Protein AF-0000000080298516 (afdb_homodimer)

Sequence (1266 aa):
MRNIVFIVIAFVLSFSGRVCAGNPVYSDNSLRNDAEKLLVEWVDALLAYQCEGLHPSLDGGILCPACARIHGRIGDTVLPLMYLADKTGNDKYLLAAKKLMKWMENVHRPDGSWMNDVHVSDWSGTTVFAAIALYEAVHYHGHLLDDSTRNHWKEQLLEAGEFMMKNPQMYSRRMQGSMKRLNNVNYSASATYALQALGEMFDRPDFKEEARIVASDLKKFFTANDSFLYGEGPKIWTPTKNGCLPVDLGYNVEESLPNLAYYALMVNDRELLSIVERSMNTHLEFMLPDGAWDNSWGTRSFKWTYWGGRTSDGFMGGYYAMAAHHPEYLEAIRRNIQLLKKSTDDGLLHAGRDYRASGIPACIHHTFGHAKALTAFLELPPVKTQQYKALPRDNAYGVKYFRDIRTWLVAEGPWRSTCTGFDAEYKVKGTHPMGGAVSLLWHEQAGPVFAATTNRYALIEAPNMQSNSRKYIMSGTPRVEMVQYGTIYSNLDDLDTDITYTKEKDTHNFHVNTHLVDIDQQTPIQGSMPVSMDYVYSKQGVTIKMDHCPYSAYMVLPVITSLLDVTEVDSKNMRIRKENGILEISCVNGYLKVAPTDADGRIFNPVPGFSFIPLQVFPESPSKKIIVKIIYNMRNIVFIVIAFVLSFSGRVCAGNPVYSDNSLRNDAEKLLVEWVDALLAYQCEGLHPSLDGGILCPACARIHGRIGDTVLPLMYLADKTGNDKYLLAAKKLMKWMENVHRPDGSWMNDVHVSDWSGTTVFAAIALYEAVHYHGHLLDDSTRNHWKEQLLEAGEFMMKNPQMYSRRMQGSMKRLNNVNYSASATYALQALGEMFDRPDFKEEARIVASDLKKFFTANDSFLYGEGPKIWTPTKNGCLPVDLGYNVEESLPNLAYYALMVNDRELLSIVERSMNTHLEFMLPDGAWDNSWGTRSFKWTYWGGRTSDGFMGGYYAMAAHHPEYLEAIRRNIQLLKKSTDDGLLHAGRDYRASGIPACIHHTFGHAKALTAFLELPPVKTQQYKALPRDNAYGVKYFRDIRTWLVAEGPWRSTCTGFDAEYKVKGTHPMGGAVSLLWHEQAGPVFAATTNRYALIEAPNMQSNSRKYIMSGTPRVEMVQYGTIYSNLDDLDTDITYTKEKDTHNFHVNTHLVDIDQQTPIQGSMPVSMDYVYSKQGVTIKMDHCPYSAYMVLPVITSLLDVTEVDSKNMRIRKENGILEISCVNGYLKVAPTDADGRIFNPVPGFSFIPLQVFPESPSKKIIVKIIYN

Secondary structure (DSSP, 8-state):
---------------------------HHHHHHHHHHHHHHHHHHHHTTB--SS-TTTTT-BEETTTTEEBGGGGGGHHHHHHHHHHH--HHHHHHHHHHHHHGGGGB-TTS-B-SBTTT----TTHHHHHHHHHHHHHHHGGGS-HHHHHHHHHHHHHHHHHHHH-GGGT-SS--TT--SPPPHHHHHHHHHHHHHHHHHHT-HHHHHHHHHHHHHHGGGB-TTT--BB-SSS--SS--TTS---B-HHHIIIIIHHHHHHHHHHHT-HHHHHHHHHHHHHHHTTB-TTS-B--TT-TTGGGEETTEESSS--SHHHHHHTGGG-HHHHHHHHHHHHHHHHTEETTEE-SSTTTTTTTPPPPHHHHHHHHHHHHHHHTSPPP--------GGGS--EEEEEGGGTEEEEEETTEEEEEE------SSSSSS--SSEEEEEEETTTEEEEE---SS---TTGGGS----SS-----S-EEEEEETTEEEEGGG-SS-EEEEEEETTEEEEEEEEE-B-TTSPPPTT---EEEEEEEE-SSEEEEEES-PPTT-EEEEEEE--TTSEEEE-SSEEEEEETTEEEEEEEEESEEEEPP--TTS-EEETTTTEEEEEEEEEPBTTTTBEEEEEEE-/---------------------------HHHHHHHHHHHHHHHHHHHHTTB--SS-TTTTT-BEETTTTEEBGGGGGGHHHHHHHHHHH--HHHHHHHHHHHHHGGGGB-TTS-B-SBTTT----TTHHHHHHHHHHHHHHHGGGS-HHHHHHHHHHHHHHHHHHHH-GGGT-SS--TT--SPPPHHHHHHHHHHHHHHHHHHT-HHHHHHHHHHHHHHGGGB-TTT-PBB-SSS--SS--TTS---B-HHHIIIIIHHHHHHHHHHHT-HHHHHHHHHHHHHHHTTB-TTS-B--TT-TTGGGEETTEESSS--SHHHHHHTGGG-HHHHHHHHHHHHHHHHTEETTEE-SSTTTTTTTPPPPHHHHHHHHHHHHHHHTSPPP--------GGGS--EEEEEGGGTEEEEEETTEEEEEE------SSSSSS--SSEEEEEEETTTEEEEE---SS---TTGGGS----SS-----S-EEEEEETTEEEEGGG-SS-EEEEEEETTEEEEEEEEE-B-TTSPPPTT---EEEEEEEE-SSEEEEEES-PPTT-EEEEEEE--TTSEEEE-SSEEEEEETTEEEEEEEEESEEEEPP--TTS-EEETTTTEEEEEEEEEPBTTTTBEEEEEEE-

InterPro domains:
  IPR008928 Six-hairpin glycosidase superfamily [SSF48208] (81-350)
  IPR058907 Broad-specificity ulvan lyase, N-terminal domain [PF25840] (40-392)
  IPR058908 Broad-specificity ulvan lyase, C-terminal domain [PF25841] (399-632)

Organism: Bacteroides stercoris (NCBI:txid46506)

Radius of gyration: 34.55 Å; Cα contacts (8 Å, |Δi|>4): 2924; chains: 2; bounding box: 98×148×81 Å

pLDDT: mean 92.55, std 13.76, range [19.53, 98.94]

Solvent-accessible surface area (backbone atoms only — not comparable to full-atom values): 63917 Å² total; per-residue (Å²): 135,84,82,80,80,79,79,76,80,75,78,75,76,76,71,76,76,69,79,67,66,76,72,71,80,74,45,54,65,55,50,51,50,53,50,50,54,53,42,52,42,32,52,55,40,49,56,74,34,40,37,71,88,78,40,81,70,35,27,28,32,48,51,23,48,52,46,34,26,37,58,36,62,58,57,27,39,37,25,38,24,34,50,46,15,68,74,68,65,44,61,67,31,44,54,48,30,54,34,29,57,57,28,46,55,77,40,41,37,70,69,27,38,34,36,47,32,57,38,58,59,89,57,42,74,59,28,53,56,41,42,42,25,49,49,52,25,45,71,76,42,35,87,80,47,58,69,69,58,43,51,51,55,49,48,50,43,51,31,34,50,50,29,48,71,74,41,48,69,52,36,44,88,62,82,48,91,86,51,85,64,64,49,47,40,47,42,27,26,38,43,22,24,40,26,35,54,50,12,65,75,65,71,33,68,68,36,35,49,50,16,49,51,46,49,58,57,50,69,70,37,42,44,90,84,52,34,47,63,43,24,41,29,71,59,66,88,58,57,40,99,78,54,18,47,16,37,26,54,51,50,38,50,16,37,19,45,22,23,42,44,52,35,20,63,74,69,64,35,63,68,59,38,52,53,46,50,52,22,52,53,48,55,45,57,42,32,43,77,66,26,28,45,67,37,36,56,13,26,62,25,66,41,30,20,45,70,39,46,44,88,36,46,40,36,42,28,33,40,51,76,51,20,75,84,29,40,37,39,51,45,48,44,49,31,29,51,52,42,48,54,72,25,41,56,93,40,38,32,35,54,18,83,34,27,67,85,68,69,45,67,47,45,48,56,42,29,40,28,42,33,31,13,54,38,52,34,66,72,48,79,85,56,86,65,80,61,86,42,78,52,64,49,68,42,55,77,40,72,49,78,39,64,46,47,38,32,35,40,38,19,35,64,55,34,38,34,32,41,24,48,32,63,39,63,32,89,56,73,35,29,29,40,11,22,59,25,53,25,29,32,33,31,78,83,75,37,61,40,29,51,22,22,24,58,52,88,68,70,85,56,21,83,71,47,73,74,78,67,59,78,39,74,68,50,29,38,43,40,47,39,31,74,57,97,87,40,61,23,20,21,44,51,24,78,75,48,46,75,45,79,46,79,51,92,78,30,46,34,36,44,31,41,27,31,36,15,21,79,84,65,43,54,52,94,91,37,86,44,70,39,49,38,33,43,37,37,33,66,60,34,42,35,42,37,23,70,52,53,52,89,81,39,33,36,37,45,26,38,47,43,56,89,85,46,53,72,49,74,54,53,42,38,34,41,35,54,49,96,90,36,34,43,35,40,35,36,78,36,31,36,43,45,71,55,90,50,37,97,83,58,34,33,57,32,77,38,28,12,50,27,16,40,45,32,32,41,35,53,34,88,85,66,23,26,34,29,35,38,39,36,68,85,137,84,82,76,78,78,78,76,79,76,78,74,76,74,72,76,76,71,79,67,67,74,71,74,80,73,46,55,66,54,50,51,50,53,50,48,54,52,41,51,41,34,53,55,41,48,55,73,33,40,37,71,87,78,40,81,68,36,25,28,32,47,51,22,49,52,47,33,27,37,58,36,62,58,57,28,38,36,25,39,24,34,51,49,17,68,77,67,65,44,60,69,30,43,54,48,30,53,34,29,58,56,28,46,55,78,42,40,38,70,67,28,38,34,37,47,30,57,37,58,59,88,55,42,75,59,28,52,54,41,42,43,25,48,47,52,25,44,72,77,41,36,86,80,46,56,67,68,59,42,50,51,53,49,49,50,45,52,32,34,52,50,30,49,71,73,40,46,71,53,35,42,87,64,83,48,91,88,51,86,64,64,49,47,39,44,42,28,25,37,43,22,24,39,26,35,53,49,11,64,75,66,71,32,68,69,37,35,49,51,16,50,51,44,50,60,57,51,69,72,37,42,42,91,83,51,34,46,62,42,23,42,29,72,59,66,88,56,56,41,100,78,54,19,45,18,36,26,54,49,49,38,49,16,37,18,46,23,24,43,42,54,36,20,64,74,69,64,37,62,69,58,38,51,53,46,50,51,22,52,54,47,55,47,58,40,32,44,79,67,25,30,45,66,35,36,56,13,25,60,25,66,40,30,19,45,70,39,46,45,88,35,46,39,38,42,27,32,41,51,74,51,20,75,84,29,41,37,40,51,46,47,45,49,32,29,50,52,42,49,55,73,25,41,55,94,40,38,33,36,54,18,84,34,26,67,86,68,70,46,67,47,44,47,56,40,30,41,29,41,34,34,12,52,38,52,34,66,71,48,78,85,58,86,65,80,60,89,42,79,53,66,48,68,42,56,78,40,72,48,78,40,64,46,47,39,32,35,40,40,19,35,63,56,36,38,36,31,41,24,46,32,62,38,63,33,88,56,74,32,28,29,41,12,22,58,27,52,25,30,31,32,32,80,84,76,38,60,41,28,51,22,22,24,59,51,87,67,71,85,57,19,82,71,46,72,74,79,68,61,78,41,73,70,51,29,39,45,40,47,39,34,72,57,97,88,40,60,23,21,22,44,54,23,78,76,46,45,76,45,78,46,79,52,92,79,29,46,35,37,43,30,41,27,31,36,15,20,77,84,64,43,54,53,95,92,37,86,42,70,40,51,37,34,43,38,36,33,67,60,33,42,36,42,37,23,71,52,54,52,87,80,39,34,36,38,45,26,39,48,44,55,90,84,48,54,71,48,76,53,54,41,38,35,40,36,54,50,97,89,37,34,44,35,41,37,37,79,35,32,36,42,46,71,56,91,50,38,95,84,60,35,33,57,33,77,35,29,14,49,27,16,39,46,31,31,40,37,52,34,88,85,66,23,26,34,30,37,38,39,36,68,85

Foldseek 3Di:
DDDDPPPPPPPPPPPPPPVPVVPPLCALVNLLVLLVVLLCLQLVLQLVQADPDPDQLRHLFGAWPQQRFGFQLLLLLLQSLLLCCVVVVDCVSVVSSLRNVSNQVSQADPQLFGDRGDPPDPDRLCSLSSLVSLLNSCVQRVVVDDPVSSVVSLVSSVSSLSSCVVCVQSAAPDDDDPNPFHDANLSLLSLLLSLCSNCVVVVPVVSNVSSVNSLVVQLVQADDFQGFRARRATPAPDADPLQAGAGFLQSLQQGRLLSQLNNCVVVVVVVSNVSSVSNNLSQLLQQAQQLFGARQAHQQLQQAARLGGLQGLGRQLSLLSVCLPPVVSVVSSSSSSVVQVCQDDSSAGALYNFCVVVPRDRGRSNSSSPSSVSSSNSSDDRHPDSDDDGGNLVDQPAWDADRNQRKIWGRAAQKIWIFAQRQHHHPDFQQHFHLRWGQWIQGNFPGTFAHWGGQDNDCPPVVSAHDDPFDDAGTRTKWKWADDPNFIWTSRQWNPKDWDWDDDDQKIKIKIKGWTAGRVRHHPPVDTGIWIWMWIDGNFFIKIKGQADDPRMWIKHFTFDHLPWDWDDDFFKIWTDGPVWIKMKGKPFFTKDWDDDGPSQWHFDVRSTTTTTIIITFGDPPRNITMMTIGID/DDPPPPPPPPPPPPPPPPVPVVPPLCALVNLLVLLVVLLCLQLVLQLVQADPDPDQLRHLFGAWPQQRFGFQLLLLLLQSLLLCCVVVVDCVSVVSSLRNVSNQVSQADPQLFGDRGDPPDPDRLCSLSSLVSLLNSCVQRVVVDDPVSSVVSLVSSVSSLSSCVVCVQSAAPDDDDPNPFHDANLSLQSLLLSLCSNCVVVVPVVSNVSSVNSLVVQLVQADDFQGFRARRATPAPDADPLQAGAGFLQSLQQGRLLSQLNNCVVVVVVSSNVSSVSNNLSQLLQQAQQLFGARQAHQQLQQAARLGGLQGLGRQLSLLSVCLPPVVSVVSSSSSSVVQVCQDDSSAGALYNFCVVLPRDRGRSNSSSPSSVSSSNSSDDRHPDSDDDGGNLVDQPAWDADRNQRKIWGRAAQKIWIFAQRQHHHPDFQQHFHLRWGQWIQGNFPGTFAHWGGQDNDCPPVVSAHDDPFDDAGTRTKWKWADDPNFIWTSRQWNPKDWDWDDDVQKIKIWIKGWTAGRVRHHPPVDTGIWIWMWIDGNFFIKIKGQADDPRMWIKHFTFDHLPWDWDDDFFKIWTDGPVWIKIKGKPFFTKDWDDDGPSQWHFDVRSTTTTTIIITFGDPPRNITMMTIGID

Nearest PDB structures (foldseek):
  3wiw-assembly1_A  TM=6.308E-01  e=7.251E-05  Pedobacter heparinus DSM 2366
  5n0f-assembly1_A  TM=6.579E-01  e=2.870E-03  Niallia circulans
  4bok-assembly1_A  TM=6.510E-01  e=1.763E-02  Niallia circulans
  1wzz-assembly1_A  TM=4.387E-01  e=2.371E-03  Komagataeibacter xylinus
  5gy3-assembly1_A  TM=3.728E-01  e=1.324E-02  Klebsiella pneumoniae

Structure (mmCIF, N/CA/C/O backbone):
data_AF-0000000080298516-model_v1
#
loop_
_entity.id
_entity.type
_entity.pdbx_description
1 polymer 'Uncharacterized protein'
#
loop_
_atom_site.group_PDB
_atom_site.id
_atom_site.type_symbol
_atom_site.label_atom_id
_atom_site.label_alt_id
_atom_site.label_comp_id
_atom_site.label_asym_id
_atom_site.label_entity_id
_atom_site.label_seq_id
_atom_site.pdbx_PDB_ins_code
_atom_site.Cartn_x
_atom_site.Cartn_y
_atom_site.Cartn_z
_atom_site.occupancy
_atom_site.B_iso_or_equiv
_atom_site.auth_seq_id
_atom_site.auth_comp_id
_atom_site.auth_asym_id
_atom_site.auth_atom_id
_atom_site.pdbx_PDB_model_num
ATOM 1 N N . MET A 1 1 ? 51 -78.5 -23.031 1 19.55 1 MET A N 1
ATOM 2 C CA . MET A 1 1 ? 49.625 -78.688 -22.531 1 19.55 1 MET A CA 1
ATOM 3 C C . MET A 1 1 ? 48.938 -77.312 -22.422 1 19.55 1 MET A C 1
ATOM 5 O O . MET A 1 1 ? 48.719 -76.812 -21.312 1 19.55 1 MET A O 1
ATOM 9 N N . ARG A 1 2 ? 49.438 -76.312 -23.281 1 22.52 2 ARG A N 1
ATOM 10 C CA . ARG A 1 2 ? 49.156 -74.875 -23.125 1 22.52 2 ARG A CA 1
ATOM 11 C C . ARG A 1 2 ? 47.656 -74.625 -23.031 1 22.52 2 ARG A C 1
ATOM 13 O O . ARG A 1 2 ? 46.875 -75.438 -23.547 1 22.52 2 ARG A O 1
ATOM 20 N N . ASN A 1 3 ? 47.188 -73.625 -22.25 1 22.06 3 ASN A N 1
ATOM 21 C CA . ASN A 1 3 ? 46.094 -73.062 -21.484 1 22.06 3 ASN A CA 1
ATOM 22 C C . ASN A 1 3 ? 45 -72.438 -22.391 1 22.06 3 ASN A C 1
ATOM 24 O O . ASN A 1 3 ? 45.281 -71.625 -23.219 1 22.06 3 ASN A O 1
ATOM 28 N N . ILE A 1 4 ? 44.062 -73.188 -22.844 1 27.22 4 ILE A N 1
ATOM 29 C CA . ILE A 1 4 ? 42.906 -72.875 -23.656 1 27.22 4 ILE A CA 1
ATOM 30 C C . ILE A 1 4 ? 42.062 -71.75 -22.969 1 27.22 4 ILE A C 1
ATOM 32 O O . ILE A 1 4 ? 41.688 -71.938 -21.812 1 27.22 4 ILE A O 1
ATOM 36 N N . VAL A 1 5 ? 42.125 -70.5 -23.438 1 29.39 5 VAL A N 1
ATOM 37 C CA . VAL A 1 5 ? 41.531 -69.188 -23.141 1 29.39 5 VAL A CA 1
ATOM 38 C C . VAL A 1 5 ? 40.031 -69.25 -23.344 1 29.39 5 VAL A C 1
ATOM 40 O O . VAL A 1 5 ? 39.562 -69.5 -24.469 1 29.39 5 VAL A O 1
ATOM 43 N N . PHE A 1 6 ? 39.281 -69.938 -22.469 1 27.94 6 PHE A N 1
ATOM 44 C CA . PHE A 1 6 ? 37.812 -70 -22.609 1 27.94 6 PHE A CA 1
ATOM 45 C C . PHE A 1 6 ? 37.219 -68.625 -22.562 1 27.94 6 PHE A C 1
ATOM 47 O O . PHE A 1 6 ? 37.5 -67.812 -21.656 1 27.94 6 PHE A O 1
ATOM 54 N N . ILE A 1 7 ? 36.844 -68.062 -23.688 1 27.5 7 ILE A N 1
ATOM 55 C CA . ILE A 1 7 ? 36.219 -66.75 -24.031 1 27.5 7 ILE A CA 1
ATOM 56 C C . ILE A 1 7 ? 34.812 -66.688 -23.453 1 27.5 7 ILE A C 1
ATOM 58 O O . ILE A 1 7 ? 33.938 -67.438 -23.875 1 27.5 7 ILE A O 1
ATOM 62 N N . VAL A 1 8 ? 34.625 -66.688 -22.141 1 27.06 8 VAL A N 1
ATOM 63 C CA . VAL A 1 8 ? 33.219 -66.625 -21.656 1 27.06 8 VAL A CA 1
ATOM 64 C C . VAL A 1 8 ? 32.625 -65.312 -22.047 1 27.06 8 VAL A C 1
ATOM 66 O O . VAL A 1 8 ? 33.156 -64.25 -21.688 1 27.06 8 VAL A O 1
ATOM 69 N N . ILE A 1 9 ? 31.797 -65.188 -23.078 1 27.97 9 ILE A N 1
ATOM 70 C CA . ILE A 1 9 ? 31 -64.125 -23.641 1 27.97 9 ILE A CA 1
ATOM 71 C C . ILE A 1 9 ? 29.922 -63.719 -22.641 1 27.97 9 ILE A C 1
ATOM 73 O O . ILE A 1 9 ? 29 -64.5 -22.344 1 27.97 9 ILE A O 1
ATOM 77 N N . ALA A 1 10 ? 30.25 -63.125 -21.469 1 28.12 10 ALA A N 1
ATOM 78 C CA . ALA A 1 10 ? 29.219 -62.656 -20.547 1 28.12 10 ALA A CA 1
ATOM 79 C C . ALA A 1 10 ? 28.312 -61.625 -21.219 1 28.12 10 ALA A C 1
ATOM 81 O O . ALA A 1 10 ? 28.781 -60.594 -21.656 1 28.12 10 ALA A O 1
ATOM 82 N N . PHE A 1 11 ? 27.25 -62.094 -21.859 1 26.16 11 PHE A N 1
ATOM 83 C CA . PHE A 1 11 ? 26.156 -61.25 -22.344 1 26.16 11 PHE A CA 1
ATOM 84 C C . PHE A 1 11 ? 25.609 -60.375 -21.219 1 26.16 11 PHE A C 1
ATOM 86 O O . PHE A 1 11 ? 25.125 -60.875 -20.219 1 26.16 11 PHE A O 1
ATOM 93 N N . VAL A 1 12 ? 26.25 -59.25 -20.922 1 25.38 12 VAL A N 1
ATOM 94 C CA . VAL A 1 12 ? 25.75 -58.25 -19.969 1 25.38 12 VAL A CA 1
ATOM 95 C C . VAL A 1 12 ? 24.391 -57.75 -20.422 1 25.38 12 VAL A C 1
ATOM 97 O O . VAL A 1 12 ? 24.281 -57.125 -21.484 1 25.38 12 VAL A O 1
ATOM 100 N N . LEU A 1 13 ? 23.312 -58.5 -20.141 1 26.89 13 LEU A N 1
ATOM 101 C CA . LEU A 1 13 ? 21.938 -58 -20.25 1 26.89 13 LEU A CA 1
ATOM 102 C C . LEU A 1 13 ? 21.781 -56.625 -19.594 1 26.89 13 LEU A C 1
ATOM 104 O O . LEU A 1 13 ? 22.078 -56.469 -18.406 1 26.89 13 LEU A O 1
ATOM 108 N N . SER A 1 14 ? 22.125 -55.625 -20.297 1 26.25 14 SER A N 1
ATOM 109 C CA . SER A 1 14 ? 21.875 -54.25 -19.922 1 26.25 14 SER A CA 1
ATOM 110 C C . SER A 1 14 ? 20.422 -54.031 -19.5 1 26.25 14 SER A C 1
ATOM 112 O O . SER A 1 14 ? 19.5 -54.156 -20.328 1 26.25 14 SER A O 1
ATOM 114 N N . PHE A 1 15 ? 20.016 -54.531 -18.281 1 26.53 15 PHE A N 1
ATOM 115 C CA . PHE A 1 15 ? 18.703 -54.219 -17.734 1 26.53 15 PHE A CA 1
ATOM 116 C C . PHE A 1 15 ? 18.453 -52.688 -17.75 1 26.53 15 PHE A C 1
ATOM 118 O O . PHE A 1 15 ? 19.25 -51.938 -17.203 1 26.53 15 PHE A O 1
ATOM 125 N N . SER A 1 16 ? 18 -52.219 -18.812 1 28.83 16 SER A N 1
ATOM 126 C CA . SER A 1 16 ? 17.375 -50.906 -18.859 1 28.83 16 SER A CA 1
ATOM 127 C C . SER A 1 16 ? 16.516 -50.688 -17.625 1 28.83 16 SER A C 1
ATOM 129 O O . SER A 1 16 ? 15.578 -51.438 -17.359 1 28.83 16 SER A O 1
ATOM 131 N N . GLY A 1 17 ? 17.094 -50.25 -16.531 1 28.25 17 GLY A N 1
ATOM 132 C CA . GLY A 1 17 ? 16.484 -49.938 -15.25 1 28.25 17 GLY A CA 1
ATOM 133 C C . GLY A 1 17 ? 15.234 -49.094 -15.375 1 28.25 17 GLY A C 1
ATOM 134 O O . GLY A 1 17 ? 15.312 -47.875 -15.617 1 28.25 17 GLY A O 1
ATOM 135 N N . ARG A 1 18 ? 14.195 -49.531 -16.047 1 34.22 18 ARG A N 1
ATOM 136 C CA . ARG A 1 18 ? 12.898 -48.938 -15.789 1 34.22 18 ARG A CA 1
ATOM 137 C C . ARG A 1 18 ? 12.648 -48.812 -14.289 1 34.22 18 ARG A C 1
ATOM 139 O O . ARG A 1 18 ? 12.648 -49.812 -13.57 1 34.22 18 ARG A O 1
ATOM 146 N N . VAL A 1 19 ? 13.195 -47.844 -13.664 1 33.22 19 VAL A N 1
ATOM 147 C CA . VAL A 1 19 ? 12.758 -47.562 -12.297 1 33.22 19 VAL A CA 1
ATOM 148 C C . VAL A 1 19 ? 11.242 -47.688 -12.195 1 33.22 19 VAL A C 1
ATOM 150 O O . VAL A 1 19 ? 10.492 -46.875 -12.727 1 33.22 19 VAL A O 1
ATOM 153 N N . CYS A 1 20 ? 10.742 -48.844 -12.516 1 33.38 20 CYS A N 1
ATOM 154 C CA . CYS A 1 20 ? 9.359 -49.062 -12.102 1 33.38 20 CYS A CA 1
ATOM 155 C C . CYS A 1 20 ? 9.188 -48.781 -10.617 1 33.38 20 CYS A C 1
ATOM 157 O O . CYS A 1 20 ? 9.531 -49.594 -9.773 1 33.38 20 CYS A O 1
ATOM 159 N N . ALA A 1 21 ? 9.422 -47.625 -10.141 1 37 21 ALA A N 1
ATOM 160 C CA . ALA A 1 21 ? 8.906 -47.406 -8.797 1 37 21 ALA A CA 1
ATOM 161 C C . ALA A 1 21 ? 7.57 -48.094 -8.586 1 37 21 ALA A C 1
ATOM 163 O O . ALA A 1 21 ? 6.641 -47.938 -9.383 1 37 21 ALA A O 1
ATOM 164 N N . GLY A 1 22 ? 7.559 -49.25 -8.219 1 37.19 22 GLY A N 1
ATOM 165 C CA . GLY A 1 22 ? 6.328 -49.812 -7.688 1 37.19 22 GLY A CA 1
ATOM 166 C C . GLY A 1 22 ? 5.398 -48.75 -7.109 1 37.19 22 GLY A C 1
ATOM 167 O O . GLY A 1 22 ? 5.785 -48 -6.219 1 37.19 22 GLY A O 1
ATOM 168 N N . ASN A 1 23 ? 4.527 -48.156 -7.895 1 43.38 23 ASN A N 1
ATOM 169 C CA . ASN A 1 23 ? 3.57 -47.094 -7.547 1 43.38 23 ASN A CA 1
ATOM 170 C C . ASN A 1 23 ? 2.803 -47.438 -6.273 1 43.38 23 ASN A C 1
ATOM 172 O O . ASN A 1 23 ? 2.012 -48.375 -6.254 1 43.38 23 ASN A O 1
ATOM 176 N N . PRO A 1 24 ? 3.363 -47.406 -5.113 1 48.47 24 PRO A N 1
ATOM 177 C CA . PRO A 1 24 ? 2.469 -47.656 -3.98 1 48.47 24 PRO A CA 1
ATOM 178 C C . PRO A 1 24 ? 1.053 -47.125 -4.227 1 48.47 24 PRO A C 1
ATOM 180 O O . PRO A 1 24 ? 0.873 -46.031 -4.723 1 48.47 24 PRO A O 1
ATOM 183 N N . VAL A 1 25 ? 0.168 -48 -4.523 1 54.56 25 VAL A N 1
ATOM 184 C CA . VAL A 1 25 ? -1.251 -47.656 -4.566 1 54.56 25 VAL A CA 1
ATOM 185 C C . VAL A 1 25 ? -1.622 -46.812 -3.35 1 54.56 25 VAL A C 1
ATOM 187 O O . VAL A 1 25 ? -1.648 -47.312 -2.225 1 54.56 25 VAL A O 1
ATOM 190 N N . TYR A 1 26 ? -1.309 -45.5 -3.41 1 64.5 26 TYR A N 1
ATOM 191 C CA . TYR A 1 26 ? -1.783 -44.594 -2.379 1 64.5 26 TYR A CA 1
ATOM 192 C C . TYR A 1 26 ? -3.297 -44.438 -2.441 1 64.5 26 TYR A C 1
ATOM 194 O O . TYR A 1 26 ? -3.855 -44.156 -3.506 1 64.5 26 TYR A O 1
ATOM 202 N N . SER A 1 27 ? -3.893 -45 -1.459 1 79.12 27 SER A N 1
ATOM 203 C CA . SER A 1 27 ? -5.344 -44.906 -1.35 1 79.12 27 SER A CA 1
ATOM 204 C C . SER A 1 27 ? -5.785 -43.469 -1.104 1 79.12 27 SER A C 1
ATOM 206 O O . SER A 1 27 ? -4.996 -42.656 -0.627 1 79.12 27 SER A O 1
ATOM 208 N N . ASP A 1 28 ? -6.82 -43.156 -1.638 1 86.44 28 ASP A N 1
ATOM 209 C CA . ASP A 1 28 ? -7.434 -41.844 -1.365 1 86.44 28 ASP A CA 1
ATOM 210 C C . ASP A 1 28 ? -7.461 -41.562 0.134 1 86.44 28 ASP A C 1
ATOM 212 O O . ASP A 1 28 ? -7.273 -40.406 0.554 1 86.44 28 ASP A O 1
ATOM 216 N N . ASN A 1 29 ? -7.605 -42.594 0.906 1 86.5 29 ASN A N 1
ATOM 217 C CA . ASN A 1 29 ? -7.613 -42.438 2.355 1 86.5 29 ASN A CA 1
ATOM 218 C C . ASN A 1 29 ? -6.262 -41.938 2.871 1 86.5 29 ASN A C 1
ATOM 220 O O . ASN A 1 29 ? -6.199 -41.094 3.768 1 86.5 29 ASN A O 1
ATOM 224 N N . SER A 1 30 ? -5.273 -42.5 2.312 1 89.81 30 SER A N 1
ATOM 225 C CA . SER A 1 30 ? -3.938 -42.062 2.717 1 89.81 30 SER A CA 1
ATOM 226 C C . SER A 1 30 ? -3.676 -40.594 2.309 1 89.81 30 SER A C 1
ATOM 228 O O . SER A 1 30 ? -3.08 -39.844 3.068 1 89.81 30 SER A O 1
ATOM 230 N N . LEU A 1 31 ? -4.109 -40.281 1.103 1 93.19 31 LEU A N 1
ATOM 231 C CA . LEU A 1 31 ? -3.969 -38.938 0.607 1 93.19 31 LEU A CA 1
ATOM 232 C C . LEU A 1 31 ? -4.699 -37.938 1.515 1 93.19 31 LEU A C 1
ATOM 234 O O . LEU A 1 31 ? -4.141 -36.906 1.892 1 93.19 31 LEU A O 1
ATOM 238 N N . ARG A 1 32 ? -5.875 -38.25 1.868 1 94.94 32 ARG A N 1
ATOM 239 C CA . ARG A 1 32 ? -6.695 -37.375 2.709 1 94.94 32 ARG A CA 1
ATOM 240 C C . ARG A 1 32 ? -6.105 -37.25 4.109 1 94.94 32 ARG A C 1
ATOM 242 O O . ARG A 1 32 ? -6.137 -36.156 4.707 1 94.94 32 ARG A O 1
ATOM 249 N N . ASN A 1 33 ? -5.547 -38.344 4.602 1 95.12 33 ASN A N 1
ATOM 250 C CA . ASN A 1 33 ? -4.895 -38.312 5.906 1 95.12 33 ASN A CA 1
ATOM 251 C C . ASN A 1 33 ? -3.678 -37.375 5.906 1 95.12 33 ASN A C 1
ATOM 253 O O . ASN A 1 33 ? -3.453 -36.656 6.863 1 95.12 33 ASN A O 1
ATOM 257 N N . ASP A 1 34 ? -2.912 -37.469 4.867 1 96 34 ASP A N 1
ATOM 258 C CA . ASP A 1 34 ? -1.75 -36.594 4.738 1 96 34 ASP A CA 1
ATOM 259 C C . ASP A 1 34 ? -2.172 -35.125 4.676 1 96 34 ASP A C 1
ATOM 261 O O . ASP A 1 34 ? -1.54 -34.281 5.297 1 96 34 ASP A O 1
ATOM 265 N N . ALA A 1 35 ? -3.176 -34.906 3.918 1 97.38 35 ALA A N 1
ATOM 266 C CA . ALA A 1 35 ? -3.703 -33.562 3.775 1 97.38 35 ALA A CA 1
ATOM 267 C C . ALA A 1 35 ? -4.199 -33.031 5.117 1 97.38 35 ALA A C 1
ATOM 269 O O . ALA A 1 35 ? -3.951 -31.875 5.457 1 97.38 35 ALA A O 1
ATOM 270 N N . GLU A 1 36 ? -4.871 -33.844 5.867 1 97.69 36 GLU A N 1
ATOM 271 C CA . GLU A 1 36 ? -5.418 -33.438 7.16 1 97.69 36 GLU A CA 1
ATOM 272 C C . GLU A 1 36 ? -4.301 -33.156 8.164 1 97.69 36 GLU A C 1
ATOM 274 O O . GLU A 1 36 ? -4.387 -32.188 8.93 1 97.69 36 GLU A O 1
ATOM 279 N N . LYS A 1 37 ? -3.305 -33.969 8.156 1 97.94 37 LYS A N 1
ATOM 280 C CA . LYS A 1 37 ? -2.17 -33.75 9.047 1 97.94 37 LYS A CA 1
ATOM 281 C C . LYS A 1 37 ? -1.497 -32.406 8.75 1 97.94 37 LYS A C 1
ATOM 283 O O . LYS A 1 37 ? -1.159 -31.672 9.672 1 97.94 37 LYS A O 1
ATOM 288 N N . LEU A 1 38 ? -1.311 -32.125 7.477 1 98.38 38 LEU A N 1
ATOM 289 C CA . LEU A 1 38 ? -0.701 -30.875 7.066 1 98.38 38 LEU A CA 1
ATOM 290 C C . LEU A 1 38 ? -1.595 -29.703 7.434 1 98.38 38 LEU A C 1
ATOM 292 O O . LEU A 1 38 ? -1.107 -28.656 7.891 1 98.38 38 LEU A O 1
ATOM 296 N N . LEU A 1 39 ? -2.902 -29.875 7.266 1 98.56 39 LEU A N 1
ATOM 297 C CA . LEU A 1 39 ? -3.869 -28.828 7.602 1 98.56 39 LEU A CA 1
ATOM 298 C C . LEU A 1 39 ? -3.809 -28.484 9.086 1 98.56 39 LEU A C 1
ATOM 300 O O . LEU A 1 39 ? -3.795 -27.312 9.461 1 98.56 39 LEU A O 1
ATOM 304 N N . VAL A 1 40 ? -3.764 -29.516 9.93 1 98.69 40 VAL A N 1
ATOM 305 C CA . VAL A 1 40 ? -3.691 -29.312 11.375 1 98.69 40 VAL A CA 1
ATOM 306 C C . VAL A 1 40 ? -2.41 -28.562 11.727 1 98.69 40 VAL A C 1
ATOM 308 O O . VAL A 1 40 ? -2.434 -27.625 12.523 1 98.69 40 VAL A O 1
ATOM 311 N N . GLU A 1 41 ? -1.313 -28.953 11.117 1 98.62 41 GLU A N 1
ATOM 312 C CA . GLU A 1 41 ? -0.035 -28.297 11.367 1 98.62 41 GLU A CA 1
ATOM 313 C C . GLU A 1 41 ? -0.102 -26.812 11.016 1 98.62 41 GLU A C 1
ATOM 315 O O . GLU A 1 41 ? 0.33 -25.969 11.797 1 98.62 41 GLU A O 1
ATOM 320 N N . TRP A 1 42 ? -0.628 -26.516 9.867 1 98.5 42 TRP A N 1
ATOM 321 C CA . TRP A 1 42 ? -0.716 -25.156 9.375 1 98.5 42 TRP A CA 1
ATOM 322 C C . TRP A 1 42 ? -1.65 -24.312 10.242 1 98.5 42 TRP A C 1
ATOM 324 O O . TRP A 1 42 ? -1.302 -23.203 10.656 1 98.5 42 TRP A O 1
ATOM 334 N N . VAL A 1 43 ? -2.82 -24.812 10.562 1 98.75 43 VAL A N 1
ATOM 335 C CA . VAL A 1 43 ? -3.83 -24.062 11.297 1 98.75 43 VAL A CA 1
ATOM 336 C C . VAL A 1 43 ? -3.361 -23.828 12.727 1 98.75 43 VAL A C 1
ATOM 338 O O . VAL A 1 43 ? -3.541 -22.734 13.273 1 98.75 43 VAL A O 1
ATOM 341 N N . ASP A 1 44 ? -2.754 -24.844 13.344 1 98.69 44 ASP A N 1
ATOM 342 C CA . ASP A 1 44 ? -2.221 -24.672 14.688 1 98.69 44 ASP A CA 1
ATOM 343 C C . ASP A 1 44 ? -1.144 -23.578 14.719 1 98.69 44 ASP A C 1
ATOM 345 O O . ASP A 1 44 ? -1.072 -22.797 15.664 1 98.69 44 ASP A O 1
ATOM 349 N N . ALA A 1 45 ? -0.296 -23.562 13.719 1 98.06 45 ALA A N 1
ATOM 350 C CA . ALA A 1 45 ? 0.72 -22.516 13.633 1 98.06 45 ALA A CA 1
ATOM 351 C C . ALA A 1 45 ? 0.079 -21.141 13.469 1 98.06 45 ALA A C 1
ATOM 353 O O . ALA A 1 45 ? 0.527 -20.156 14.086 1 98.06 45 ALA A O 1
ATOM 354 N N . LEU A 1 46 ? -0.961 -21.031 12.641 1 98.25 46 LEU A N 1
ATOM 355 C CA . LEU A 1 46 ? -1.671 -19.766 12.453 1 98.25 46 LEU A CA 1
ATOM 356 C C . LEU A 1 46 ? -2.252 -19.266 13.773 1 98.25 46 LEU A C 1
ATOM 358 O O . LEU A 1 46 ? -2.219 -18.078 14.062 1 98.25 46 LEU A O 1
ATOM 362 N N . LEU A 1 47 ? -2.766 -20.203 14.594 1 98.19 47 LEU A N 1
ATOM 363 C CA . LEU A 1 47 ? -3.414 -19.828 15.852 1 98.19 47 LEU A CA 1
ATOM 364 C C . LEU A 1 47 ? -2.404 -19.266 16.844 1 98.19 47 LEU A C 1
ATOM 366 O O . LEU A 1 47 ? -2.762 -18.453 17.703 1 98.19 47 LEU A O 1
ATOM 370 N N . ALA A 1 48 ? -1.136 -19.656 16.672 1 96.69 48 ALA A N 1
ATOM 371 C CA . ALA A 1 48 ? -0.095 -19.094 17.531 1 96.69 48 ALA A CA 1
ATOM 372 C C . ALA A 1 48 ? 0.084 -17.594 17.266 1 96.69 48 ALA A C 1
ATOM 374 O O . ALA A 1 48 ? 0.603 -16.875 18.109 1 96.69 48 ALA A O 1
ATOM 375 N N . TYR A 1 49 ? -0.387 -17.125 16.094 1 97.12 49 TYR A N 1
ATOM 376 C CA . TYR A 1 49 ? -0.227 -15.727 15.711 1 97.12 49 TYR A CA 1
ATOM 377 C C . TYR A 1 49 ? -1.545 -14.969 15.836 1 97.12 49 TYR A C 1
ATOM 379 O O . TYR A 1 49 ? -1.644 -13.812 15.43 1 97.12 49 TYR A O 1
ATOM 387 N N . GLN A 1 50 ? -2.633 -15.602 16.328 1 97.81 50 GLN A N 1
ATOM 388 C CA . GLN A 1 50 ? -3.9 -14.906 16.531 1 97.81 50 GLN A CA 1
ATOM 389 C C . GLN A 1 50 ? -3.834 -13.977 17.734 1 97.81 50 GLN A C 1
ATOM 391 O O . GLN A 1 50 ? -3.49 -14.406 18.844 1 97.81 50 GLN A O 1
ATOM 396 N N . CYS A 1 51 ? -4.137 -12.688 17.531 1 96.25 51 CYS A N 1
ATOM 397 C CA . CYS A 1 51 ? -4.059 -11.664 18.562 1 96.25 51 CYS A CA 1
ATOM 398 C C . CYS A 1 51 ? -5.133 -11.867 19.625 1 96.25 51 CYS A C 1
ATOM 400 O O . CYS A 1 51 ? -6.266 -12.227 19.297 1 96.25 51 CYS A O 1
ATOM 402 N N . GLU A 1 52 ? -4.715 -11.695 20.906 1 92.94 52 GLU A N 1
ATOM 403 C CA . GLU A 1 52 ? -5.652 -11.82 22.016 1 92.94 52 GLU A CA 1
ATOM 404 C C . GLU A 1 52 ? -5.395 -10.75 23.078 1 92.94 52 GLU A C 1
ATOM 406 O O . GLU A 1 52 ? -4.277 -10.625 23.578 1 92.94 52 GLU A O 1
ATOM 411 N N . GLY A 1 53 ? -6.375 -9.984 23.359 1 88.62 53 GLY A N 1
ATOM 412 C CA . GLY A 1 53 ? -6.406 -9.148 24.547 1 88.62 53 GLY A CA 1
ATOM 413 C C . GLY A 1 53 ? -5.637 -7.848 24.391 1 88.62 53 GLY A C 1
ATOM 414 O O . GLY A 1 53 ? -5.441 -7.109 25.359 1 88.62 53 GLY A O 1
ATOM 415 N N . LEU A 1 54 ? -5.121 -7.543 23.188 1 85.25 54 LEU A N 1
ATOM 416 C CA . LEU A 1 54 ? -4.332 -6.328 23.016 1 85.25 54 LEU A CA 1
ATOM 417 C C . LEU A 1 54 ? -5.227 -5.129 22.719 1 85.25 54 LEU A C 1
ATOM 419 O O . LEU A 1 54 ? -5.086 -4.074 23.344 1 85.25 54 LEU A O 1
ATOM 423 N N . HIS A 1 55 ? -6.082 -5.203 21.891 1 90.38 55 HIS A N 1
ATOM 424 C CA . HIS A 1 55 ? -7.016 -4.168 21.453 1 90.38 55 HIS A CA 1
ATOM 425 C C . HIS A 1 55 ? -8.164 -4.766 20.656 1 90.38 55 HIS A C 1
ATOM 427 O O . HIS A 1 55 ? -7.969 -5.711 19.891 1 90.38 55 HIS A O 1
ATOM 433 N N . PRO A 1 56 ? -9.336 -4.219 20.812 1 90.69 56 PRO A N 1
ATOM 434 C CA . PRO A 1 56 ? -10.477 -4.762 20.078 1 90.69 56 PRO A CA 1
ATOM 435 C C . PRO A 1 56 ? -10.258 -4.77 18.562 1 90.69 56 PRO A C 1
ATOM 437 O O . PRO A 1 56 ? -10.781 -5.641 17.875 1 90.69 56 PRO A O 1
ATOM 440 N N . SER A 1 57 ? -9.5 -3.877 18.078 1 93 57 SER A N 1
ATOM 441 C CA . SER A 1 57 ? -9.258 -3.771 16.641 1 93 57 SER A CA 1
ATOM 442 C C . SER A 1 57 ? -8.211 -4.777 16.188 1 93 57 SER A C 1
ATOM 444 O O . SER A 1 57 ? -7.945 -4.906 14.984 1 93 57 SER A O 1
ATOM 446 N N . LEU A 1 58 ? -7.59 -5.496 17.078 1 96.38 58 LEU A N 1
ATOM 447 C CA . LEU A 1 58 ? -6.578 -6.5 16.766 1 96.38 58 LEU A CA 1
ATOM 448 C C . LEU A 1 58 ? -7.059 -7.895 17.141 1 96.38 58 LEU A C 1
ATOM 450 O O . LEU A 1 58 ? -6.629 -8.891 16.562 1 96.38 58 LEU A O 1
ATOM 454 N N . ASP A 1 59 ? -8 -7.926 18.156 1 97.19 59 ASP A N 1
ATOM 455 C CA . ASP A 1 59 ? -8.422 -9.195 18.75 1 97.19 59 ASP A CA 1
ATOM 456 C C . ASP A 1 59 ? -9.055 -10.102 17.703 1 97.19 59 ASP A C 1
ATOM 458 O O . ASP A 1 59 ? -9.945 -9.68 16.953 1 97.19 59 ASP A O 1
ATOM 462 N N . GLY A 1 60 ? -8.547 -11.328 17.625 1 98.12 60 GLY A N 1
ATOM 463 C CA . GLY A 1 60 ? -9.055 -12.32 16.688 1 98.12 60 GLY A CA 1
ATOM 464 C C . GLY A 1 60 ? -8.312 -12.336 15.367 1 98.12 60 GLY A C 1
ATOM 465 O O . GLY A 1 60 ? -8.398 -13.312 14.609 1 98.12 60 GLY A O 1
ATOM 466 N N . GLY A 1 61 ? -7.645 -11.156 15.039 1 98.06 61 GLY A N 1
ATOM 467 C CA . GLY A 1 61 ? -6.816 -11.133 13.844 1 98.06 61 GLY A CA 1
ATOM 468 C C . GLY A 1 61 ? -5.574 -11.992 13.961 1 98.06 61 GLY A C 1
ATOM 469 O O . GLY A 1 61 ? -5.145 -12.328 15.062 1 98.06 61 GLY A O 1
ATOM 470 N N . ILE A 1 62 ? -5.035 -12.414 12.883 1 98.19 62 ILE A N 1
ATOM 471 C CA . ILE A 1 62 ? -3.818 -13.219 12.852 1 98.19 62 ILE A CA 1
ATOM 472 C C . ILE A 1 62 ? -2.67 -12.398 12.266 1 98.19 62 ILE A C 1
ATOM 474 O O . ILE A 1 62 ? -2.707 -12.016 11.094 1 98.19 62 ILE A O 1
ATOM 478 N N . LEU A 1 63 ? -1.663 -12.156 13.086 1 97.69 63 LEU A N 1
ATOM 479 C CA . LEU A 1 63 ? -0.583 -11.234 12.758 1 97.69 63 LEU A CA 1
ATOM 480 C C . LEU A 1 63 ? 0.521 -11.938 11.977 1 97.69 63 LEU A C 1
ATOM 482 O O . LEU A 1 63 ? 1.089 -12.922 12.453 1 97.69 63 LEU A O 1
ATOM 486 N N . CYS A 1 64 ? 0.851 -11.5 10.789 1 96.88 64 CYS A N 1
ATOM 487 C CA . CYS A 1 64 ? 1.896 -12.062 9.945 1 96.88 64 CYS A CA 1
ATOM 488 C C . CYS A 1 64 ? 3.273 -11.586 10.383 1 96.88 64 CYS A C 1
ATOM 490 O O . CYS A 1 64 ? 3.562 -10.391 10.352 1 96.88 64 CYS A O 1
ATOM 492 N N . PRO A 1 65 ? 4.133 -12.438 10.711 1 94.69 65 PRO A N 1
ATOM 493 C CA . PRO A 1 65 ? 5.469 -12 11.125 1 94.69 65 PRO A CA 1
ATOM 494 C C . PRO A 1 65 ? 6.289 -11.438 9.961 1 94.69 65 PRO A C 1
ATOM 496 O O . PRO A 1 65 ? 7.035 -10.469 10.141 1 94.69 65 PRO A O 1
ATOM 499 N N . ALA A 1 66 ? 6.172 -11.953 8.773 1 94 66 ALA A N 1
ATOM 500 C CA . ALA A 1 66 ? 6.965 -11.516 7.625 1 94 66 ALA A CA 1
ATOM 501 C C . ALA A 1 66 ? 6.57 -10.109 7.184 1 94 66 ALA A C 1
ATOM 503 O O . ALA A 1 66 ? 7.418 -9.328 6.742 1 94 66 ALA A O 1
ATOM 504 N N . CYS A 1 67 ? 5.301 -9.797 7.328 1 94.94 67 CYS A N 1
ATOM 505 C CA . CYS A 1 67 ? 4.797 -8.547 6.773 1 94.94 67 CYS A CA 1
ATOM 506 C C . CYS A 1 67 ? 4.492 -7.543 7.883 1 94.94 67 CYS A C 1
ATOM 508 O O . CYS A 1 67 ? 4.211 -6.375 7.613 1 94.94 67 CYS A O 1
ATOM 510 N N . ALA A 1 68 ? 4.516 -8 9.125 1 96.06 68 ALA A N 1
ATOM 511 C CA . ALA A 1 68 ? 4.242 -7.184 10.297 1 96.06 68 ALA A CA 1
ATOM 512 C C . ALA A 1 68 ? 2.869 -6.523 10.195 1 96.06 68 ALA A C 1
ATOM 514 O O . ALA A 1 68 ? 2.736 -5.316 10.422 1 96.06 68 ALA A O 1
ATOM 515 N N . ARG A 1 69 ? 1.827 -7.301 9.82 1 96.56 69 ARG A N 1
ATOM 516 C CA . ARG A 1 69 ? 0.456 -6.809 9.727 1 96.56 69 ARG A CA 1
ATOM 517 C C . ARG A 1 69 ? -0.541 -7.965 9.719 1 96.56 69 ARG A C 1
ATOM 519 O O . ARG A 1 69 ? -0.15 -9.125 9.617 1 96.56 69 ARG A O 1
ATOM 526 N N . ILE A 1 70 ? -1.774 -7.66 9.906 1 96.94 70 ILE A N 1
ATOM 527 C CA . ILE A 1 70 ? -2.869 -8.594 9.672 1 96.94 70 ILE A CA 1
ATOM 528 C C . ILE A 1 70 ? -3.412 -8.406 8.258 1 96.94 70 ILE A C 1
ATOM 530 O O . ILE A 1 70 ? -3.904 -7.332 7.914 1 96.94 70 ILE A O 1
ATOM 534 N N . HIS A 1 71 ? -3.293 -9.43 7.434 1 95.38 71 HIS A N 1
ATOM 535 C CA . HIS A 1 71 ? -3.775 -9.352 6.062 1 95.38 71 HIS A CA 1
ATOM 536 C C . HIS A 1 71 ? -5.297 -9.258 6.016 1 95.38 71 HIS A C 1
ATOM 538 O O . HIS A 1 71 ? -5.984 -9.922 6.797 1 95.38 71 HIS A O 1
ATOM 544 N N . GLY A 1 72 ? -5.844 -8.422 5.148 1 93.06 72 GLY A N 1
ATOM 545 C CA . GLY A 1 72 ? -7.285 -8.32 5 1 93.06 72 GLY A CA 1
ATOM 546 C C . GLY A 1 72 ? -7.941 -9.625 4.59 1 93.06 72 GLY A C 1
ATOM 547 O O . GLY A 1 72 ? -9.078 -9.906 4.973 1 93.06 72 GLY A O 1
ATOM 548 N N . ARG A 1 73 ? -7.254 -10.508 3.881 1 94.12 73 ARG A N 1
ATOM 549 C CA . ARG A 1 73 ? -7.785 -11.773 3.367 1 94.12 73 ARG A CA 1
ATOM 550 C C . ARG A 1 73 ? -7.691 -12.875 4.418 1 94.12 73 ARG A C 1
ATOM 552 O O . ARG A 1 73 ? -8.094 -14.008 4.168 1 94.12 73 ARG A O 1
ATOM 559 N N . ILE A 1 74 ? -7.246 -12.539 5.613 1 97.12 74 ILE A N 1
ATOM 560 C CA . ILE A 1 74 ? -7.047 -13.531 6.672 1 97.12 74 ILE A CA 1
ATOM 561 C C . ILE A 1 74 ? -8.375 -14.203 7.004 1 97.12 74 ILE A C 1
ATOM 563 O O . ILE A 1 74 ? -8.391 -15.297 7.582 1 97.12 74 ILE A O 1
ATOM 567 N N . GLY A 1 75 ? -9.523 -13.594 6.582 1 97.25 75 GLY A N 1
ATOM 568 C CA . GLY A 1 75 ? -10.836 -14.18 6.773 1 97.25 75 GLY A CA 1
ATOM 569 C C . GLY A 1 75 ? -10.992 -15.523 6.082 1 97.25 75 GLY A C 1
ATOM 570 O O . GLY A 1 75 ? -11.82 -16.344 6.492 1 97.25 75 GLY A O 1
ATOM 571 N N . ASP A 1 76 ? -10.133 -15.828 5.074 1 96.88 76 ASP A N 1
ATOM 572 C CA . ASP A 1 76 ? -10.164 -17.094 4.352 1 96.88 76 ASP A CA 1
ATOM 573 C C . ASP A 1 76 ? -9.898 -18.266 5.289 1 96.88 76 ASP A C 1
ATOM 575 O O . ASP A 1 76 ? -10.242 -19.406 4.977 1 96.88 76 ASP A O 1
ATOM 579 N N . THR A 1 77 ? -9.367 -17.969 6.449 1 98.44 77 THR A N 1
ATOM 580 C CA . THR A 1 77 ? -9 -19.016 7.398 1 98.44 77 THR A CA 1
ATOM 581 C C . THR A 1 77 ? -10.234 -19.578 8.086 1 98.44 77 THR A C 1
ATOM 583 O O . THR A 1 77 ? -10.164 -20.625 8.742 1 98.44 77 THR A O 1
ATOM 586 N N . VAL A 1 78 ? -11.398 -18.969 7.898 1 98.81 78 VAL A N 1
ATOM 587 C CA . VAL A 1 78 ? -12.609 -19.406 8.586 1 98.81 78 VAL A CA 1
ATOM 588 C C . VAL A 1 78 ? -12.977 -20.812 8.148 1 98.81 78 VAL A C 1
ATOM 590 O O . VAL A 1 78 ? -13.422 -21.625 8.961 1 98.81 78 VAL A O 1
ATOM 593 N N . LEU A 1 79 ? -12.766 -21.156 6.902 1 98.62 79 LEU A N 1
ATOM 594 C CA . LEU A 1 79 ? -13.141 -22.484 6.395 1 98.62 79 LEU A CA 1
ATOM 595 C C . LEU A 1 79 ? -12.289 -23.562 7.035 1 98.62 79 LEU A C 1
ATOM 597 O O . LEU A 1 79 ? -12.82 -24.516 7.625 1 98.62 79 LEU A O 1
ATOM 601 N N . PRO A 1 80 ? -10.953 -23.453 6.977 1 98.69 80 PRO A N 1
ATOM 602 C CA . PRO A 1 80 ? -10.172 -24.516 7.625 1 98.69 80 PRO A CA 1
ATOM 603 C C . PRO A 1 80 ? -10.414 -24.594 9.133 1 98.69 80 PRO A C 1
ATOM 605 O O . PRO A 1 80 ? -10.398 -25.688 9.711 1 98.69 80 PRO A O 1
ATOM 608 N N . LEU A 1 81 ? -10.672 -23.453 9.789 1 98.94 81 LEU A N 1
ATOM 609 C CA . LEU A 1 81 ? -10.961 -23.469 11.211 1 98.94 81 LEU A CA 1
ATOM 610 C C . LEU A 1 81 ? -12.25 -24.234 11.5 1 98.94 81 LEU A C 1
ATOM 612 O O . LEU A 1 81 ? -12.281 -25.109 12.367 1 98.94 81 LEU A O 1
ATOM 616 N N . MET A 1 82 ? -13.305 -23.953 10.758 1 98.88 82 MET A N 1
ATOM 617 C CA . MET A 1 82 ? -14.594 -24.609 10.969 1 98.88 82 MET A CA 1
ATOM 618 C C . MET A 1 82 ? -14.508 -26.094 10.609 1 98.88 82 MET A C 1
ATOM 620 O O . MET A 1 82 ? -15.125 -26.938 11.273 1 98.88 82 MET A O 1
ATOM 624 N N . TYR A 1 83 ? -13.797 -26.438 9.555 1 98.81 83 TYR A N 1
ATOM 625 C CA . TYR A 1 83 ? -13.602 -27.828 9.18 1 98.81 83 TYR A CA 1
ATOM 626 C C . TYR A 1 83 ? -12.945 -28.625 10.312 1 98.81 83 TYR A C 1
ATOM 628 O O . TYR A 1 83 ? -13.43 -29.688 10.695 1 98.81 83 TYR A O 1
ATOM 636 N N . LEU A 1 84 ? -11.859 -28.062 10.844 1 98.88 84 LEU A N 1
ATOM 637 C CA . LEU A 1 84 ? -11.133 -28.766 11.898 1 98.88 84 LEU A CA 1
ATOM 638 C C . LEU A 1 84 ? -11.969 -28.844 13.172 1 98.88 84 LEU A C 1
ATOM 640 O O . LEU A 1 84 ? -11.891 -29.812 13.914 1 98.88 84 LEU A O 1
ATOM 644 N N . ALA A 1 85 ? -12.734 -27.766 13.43 1 98.88 85 ALA A N 1
ATOM 645 C CA . ALA A 1 85 ? -13.641 -27.828 14.562 1 98.88 85 ALA A CA 1
ATOM 646 C C . ALA A 1 85 ? -14.602 -29.016 14.438 1 98.88 85 ALA A C 1
ATOM 648 O O . ALA A 1 85 ? -14.789 -29.766 15.391 1 98.88 85 ALA A O 1
ATOM 649 N N . ASP A 1 86 ? -15.156 -29.172 13.344 1 98.62 86 ASP A N 1
ATOM 650 C CA . ASP A 1 86 ? -16.125 -30.234 13.094 1 98.62 86 ASP A CA 1
ATOM 651 C C . ASP A 1 86 ? -15.461 -31.609 13.117 1 98.62 86 ASP A C 1
ATOM 653 O O . ASP A 1 86 ? -15.969 -32.531 13.734 1 98.62 86 ASP A O 1
ATOM 657 N N . LYS A 1 87 ? -14.336 -31.719 12.477 1 97.75 87 LYS A N 1
ATOM 658 C CA . LYS A 1 87 ? -13.641 -33 12.305 1 97.75 87 LYS A CA 1
ATOM 659 C C . LYS A 1 87 ? -13.078 -33.5 13.633 1 97.75 87 LYS A C 1
ATOM 661 O O . LYS A 1 87 ? -13.117 -34.688 13.914 1 97.75 87 LYS A O 1
ATOM 666 N N . THR A 1 88 ? -12.555 -32.594 14.438 1 97.94 88 THR A N 1
ATOM 667 C CA . THR A 1 88 ? -11.812 -33 15.625 1 97.94 88 THR A CA 1
ATOM 668 C C . THR A 1 88 ? -12.68 -32.875 16.875 1 97.94 88 THR A C 1
ATOM 670 O O . THR A 1 88 ? -12.383 -33.469 17.906 1 97.94 88 THR A O 1
ATOM 673 N N . GLY A 1 89 ? -13.648 -32 16.844 1 97.75 89 GLY A N 1
ATOM 674 C CA . GLY A 1 89 ? -14.445 -31.703 18.031 1 97.75 89 GLY A CA 1
ATOM 675 C C . GLY A 1 89 ? -13.719 -30.797 19.016 1 97.75 89 GLY A C 1
ATOM 676 O O . GLY A 1 89 ? -14.211 -30.547 20.125 1 97.75 89 GLY A O 1
ATOM 677 N N . ASN A 1 90 ? -12.523 -30.359 18.625 1 97.94 90 ASN A N 1
ATOM 678 C CA . ASN A 1 90 ? -11.75 -29.484 19.484 1 97.94 90 ASN A CA 1
ATOM 679 C C . ASN A 1 90 ? -12.266 -28.047 19.438 1 97.94 90 ASN A C 1
ATOM 681 O O . ASN A 1 90 ? -12.172 -27.391 18.391 1 97.94 90 ASN A O 1
ATOM 685 N N . ASP A 1 91 ? -12.648 -27.469 20.531 1 97.62 91 ASP A N 1
ATOM 686 C CA . ASP A 1 91 ? -13.32 -26.188 20.625 1 97.62 91 ASP A CA 1
ATOM 687 C C . ASP A 1 91 ? -12.375 -25.047 20.266 1 97.62 91 ASP A C 1
ATOM 689 O O . ASP A 1 91 ? -12.82 -23.938 19.906 1 97.62 91 ASP A O 1
ATOM 693 N N . LYS A 1 92 ? -11.102 -25.297 20.344 1 98.38 92 LYS A N 1
ATOM 694 C CA . LYS A 1 92 ? -10.156 -24.219 20.078 1 98.38 92 LYS A CA 1
ATOM 695 C C . LYS A 1 92 ? -10.32 -23.688 18.656 1 98.38 92 LYS A C 1
ATOM 697 O O . LYS A 1 92 ? -10.172 -22.484 18.422 1 98.38 92 LYS A O 1
ATOM 702 N N . TYR A 1 93 ? -10.641 -24.562 17.75 1 98.81 93 TYR A N 1
ATOM 703 C CA . TYR A 1 93 ? -10.789 -24.141 16.359 1 98.81 93 TYR A CA 1
ATOM 704 C C . TYR A 1 93 ? -12.062 -23.328 16.172 1 98.81 93 TYR A C 1
ATOM 706 O O . TYR A 1 93 ? -12.055 -22.328 15.453 1 98.81 93 TYR A O 1
ATOM 714 N N . LEU A 1 94 ? -13.148 -23.781 16.766 1 98.75 94 LEU A N 1
ATOM 715 C CA . LEU A 1 94 ? -14.398 -23.047 16.656 1 98.75 94 LEU A CA 1
ATOM 716 C C . LEU A 1 94 ? -14.281 -21.672 17.312 1 98.75 94 LEU A C 1
ATOM 718 O O . LEU A 1 94 ? -14.758 -20.672 16.75 1 98.75 94 LEU A O 1
ATOM 722 N N . LEU A 1 95 ? -13.703 -21.656 18.5 1 98.56 95 LEU A N 1
ATOM 723 C CA . LEU A 1 95 ? -13.492 -20.391 19.188 1 98.56 95 LEU A CA 1
ATOM 724 C C . LEU A 1 95 ? -12.633 -19.453 18.344 1 98.56 95 LEU A C 1
ATOM 726 O O . LEU A 1 95 ? -12.922 -18.266 18.25 1 98.56 95 LEU A O 1
ATOM 730 N N . ALA A 1 96 ? -11.562 -19.969 17.734 1 98.81 96 ALA A N 1
ATOM 731 C CA . ALA A 1 96 ? -10.688 -19.172 16.875 1 98.81 96 ALA A CA 1
ATOM 732 C C . ALA A 1 96 ? -11.445 -18.625 15.664 1 98.81 96 ALA A C 1
ATOM 734 O O . ALA A 1 96 ? -11.227 -17.484 15.25 1 98.81 96 ALA A O 1
ATOM 735 N N . ALA A 1 97 ? -12.32 -19.469 15.094 1 98.88 97 ALA A N 1
ATOM 736 C CA . ALA A 1 97 ? -13.117 -19.047 13.945 1 98.88 97 ALA A CA 1
ATOM 737 C C . ALA A 1 97 ? -14.023 -17.875 14.312 1 98.88 97 ALA A C 1
ATOM 739 O O . ALA A 1 97 ? -14.117 -16.891 13.562 1 98.88 97 ALA A O 1
ATOM 740 N N . LYS A 1 98 ? -14.664 -17.984 15.469 1 98.69 98 LYS A N 1
ATOM 741 C CA . LYS A 1 98 ? -15.555 -16.922 15.938 1 98.69 98 LYS A CA 1
ATOM 742 C C . LYS A 1 98 ? -14.781 -15.633 16.203 1 98.69 98 LYS A C 1
ATOM 744 O O . LYS A 1 98 ? -15.234 -14.547 15.828 1 98.69 98 LYS A O 1
ATOM 749 N N . LYS A 1 99 ? -13.641 -15.75 16.828 1 98.5 99 LYS A N 1
ATOM 750 C CA . LYS A 1 99 ? -12.805 -14.594 17.094 1 98.5 99 LYS A CA 1
ATOM 751 C C . LYS A 1 99 ? -12.328 -13.945 15.789 1 98.5 99 LYS A C 1
ATOM 753 O O . LYS A 1 99 ? -12.289 -12.719 15.68 1 98.5 99 LYS A O 1
ATOM 758 N N . LEU A 1 100 ? -11.945 -14.773 14.812 1 98.75 100 LEU A N 1
ATOM 759 C CA . LEU A 1 100 ? -11.492 -14.281 13.516 1 98.75 100 LEU A CA 1
ATOM 760 C C . LEU A 1 100 ? -12.594 -13.492 12.812 1 98.75 100 LEU A C 1
ATOM 762 O O . LEU A 1 100 ? -12.352 -12.391 12.312 1 98.75 100 LEU A O 1
ATOM 766 N N . MET A 1 101 ? -13.773 -14.039 12.781 1 98.56 101 MET A N 1
ATOM 767 C CA . MET A 1 101 ? -14.875 -13.383 12.086 1 98.56 101 MET A CA 1
ATOM 768 C C . MET A 1 101 ? -15.32 -12.125 12.82 1 98.56 101 MET A C 1
ATOM 770 O O . MET A 1 101 ? -15.805 -11.18 12.203 1 98.56 101 MET A O 1
ATOM 774 N N . LYS A 1 102 ? -15.117 -12.133 14.164 1 97.88 102 LYS A N 1
ATOM 775 C CA . LYS A 1 102 ? -15.312 -10.883 14.898 1 97.88 102 LYS A CA 1
ATOM 776 C C . LYS A 1 102 ? -14.305 -9.828 14.461 1 97.88 102 LYS A C 1
ATOM 778 O O . LYS A 1 102 ? -14.664 -8.664 14.266 1 97.88 102 LYS A O 1
ATOM 783 N N . TRP A 1 103 ? -13.039 -10.18 14.305 1 97.69 103 TRP A N 1
ATOM 784 C CA . TRP A 1 103 ? -12.039 -9.242 13.805 1 97.69 103 TRP A CA 1
ATOM 785 C C . TRP A 1 103 ? -12.391 -8.766 12.398 1 97.69 103 TRP A C 1
ATOM 787 O O . TRP A 1 103 ? -12.156 -7.609 12.047 1 97.69 103 TRP A O 1
ATOM 797 N N . MET A 1 104 ? -12.984 -9.664 11.555 1 97.5 104 MET A N 1
ATOM 798 C CA . MET A 1 104 ? -13.328 -9.344 10.172 1 97.5 104 MET A CA 1
ATOM 799 C C . MET A 1 104 ? -14.328 -8.188 10.117 1 97.5 104 MET A C 1
ATOM 801 O O . MET A 1 104 ? -14.477 -7.543 9.078 1 97.5 104 MET A O 1
ATOM 805 N N . GLU A 1 105 ? -15.016 -7.879 11.227 1 95.44 105 GLU A N 1
ATOM 806 C CA . GLU A 1 105 ? -15.891 -6.711 11.289 1 95.44 105 GLU A CA 1
ATOM 807 C C . GLU A 1 105 ? -15.102 -5.422 11.109 1 95.44 105 GLU A C 1
ATOM 809 O O . GLU A 1 105 ? -15.617 -4.441 10.562 1 95.44 105 GLU A O 1
ATOM 814 N N . ASN A 1 106 ? -13.82 -5.453 11.508 1 93 106 ASN A N 1
ATOM 815 C CA . ASN A 1 106 ? -12.969 -4.273 11.406 1 93 106 ASN A CA 1
ATOM 816 C C . ASN A 1 106 ? -12.648 -3.934 9.953 1 93 106 ASN A C 1
ATOM 818 O O . ASN A 1 106 ? -12.297 -2.795 9.641 1 93 106 ASN A O 1
ATOM 822 N N . VAL A 1 107 ? -12.773 -4.945 9.055 1 94.25 107 VAL A N 1
ATOM 823 C CA . VAL A 1 107 ? -12.422 -4.699 7.664 1 94.25 107 VAL A CA 1
ATOM 824 C C . VAL A 1 107 ? -13.672 -4.801 6.789 1 94.25 107 VAL A C 1
ATOM 826 O O . VAL A 1 107 ? -13.586 -4.723 5.562 1 94.25 107 VAL A O 1
ATOM 829 N N . HIS A 1 108 ? -14.797 -5.051 7.418 1 95.25 108 HIS A N 1
ATOM 830 C CA . HIS A 1 108 ? -16.062 -5.051 6.707 1 95.25 108 HIS A CA 1
ATOM 831 C C . HIS A 1 108 ? -16.562 -3.631 6.445 1 95.25 108 HIS A C 1
ATOM 833 O O . HIS A 1 108 ? -16.438 -2.76 7.309 1 95.25 108 HIS A O 1
ATOM 839 N N . ARG A 1 109 ? -17.031 -3.354 5.273 1 93.44 109 ARG A N 1
ATOM 840 C CA . ARG A 1 109 ? -17.469 -2.018 4.883 1 93.44 109 ARG A CA 1
ATOM 841 C C . ARG A 1 109 ? -18.984 -1.955 4.734 1 93.44 109 ARG A C 1
ATOM 843 O O . ARG A 1 109 ? -19.641 -2.979 4.516 1 93.44 109 ARG A O 1
ATOM 850 N N . PRO A 1 110 ? -19.531 -0.803 4.766 1 92.06 110 PRO A N 1
ATOM 851 C CA . PRO A 1 110 ? -20.984 -0.648 4.703 1 92.06 110 PRO A CA 1
ATOM 852 C C . PRO A 1 110 ? -21.578 -1.128 3.379 1 92.06 110 PRO A C 1
ATOM 854 O O . PRO A 1 110 ? -22.75 -1.498 3.32 1 92.06 110 PRO A O 1
ATOM 857 N N . ASP A 1 111 ? -20.781 -1.151 2.334 1 94.12 111 ASP A N 1
ATOM 858 C CA . ASP A 1 111 ? -21.312 -1.578 1.039 1 94.12 111 ASP A CA 1
ATOM 859 C C . ASP A 1 111 ? -21.312 -3.1 0.922 1 94.12 111 ASP A C 1
ATOM 861 O O . ASP A 1 111 ? -21.656 -3.648 -0.125 1 94.12 111 ASP A O 1
ATOM 865 N N . GLY A 1 112 ? -20.844 -3.754 1.939 1 96.88 112 GLY A N 1
ATOM 866 C CA . GLY A 1 112 ? -20.875 -5.207 1.984 1 96.88 112 GLY A CA 1
ATOM 867 C C . GLY A 1 112 ? -19.547 -5.852 1.632 1 96.88 112 GLY A C 1
ATOM 868 O O . GLY A 1 112 ? -19.391 -7.07 1.745 1 96.88 112 GLY A O 1
ATOM 869 N N . SER A 1 113 ? -18.578 -5.051 1.229 1 96.94 113 SER A N 1
ATOM 870 C CA . SER A 1 113 ? -17.281 -5.586 0.84 1 96.94 113 SER A CA 1
ATOM 871 C C . SER A 1 113 ? -16.359 -5.742 2.049 1 96.94 113 SER A C 1
ATOM 873 O O . SER A 1 113 ? -16.703 -5.316 3.154 1 96.94 113 SER A O 1
ATOM 875 N N . TRP A 1 114 ? -15.32 -6.473 1.978 1 96.38 114 TRP A N 1
ATOM 876 C CA . TRP A 1 114 ? -14.203 -6.516 2.916 1 96.38 114 TRP A CA 1
ATOM 877 C C . TRP A 1 114 ? -12.953 -5.883 2.305 1 96.38 114 TRP A C 1
ATOM 879 O O . TRP A 1 114 ? -12.688 -6.047 1.112 1 96.38 114 TRP A O 1
ATOM 889 N N . MET A 1 115 ? -12.148 -5.215 3.15 1 92.38 115 MET A N 1
ATOM 890 C CA . MET A 1 115 ? -10.891 -4.617 2.713 1 92.38 115 MET A CA 1
ATOM 891 C C . MET A 1 115 ? -9.875 -5.691 2.352 1 92.38 115 MET A C 1
ATOM 893 O O . MET A 1 115 ? -9.805 -6.73 3.01 1 92.38 115 MET A O 1
ATOM 897 N N . ASN A 1 116 ? -9.086 -5.438 1.302 1 90 116 ASN A N 1
ATOM 898 C CA . ASN A 1 116 ? -7.98 -6.328 0.965 1 90 116 ASN A CA 1
ATOM 899 C C . ASN A 1 116 ? -6.883 -6.285 2.025 1 90 116 ASN A C 1
ATOM 901 O O . ASN A 1 116 ? -6.285 -7.316 2.344 1 90 116 ASN A O 1
ATOM 905 N N . ASP A 1 117 ? -6.465 -5.113 2.545 1 89.5 117 ASP A N 1
ATOM 906 C CA . ASP A 1 117 ? -5.617 -4.836 3.699 1 89.5 117 ASP A CA 1
ATOM 907 C C . ASP A 1 117 ? -6.059 -3.557 4.406 1 89.5 117 ASP A C 1
ATOM 909 O O . ASP A 1 117 ? -6.633 -2.662 3.785 1 89.5 117 ASP A O 1
ATOM 913 N N . VAL A 1 118 ? -5.758 -3.557 5.66 1 90.25 118 VAL A N 1
ATOM 914 C CA . VAL A 1 118 ? -6.234 -2.441 6.469 1 90.25 118 VAL A CA 1
ATOM 915 C C . VAL A 1 118 ? -5.555 -1.148 6.023 1 90.25 118 VAL A C 1
ATOM 917 O O . VAL A 1 118 ? -4.348 -0.978 6.211 1 90.25 118 VAL A O 1
ATOM 920 N N . HIS A 1 119 ? -6.223 -0.256 5.379 1 88.75 119 HIS A N 1
ATOM 921 C CA . HIS A 1 119 ? -5.844 1.099 4.992 1 88.75 119 HIS A CA 1
ATOM 922 C C . HIS A 1 119 ? -4.691 1.087 3.996 1 88.75 119 HIS A C 1
ATOM 924 O O . HIS A 1 119 ? -3.791 1.928 4.07 1 88.75 119 HIS A O 1
ATOM 930 N N . VAL A 1 120 ? -4.617 0.17 3.094 1 86.25 120 VAL A N 1
ATOM 931 C CA . VAL A 1 120 ? -3.5 0.074 2.158 1 86.25 120 VAL A CA 1
ATOM 932 C C . VAL A 1 120 ? -3.98 0.394 0.745 1 86.25 120 VAL A C 1
ATOM 934 O O . VAL A 1 120 ? -3.225 0.927 -0.069 1 86.25 120 VAL A O 1
ATOM 937 N N . SER A 1 121 ? -5.273 0.004 0.458 1 80.19 121 SER A N 1
ATOM 938 C CA . SER A 1 121 ? -5.82 0.298 -0.863 1 80.19 121 SER A CA 1
ATOM 939 C C . SER A 1 121 ? -7.344 0.337 -0.836 1 80.19 121 SER A C 1
ATOM 941 O O . SER A 1 121 ? -7.965 -0.106 0.132 1 80.19 121 SER A O 1
ATOM 943 N N . ASP A 1 122 ? -7.844 0.795 -1.941 1 81.19 122 ASP A N 1
ATOM 944 C CA . ASP A 1 122 ? -9.297 0.839 -2.074 1 81.19 122 ASP A CA 1
ATOM 945 C C . ASP A 1 122 ? -9.812 -0.378 -2.834 1 81.19 122 ASP A C 1
ATOM 947 O O . ASP A 1 122 ? -11.016 -0.477 -3.115 1 81.19 122 ASP A O 1
ATOM 951 N N . TRP A 1 123 ? -8.953 -1.317 -3.086 1 87.19 123 TRP A N 1
ATOM 952 C CA . TRP A 1 123 ? -9.352 -2.51 -3.828 1 87.19 123 TRP A CA 1
ATOM 953 C C . TRP A 1 123 ? -10.219 -3.426 -2.967 1 87.19 123 TRP A C 1
ATOM 955 O O . TRP A 1 123 ? -9.82 -3.793 -1.855 1 87.19 123 TRP A O 1
ATOM 965 N N . SER A 1 124 ? -11.398 -3.771 -3.475 1 91.62 124 SER A N 1
ATOM 966 C CA . SER A 1 124 ? -12.312 -4.617 -2.713 1 91.62 124 SER A CA 1
ATOM 967 C C . SER A 1 124 ? -12.68 -5.879 -3.488 1 91.62 124 SER A C 1
ATOM 969 O O . SER A 1 124 ? -13.586 -6.613 -3.096 1 91.62 124 SER A O 1
ATOM 971 N N . GLY A 1 125 ? -11.961 -6.098 -4.629 1 92.88 125 GLY A N 1
ATOM 972 C CA . GLY A 1 125 ? -12.281 -7.238 -5.473 1 92.88 125 GLY A CA 1
ATOM 973 C C . GLY A 1 125 ? -12.102 -8.57 -4.77 1 92.88 125 GLY A C 1
ATOM 974 O O . GLY A 1 125 ? -12.773 -9.547 -5.102 1 92.88 125 GLY A O 1
ATOM 975 N N . THR A 1 126 ? -11.289 -8.617 -3.742 1 94.69 126 THR A N 1
ATOM 976 C CA . THR A 1 126 ? -10.992 -9.867 -3.051 1 94.69 126 THR A CA 1
ATOM 977 C C . THR A 1 126 ? -12.156 -10.266 -2.143 1 94.69 126 THR A C 1
ATOM 979 O O . THR A 1 126 ? -12.133 -11.344 -1.544 1 94.69 126 THR A O 1
ATOM 982 N N . THR A 1 127 ? -13.25 -9.445 -2.082 1 97.5 127 THR A N 1
ATOM 983 C CA . THR A 1 127 ? -14.469 -9.766 -1.349 1 97.5 127 THR A CA 1
ATOM 984 C C . THR A 1 127 ? -15.023 -11.117 -1.782 1 97.5 127 THR A C 1
ATOM 986 O O . THR A 1 127 ? -15.555 -11.875 -0.961 1 97.5 127 THR A O 1
ATOM 989 N N . VAL A 1 128 ? -14.875 -11.422 -3.072 1 97.75 128 VAL A N 1
ATOM 990 C CA . VAL A 1 128 ? -15.422 -12.664 -3.609 1 97.75 128 VAL A CA 1
ATOM 991 C C . VAL A 1 128 ? -14.727 -13.859 -2.949 1 97.75 128 VAL A C 1
ATOM 993 O O . VAL A 1 128 ? -15.367 -14.883 -2.686 1 97.75 128 VAL A O 1
ATOM 996 N N . PHE A 1 129 ? -13.461 -13.781 -2.617 1 97.06 129 PHE A N 1
ATOM 997 C CA . PHE A 1 129 ? -12.719 -14.883 -2.006 1 97.06 129 PHE A CA 1
ATOM 998 C C . PHE A 1 129 ? -13.148 -15.078 -0.554 1 97.06 129 PHE A C 1
ATOM 1000 O O . PHE A 1 129 ? -13.336 -16.203 -0.104 1 97.06 129 PHE A O 1
ATOM 1007 N N . ALA A 1 130 ? -13.297 -13.961 0.15 1 97.25 130 ALA A N 1
ATOM 1008 C CA . ALA A 1 130 ? -13.812 -14.039 1.516 1 97.25 130 ALA A CA 1
ATOM 1009 C C . ALA A 1 130 ? -15.219 -14.633 1.542 1 97.25 130 ALA A C 1
ATOM 1011 O O . ALA A 1 130 ? -15.547 -15.422 2.426 1 97.25 130 ALA A O 1
ATOM 1012 N N . ALA A 1 131 ? -16.031 -14.25 0.578 1 98.38 131 ALA A N 1
ATOM 1013 C CA . ALA A 1 131 ? -17.406 -14.75 0.485 1 98.38 131 ALA A CA 1
ATOM 1014 C C . ALA A 1 131 ? -17.422 -16.25 0.254 1 98.38 131 ALA A C 1
ATOM 1016 O O . ALA A 1 131 ? -18.203 -16.969 0.884 1 98.38 131 ALA A O 1
ATOM 1017 N N . ILE A 1 132 ? -16.578 -16.719 -0.612 1 98.12 132 ILE A N 1
ATOM 1018 C CA . ILE A 1 132 ? -16.516 -18.156 -0.914 1 98.12 132 ILE A CA 1
ATOM 1019 C C . ILE A 1 132 ? -16.094 -18.922 0.333 1 98.12 132 ILE A C 1
ATOM 1021 O O . ILE A 1 132 ? -16.734 -19.922 0.689 1 98.12 132 ILE A O 1
ATOM 1025 N N . ALA A 1 133 ? -15.062 -18.453 1.024 1 98.12 133 ALA A N 1
ATOM 1026 C CA . ALA A 1 133 ? -14.586 -19.141 2.229 1 98.12 133 ALA A CA 1
ATOM 1027 C C . ALA A 1 133 ? -15.68 -19.172 3.297 1 98.12 133 ALA A C 1
ATOM 1029 O O . ALA A 1 133 ? -15.914 -20.219 3.914 1 98.12 133 ALA A O 1
ATOM 1030 N N . LEU A 1 134 ? -16.312 -18.031 3.48 1 98.69 134 LEU A N 1
ATOM 1031 C CA . LEU A 1 134 ? -17.359 -17.953 4.492 1 98.69 134 LEU A CA 1
ATOM 1032 C C . LEU A 1 134 ? -18.578 -18.797 4.094 1 98.69 134 LEU A C 1
ATOM 1034 O O . LEU A 1 134 ? -19.172 -19.453 4.941 1 98.69 134 LEU A O 1
ATOM 1038 N N . TYR A 1 135 ? -19 -18.812 2.848 1 98.69 135 TYR A N 1
ATOM 1039 C CA . TYR A 1 135 ? -20.094 -19.641 2.369 1 98.69 135 TYR A CA 1
ATOM 1040 C C . TYR A 1 135 ? -19.844 -21.109 2.668 1 98.69 135 TYR A C 1
ATOM 1042 O O . TYR A 1 135 ? -20.703 -21.797 3.238 1 98.69 135 TYR A O 1
ATOM 1050 N N . GLU A 1 136 ? -18.641 -21.516 2.26 1 98.31 136 GLU A N 1
ATOM 1051 C CA . GLU A 1 136 ? -18.344 -22.938 2.447 1 98.31 136 GLU A CA 1
ATOM 1052 C C . GLU A 1 136 ? -18.312 -23.297 3.928 1 98.31 136 GLU A C 1
ATOM 1054 O O . GLU A 1 136 ? -18.781 -24.375 4.324 1 98.31 136 GLU A O 1
ATOM 1059 N N . ALA A 1 137 ? -17.75 -22.406 4.715 1 98.75 137 ALA A N 1
ATOM 1060 C CA . ALA A 1 137 ? -17.703 -22.641 6.156 1 98.75 137 ALA A CA 1
ATOM 1061 C C . ALA A 1 137 ? -19.109 -22.781 6.727 1 98.75 137 ALA A C 1
ATOM 1063 O O . ALA A 1 137 ? -19.391 -23.719 7.492 1 98.75 137 ALA A O 1
ATOM 1064 N N . VAL A 1 138 ? -20.016 -21.906 6.344 1 98.69 138 VAL A N 1
ATOM 1065 C CA . VAL A 1 138 ? -21.375 -21.906 6.867 1 98.69 138 VAL A CA 1
ATOM 1066 C C . VAL A 1 138 ? -22.156 -23.078 6.258 1 98.69 138 VAL A C 1
ATOM 1068 O O . VAL A 1 138 ? -22.922 -23.75 6.953 1 98.69 138 VAL A O 1
ATOM 1071 N N . HIS A 1 139 ? -21.984 -23.312 5.012 1 98.06 139 HIS A N 1
ATOM 1072 C CA . HIS A 1 139 ? -22.703 -24.375 4.293 1 98.06 139 HIS A CA 1
ATOM 1073 C C . HIS A 1 139 ? -22.375 -25.75 4.867 1 98.06 139 HIS A C 1
ATOM 1075 O O . HIS A 1 139 ? -23.281 -26.547 5.117 1 98.06 139 HIS A O 1
ATOM 1081 N N . TYR A 1 140 ? -21.125 -26.016 5.102 1 98.06 140 TYR A N 1
ATOM 1082 C CA . TYR A 1 140 ? -20.719 -27.344 5.512 1 98.06 140 TYR A CA 1
ATOM 1083 C C . TYR A 1 140 ? -20.766 -27.5 7.027 1 98.06 140 TYR A C 1
ATOM 1085 O O . TYR A 1 140 ? -21.031 -28.578 7.547 1 98.06 140 TYR A O 1
ATOM 1093 N N . HIS A 1 141 ? -20.5 -26.375 7.734 1 98.62 141 HIS A N 1
ATOM 1094 C CA . HIS A 1 141 ? -20.234 -26.531 9.164 1 98.62 141 HIS A CA 1
ATOM 1095 C C . HIS A 1 141 ? -21.062 -25.547 9.992 1 98.62 141 HIS A C 1
ATOM 1097 O O . HIS A 1 141 ? -20.812 -25.391 11.188 1 98.62 141 HIS A O 1
ATOM 1103 N N . GLY A 1 142 ? -22.016 -24.891 9.398 1 98.38 142 GLY A N 1
ATOM 1104 C CA . GLY A 1 142 ? -22.844 -23.922 10.094 1 98.38 142 GLY A CA 1
ATOM 1105 C C . GLY A 1 142 ? -23.562 -24.5 11.297 1 98.38 142 GLY A C 1
ATOM 1106 O O . GLY A 1 142 ? -23.969 -23.766 12.195 1 98.38 142 GLY A O 1
ATOM 1107 N N . HIS A 1 143 ? -23.766 -25.844 11.328 1 98.25 143 HIS A N 1
ATOM 1108 C CA . HIS A 1 143 ? -24.484 -26.516 12.406 1 98.25 143 HIS A CA 1
ATOM 1109 C C . HIS A 1 143 ? -23.734 -26.406 13.727 1 98.25 143 HIS A C 1
ATOM 1111 O O . HIS A 1 143 ? -24.312 -26.594 14.797 1 98.25 143 HIS A O 1
ATOM 1117 N N . LEU A 1 144 ? -22.406 -26.016 13.688 1 98.5 144 LEU A N 1
ATOM 1118 C CA . LEU A 1 144 ? -21.594 -25.875 14.891 1 98.5 144 LEU A CA 1
ATOM 1119 C C . LEU A 1 144 ? -21.891 -24.547 15.586 1 98.5 144 LEU A C 1
ATOM 1121 O O . LEU A 1 144 ? -21.531 -24.359 16.75 1 98.5 144 LEU A O 1
ATOM 1125 N N . LEU A 1 145 ? -22.516 -23.578 14.867 1 98.69 145 LEU A N 1
ATOM 1126 C CA . LEU A 1 145 ? -22.703 -22.219 15.352 1 98.69 145 LEU A CA 1
ATOM 1127 C C . LEU A 1 145 ? -24.062 -22.062 16.016 1 98.69 145 LEU A C 1
ATOM 1129 O O . LEU A 1 145 ? -25.031 -22.719 15.641 1 98.69 145 LEU A O 1
ATOM 1133 N N . ASP A 1 146 ? -24.109 -21.203 17.062 1 98.06 146 ASP A N 1
ATOM 1134 C CA . ASP A 1 146 ? -25.406 -20.797 17.562 1 98.06 146 ASP A CA 1
ATOM 1135 C C . ASP A 1 146 ? -26.172 -19.969 16.531 1 98.06 146 ASP A C 1
ATOM 1137 O O . ASP A 1 146 ? -25.562 -19.422 15.602 1 98.06 146 ASP A O 1
ATOM 1141 N N . ASP A 1 147 ? -27.438 -19.797 16.719 1 97.88 147 ASP A N 1
ATOM 1142 C CA . ASP A 1 147 ? -28.312 -19.156 15.734 1 97.88 147 ASP A CA 1
ATOM 1143 C C . ASP A 1 147 ? -27.906 -17.719 15.477 1 97.88 147 ASP A C 1
ATOM 1145 O O . ASP A 1 147 ? -27.906 -17.25 14.336 1 97.88 147 ASP A O 1
ATOM 1149 N N . SER A 1 148 ? -27.578 -17.016 16.484 1 98.06 148 SER A N 1
ATOM 1150 C CA . SER A 1 148 ? -27.234 -15.609 16.344 1 98.06 148 SER A CA 1
ATOM 1151 C C . SER A 1 148 ? -25.984 -15.43 15.492 1 98.06 148 SER A C 1
ATOM 1153 O O . SER A 1 148 ? -25.953 -14.594 14.586 1 98.06 148 SER A O 1
ATOM 1155 N N . THR A 1 149 ? -24.938 -16.203 15.773 1 98.44 149 THR A N 1
ATOM 1156 C CA . THR A 1 149 ? -23.688 -16.141 15.023 1 98.44 149 THR A CA 1
ATOM 1157 C C . THR A 1 149 ? -23.906 -16.578 13.578 1 98.44 149 THR A C 1
ATOM 1159 O O . THR A 1 149 ? -23.422 -15.922 12.648 1 98.44 149 THR A O 1
ATOM 1162 N N . ARG A 1 150 ? -24.609 -17.672 13.414 1 98.5 150 ARG A N 1
ATOM 1163 C CA . ARG A 1 150 ? -24.891 -18.203 12.086 1 98.5 150 ARG A CA 1
ATOM 1164 C C . ARG A 1 150 ? -25.641 -17.188 11.234 1 98.5 150 ARG A C 1
ATOM 1166 O O . ARG A 1 150 ? -25.297 -16.969 10.062 1 98.5 150 ARG A O 1
ATOM 1173 N N . ASN A 1 151 ? -26.656 -16.547 11.828 1 98.38 151 ASN A N 1
ATOM 1174 C CA . ASN A 1 151 ? -27.453 -15.555 11.102 1 98.38 151 ASN A CA 1
ATOM 1175 C C . ASN A 1 151 ? -26.625 -14.32 10.758 1 98.38 151 ASN A C 1
ATOM 1177 O O . ASN A 1 151 ? -26.781 -13.75 9.68 1 98.38 151 ASN A O 1
ATOM 1181 N N . HIS A 1 152 ? -25.781 -13.953 11.648 1 98.44 152 HIS A N 1
ATOM 1182 C CA . HIS A 1 152 ? -24.922 -12.797 11.398 1 98.44 152 HIS A CA 1
ATOM 1183 C C . HIS A 1 152 ? -23.969 -13.062 10.242 1 98.44 152 HIS A C 1
ATOM 1185 O O . HIS A 1 152 ? -23.781 -12.203 9.375 1 98.44 152 HIS A O 1
ATOM 1191 N N . TRP A 1 153 ? -23.359 -14.25 10.242 1 98.69 153 TRP A N 1
ATOM 1192 C CA . TRP A 1 153 ? -22.453 -14.617 9.164 1 98.69 153 TRP A CA 1
ATOM 1193 C C . TRP A 1 153 ? -23.188 -14.672 7.828 1 98.69 153 TRP A C 1
ATOM 1195 O O . TRP A 1 153 ? -22.672 -14.227 6.805 1 98.69 153 TRP A O 1
ATOM 1205 N N . LYS A 1 154 ? -24.422 -15.18 7.844 1 98.69 154 LYS A N 1
ATOM 1206 C CA . LYS A 1 154 ? -25.25 -15.258 6.641 1 98.69 154 LYS A CA 1
ATOM 1207 C C . LYS A 1 154 ? -25.609 -13.867 6.137 1 98.69 154 LYS A C 1
ATOM 1209 O O . LYS A 1 154 ? -25.656 -13.633 4.926 1 98.69 154 LYS A O 1
ATOM 1214 N N . GLU A 1 155 ? -25.844 -12.992 7.066 1 98.44 155 GLU A N 1
ATOM 1215 C CA . GLU A 1 155 ? -26.141 -11.617 6.684 1 98.44 155 GLU A CA 1
ATOM 1216 C C . GLU A 1 155 ? -24.969 -10.977 5.957 1 98.44 155 GLU A C 1
ATOM 1218 O O . GLU A 1 155 ? -25.141 -10.305 4.941 1 98.44 155 GLU A O 1
ATOM 1223 N N . GLN A 1 156 ? -23.812 -11.195 6.434 1 98.12 156 GLN A N 1
ATOM 1224 C CA . GLN A 1 156 ? -22.609 -10.68 5.785 1 98.12 156 GLN A CA 1
ATOM 1225 C C . GLN A 1 156 ? -22.422 -11.289 4.402 1 98.12 156 GLN A C 1
ATOM 1227 O O . GLN A 1 156 ? -21.984 -10.609 3.473 1 98.12 156 GLN A O 1
ATOM 1232 N N . LEU A 1 157 ? -22.797 -12.539 4.262 1 98.56 157 LEU A N 1
ATOM 1233 C CA . LEU A 1 157 ? -22.719 -13.219 2.971 1 98.56 157 LEU A CA 1
ATOM 1234 C C . LEU A 1 157 ? -23.672 -12.586 1.97 1 98.56 157 LEU A C 1
ATOM 1236 O O . LEU A 1 157 ? -23.312 -12.367 0.812 1 98.56 157 LEU A O 1
ATOM 1240 N N . LEU A 1 158 ? -24.859 -12.375 2.473 1 98.69 158 LEU A N 1
ATOM 1241 C CA . LEU A 1 158 ? -25.844 -11.75 1.604 1 98.69 158 LEU A CA 1
ATOM 1242 C C . LEU A 1 158 ? -25.375 -10.383 1.137 1 98.69 158 LEU A C 1
ATOM 1244 O O . LEU A 1 158 ? -25.5 -10.039 -0.042 1 98.69 158 LEU A O 1
ATOM 1248 N N . GLU A 1 159 ? -24.812 -9.617 2.053 1 98.38 159 GLU A N 1
ATOM 1249 C CA . GLU A 1 159 ? -24.281 -8.297 1.728 1 98.38 159 GLU A CA 1
ATOM 1250 C C . GLU A 1 159 ? -23.156 -8.391 0.706 1 98.38 159 GLU A C 1
ATOM 1252 O O . GLU A 1 159 ? -23.031 -7.531 -0.171 1 98.38 159 GLU A O 1
ATOM 1257 N N . ALA A 1 160 ? -22.312 -9.383 0.823 1 98.69 160 ALA A N 1
ATOM 1258 C CA . ALA A 1 160 ? -21.234 -9.586 -0.135 1 98.69 160 ALA A CA 1
ATOM 1259 C C . ALA A 1 160 ? -21.781 -9.867 -1.53 1 98.69 160 ALA A C 1
ATOM 1261 O O . ALA A 1 160 ? -21.25 -9.375 -2.525 1 98.69 160 ALA A O 1
ATOM 1262 N N . GLY A 1 161 ? -22.828 -10.695 -1.586 1 98.81 161 GLY A N 1
ATOM 1263 C CA . GLY A 1 161 ? -23.484 -10.938 -2.861 1 98.81 161 GLY A CA 1
ATOM 1264 C C . GLY A 1 161 ? -24.062 -9.68 -3.482 1 98.81 161 GLY A C 1
ATOM 1265 O O . GLY A 1 161 ? -23.906 -9.445 -4.684 1 98.81 161 GLY A O 1
ATOM 1266 N N . GLU A 1 162 ? -24.688 -8.883 -2.635 1 98.69 162 GLU A N 1
ATOM 1267 C CA . GLU A 1 162 ? -25.266 -7.625 -3.1 1 98.69 162 GLU A CA 1
ATOM 1268 C C . GLU A 1 162 ? -24.188 -6.66 -3.576 1 98.69 162 GLU A C 1
ATOM 1270 O O . GLU A 1 162 ? -24.359 -5.957 -4.57 1 98.69 162 GLU A O 1
ATOM 1275 N N . PHE A 1 163 ? -23.141 -6.648 -2.869 1 97.88 163 PHE A N 1
ATOM 1276 C CA . PHE A 1 163 ? -22 -5.844 -3.299 1 97.88 163 PHE A CA 1
ATOM 1277 C C . PHE A 1 163 ? -21.547 -6.242 -4.695 1 97.88 163 PHE A C 1
ATOM 1279 O O . PHE A 1 163 ? -21.328 -5.387 -5.555 1 97.88 163 PHE A O 1
ATOM 1286 N N . MET A 1 164 ? -21.359 -7.516 -4.953 1 98.19 164 MET A N 1
ATOM 1287 C CA . MET A 1 164 ? -20.922 -7.988 -6.266 1 98.19 164 MET A CA 1
ATOM 1288 C C . MET A 1 164 ? -21.922 -7.586 -7.348 1 98.19 164 MET A C 1
ATOM 1290 O O . MET A 1 164 ? -21.531 -7.105 -8.414 1 98.19 164 MET A O 1
ATOM 1294 N N . MET A 1 165 ? -23.219 -7.715 -7.055 1 97.75 165 MET A N 1
ATOM 1295 C CA . MET A 1 165 ? -24.266 -7.367 -8.016 1 97.75 165 MET A CA 1
ATOM 1296 C C . MET A 1 165 ? -24.203 -5.887 -8.367 1 97.75 165 MET A C 1
ATOM 1298 O O . MET A 1 165 ? -24.484 -5.504 -9.508 1 97.75 165 MET A O 1
ATOM 1302 N N . LYS A 1 166 ? -23.766 -5.109 -7.398 1 95.62 166 LYS A N 1
ATOM 1303 C CA . LYS A 1 166 ? -23.734 -3.66 -7.59 1 95.62 166 LYS A CA 1
ATOM 1304 C C . LYS A 1 166 ? -22.438 -3.221 -8.25 1 95.62 166 LYS A C 1
ATOM 1306 O O . LYS A 1 166 ? -22.312 -2.08 -8.703 1 95.62 166 LYS A O 1
ATOM 1311 N N . ASN A 1 167 ? -21.453 -4.137 -8.344 1 93.62 167 ASN A N 1
ATOM 1312 C CA . ASN A 1 167 ? -20.141 -3.789 -8.875 1 93.62 167 ASN A CA 1
ATOM 1313 C C . ASN A 1 167 ? -19.703 -4.762 -9.969 1 93.62 167 ASN A C 1
ATOM 1315 O O . ASN A 1 167 ? -18.641 -5.375 -9.875 1 93.62 167 ASN A O 1
ATOM 1319 N N . PRO A 1 168 ? -20.422 -4.816 -11.078 1 93.38 168 PRO A N 1
ATOM 1320 C CA . PRO A 1 168 ? -20.109 -5.781 -12.133 1 93.38 168 PRO A CA 1
ATOM 1321 C C . PRO A 1 168 ? -18.766 -5.512 -12.805 1 93.38 168 PRO A C 1
ATOM 1323 O O . PRO A 1 168 ? -18.203 -6.406 -13.438 1 93.38 168 PRO A O 1
ATOM 1326 N N . GLN A 1 169 ? -18.203 -4.312 -12.68 1 90.75 169 GLN A N 1
ATOM 1327 C CA . GLN A 1 169 ? -16.922 -3.967 -13.297 1 90.75 169 GLN A CA 1
ATOM 1328 C C . GLN A 1 169 ? -15.797 -4.82 -12.727 1 90.75 169 GLN A C 1
ATOM 1330 O O . GLN A 1 169 ? -14.727 -4.914 -13.328 1 90.75 169 GLN A O 1
ATOM 1335 N N . MET A 1 170 ? -16.094 -5.461 -11.664 1 92.25 170 MET A N 1
ATOM 1336 C CA . MET A 1 170 ? -15.062 -6.25 -11.008 1 92.25 170 MET A CA 1
ATOM 1337 C C . MET A 1 170 ? -14.906 -7.613 -11.672 1 92.25 170 MET A C 1
ATOM 1339 O O . MET A 1 170 ? -13.859 -8.25 -11.562 1 92.25 170 MET A O 1
ATOM 1343 N N . TYR A 1 171 ? -15.969 -8.031 -12.406 1 95.5 171 TYR A N 1
ATOM 1344 C CA . TYR A 1 171 ? -15.883 -9.414 -12.875 1 95.5 171 TYR A CA 1
ATOM 1345 C C . TYR A 1 171 ? -16.531 -9.57 -14.242 1 95.5 171 TYR A C 1
ATOM 1347 O O . TYR A 1 171 ? -16.281 -10.555 -14.945 1 95.5 171 TYR A O 1
ATOM 1355 N N . SER A 1 172 ? -17.406 -8.688 -14.648 1 94.12 172 SER A N 1
ATOM 1356 C CA . SER A 1 172 ? -18.172 -8.867 -15.883 1 94.12 172 SER A CA 1
ATOM 1357 C C . SER A 1 172 ? -17.266 -8.781 -17.109 1 94.12 172 SER A C 1
ATOM 1359 O O . SER A 1 172 ? -16.328 -7.988 -17.141 1 94.12 172 SER A O 1
ATOM 1361 N N . ARG A 1 173 ? -17.562 -9.586 -18.078 1 93.69 173 ARG A N 1
ATOM 1362 C CA . ARG A 1 173 ? -16.812 -9.547 -19.328 1 93.69 173 ARG A CA 1
ATOM 1363 C C . ARG A 1 173 ? -17.484 -8.641 -20.344 1 93.69 173 ARG A C 1
ATOM 1365 O O . ARG A 1 173 ? -17.031 -8.539 -21.484 1 93.69 173 ARG A O 1
ATOM 1372 N N . ARG A 1 174 ? -18.516 -8.031 -19.906 1 88.38 174 ARG A N 1
ATOM 1373 C CA . ARG A 1 174 ? -19.234 -7.102 -20.766 1 88.38 174 ARG A CA 1
ATOM 1374 C C . ARG A 1 174 ? -18.891 -5.656 -20.422 1 88.38 174 ARG A C 1
ATOM 1376 O O . ARG A 1 174 ? -18.938 -5.266 -19.25 1 88.38 174 ARG A O 1
ATOM 1383 N N . MET A 1 175 ? -18.344 -4.965 -21.406 1 74.31 175 MET A N 1
ATOM 1384 C CA . MET A 1 175 ? -18 -3.562 -21.188 1 74.31 175 MET A CA 1
ATOM 1385 C C . MET A 1 175 ? -19.234 -2.732 -20.891 1 74.31 175 MET A C 1
ATOM 1387 O O . MET A 1 175 ? -20.234 -2.824 -21.609 1 74.31 175 MET A O 1
ATOM 1391 N N . GLN A 1 176 ? -19.297 -2.271 -19.797 1 66.19 176 GLN A N 1
ATOM 1392 C CA . GLN A 1 176 ? -20.438 -1.439 -19.422 1 66.19 176 GLN A CA 1
ATOM 1393 C C . GLN A 1 176 ? -19.984 -0.028 -19.062 1 66.19 176 GLN A C 1
ATOM 1395 O O . GLN A 1 176 ? -18.953 0.154 -18.422 1 66.19 176 GLN A O 1
ATOM 1400 N N . GLY A 1 177 ? -20.75 0.951 -19.469 1 57.84 177 GLY A N 1
ATOM 1401 C CA . GLY A 1 177 ? -20.578 2.34 -19.078 1 57.84 177 GLY A CA 1
ATOM 1402 C C . GLY A 1 177 ? -19.172 2.857 -19.281 1 57.84 177 GLY A C 1
ATOM 1403 O O . GLY A 1 177 ? -18.625 2.752 -20.375 1 57.84 177 GLY A O 1
ATOM 1404 N N . SER A 1 178 ? -18.578 3.227 -18.141 1 58.66 178 SER A N 1
ATOM 1405 C CA . SER A 1 178 ? -17.297 3.918 -18.078 1 58.66 178 SER A CA 1
ATOM 1406 C C . SER A 1 178 ? -16.141 2.932 -17.938 1 58.66 178 SER A C 1
ATOM 1408 O O . SER A 1 178 ? -14.984 3.336 -17.812 1 58.66 178 SER A O 1
ATOM 1410 N N . MET A 1 179 ? -16.578 1.635 -18.141 1 64.38 179 MET A N 1
ATOM 1411 C CA . MET A 1 179 ? -15.508 0.647 -18.016 1 64.38 179 MET A CA 1
ATOM 1412 C C . MET A 1 179 ? -14.578 0.689 -19.234 1 64.38 179 MET A C 1
ATOM 1414 O O . MET A 1 179 ? -15.023 0.461 -20.359 1 64.38 179 MET A O 1
ATOM 1418 N N . LYS A 1 180 ? -13.305 1.03 -18.844 1 63.62 180 LYS A N 1
ATOM 1419 C CA . LYS A 1 180 ? -12.352 1.167 -19.938 1 63.62 180 LYS A CA 1
ATOM 1420 C C . LYS A 1 180 ? -11.531 -0.104 -20.109 1 63.62 180 LYS A C 1
ATOM 1422 O O . LYS A 1 180 ? -10.898 -0.304 -21.156 1 63.62 180 LYS A O 1
ATOM 1427 N N . ARG A 1 181 ? -11.609 -0.924 -19.062 1 72.5 181 ARG A N 1
ATOM 1428 C CA . ARG A 1 181 ? -10.859 -2.172 -19.141 1 72.5 181 ARG A CA 1
ATOM 1429 C C . ARG A 1 181 ? -11.492 -3.25 -18.266 1 72.5 181 ARG A C 1
ATOM 1431 O O . ARG A 1 181 ? -12.18 -2.939 -17.297 1 72.5 181 ARG A O 1
ATOM 1438 N N . LEU A 1 182 ? -11.234 -4.395 -18.781 1 81.06 182 LEU A N 1
ATOM 1439 C CA . LEU A 1 182 ? -11.719 -5.523 -18 1 81.06 182 LEU A CA 1
ATOM 1440 C C . LEU A 1 182 ? -10.703 -5.914 -16.922 1 81.06 182 LEU A C 1
ATOM 1442 O O . LEU A 1 182 ? -9.492 -5.879 -17.172 1 81.06 182 LEU A O 1
ATOM 1446 N N . ASN A 1 183 ? -11.18 -6.242 -15.797 1 89.56 183 ASN A N 1
ATOM 1447 C CA . ASN A 1 183 ? -10.328 -6.766 -14.734 1 89.56 183 ASN A CA 1
ATOM 1448 C C . ASN A 1 183 ? -9.828 -8.172 -15.055 1 89.56 183 ASN A C 1
ATOM 1450 O O . ASN A 1 183 ? -10.297 -8.797 -16.016 1 89.56 183 ASN A O 1
ATOM 1454 N N . ASN A 1 184 ? -8.867 -8.664 -14.32 1 95.12 184 ASN A N 1
ATOM 1455 C CA . ASN A 1 184 ? -8.336 -10.008 -14.523 1 95.12 184 ASN A CA 1
ATOM 1456 C C . ASN A 1 184 ? -9.43 -11.062 -14.461 1 95.12 184 ASN A C 1
ATOM 1458 O O . ASN A 1 184 ? -10.336 -10.977 -13.633 1 95.12 184 ASN A O 1
ATOM 1462 N N . VAL A 1 185 ? -9.336 -12.039 -15.25 1 97.38 185 VAL A N 1
ATOM 1463 C CA . VAL A 1 185 ? -10.422 -12.969 -15.555 1 97.38 185 VAL A CA 1
ATOM 1464 C C . VAL A 1 185 ? -10.664 -13.891 -14.359 1 97.38 185 VAL A C 1
ATOM 1466 O O . VAL A 1 185 ? -11.75 -14.461 -14.219 1 97.38 185 VAL A O 1
ATOM 1469 N N . ASN A 1 186 ? -9.711 -14.023 -13.461 1 97.31 186 ASN A N 1
ATOM 1470 C CA . ASN A 1 186 ? -9.914 -14.883 -12.297 1 97.31 186 ASN A CA 1
ATOM 1471 C C . ASN A 1 186 ? -11.078 -14.398 -11.438 1 97.31 186 ASN A C 1
ATOM 1473 O O . ASN A 1 186 ? -11.773 -15.203 -10.812 1 97.31 186 ASN A O 1
ATOM 1477 N N . TYR A 1 187 ? -11.328 -13.117 -11.43 1 97.12 187 TYR A N 1
ATOM 1478 C CA . TYR A 1 187 ? -12.445 -12.562 -10.672 1 97.12 187 TYR A CA 1
ATOM 1479 C C . TYR A 1 187 ? -13.781 -12.945 -11.297 1 97.12 187 TYR A C 1
ATOM 1481 O O . TYR A 1 187 ? -14.773 -13.141 -10.594 1 97.12 187 TYR A O 1
ATOM 1489 N N . SER A 1 188 ? -13.812 -13.039 -12.617 1 98 188 SER A N 1
ATOM 1490 C CA . SER A 1 188 ? -15.023 -13.492 -13.297 1 98 188 SER A CA 1
ATOM 1491 C C . SER A 1 188 ? -15.367 -14.93 -12.93 1 98 188 SER A C 1
ATOM 1493 O O . SER A 1 188 ? -16.516 -15.234 -12.617 1 98 188 SER A O 1
ATOM 1495 N N . ALA A 1 189 ? -14.352 -15.727 -12.969 1 98.44 189 ALA A N 1
ATOM 1496 C CA . ALA A 1 189 ? -14.562 -17.141 -12.633 1 98.44 189 ALA A CA 1
ATOM 1497 C C . ALA A 1 189 ? -15.008 -17.297 -11.188 1 98.44 189 ALA A C 1
ATOM 1499 O O . ALA A 1 189 ? -15.938 -18.047 -10.891 1 98.44 189 ALA A O 1
ATOM 1500 N N . SER A 1 190 ? -14.422 -16.562 -10.305 1 98.19 190 SER A N 1
ATOM 1501 C CA . SER A 1 190 ? -14.75 -16.656 -8.883 1 98.19 190 SER A CA 1
ATOM 1502 C C . SER A 1 190 ? -16.156 -16.141 -8.602 1 98.19 190 SER A C 1
ATOM 1504 O O . SER A 1 190 ? -16.891 -16.719 -7.805 1 98.19 190 SER A O 1
ATOM 1506 N N . ALA A 1 191 ? -16.484 -15.047 -9.281 1 98.38 191 ALA A N 1
ATOM 1507 C CA . ALA A 1 191 ? -17.812 -14.477 -9.094 1 98.38 191 ALA A CA 1
ATOM 1508 C C . ALA A 1 191 ? -18.891 -15.445 -9.578 1 98.38 191 ALA A C 1
ATOM 1510 O O . ALA A 1 191 ? -19.984 -15.508 -9.008 1 98.38 191 ALA A O 1
ATOM 1511 N N . THR A 1 192 ? -18.594 -16.25 -10.617 1 98.62 192 THR A N 1
ATOM 1512 C CA . THR A 1 192 ? -19.531 -17.234 -11.141 1 98.62 192 THR A CA 1
ATOM 1513 C C . THR A 1 192 ? -19.906 -18.25 -10.062 1 98.62 192 THR A C 1
ATOM 1515 O O . THR A 1 192 ? -21.094 -18.469 -9.805 1 98.62 192 THR A O 1
ATOM 1518 N N . TYR A 1 193 ? -18.969 -18.781 -9.422 1 98.56 193 TYR A N 1
ATOM 1519 C CA . TYR A 1 193 ? -19.219 -19.75 -8.359 1 98.56 193 TYR A CA 1
ATOM 1520 C C . TYR A 1 193 ? -19.906 -19.078 -7.172 1 98.56 193 TYR A C 1
ATOM 1522 O O . TYR A 1 193 ? -20.906 -19.562 -6.664 1 98.56 193 TYR A O 1
ATOM 1530 N N . ALA A 1 194 ? -19.391 -17.953 -6.73 1 98.75 194 ALA A N 1
ATOM 1531 C CA . ALA A 1 194 ? -19.875 -17.266 -5.535 1 98.75 194 ALA A CA 1
ATOM 1532 C C . ALA A 1 194 ? -21.344 -16.891 -5.676 1 98.75 194 ALA A C 1
ATOM 1534 O O . ALA A 1 194 ? -22.156 -17.156 -4.785 1 98.75 194 ALA A O 1
ATOM 1535 N N . LEU A 1 195 ? -21.688 -16.281 -6.82 1 98.88 195 LEU A N 1
ATOM 1536 C CA . LEU A 1 195 ? -23.047 -15.805 -7.008 1 98.88 195 LEU A CA 1
ATOM 1537 C C . LEU A 1 195 ? -24.016 -16.969 -7.148 1 98.88 195 LEU A C 1
ATOM 1539 O O . LEU A 1 195 ? -25.141 -16.906 -6.664 1 98.88 195 LEU A O 1
ATOM 1543 N N . GLN A 1 196 ? -23.594 -18.062 -7.828 1 98.88 196 GLN A N 1
ATOM 1544 C CA . GLN A 1 196 ? -24.453 -19.25 -7.898 1 98.88 196 GLN A CA 1
ATOM 1545 C C . GLN A 1 196 ? -24.688 -19.844 -6.508 1 98.88 196 GLN A C 1
ATOM 1547 O O . GLN A 1 196 ? -25.828 -20.156 -6.152 1 98.88 196 GLN A O 1
ATOM 1552 N N . ALA A 1 197 ? -23.656 -19.984 -5.746 1 98.81 197 ALA A N 1
ATOM 1553 C CA . ALA A 1 197 ? -23.734 -20.562 -4.41 1 98.81 197 ALA A CA 1
ATOM 1554 C C . ALA A 1 197 ? -24.594 -19.703 -3.49 1 98.81 197 ALA A C 1
ATOM 1556 O O . ALA A 1 197 ? -25.484 -20.219 -2.799 1 98.81 197 ALA A O 1
ATOM 1557 N N . LEU A 1 198 ? -24.344 -18.422 -3.494 1 98.88 198 LEU A N 1
ATOM 1558 C CA . LEU A 1 198 ? -25.109 -17.5 -2.654 1 98.88 198 LEU A CA 1
ATOM 1559 C C . LEU A 1 198 ? -26.562 -17.422 -3.127 1 98.88 198 LEU A C 1
ATOM 1561 O O . LEU A 1 198 ? -27.484 -17.297 -2.312 1 98.88 198 LEU A O 1
ATOM 1565 N N . GLY A 1 199 ? -26.734 -17.438 -4.461 1 98.81 199 GLY A N 1
ATOM 1566 C CA . GLY A 1 199 ? -28.094 -17.484 -4.988 1 98.81 199 GLY A CA 1
ATOM 1567 C C . GLY A 1 199 ? -28.906 -18.656 -4.477 1 98.81 199 GLY A C 1
ATOM 1568 O O . GLY A 1 199 ? -30.094 -18.5 -4.152 1 98.81 199 GLY A O 1
ATOM 1569 N N . GLU A 1 200 ? -28.312 -19.797 -4.426 1 98.5 200 GLU A N 1
ATOM 1570 C CA . GLU A 1 200 ? -28.984 -20.984 -3.895 1 98.5 200 GLU A CA 1
ATOM 1571 C C . GLU A 1 200 ? -29.234 -20.844 -2.395 1 98.5 200 GLU A C 1
ATOM 1573 O O . GLU A 1 200 ? -30.328 -21.141 -1.914 1 98.5 200 GLU A O 1
ATOM 1578 N N . MET A 1 201 ? -28.25 -20.344 -1.67 1 98.31 201 MET A N 1
ATOM 1579 C CA . MET A 1 201 ? -28.344 -20.25 -0.216 1 98.31 201 MET A CA 1
ATOM 1580 C C . MET A 1 201 ? -29.438 -19.281 0.199 1 98.31 201 MET A C 1
ATOM 1582 O O . MET A 1 201 ? -30.172 -19.547 1.166 1 98.31 201 MET A O 1
ATOM 1586 N N . PHE A 1 202 ? -29.625 -18.219 -0.564 1 98.5 202 PHE A N 1
ATOM 1587 C CA . PHE A 1 202 ? -30.516 -17.172 -0.131 1 98.5 202 PHE A CA 1
ATOM 1588 C C . PHE A 1 202 ? -31.75 -17.094 -1.039 1 98.5 202 PHE A C 1
ATOM 1590 O O . PHE A 1 202 ? -32.531 -16.141 -0.964 1 98.5 202 PHE A O 1
ATOM 1597 N N . ASP A 1 203 ? -31.906 -18.016 -1.938 1 98.12 203 ASP A N 1
ATOM 1598 C CA . ASP A 1 203 ? -33 -18.031 -2.895 1 98.12 203 ASP A CA 1
ATOM 1599 C C . ASP A 1 203 ? -33.094 -16.703 -3.652 1 98.12 203 ASP A C 1
ATOM 1601 O O . ASP A 1 203 ? -34.125 -16.047 -3.645 1 98.12 203 ASP A O 1
ATOM 1605 N N . ARG A 1 204 ? -31.953 -16.344 -4.234 1 98.56 204 ARG A N 1
ATOM 1606 C CA . ARG A 1 204 ? -31.828 -15.133 -5.039 1 98.56 204 ARG A CA 1
ATOM 1607 C C . ARG A 1 204 ? -31.656 -15.469 -6.516 1 98.56 204 ARG A C 1
ATOM 1609 O O . ARG A 1 204 ? -30.531 -15.617 -7.004 1 98.56 204 ARG A O 1
ATOM 1616 N N . PRO A 1 205 ? -32.75 -15.438 -7.297 1 98.5 205 PRO A N 1
ATOM 1617 C CA . PRO A 1 205 ? -32.656 -15.805 -8.711 1 98.5 205 PRO A CA 1
ATOM 1618 C C . PRO A 1 205 ? -31.797 -14.836 -9.523 1 98.5 205 PRO A C 1
ATOM 1620 O O . PRO A 1 205 ? -31.188 -15.234 -10.516 1 98.5 205 PRO A O 1
ATOM 1623 N N . ASP A 1 206 ? -31.703 -13.57 -9.094 1 98.62 206 ASP A N 1
ATOM 1624 C CA . ASP A 1 206 ? -30.875 -12.594 -9.797 1 98.62 206 ASP A CA 1
ATOM 1625 C C . ASP A 1 206 ? -29.391 -12.93 -9.68 1 98.62 206 ASP A C 1
ATOM 1627 O O . ASP A 1 206 ? -28.625 -12.758 -10.633 1 98.62 206 ASP A O 1
ATOM 1631 N N . PHE A 1 207 ? -29 -13.461 -8.484 1 98.75 207 PHE A N 1
ATOM 1632 C CA . PHE A 1 207 ? -27.625 -13.922 -8.328 1 98.75 207 PHE A CA 1
ATOM 1633 C C . PHE A 1 207 ? -27.312 -15.062 -9.289 1 98.75 207 PHE A C 1
ATOM 1635 O O . PHE A 1 207 ? -26.297 -15.055 -9.977 1 98.75 207 PHE A O 1
ATOM 1642 N N . LYS A 1 208 ? -28.203 -16.047 -9.352 1 98.69 208 LYS A N 1
ATOM 1643 C CA . LYS A 1 208 ? -28.031 -17.219 -10.203 1 98.69 208 LYS A CA 1
ATOM 1644 C C . LYS A 1 208 ? -28 -16.828 -11.672 1 98.69 208 LYS A C 1
ATOM 1646 O O . LYS A 1 208 ? -27.203 -17.375 -12.453 1 98.69 208 LYS A O 1
ATOM 1651 N N . GLU A 1 209 ? -28.844 -15.883 -12.023 1 98.62 209 GLU A N 1
ATOM 1652 C CA . GLU A 1 209 ? -28.875 -15.414 -13.406 1 98.62 209 GLU A CA 1
ATOM 1653 C C . GLU A 1 209 ? -27.578 -14.719 -13.789 1 98.62 209 GLU A C 1
ATOM 1655 O O . GLU A 1 209 ? -27.047 -14.938 -14.883 1 98.62 209 GLU A O 1
ATOM 1660 N N . GLU A 1 210 ? -27.078 -13.867 -12.906 1 98.44 210 GLU A N 1
ATOM 1661 C CA . GLU A 1 210 ? -25.812 -13.203 -13.172 1 98.44 210 GLU A CA 1
ATOM 1662 C C . GLU A 1 210 ? -24.672 -14.211 -13.312 1 98.44 210 GLU A C 1
ATOM 1664 O O . GLU A 1 210 ? -23.828 -14.078 -14.203 1 98.44 210 GLU A O 1
ATOM 1669 N N . ALA A 1 211 ? -24.656 -15.219 -12.445 1 98.75 211 ALA A N 1
ATOM 1670 C CA . ALA A 1 211 ? -23.656 -16.281 -12.555 1 98.75 211 ALA A CA 1
ATOM 1671 C C . ALA A 1 211 ? -23.719 -16.969 -13.922 1 98.75 211 ALA A C 1
ATOM 1673 O O . ALA A 1 211 ? -22.688 -17.219 -14.539 1 98.75 211 ALA A O 1
ATOM 1674 N N . ARG A 1 212 ? -24.906 -17.234 -14.375 1 98.62 212 ARG A N 1
ATOM 1675 C CA . ARG A 1 212 ? -25.109 -17.875 -15.664 1 98.62 212 ARG A CA 1
ATOM 1676 C C . ARG A 1 212 ? -24.578 -17.016 -16.797 1 98.62 212 ARG A C 1
ATOM 1678 O O . ARG A 1 212 ? -23.938 -17.516 -17.719 1 98.62 212 ARG A O 1
ATOM 1685 N N . ILE A 1 213 ? -24.859 -15.727 -16.703 1 98 213 ILE A N 1
ATOM 1686 C CA . ILE A 1 213 ? -24.438 -14.789 -17.734 1 98 213 ILE A CA 1
ATOM 1687 C C . ILE A 1 213 ? -22.906 -14.75 -17.812 1 98 213 ILE A C 1
ATOM 1689 O O . ILE A 1 213 ? -22.328 -14.875 -18.891 1 98 213 ILE A O 1
ATOM 1693 N N . VAL A 1 214 ? -22.25 -14.609 -16.672 1 98.25 214 VAL A N 1
ATOM 1694 C CA . VAL A 1 214 ? -20.797 -14.523 -16.625 1 98.25 214 VAL A CA 1
ATOM 1695 C C . VAL A 1 214 ? -20.188 -15.828 -17.109 1 98.25 214 VAL A C 1
ATOM 1697 O O . VAL A 1 214 ? -19.219 -15.828 -17.875 1 98.25 214 VAL A O 1
ATOM 1700 N N . ALA A 1 215 ? -20.766 -16.969 -16.703 1 98.62 215 ALA A N 1
ATOM 1701 C CA . ALA A 1 215 ? -20.281 -18.266 -17.141 1 98.62 215 ALA A CA 1
ATOM 1702 C C . ALA A 1 215 ? -20.391 -18.406 -18.656 1 98.62 215 ALA A C 1
ATOM 1704 O O . ALA A 1 215 ? -19.469 -18.922 -19.297 1 98.62 215 ALA A O 1
ATOM 1705 N N . SER A 1 216 ? -21.484 -18 -19.156 1 98.12 216 SER A N 1
ATOM 1706 C CA . SER A 1 216 ? -21.703 -18.078 -20.594 1 98.12 216 SER A CA 1
ATOM 1707 C C . SER A 1 216 ? -20.672 -17.234 -21.344 1 98.12 216 SER A C 1
ATOM 1709 O O . SER A 1 216 ? -20.141 -17.688 -22.375 1 98.12 216 SER A O 1
ATOM 1711 N N . ASP A 1 217 ? -20.438 -16.078 -20.859 1 97.31 217 ASP A N 1
ATOM 1712 C CA . ASP A 1 217 ? -19.453 -15.203 -21.516 1 97.31 217 ASP A CA 1
ATOM 1713 C C . ASP A 1 217 ? -18.062 -15.797 -21.438 1 97.31 217 ASP A C 1
ATOM 1715 O O . ASP A 1 217 ? -17.281 -15.688 -22.391 1 97.31 217 ASP A O 1
ATOM 1719 N N . LEU A 1 218 ? -17.719 -16.469 -20.344 1 98 218 LEU A N 1
ATOM 1720 C CA . LEU A 1 218 ? -16.375 -17 -20.125 1 98 218 LEU A CA 1
ATOM 1721 C C . LEU A 1 218 ? -16.078 -18.141 -21.078 1 98 218 LEU A C 1
ATOM 1723 O O . LEU A 1 218 ? -14.914 -18.453 -21.359 1 98 218 LEU A O 1
ATOM 1727 N N . LYS A 1 219 ? -17.094 -18.812 -21.609 1 98.12 219 LYS A N 1
ATOM 1728 C CA . LYS A 1 219 ? -16.875 -19.906 -22.562 1 98.12 219 LYS A CA 1
ATOM 1729 C C . LYS A 1 219 ? -16.141 -19.422 -23.797 1 98.12 219 LYS A C 1
ATOM 1731 O O . LYS A 1 219 ? -15.438 -20.203 -24.453 1 98.12 219 LYS A O 1
ATOM 1736 N N . LYS A 1 220 ? -16.188 -18.094 -23.969 1 96 220 LYS A N 1
ATOM 1737 C CA . LYS A 1 220 ? -15.57 -17.516 -25.156 1 96 220 LYS A CA 1
ATOM 1738 C C . LYS A 1 220 ? -14.148 -17.047 -24.875 1 96 220 LYS A C 1
ATOM 1740 O O . LYS A 1 220 ? -13.461 -16.531 -25.766 1 96 220 LYS A O 1
ATOM 1745 N N . PHE A 1 221 ? -13.672 -17.281 -23.703 1 97.69 221 PHE A N 1
ATOM 1746 C CA . PHE A 1 221 ? -12.383 -16.719 -23.312 1 97.69 221 PHE A CA 1
ATOM 1747 C C . PHE A 1 221 ? -11.328 -17.828 -23.219 1 97.69 221 PHE A C 1
ATOM 1749 O O . PHE A 1 221 ? -10.266 -17.625 -22.625 1 97.69 221 PHE A O 1
ATOM 1756 N N . PHE A 1 222 ? -11.57 -18.984 -23.719 1 98.5 222 PHE A N 1
ATOM 1757 C CA . PHE A 1 222 ? -10.578 -20.047 -23.828 1 98.5 222 PHE A CA 1
ATOM 1758 C C . PHE A 1 222 ? -9.906 -20.031 -25.203 1 98.5 222 PHE A C 1
ATOM 1760 O O . PHE A 1 222 ? -10.57 -19.828 -26.219 1 98.5 222 PHE A O 1
ATOM 1767 N N . THR A 1 223 ? -8.578 -20.141 -25.203 1 98.06 223 THR A N 1
ATOM 1768 C CA . THR A 1 223 ? -7.82 -20.062 -26.453 1 98.06 223 THR A CA 1
ATOM 1769 C C . THR A 1 223 ? -8.18 -21.234 -27.375 1 98.06 223 THR A C 1
ATOM 1771 O O . THR A 1 223 ? -8.547 -22.312 -26.891 1 98.06 223 THR A O 1
ATOM 1774 N N . ALA A 1 224 ? -7.98 -21.109 -28.625 1 96.06 224 ALA A N 1
ATOM 1775 C CA . ALA A 1 224 ? -8.539 -21.984 -29.656 1 96.06 224 ALA A CA 1
ATOM 1776 C C . ALA A 1 224 ? -7.75 -23.297 -29.734 1 96.06 224 ALA A C 1
ATOM 1778 O O . ALA A 1 224 ? -8.328 -24.359 -29.938 1 96.06 224 ALA A O 1
ATOM 1779 N N . ASN A 1 225 ? -6.484 -23.219 -29.531 1 97.56 225 ASN A N 1
ATOM 1780 C CA . ASN A 1 225 ? -5.66 -24.391 -29.812 1 97.56 225 ASN A CA 1
ATOM 1781 C C . ASN A 1 225 ? -5.406 -25.219 -28.547 1 97.56 225 ASN A C 1
ATOM 1783 O O . ASN A 1 225 ? -5.371 -26.438 -28.594 1 97.56 225 ASN A O 1
ATOM 1787 N N . ASP A 1 226 ? -5.262 -24.484 -27.375 1 98.38 226 ASP A N 1
ATOM 1788 C CA . ASP A 1 226 ? -4.777 -25.203 -26.203 1 98.38 226 ASP A CA 1
ATOM 1789 C C . ASP A 1 226 ? -5.742 -25.062 -25.031 1 98.38 226 ASP A C 1
ATOM 1791 O O . ASP A 1 226 ? -5.52 -25.625 -23.953 1 98.38 226 ASP A O 1
ATOM 1795 N N . SER A 1 227 ? -6.742 -24.25 -25.094 1 98.44 227 SER A N 1
ATOM 1796 C CA . SER A 1 227 ? -7.816 -24.109 -24.125 1 98.44 227 SER A CA 1
ATOM 1797 C C . SER A 1 227 ? -7.312 -23.469 -22.828 1 98.44 227 SER A C 1
ATOM 1799 O O . SER A 1 227 ? -7.715 -23.859 -21.734 1 98.44 227 SER A O 1
ATOM 1801 N N . PHE A 1 228 ? -6.387 -22.547 -22.969 1 98.81 228 PHE A N 1
ATOM 1802 C CA . PHE A 1 228 ? -6.051 -21.703 -21.828 1 98.81 228 PHE A CA 1
ATOM 1803 C C . PHE A 1 228 ? -7.117 -20.641 -21.609 1 98.81 228 PHE A C 1
ATOM 1805 O O . PHE A 1 228 ? -7.652 -20.078 -22.578 1 98.81 228 PHE A O 1
ATOM 1812 N N . LEU A 1 229 ? -7.43 -20.391 -20.391 1 98.69 229 LEU A N 1
ATOM 1813 C CA . LEU A 1 229 ? -8.258 -19.219 -20.109 1 98.69 229 LEU A CA 1
ATOM 1814 C C . LEU A 1 229 ? -7.434 -17.938 -20.172 1 98.69 229 LEU A C 1
ATOM 1816 O O . LEU A 1 229 ? -6.477 -17.766 -19.406 1 98.69 229 LEU A O 1
ATOM 1820 N N . TYR A 1 230 ? -7.742 -17.047 -21.125 1 98.31 230 TYR A N 1
ATOM 1821 C CA . TYR A 1 230 ? -6.988 -15.797 -21.234 1 98.31 230 TYR A CA 1
ATOM 1822 C C . TYR A 1 230 ? -7.738 -14.648 -20.578 1 98.31 230 TYR A C 1
ATOM 1824 O O . TYR A 1 230 ? -8.938 -14.75 -20.312 1 98.31 230 TYR A O 1
ATOM 1832 N N . GLY A 1 231 ? -7.051 -13.602 -20.219 1 97.25 231 GLY A N 1
ATOM 1833 C CA . GLY A 1 231 ? -7.621 -12.43 -19.578 1 97.25 231 GLY A CA 1
ATOM 1834 C C . GLY A 1 231 ? -6.879 -12.016 -18.328 1 97.25 231 GLY A C 1
ATOM 1835 O O . GLY A 1 231 ? -7.312 -11.109 -17.609 1 97.25 231 GLY A O 1
ATOM 1836 N N . GLU A 1 232 ? -5.762 -12.672 -18.047 1 96.69 232 GLU A N 1
ATOM 1837 C CA . GLU A 1 232 ? -4.871 -12.227 -16.984 1 96.69 232 GLU A CA 1
ATOM 1838 C C . GLU A 1 232 ? -3.904 -11.156 -17.469 1 96.69 232 GLU A C 1
ATOM 1840 O O . GLU A 1 232 ? -2.686 -11.336 -17.422 1 96.69 232 GLU A O 1
ATOM 1845 N N . GLY A 1 233 ? -4.402 -10.055 -17.891 1 93.94 233 GLY A N 1
ATOM 1846 C CA . GLY A 1 233 ? -3.693 -8.922 -18.469 1 93.94 233 GLY A CA 1
ATOM 1847 C C . GLY A 1 233 ? -4.594 -8 -19.281 1 93.94 233 GLY A C 1
ATOM 1848 O O . GLY A 1 233 ? -5.762 -8.32 -19.516 1 93.94 233 GLY A O 1
ATOM 1849 N N . PRO A 1 234 ? -4.129 -6.883 -19.656 1 88.69 234 PRO A N 1
ATOM 1850 C CA . PRO A 1 234 ? -4.988 -5.84 -20.234 1 88.69 234 PRO A CA 1
ATOM 1851 C C . PRO A 1 234 ? -5.266 -6.047 -21.719 1 88.69 234 PRO A C 1
ATOM 1853 O O . PRO A 1 234 ? -6.324 -5.656 -22.203 1 88.69 234 PRO A O 1
ATOM 1856 N N . LYS A 1 235 ? -4.438 -6.605 -22.531 1 89.81 235 LYS A N 1
ATOM 1857 C CA . LYS A 1 235 ? -4.574 -6.691 -23.984 1 89.81 235 LYS A CA 1
ATOM 1858 C C . LYS A 1 235 ? -5.273 -7.984 -24.391 1 89.81 235 LYS A C 1
ATOM 1860 O O . LYS A 1 235 ? -4.641 -8.898 -24.922 1 89.81 235 LYS A O 1
ATOM 1865 N N . ILE A 1 236 ? -6.625 -7.945 -24.25 1 91.62 236 ILE A N 1
ATOM 1866 C CA . ILE A 1 236 ? -7.371 -9.188 -24.422 1 91.62 236 ILE A CA 1
ATOM 1867 C C . ILE A 1 236 ? -8.148 -9.148 -25.734 1 91.62 236 ILE A C 1
ATOM 1869 O O . ILE A 1 236 ? -8.758 -10.148 -26.125 1 91.62 236 ILE A O 1
ATOM 1873 N N . TRP A 1 237 ? -8.109 -8.039 -26.469 1 88.81 237 TRP A N 1
ATOM 1874 C CA . TRP A 1 237 ? -8.969 -7.891 -27.641 1 88.81 237 TRP A CA 1
ATOM 1875 C C . TRP A 1 237 ? -8.211 -8.258 -28.922 1 88.81 237 TRP A C 1
ATOM 1877 O O . TRP A 1 237 ? -8.82 -8.625 -29.922 1 88.81 237 TRP A O 1
ATOM 1887 N N . THR A 1 238 ? -6.883 -8.078 -28.859 1 92.19 238 THR A N 1
ATOM 1888 C CA . THR A 1 238 ? -6.062 -8.391 -30.031 1 92.19 238 THR A CA 1
ATOM 1889 C C . THR A 1 238 ? -4.859 -9.242 -29.641 1 92.19 238 THR A C 1
ATOM 1891 O O . THR A 1 238 ? -4.059 -8.836 -28.781 1 92.19 238 THR A O 1
ATOM 1894 N N . PRO A 1 239 ? -4.68 -10.391 -30.266 1 95.62 239 PRO A N 1
ATOM 1895 C CA . PRO A 1 239 ? -3.484 -11.188 -29.984 1 95.62 239 PRO A CA 1
ATOM 1896 C C . PRO A 1 239 ? -2.193 -10.469 -30.375 1 95.62 239 PRO A C 1
ATOM 1898 O O . PRO A 1 239 ? -2.217 -9.555 -31.203 1 95.62 239 PRO A O 1
ATOM 1901 N N . THR A 1 240 ? -1.14 -10.836 -29.75 1 96.38 240 THR A N 1
ATOM 1902 C CA . THR A 1 240 ? 0.173 -10.312 -30.109 1 96.38 240 THR A CA 1
ATOM 1903 C C . THR A 1 240 ? 0.54 -10.711 -31.547 1 96.38 240 THR A C 1
ATOM 1905 O O . THR A 1 240 ? -0.21 -11.43 -32.219 1 96.38 240 THR A O 1
ATOM 1908 N N . LYS A 1 241 ? 1.718 -10.219 -31.984 1 94.19 241 LYS A N 1
ATOM 1909 C CA . LYS A 1 241 ? 2.215 -10.555 -33.312 1 94.19 241 LYS A CA 1
ATOM 1910 C C . LYS A 1 241 ? 2.324 -12.062 -33.5 1 94.19 241 LYS A C 1
ATOM 1912 O O . LYS A 1 241 ? 2.133 -12.578 -34.594 1 94.19 241 LYS A O 1
ATOM 1917 N N . ASN A 1 242 ? 2.539 -12.758 -32.406 1 95.19 242 ASN A N 1
ATOM 1918 C CA . ASN A 1 242 ? 2.738 -14.203 -32.5 1 95.19 242 ASN A CA 1
ATOM 1919 C C . ASN A 1 242 ? 1.496 -14.969 -32.031 1 95.19 242 ASN A C 1
ATOM 1921 O O . ASN A 1 242 ? 1.568 -16.156 -31.75 1 95.19 242 ASN A O 1
ATOM 1925 N N . GLY A 1 243 ? 0.398 -14.242 -31.875 1 95.5 243 GLY A N 1
ATOM 1926 C CA . GLY A 1 243 ? -0.889 -14.883 -31.656 1 95.5 243 GLY A CA 1
ATOM 1927 C C . GLY A 1 243 ? -1.188 -15.148 -30.188 1 95.5 243 GLY A C 1
ATOM 1928 O O . GLY A 1 243 ? -2.104 -15.914 -29.875 1 95.5 243 GLY A O 1
ATOM 1929 N N . CYS A 1 244 ? -0.499 -14.555 -29.297 1 97.44 244 CYS A N 1
ATOM 1930 C CA . CYS A 1 244 ? -0.661 -14.836 -27.875 1 97.44 244 CYS A CA 1
ATOM 1931 C C . CYS A 1 244 ? -1.653 -13.867 -27.25 1 97.44 244 CYS A C 1
ATOM 1933 O O . CYS A 1 244 ? -1.753 -12.711 -27.656 1 97.44 244 CYS A O 1
ATOM 1935 N N . LEU A 1 245 ? -2.445 -14.344 -26.344 1 97.56 245 LEU A N 1
ATOM 1936 C CA . LEU A 1 245 ? -3.283 -13.578 -25.438 1 97.56 245 LEU A CA 1
ATOM 1937 C C . LEU A 1 245 ? -2.818 -13.75 -23.984 1 97.56 245 LEU A C 1
ATOM 1939 O O . LEU A 1 245 ? -2.105 -14.711 -23.672 1 97.56 245 LEU A O 1
ATOM 1943 N N . PRO A 1 246 ? -3.09 -12.812 -23.125 1 97.88 246 PRO A N 1
ATOM 1944 C CA . PRO A 1 246 ? -2.531 -12.898 -21.766 1 97.88 246 PRO A CA 1
ATOM 1945 C C . PRO A 1 246 ? -3.098 -14.062 -20.969 1 97.88 246 PRO A C 1
ATOM 1947 O O . PRO A 1 246 ? -4.293 -14.086 -20.656 1 97.88 246 PRO A O 1
ATOM 1950 N N . VAL A 1 247 ? -2.209 -14.969 -20.594 1 98.38 247 VAL A N 1
ATOM 1951 C CA . VAL A 1 247 ? -2.529 -16.188 -19.844 1 98.38 247 VAL A CA 1
ATOM 1952 C C . VAL A 1 247 ? -1.611 -16.297 -18.625 1 98.38 247 VAL A C 1
ATOM 1954 O O . VAL A 1 247 ? -0.432 -15.945 -18.703 1 98.38 247 VAL A O 1
ATOM 1957 N N . ASP A 1 248 ? -2.193 -16.703 -17.547 1 98 248 ASP A N 1
ATOM 1958 C CA . ASP A 1 248 ? -1.4 -17.062 -16.359 1 98 248 ASP A CA 1
ATOM 1959 C C . ASP A 1 248 ? -1.795 -18.438 -15.828 1 98 248 ASP A C 1
ATOM 1961 O O . ASP A 1 248 ? -2.941 -18.641 -15.43 1 98 248 ASP A O 1
ATOM 1965 N N . LEU A 1 249 ? -0.848 -19.281 -15.805 1 97.75 249 LEU A N 1
ATOM 1966 C CA . LEU A 1 249 ? -1.138 -20.656 -15.367 1 97.75 249 LEU A CA 1
ATOM 1967 C C . LEU A 1 249 ? -1.604 -20.672 -13.922 1 97.75 249 LEU A C 1
ATOM 1969 O O . LEU A 1 249 ? -2.566 -21.359 -13.578 1 97.75 249 LEU A O 1
ATOM 1973 N N . GLY A 1 250 ? -0.905 -19.953 -13.023 1 96.69 250 GLY A N 1
ATOM 1974 C CA . GLY A 1 250 ? -1.21 -19.969 -11.602 1 96.69 250 GLY A CA 1
ATOM 1975 C C . GLY A 1 250 ? -2.654 -19.609 -11.297 1 96.69 250 GLY A C 1
ATOM 1976 O O . GLY A 1 250 ? -3.357 -20.375 -10.641 1 96.69 250 GLY A O 1
ATOM 1977 N N . TYR A 1 251 ? -3.15 -18.578 -11.875 1 97.12 251 TYR A N 1
ATOM 1978 C CA . TYR A 1 251 ? -4.512 -18.141 -11.602 1 97.12 251 TYR A CA 1
ATOM 1979 C C . TYR A 1 251 ? -5.527 -19.016 -12.328 1 97.12 251 TYR A C 1
ATOM 1981 O O . TYR A 1 251 ? -6.652 -19.188 -11.859 1 97.12 251 TYR A O 1
ATOM 1989 N N . ASN A 1 252 ? -5.125 -19.594 -13.453 1 98.25 252 ASN A N 1
ATOM 1990 C CA . ASN A 1 252 ? -6.02 -20.547 -14.102 1 98.25 252 ASN A CA 1
ATOM 1991 C C . ASN A 1 252 ? -6.266 -21.766 -13.227 1 98.25 252 ASN A C 1
ATOM 1993 O O . ASN A 1 252 ? -7.41 -22.078 -12.883 1 98.25 252 ASN A O 1
ATOM 1997 N N . VAL A 1 253 ? -5.215 -22.328 -12.742 1 97.94 253 VAL A N 1
ATOM 1998 C CA . VAL A 1 253 ? -5.355 -23.641 -12.117 1 97.94 253 VAL A CA 1
ATOM 1999 C C . VAL A 1 253 ? -5.766 -23.484 -10.656 1 97.94 253 VAL A C 1
ATOM 2001 O O . VAL A 1 253 ? -6.434 -24.359 -10.094 1 97.94 253 VAL A O 1
ATOM 2004 N N . GLU A 1 254 ? -5.398 -22.312 -10.078 1 97.38 254 GLU A N 1
ATOM 2005 C CA . GLU A 1 254 ? -5.594 -22.219 -8.633 1 97.38 254 GLU A CA 1
ATOM 2006 C C . GLU A 1 254 ? -6.789 -21.328 -8.297 1 97.38 254 GLU A C 1
ATOM 2008 O O . GLU A 1 254 ? -7.148 -21.188 -7.125 1 97.38 254 GLU A O 1
ATOM 2013 N N . GLU A 1 255 ? -7.43 -20.719 -9.242 1 97.12 255 GLU A N 1
ATOM 2014 C CA . GLU A 1 255 ? -8.586 -19.875 -8.938 1 97.12 255 GLU A CA 1
ATOM 2015 C C . GLU A 1 255 ? -9.703 -20.078 -9.953 1 97.12 255 GLU A C 1
ATOM 2017 O O . GLU A 1 255 ? -10.773 -20.578 -9.609 1 97.12 255 GLU A O 1
ATOM 2022 N N . SER A 1 256 ? -9.406 -19.906 -11.219 1 98.31 256 SER A N 1
ATOM 2023 C CA . SER A 1 256 ? -10.453 -19.812 -12.234 1 98.31 256 SER A CA 1
ATOM 2024 C C . SER A 1 256 ? -11.07 -21.172 -12.516 1 98.31 256 SER A C 1
ATOM 2026 O O . SER A 1 256 ? -12.289 -21.344 -12.422 1 98.31 256 SER A O 1
ATOM 2028 N N . LEU A 1 257 ? -10.234 -22.125 -12.82 1 98.62 257 LEU A N 1
ATOM 2029 C CA . LEU A 1 257 ? -10.75 -23.406 -13.258 1 98.62 257 LEU A CA 1
ATOM 2030 C C . LEU A 1 257 ? -11.469 -24.125 -12.117 1 98.62 257 LEU A C 1
ATOM 2032 O O . LEU A 1 257 ? -12.555 -24.672 -12.312 1 98.62 257 LEU A O 1
ATOM 2036 N N . PRO A 1 258 ? -10.922 -24.094 -10.906 1 98.06 258 PRO A N 1
ATOM 2037 C CA . PRO A 1 258 ? -11.68 -24.703 -9.805 1 98.06 258 PRO A CA 1
ATOM 2038 C C . PRO A 1 258 ? -13.055 -24.062 -9.617 1 98.06 258 PRO A C 1
ATOM 2040 O O . PRO A 1 258 ? -14.047 -24.766 -9.477 1 98.06 258 PRO A O 1
ATOM 2043 N N . ASN A 1 259 ? -13.133 -22.75 -9.648 1 98.44 259 ASN A N 1
ATOM 2044 C CA . ASN A 1 259 ? -14.398 -22.062 -9.438 1 98.44 259 ASN A CA 1
ATOM 2045 C C . ASN A 1 259 ? -15.391 -22.359 -10.562 1 98.44 259 ASN A C 1
ATOM 2047 O O . ASN A 1 259 ? -16.594 -22.516 -10.32 1 98.44 259 ASN A O 1
ATOM 2051 N N . LEU A 1 260 ? -14.875 -22.484 -11.773 1 98.75 260 LEU A N 1
ATOM 2052 C CA . LEU A 1 260 ? -15.742 -22.828 -12.898 1 98.75 260 LEU A CA 1
ATOM 2053 C C . LEU A 1 260 ? -16.219 -24.266 -12.805 1 98.75 260 LEU A C 1
ATOM 2055 O O . LEU A 1 260 ? -17.359 -24.578 -13.164 1 98.75 260 LEU A O 1
ATOM 2059 N N . ALA A 1 261 ? -15.336 -25.156 -12.367 1 98.19 261 ALA A N 1
ATOM 2060 C CA . ALA A 1 261 ? -15.742 -26.547 -12.164 1 98.19 261 ALA A CA 1
ATOM 2061 C C . ALA A 1 261 ? -16.859 -26.656 -11.125 1 98.19 261 ALA A C 1
ATOM 2063 O O . ALA A 1 261 ? -17.859 -27.344 -11.352 1 98.19 261 ALA A O 1
ATOM 2064 N N . TYR A 1 262 ? -16.688 -25.938 -9.992 1 97.94 262 TYR A N 1
ATOM 2065 C CA . TYR A 1 262 ? -17.719 -25.938 -8.945 1 97.94 262 TYR A CA 1
ATOM 2066 C C . TYR A 1 262 ? -19.047 -25.453 -9.492 1 97.94 262 TYR A C 1
ATOM 2068 O O . TYR A 1 262 ? -20.078 -26.094 -9.281 1 97.94 262 TYR A O 1
ATOM 2076 N N . TYR A 1 263 ? -19.016 -24.359 -10.188 1 98.62 263 TYR A N 1
ATOM 2077 C CA . TYR A 1 263 ? -20.234 -23.812 -10.773 1 98.62 263 TYR A CA 1
ATOM 2078 C C . TYR A 1 263 ? -20.875 -24.812 -11.719 1 98.62 263 TYR A C 1
ATOM 2080 O O . TYR A 1 263 ? -22.078 -25.078 -11.625 1 98.62 263 TYR A O 1
ATOM 2088 N N . ALA A 1 264 ? -20.078 -25.312 -12.656 1 98.62 264 ALA A N 1
ATOM 2089 C CA . ALA A 1 264 ? -20.594 -26.219 -13.695 1 98.62 264 ALA A CA 1
ATOM 2090 C C . ALA A 1 264 ? -21.234 -27.453 -13.07 1 98.62 264 ALA A C 1
ATOM 2092 O O . ALA A 1 264 ? -22.281 -27.906 -13.523 1 98.62 264 ALA A O 1
ATOM 2093 N N . LEU A 1 265 ? -20.625 -27.984 -12.102 1 97.44 265 LEU A N 1
ATOM 2094 C CA . LEU A 1 265 ? -21.141 -29.156 -11.422 1 97.44 265 LEU A CA 1
ATOM 2095 C C . LEU A 1 265 ? -22.438 -28.828 -10.68 1 97.44 265 LEU A C 1
ATOM 2097 O O . LEU A 1 265 ? -23.391 -29.609 -10.695 1 97.44 265 LEU A O 1
ATOM 2101 N N . MET A 1 266 ? -22.469 -27.672 -10.047 1 97.31 266 MET A N 1
ATOM 2102 C CA . MET A 1 266 ? -23.625 -27.25 -9.266 1 97.31 266 MET A CA 1
ATOM 2103 C C . MET A 1 266 ? -24.859 -27.141 -10.141 1 97.31 266 MET A C 1
ATOM 2105 O O . MET A 1 266 ? -25.969 -27.469 -9.711 1 97.31 266 MET A O 1
ATOM 2109 N N . VAL A 1 267 ? -24.641 -26.672 -11.359 1 98.31 267 VAL A N 1
ATOM 2110 C CA . VAL A 1 267 ? -25.797 -26.375 -12.188 1 98.31 267 VAL A CA 1
ATOM 2111 C C . VAL A 1 267 ? -25.906 -27.391 -13.32 1 98.31 267 VAL A C 1
ATOM 2113 O O . VAL A 1 267 ? -26.75 -27.25 -14.203 1 98.31 267 VAL A O 1
ATOM 2116 N N . ASN A 1 268 ? -25.031 -28.297 -13.383 1 97.75 268 ASN A N 1
ATOM 2117 C CA . ASN A 1 268 ? -24.984 -29.328 -14.414 1 97.75 268 ASN A CA 1
ATOM 2118 C C . ASN A 1 268 ? -24.797 -28.734 -15.805 1 97.75 268 ASN A C 1
ATOM 2120 O O . ASN A 1 268 ? -25.516 -29.078 -16.734 1 97.75 268 ASN A O 1
ATOM 2124 N N . ASP A 1 269 ? -23.969 -27.766 -15.875 1 98.38 269 ASP A N 1
ATOM 2125 C CA . ASP A 1 269 ? -23.547 -27.188 -17.156 1 98.38 269 ASP A CA 1
ATOM 2126 C C . ASP A 1 269 ? -22.516 -28.078 -17.844 1 98.38 269 ASP A C 1
ATOM 2128 O O . ASP A 1 269 ? -21.312 -27.797 -17.766 1 98.38 269 ASP A O 1
ATOM 2132 N N . ARG A 1 270 ? -22.891 -28.953 -18.641 1 97.88 270 ARG A N 1
ATOM 2133 C CA . ARG A 1 270 ? -22.031 -29.969 -19.234 1 97.88 270 ARG A CA 1
ATOM 2134 C C . ARG A 1 270 ? -21.078 -29.359 -20.266 1 97.88 270 ARG A C 1
ATOM 2136 O O . ARG A 1 270 ? -19.938 -29.797 -20.406 1 97.88 270 ARG A O 1
ATOM 2143 N N . GLU A 1 271 ? -21.578 -28.391 -20.922 1 98.25 271 GLU A N 1
ATOM 2144 C CA . GLU A 1 271 ? -20.734 -27.734 -21.906 1 98.25 271 GLU A CA 1
ATOM 2145 C C . GLU A 1 271 ? -19.531 -27.062 -21.25 1 98.25 271 GLU A C 1
ATOM 2147 O O . GLU A 1 271 ? -18.391 -27.266 -21.656 1 98.25 271 GLU A O 1
ATOM 2152 N N . LEU A 1 272 ? -19.812 -26.281 -20.234 1 98.44 272 LEU A N 1
ATOM 2153 C CA . LEU A 1 272 ? -18.734 -25.609 -19.516 1 98.44 272 LEU A CA 1
ATOM 2154 C C . LEU A 1 272 ? -17.797 -26.609 -18.859 1 98.44 272 LEU A C 1
ATOM 2156 O O . LEU A 1 272 ? -16.578 -26.422 -18.844 1 98.44 272 LEU A O 1
ATOM 2160 N N . LEU A 1 273 ? -18.359 -27.641 -18.328 1 97.94 273 LEU A N 1
ATOM 2161 C CA . LEU A 1 273 ? -17.562 -28.656 -17.656 1 97.94 273 LEU A CA 1
ATOM 2162 C C . LEU A 1 273 ? -16.578 -29.297 -18.625 1 97.94 273 LEU A C 1
ATOM 2164 O O . LEU A 1 273 ? -15.438 -29.594 -18.25 1 97.94 273 LEU A O 1
ATOM 2168 N N . SER A 1 274 ? -17.016 -29.516 -19.812 1 98.19 274 SER A N 1
ATOM 2169 C CA . SER A 1 274 ? -16.141 -30.094 -20.828 1 98.19 274 SER A CA 1
ATOM 2170 C C . SER A 1 274 ? -14.992 -29.156 -21.172 1 98.19 274 SER A C 1
ATOM 2172 O O . SER A 1 274 ? -13.852 -29.609 -21.344 1 98.19 274 SER A O 1
ATOM 2174 N N . ILE A 1 275 ? -15.281 -27.906 -21.281 1 98.5 275 ILE A N 1
ATOM 2175 C CA . ILE A 1 275 ? -14.25 -26.922 -21.562 1 98.5 275 ILE A CA 1
ATOM 2176 C C . ILE A 1 275 ? -13.242 -26.859 -20.422 1 98.5 275 ILE A C 1
ATOM 2178 O O . ILE A 1 275 ? -12.031 -26.844 -20.641 1 98.5 275 ILE A O 1
ATOM 2182 N N . VAL A 1 276 ? -13.766 -26.875 -19.219 1 98.5 276 VAL A N 1
ATOM 2183 C CA . VAL A 1 276 ? -12.945 -26.812 -18.016 1 98.5 276 VAL A CA 1
ATOM 2184 C C . VAL A 1 276 ? -12.055 -28.047 -17.922 1 98.5 276 VAL A C 1
ATOM 2186 O O . VAL A 1 276 ? -10.867 -27.953 -17.625 1 98.5 276 VAL A O 1
ATOM 2189 N N . GLU A 1 277 ? -12.633 -29.188 -18.219 1 98.12 277 GLU A N 1
ATOM 2190 C CA . GLU A 1 277 ? -11.883 -30.438 -18.203 1 98.12 277 GLU A CA 1
ATOM 2191 C C . GLU A 1 277 ? -10.727 -30.406 -19.203 1 98.12 277 GLU A C 1
ATOM 2193 O O . GLU A 1 277 ? -9.602 -30.781 -18.859 1 98.12 277 GLU A O 1
ATOM 2198 N N . ARG A 1 278 ? -10.977 -29.969 -20.375 1 98.31 278 ARG A N 1
ATOM 2199 C CA . ARG A 1 278 ? -9.93 -29.844 -21.391 1 98.31 278 ARG A CA 1
ATOM 2200 C C . ARG A 1 278 ? -8.828 -28.891 -20.922 1 98.31 278 ARG A C 1
ATOM 2202 O O . ARG A 1 278 ? -7.641 -29.172 -21.094 1 98.31 278 ARG A O 1
ATOM 2209 N N . SER A 1 279 ? -9.258 -27.797 -20.375 1 98.75 279 SER A N 1
ATOM 2210 C CA . SER A 1 279 ? -8.305 -26.812 -19.906 1 98.75 279 SER A CA 1
ATOM 2211 C C . SER A 1 279 ? -7.465 -27.359 -18.75 1 98.75 279 SER A C 1
ATOM 2213 O O . SER A 1 279 ? -6.25 -27.141 -18.703 1 98.75 279 SER A O 1
ATOM 2215 N N . MET A 1 280 ? -8.117 -28.016 -17.797 1 98.56 280 MET A N 1
ATOM 2216 C CA . MET A 1 280 ? -7.406 -28.625 -16.672 1 98.56 280 MET A CA 1
ATOM 2217 C C . MET A 1 280 ? -6.367 -29.625 -17.172 1 98.56 280 MET A C 1
ATOM 2219 O O . MET A 1 280 ? -5.246 -29.672 -16.656 1 98.56 280 MET A O 1
ATOM 2223 N N . ASN A 1 281 ? -6.738 -30.359 -18.172 1 98.31 281 ASN A N 1
ATOM 2224 C CA . ASN A 1 281 ? -5.805 -31.328 -18.75 1 98.31 281 ASN A CA 1
ATOM 2225 C C . ASN A 1 281 ? -4.625 -30.625 -19.422 1 98.31 281 ASN A C 1
ATOM 2227 O O . ASN A 1 281 ? -3.486 -31.078 -19.312 1 98.31 281 ASN A O 1
ATOM 2231 N N . THR A 1 282 ? -4.938 -29.594 -20.109 1 98.62 282 THR A N 1
ATOM 2232 C CA . THR A 1 282 ? -3.877 -28.828 -20.734 1 98.62 282 THR A CA 1
ATOM 2233 C C . THR A 1 282 ? -2.883 -28.328 -19.688 1 98.62 282 THR A C 1
ATOM 2235 O O . THR A 1 282 ? -1.67 -28.453 -19.875 1 98.62 282 THR A O 1
ATOM 2238 N N . HIS A 1 283 ? -3.393 -27.797 -18.625 1 98.62 283 HIS A N 1
ATOM 2239 C CA . HIS A 1 283 ? -2.529 -27.234 -17.594 1 98.62 283 HIS A CA 1
ATOM 2240 C C . HIS A 1 283 ? -1.733 -28.312 -16.875 1 98.62 283 HIS A C 1
ATOM 2242 O O . HIS A 1 283 ? -0.609 -28.078 -16.438 1 98.62 283 HIS A O 1
ATOM 2248 N N . LEU A 1 284 ? -2.301 -29.469 -16.781 1 98.38 284 LEU A N 1
ATOM 2249 C CA . LEU A 1 284 ? -1.617 -30.562 -16.109 1 98.38 284 LEU A CA 1
ATOM 2250 C C . LEU A 1 284 ? -0.313 -30.906 -16.812 1 98.38 284 LEU A C 1
ATOM 2252 O O . LEU A 1 284 ? 0.612 -31.438 -16.203 1 98.38 284 LEU A O 1
ATOM 2256 N N . GLU A 1 285 ? -0.182 -30.625 -18.109 1 98.44 285 GLU A N 1
ATOM 2257 C CA . GLU A 1 285 ? 1.045 -30.812 -18.875 1 98.44 285 GLU A CA 1
ATOM 2258 C C . GLU A 1 285 ? 2.201 -30.016 -18.266 1 98.44 285 GLU A C 1
ATOM 2260 O O . GLU A 1 285 ? 3.369 -30.344 -18.5 1 98.44 285 GLU A O 1
ATOM 2265 N N . PHE A 1 286 ? 1.879 -29.062 -17.469 1 98.56 286 PHE A N 1
ATOM 2266 C CA . PHE A 1 286 ? 2.898 -28.156 -16.938 1 98.56 286 PHE A CA 1
ATOM 2267 C C . PHE A 1 286 ? 3.252 -28.516 -15.5 1 98.56 286 PHE A C 1
ATOM 2269 O O . PHE A 1 286 ? 4.047 -27.812 -14.867 1 98.56 286 PHE A O 1
ATOM 2276 N N . MET A 1 287 ? 2.701 -29.5 -14.93 1 98.31 287 MET A N 1
ATOM 2277 C CA . MET A 1 287 ? 3.141 -29.953 -13.609 1 98.31 287 MET A CA 1
ATOM 2278 C C . MET A 1 287 ? 4.379 -30.844 -13.727 1 98.31 287 MET A C 1
ATOM 2280 O O . MET A 1 287 ? 4.41 -31.766 -14.539 1 98.31 287 MET A O 1
ATOM 2284 N N . LEU A 1 288 ? 5.379 -30.531 -12.969 1 98.12 288 LEU A N 1
ATOM 2285 C CA . LEU A 1 288 ? 6.613 -31.312 -12.938 1 98.12 288 LEU A CA 1
ATOM 2286 C C . LEU A 1 288 ? 6.426 -32.594 -12.141 1 98.12 288 LEU A C 1
ATOM 2288 O O . LEU A 1 288 ? 5.488 -32.719 -11.352 1 98.12 288 LEU A O 1
ATOM 2292 N N . PRO A 1 289 ? 7.301 -33.531 -12.336 1 97.56 289 PRO A N 1
ATOM 2293 C CA . PRO A 1 289 ? 7.148 -34.844 -11.664 1 97.56 289 PRO A CA 1
ATOM 2294 C C . PRO A 1 289 ? 7.176 -34.719 -10.148 1 97.56 289 PRO A C 1
ATOM 2296 O O . PRO A 1 289 ? 6.652 -35.594 -9.445 1 97.56 289 PRO A O 1
ATOM 2299 N N . ASP A 1 290 ? 7.699 -33.688 -9.641 1 96.44 290 ASP A N 1
ATOM 2300 C CA . ASP A 1 290 ? 7.758 -33.562 -8.195 1 96.44 290 ASP A CA 1
ATOM 2301 C C . ASP A 1 290 ? 6.535 -32.812 -7.664 1 96.44 290 ASP A C 1
ATOM 2303 O O . ASP A 1 290 ? 6.477 -32.469 -6.48 1 96.44 290 ASP A O 1
ATOM 2307 N N . GLY A 1 291 ? 5.629 -32.438 -8.523 1 96.88 291 GLY A N 1
ATOM 2308 C CA . GLY A 1 291 ? 4.371 -31.844 -8.094 1 96.88 291 GLY A CA 1
ATOM 2309 C C . GLY A 1 291 ? 4.348 -30.328 -8.219 1 96.88 291 GLY A C 1
ATOM 2310 O O . GLY A 1 291 ? 3.344 -29.688 -7.898 1 96.88 291 GLY A O 1
ATOM 2311 N N . ALA A 1 292 ? 5.43 -29.688 -8.711 1 97.25 292 ALA A N 1
ATOM 2312 C CA . ALA A 1 292 ? 5.5 -28.234 -8.859 1 97.25 292 ALA A CA 1
ATOM 2313 C C . ALA A 1 292 ? 4.789 -27.781 -10.133 1 97.25 292 ALA A C 1
ATOM 2315 O O . ALA A 1 292 ? 4.871 -28.453 -11.172 1 97.25 292 ALA A O 1
ATOM 2316 N N . TRP A 1 293 ? 4.055 -26.688 -10.016 1 97.25 293 TRP A N 1
ATOM 2317 C CA . TRP A 1 293 ? 3.477 -26.047 -11.195 1 97.25 293 TRP A CA 1
ATOM 2318 C C . TRP A 1 293 ? 4.504 -25.172 -11.898 1 97.25 293 TRP A C 1
ATOM 2320 O O . TRP A 1 293 ? 5.121 -24.312 -11.266 1 97.25 293 TRP A O 1
ATOM 2330 N N . ASP A 1 294 ? 4.723 -25.375 -13.141 1 98.19 294 ASP A N 1
ATOM 2331 C CA . ASP A 1 294 ? 5.629 -24.578 -13.953 1 98.19 294 ASP A CA 1
ATOM 2332 C C . ASP A 1 294 ? 4.93 -23.328 -14.477 1 98.19 294 ASP A C 1
ATOM 2334 O O . ASP A 1 294 ? 4.461 -23.297 -15.617 1 98.19 294 ASP A O 1
ATOM 2338 N N . ASN A 1 295 ? 4.867 -22.266 -13.68 1 97.75 295 ASN A N 1
ATOM 2339 C CA . ASN A 1 295 ? 4.359 -20.969 -14.117 1 97.75 295 ASN A CA 1
ATOM 2340 C C . ASN A 1 295 ? 5.492 -20 -14.469 1 97.75 295 ASN A C 1
ATOM 2342 O O . ASN A 1 295 ? 5.379 -18.797 -14.25 1 97.75 295 ASN A O 1
ATOM 2346 N N . SER A 1 296 ? 6.566 -20.531 -15.047 1 98 296 SER A N 1
ATOM 2347 C CA . SER A 1 296 ? 7.773 -19.766 -15.352 1 98 296 SER A CA 1
ATOM 2348 C C . SER A 1 296 ? 7.535 -18.797 -16.5 1 98 296 SER A C 1
ATOM 2350 O O . SER A 1 296 ? 8.406 -17.984 -16.828 1 98 296 SER A O 1
ATOM 2352 N N . TRP A 1 297 ? 6.316 -18.797 -17.078 1 97.88 297 TRP A N 1
ATOM 2353 C CA . TRP A 1 297 ? 6.062 -18.031 -18.297 1 97.88 297 TRP A CA 1
ATOM 2354 C C . TRP A 1 297 ? 4.812 -17.172 -18.141 1 97.88 297 TRP A C 1
ATOM 2356 O O . TRP A 1 297 ? 4.562 -16.281 -18.953 1 97.88 297 TRP A O 1
ATOM 2366 N N . GLY A 1 298 ? 3.996 -17.359 -17.062 1 97.69 298 GLY A N 1
ATOM 2367 C CA . GLY A 1 298 ? 2.713 -16.688 -16.922 1 97.69 298 GLY A CA 1
ATOM 2368 C C . GLY A 1 298 ? 2.838 -15.188 -16.766 1 97.69 298 GLY A C 1
ATOM 2369 O O . GLY A 1 298 ? 3.826 -14.703 -16.203 1 97.69 298 GLY A O 1
ATOM 2370 N N . THR A 1 299 ? 1.786 -14.461 -17.141 1 97.5 299 THR A N 1
ATOM 2371 C CA . THR A 1 299 ? 1.827 -13 -17.141 1 97.5 299 THR A CA 1
ATOM 2372 C C . THR A 1 299 ? 1.972 -12.461 -15.727 1 97.5 299 THR A C 1
ATOM 2374 O O . THR A 1 299 ? 2.51 -11.375 -15.523 1 97.5 299 THR A O 1
ATOM 2377 N N . ARG A 1 300 ? 1.474 -13.195 -14.773 1 96.44 300 ARG A N 1
ATOM 2378 C CA . ARG A 1 300 ? 1.526 -12.734 -13.383 1 96.44 300 ARG A CA 1
ATOM 2379 C C . ARG A 1 300 ? 2.412 -13.648 -12.539 1 96.44 300 ARG A C 1
ATOM 2381 O O . ARG A 1 300 ? 2.154 -13.844 -11.352 1 96.44 300 ARG A O 1
ATOM 2388 N N . SER A 1 301 ? 3.424 -14.133 -13.156 1 95.38 301 SER A N 1
ATOM 2389 C CA . SER A 1 301 ? 4.348 -15.039 -12.477 1 95.38 301 SER A CA 1
ATOM 2390 C C . SER A 1 301 ? 5.145 -14.312 -11.398 1 95.38 301 SER A C 1
ATOM 2392 O O . SER A 1 301 ? 5.91 -14.938 -10.664 1 95.38 301 SER A O 1
ATOM 2394 N N . PHE A 1 302 ? 4.898 -12.984 -11.219 1 95.25 302 PHE A N 1
ATOM 2395 C CA . PHE A 1 302 ? 5.562 -12.25 -10.148 1 95.25 302 PHE A CA 1
ATOM 2396 C C . PHE A 1 302 ? 5.023 -12.664 -8.789 1 95.25 302 PHE A C 1
ATOM 2398 O O . PHE A 1 302 ? 5.559 -12.258 -7.754 1 95.25 302 PHE A O 1
ATOM 2405 N N . LYS A 1 303 ? 4.066 -13.531 -8.719 1 93.94 303 LYS A N 1
ATOM 2406 C CA . LYS A 1 303 ? 3.562 -14.102 -7.473 1 93.94 303 LYS A CA 1
ATOM 2407 C C . LYS A 1 303 ? 3.654 -15.625 -7.488 1 93.94 303 LYS A C 1
ATOM 2409 O O . LYS A 1 303 ? 3 -16.297 -6.691 1 93.94 303 LYS A O 1
ATOM 2414 N N . TRP A 1 304 ? 4.41 -16.125 -8.438 1 95.69 304 TRP A N 1
ATOM 2415 C CA . TRP A 1 304 ? 4.648 -17.562 -8.539 1 95.69 304 TRP A CA 1
ATOM 2416 C C . TRP A 1 304 ? 5.59 -18.047 -7.441 1 95.69 304 TRP A C 1
ATOM 2418 O O . TRP A 1 304 ? 6.582 -17.375 -7.133 1 95.69 304 TRP A O 1
ATOM 2428 N N . THR A 1 305 ? 5.188 -19.094 -6.77 1 94.19 305 THR A N 1
ATOM 2429 C CA . THR A 1 305 ? 6.066 -19.906 -5.934 1 94.19 305 THR A CA 1
ATOM 2430 C C . THR A 1 305 ? 6.293 -21.281 -6.562 1 94.19 305 THR A C 1
ATOM 2432 O O . THR A 1 305 ? 5.555 -21.688 -7.461 1 94.19 305 THR A O 1
ATOM 2435 N N . TYR A 1 306 ? 7.297 -21.953 -6.105 1 92.25 306 TYR A N 1
ATOM 2436 C CA . TYR A 1 306 ? 7.625 -23.234 -6.73 1 92.25 306 TYR A CA 1
ATOM 2437 C C . TYR A 1 306 ? 6.473 -24.219 -6.594 1 92.25 306 TYR A C 1
ATOM 2439 O O . TYR A 1 306 ? 6.199 -25 -7.512 1 92.25 306 TYR A O 1
ATOM 2447 N N . TRP A 1 307 ? 5.699 -24.109 -5.52 1 94.44 307 TRP A N 1
ATOM 2448 C CA . TRP A 1 307 ? 4.641 -25.094 -5.293 1 94.44 307 TRP A CA 1
ATOM 2449 C C . TRP A 1 307 ? 3.307 -24.578 -5.832 1 94.44 307 TRP A C 1
ATOM 2451 O O . TRP A 1 307 ? 2.32 -25.328 -5.859 1 94.44 307 TRP A O 1
ATOM 2461 N N . GLY A 1 308 ? 3.213 -23.328 -6.211 1 93.69 308 GLY A N 1
ATOM 2462 C CA . GLY A 1 308 ? 1.981 -22.703 -6.664 1 93.69 308 GLY A CA 1
ATOM 2463 C C . GLY A 1 308 ? 2.02 -21.188 -6.59 1 93.69 308 GLY A C 1
ATOM 2464 O O . GLY A 1 308 ? 3.057 -20.578 -6.848 1 93.69 308 GLY A O 1
ATOM 2465 N N . GLY A 1 309 ? 0.799 -20.578 -6.402 1 92.12 309 GLY A N 1
ATOM 2466 C CA . GLY A 1 309 ? 0.703 -19.125 -6.309 1 92.12 309 GLY A CA 1
ATOM 2467 C C . GLY A 1 309 ? 0.59 -18.625 -4.883 1 92.12 309 GLY A C 1
ATOM 2468 O O . GLY A 1 309 ? -0.061 -19.266 -4.047 1 92.12 309 GLY A O 1
ATOM 2469 N N . ARG A 1 310 ? 1.137 -17.453 -4.535 1 87.31 310 ARG A N 1
ATOM 2470 C CA . ARG A 1 310 ? 1.151 -16.859 -3.205 1 87.31 310 ARG A CA 1
ATOM 2471 C C . ARG A 1 310 ? -0.255 -16.453 -2.768 1 87.31 310 ARG A C 1
ATOM 2473 O O . ARG A 1 310 ? -0.596 -16.562 -1.588 1 87.31 310 ARG A O 1
ATOM 2480 N N . THR A 1 311 ? -1.051 -15.977 -3.607 1 82.31 311 THR A N 1
ATOM 2481 C CA . THR A 1 311 ? -2.295 -15.359 -3.168 1 82.31 311 THR A CA 1
ATOM 2482 C C . THR A 1 311 ? -3.498 -16.047 -3.805 1 82.31 311 THR A C 1
ATOM 2484 O O . THR A 1 311 ? -4.613 -15.523 -3.77 1 82.31 311 THR A O 1
ATOM 2487 N N . SER A 1 312 ? -3.26 -17.25 -4.32 1 85.31 312 SER A N 1
ATOM 2488 C CA . SER A 1 312 ? -4.359 -17.984 -4.938 1 85.31 312 SER A CA 1
ATOM 2489 C C . SER A 1 312 ? -4.91 -19.047 -3.99 1 85.31 312 SER A C 1
ATOM 2491 O O . SER A 1 312 ? -4.281 -19.375 -2.982 1 85.31 312 SER A O 1
ATOM 2493 N N . ASP A 1 313 ? -6.156 -19.531 -4.285 1 83.69 313 ASP A N 1
ATOM 2494 C CA . ASP A 1 313 ? -6.902 -20.406 -3.377 1 83.69 313 ASP A CA 1
ATOM 2495 C C . ASP A 1 313 ? -6.496 -21.859 -3.557 1 83.69 313 ASP A C 1
ATOM 2497 O O . ASP A 1 313 ? -6.984 -22.734 -2.844 1 83.69 313 ASP A O 1
ATOM 2501 N N . GLY A 1 314 ? -5.547 -22.188 -4.473 1 84.88 314 GLY A N 1
ATOM 2502 C CA . GLY A 1 314 ? -5.09 -23.547 -4.703 1 84.88 314 GLY A CA 1
ATOM 2503 C C . GLY A 1 314 ? -5.938 -24.297 -5.711 1 84.88 314 GLY A C 1
ATOM 2504 O O . GLY A 1 314 ? -7.082 -23.922 -5.973 1 84.88 314 GLY A O 1
ATOM 2505 N N . PHE A 1 315 ? -5.41 -25.391 -6.219 1 95.19 315 PHE A N 1
ATOM 2506 C CA . PHE A 1 315 ? -6.051 -26.094 -7.32 1 95.19 315 PHE A CA 1
ATOM 2507 C C . PHE A 1 315 ? -6.773 -27.344 -6.82 1 95.19 315 PHE A C 1
ATOM 2509 O O . PHE A 1 315 ? -7.621 -27.891 -7.52 1 95.19 315 PHE A O 1
ATOM 2516 N N . MET A 1 316 ? -6.586 -27.766 -5.605 1 96.25 316 MET A N 1
ATOM 2517 C CA . MET A 1 316 ? -6.871 -29.109 -5.137 1 96.25 316 MET A CA 1
ATOM 2518 C C . MET A 1 316 ? -8.375 -29.391 -5.141 1 96.25 316 MET A C 1
ATOM 2520 O O . MET A 1 316 ? -8.812 -30.453 -5.57 1 96.25 316 MET A O 1
ATOM 2524 N N . GLY A 1 317 ? -9.148 -28.453 -4.68 1 95.88 317 GLY A N 1
ATOM 2525 C CA . GLY A 1 317 ? -10.586 -28.656 -4.645 1 95.88 317 GLY A CA 1
ATOM 2526 C C . GLY A 1 317 ? -11.188 -28.891 -6.02 1 95.88 317 GLY A C 1
ATOM 2527 O O . GLY A 1 317 ? -11.93 -29.844 -6.227 1 95.88 317 GLY A O 1
ATOM 2528 N N . GLY A 1 318 ? -10.828 -28.047 -6.938 1 96.56 318 GLY A N 1
ATOM 2529 C CA . GLY A 1 318 ? -11.359 -28.156 -8.289 1 96.56 318 GLY A CA 1
ATOM 2530 C C . GLY A 1 318 ? -10.953 -29.438 -8.992 1 96.56 318 GLY A C 1
ATOM 2531 O O . GLY A 1 318 ? -11.789 -30.125 -9.594 1 96.56 318 GLY A O 1
ATOM 2532 N N . TYR A 1 319 ? -9.719 -29.828 -8.914 1 97.12 319 TYR A N 1
ATOM 2533 C CA . TYR A 1 319 ? -9.227 -31.047 -9.547 1 97.12 319 TYR A CA 1
ATOM 2534 C C . TYR A 1 319 ? -9.797 -32.281 -8.883 1 97.12 319 TYR A C 1
ATOM 2536 O O . TYR A 1 319 ? -10.141 -33.281 -9.555 1 97.12 319 TYR A O 1
ATOM 2544 N N . TYR A 1 320 ? -9.938 -32.219 -7.594 1 96.56 320 TYR A N 1
ATOM 2545 C CA . TYR A 1 320 ? -10.508 -33.375 -6.883 1 96.56 320 TYR A CA 1
ATOM 2546 C C . TYR A 1 320 ? -11.969 -33.562 -7.27 1 96.56 320 TYR A C 1
ATOM 2548 O O . TYR A 1 320 ? -12.43 -34.719 -7.379 1 96.56 320 TYR A O 1
ATOM 2556 N N . ALA A 1 321 ? -12.672 -32.531 -7.453 1 95.94 321 ALA A N 1
ATOM 2557 C CA . ALA A 1 321 ? -14.078 -32.594 -7.832 1 95.94 321 ALA A CA 1
ATOM 2558 C C . ALA A 1 321 ? -14.258 -33.375 -9.133 1 95.94 321 ALA A C 1
ATOM 2560 O O . ALA A 1 321 ? -15.305 -33.969 -9.367 1 95.94 321 ALA A O 1
ATOM 2561 N N . MET A 1 322 ? -13.188 -33.406 -9.898 1 94.31 322 MET A N 1
ATOM 2562 C CA . MET A 1 322 ? -13.234 -34.062 -11.203 1 94.31 322 MET A CA 1
ATOM 2563 C C . MET A 1 322 ? -12.453 -35.375 -11.172 1 94.31 322 MET A C 1
ATOM 2565 O O . MET A 1 322 ? -12.32 -36.031 -12.203 1 94.31 322 MET A O 1
ATOM 2569 N N . ALA A 1 323 ? -11.977 -35.844 -10.078 1 93.56 323 ALA A N 1
ATOM 2570 C CA . ALA A 1 323 ? -10.961 -36.875 -9.977 1 93.56 323 ALA A CA 1
ATOM 2571 C C . ALA A 1 323 ? -11.578 -38.25 -10.188 1 93.56 323 ALA A C 1
ATOM 2573 O O . ALA A 1 323 ? -10.875 -39.219 -10.492 1 93.56 323 ALA A O 1
ATOM 2574 N N . ALA A 1 324 ? -12.883 -38.375 -10.023 1 89.69 324 ALA A N 1
ATOM 2575 C CA . ALA A 1 324 ? -13.531 -39.656 -10.211 1 89.69 324 ALA A CA 1
ATOM 2576 C C . ALA A 1 324 ? -13.258 -40.219 -11.602 1 89.69 324 ALA A C 1
ATOM 2578 O O . ALA A 1 324 ? -13.148 -41.438 -11.789 1 89.69 324 ALA A O 1
ATOM 2579 N N . HIS A 1 325 ? -13.117 -39.344 -12.555 1 89.31 325 HIS A N 1
ATOM 2580 C CA . HIS A 1 325 ? -12.867 -39.75 -13.93 1 89.31 325 HIS A CA 1
ATOM 2581 C C . HIS A 1 325 ? -11.453 -39.406 -14.375 1 89.31 325 HIS A C 1
ATOM 2583 O O . HIS A 1 325 ? -11.094 -39.625 -15.531 1 89.31 325 HIS A O 1
ATOM 2589 N N . HIS A 1 326 ? -10.695 -38.906 -13.438 1 93.25 326 HIS A N 1
ATOM 2590 C CA . HIS A 1 326 ? -9.344 -38.469 -13.758 1 93.25 326 HIS A CA 1
ATOM 2591 C C . HIS A 1 326 ? -8.375 -38.812 -12.633 1 93.25 326 HIS A C 1
ATOM 2593 O O . HIS A 1 326 ? -7.945 -37.938 -11.883 1 93.25 326 HIS A O 1
ATOM 2599 N N . PRO A 1 327 ? -7.977 -40.031 -12.578 1 92.44 327 PRO A N 1
ATOM 2600 C CA . PRO A 1 327 ? -7.09 -40.438 -11.492 1 92.44 327 PRO A CA 1
ATOM 2601 C C . PRO A 1 327 ? -5.773 -39.656 -11.484 1 92.44 327 PRO A C 1
ATOM 2603 O O . PRO A 1 327 ? -5.137 -39.531 -10.43 1 92.44 327 PRO A O 1
ATOM 2606 N N . GLU A 1 328 ? -5.344 -39.125 -12.664 1 94.75 328 GLU A N 1
ATOM 2607 C CA . GLU A 1 328 ? -4.121 -38.312 -12.719 1 94.75 328 GLU A CA 1
ATOM 2608 C C . GLU A 1 328 ? -4.242 -37.062 -11.875 1 94.75 328 GLU A C 1
ATOM 2610 O O . GLU A 1 328 ? -3.242 -36.531 -11.398 1 94.75 328 GLU A O 1
ATOM 2615 N N . TYR A 1 329 ? -5.535 -36.594 -11.656 1 96.19 329 TYR A N 1
ATOM 2616 C CA . TYR A 1 329 ? -5.738 -35.438 -10.812 1 96.19 329 TYR A CA 1
ATOM 2617 C C . TYR A 1 329 ? -5.418 -35.75 -9.359 1 96.19 329 TYR A C 1
ATOM 2619 O O . TYR A 1 329 ? -4.879 -34.906 -8.633 1 96.19 329 TYR A O 1
ATOM 2627 N N . LEU A 1 330 ? -5.758 -36.938 -8.914 1 93.88 330 LEU A N 1
ATOM 2628 C CA . LEU A 1 330 ? -5.426 -37.375 -7.562 1 93.88 330 LEU A CA 1
ATOM 2629 C C . LEU A 1 330 ? -3.914 -37.406 -7.363 1 93.88 330 LEU A C 1
ATOM 2631 O O . LEU A 1 330 ? -3.41 -37.031 -6.309 1 93.88 330 LEU A O 1
ATOM 2635 N N . GLU A 1 331 ? -3.297 -37.938 -8.383 1 95.12 331 GLU A N 1
ATOM 2636 C CA . GLU A 1 331 ? -1.84 -38.031 -8.32 1 95.12 331 GLU A CA 1
ATOM 2637 C C . GLU A 1 331 ? -1.214 -36.625 -8.258 1 95.12 331 GLU A C 1
ATOM 2639 O O . GLU A 1 331 ? -0.25 -36.406 -7.52 1 95.12 331 GLU A O 1
ATOM 2644 N N . ALA A 1 332 ? -1.742 -35.719 -9.062 1 96.88 332 ALA A N 1
ATOM 2645 C CA . ALA A 1 332 ? -1.267 -34.312 -9.031 1 96.88 332 ALA A CA 1
ATOM 2646 C C . ALA A 1 332 ? -1.402 -33.719 -7.629 1 96.88 332 ALA A C 1
ATOM 2648 O O . ALA A 1 332 ? -0.474 -33.094 -7.125 1 96.88 332 ALA A O 1
ATOM 2649 N N . ILE A 1 333 ? -2.543 -33.938 -6.996 1 96.69 333 ILE A N 1
ATOM 2650 C CA . ILE A 1 333 ? -2.805 -33.438 -5.656 1 96.69 333 ILE A CA 1
ATOM 2651 C C . ILE A 1 333 ? -1.826 -34.062 -4.664 1 96.69 333 ILE A C 1
ATOM 2653 O O . ILE A 1 333 ? -1.242 -33.344 -3.834 1 96.69 333 ILE A O 1
ATOM 2657 N N . ARG A 1 334 ? -1.616 -35.344 -4.77 1 95.44 334 ARG A N 1
ATOM 2658 C CA . ARG A 1 334 ? -0.713 -36.062 -3.873 1 95.44 334 ARG A CA 1
ATOM 2659 C C . ARG A 1 334 ? 0.695 -35.469 -3.938 1 95.44 334 ARG A C 1
ATOM 2661 O O . ARG A 1 334 ? 1.296 -35.188 -2.904 1 95.44 334 ARG A O 1
ATOM 2668 N N . ARG A 1 335 ? 1.184 -35.312 -5.113 1 96.62 335 ARG A N 1
ATOM 2669 C CA . ARG A 1 335 ? 2.549 -34.844 -5.293 1 96.62 335 ARG A CA 1
ATOM 2670 C C . ARG A 1 335 ? 2.68 -33.375 -4.828 1 96.62 335 ARG A C 1
ATOM 2672 O O . ARG A 1 335 ? 3.701 -33 -4.254 1 96.62 335 ARG A O 1
ATOM 2679 N N . ASN A 1 336 ? 1.678 -32.625 -5.121 1 96.94 336 ASN A N 1
ATOM 2680 C CA . ASN A 1 336 ? 1.737 -31.25 -4.672 1 96.94 336 ASN A CA 1
ATOM 2681 C C . ASN A 1 336 ? 1.698 -31.141 -3.15 1 96.94 336 ASN A C 1
ATOM 2683 O O . ASN A 1 336 ? 2.381 -30.297 -2.562 1 96.94 336 ASN A O 1
ATOM 2687 N N . ILE A 1 337 ? 0.902 -31.969 -2.484 1 96.81 337 ILE A N 1
ATOM 2688 C CA . ILE A 1 337 ? 0.853 -31.984 -1.025 1 96.81 337 ILE A CA 1
ATOM 2689 C C . ILE A 1 337 ? 2.23 -32.312 -0.465 1 96.81 337 ILE A C 1
ATOM 2691 O O . ILE A 1 337 ? 2.674 -31.734 0.519 1 96.81 337 ILE A O 1
ATOM 2695 N N . GLN A 1 338 ? 2.92 -33.25 -1.112 1 96.12 338 GLN A N 1
ATOM 2696 C CA . GLN A 1 338 ? 4.27 -33.594 -0.675 1 96.12 338 GLN A CA 1
ATOM 2697 C C . GLN A 1 338 ? 5.211 -32.406 -0.807 1 96.12 338 GLN A C 1
ATOM 2699 O O . GLN A 1 338 ? 6.039 -32.156 0.072 1 96.12 338 GLN A O 1
ATOM 2704 N N . LEU A 1 339 ? 5.066 -31.734 -1.888 1 95.81 339 LEU A N 1
ATOM 2705 C CA . LEU A 1 339 ? 5.887 -30.547 -2.107 1 95.81 339 LEU A CA 1
ATOM 2706 C C . LEU A 1 339 ? 5.57 -29.469 -1.077 1 95.81 339 LEU A C 1
ATOM 2708 O O . LEU A 1 339 ? 6.473 -28.781 -0.584 1 95.81 339 LEU A O 1
ATOM 2712 N N . LEU A 1 340 ? 4.277 -29.266 -0.778 1 96.25 340 LEU A N 1
ATOM 2713 C CA . LEU A 1 340 ? 3.857 -28.312 0.247 1 96.25 340 LEU A CA 1
ATOM 2714 C C . LEU A 1 340 ? 4.449 -28.688 1.604 1 96.25 340 LEU A C 1
ATOM 2716 O O . LEU A 1 340 ? 4.922 -27.812 2.336 1 96.25 340 LEU A O 1
ATOM 2720 N N . LYS A 1 341 ? 4.422 -29.938 1.907 1 96.38 341 LYS A N 1
ATOM 2721 C CA . LYS A 1 341 ? 4.996 -30.422 3.162 1 96.38 341 LYS A CA 1
ATOM 2722 C C . LYS A 1 341 ? 6.488 -30.109 3.24 1 96.38 341 LYS A C 1
ATOM 2724 O O . LYS A 1 341 ? 6.969 -29.625 4.266 1 96.38 341 LYS A O 1
ATOM 2729 N N . LYS A 1 342 ? 7.16 -30.297 2.131 1 93.69 342 LYS A N 1
ATOM 2730 C CA . LYS A 1 342 ? 8.602 -30.062 2.074 1 93.69 342 LYS A CA 1
ATOM 2731 C C . LYS A 1 342 ? 8.914 -28.578 2.205 1 93.69 342 LYS A C 1
ATOM 2733 O O . LYS A 1 342 ? 10.023 -28.203 2.611 1 93.69 342 LYS A O 1
ATOM 2738 N N . SER A 1 343 ? 7.949 -27.734 1.871 1 94.69 343 SER A N 1
ATOM 2739 C CA . SER A 1 343 ? 8.141 -26.281 1.896 1 94.69 343 SER A CA 1
ATOM 2740 C C . SER A 1 343 ? 7.609 -25.688 3.189 1 94.69 343 SER A C 1
ATOM 2742 O O . SER A 1 343 ? 7.438 -24.469 3.285 1 94.69 343 SER A O 1
ATOM 2744 N N . THR A 1 344 ? 7.223 -26.5 4.152 1 96.31 344 THR A N 1
ATOM 2745 C CA . THR A 1 344 ? 6.691 -26.047 5.434 1 96.31 344 THR A CA 1
ATOM 2746 C C . THR A 1 344 ? 7.754 -26.156 6.523 1 96.31 344 THR A C 1
ATOM 2748 O O . THR A 1 344 ? 8.406 -27.188 6.668 1 96.31 344 THR A O 1
ATOM 2751 N N . ASP A 1 345 ? 7.984 -25.062 7.176 1 94.12 345 ASP A N 1
ATOM 2752 C CA . ASP A 1 345 ? 8.891 -25.016 8.32 1 94.12 345 ASP A CA 1
ATOM 2753 C C . ASP A 1 345 ? 8.234 -24.297 9.5 1 94.12 345 ASP A C 1
ATOM 2755 O O . ASP A 1 345 ? 7.629 -23.234 9.336 1 94.12 345 ASP A O 1
ATOM 2759 N N . ASP A 1 346 ? 8.312 -24.891 10.664 1 92.75 346 ASP A N 1
ATOM 2760 C CA . ASP A 1 346 ? 7.738 -24.344 11.891 1 92.75 346 ASP A CA 1
ATOM 2761 C C . ASP A 1 346 ? 6.254 -24.047 11.719 1 92.75 346 ASP A C 1
ATOM 2763 O O . ASP A 1 346 ? 5.766 -23 12.156 1 92.75 346 ASP A O 1
ATOM 2767 N N . GLY A 1 347 ? 5.641 -24.891 10.898 1 96.56 347 GLY A N 1
ATOM 2768 C CA . GLY A 1 347 ? 4.191 -24.844 10.75 1 96.56 347 GLY A CA 1
ATOM 2769 C C . GLY A 1 347 ? 3.734 -23.844 9.703 1 96.56 347 GLY A C 1
ATOM 2770 O O . GLY A 1 347 ? 2.537 -23.734 9.422 1 96.56 347 GLY A O 1
ATOM 2771 N N . LEU A 1 348 ? 4.652 -23.094 9.07 1 96.5 348 LEU A N 1
ATOM 2772 C CA . LEU A 1 348 ? 4.281 -22.094 8.062 1 96.5 348 LEU A CA 1
ATOM 2773 C C . LEU A 1 348 ? 4.82 -22.484 6.691 1 96.5 348 LEU A C 1
ATOM 2775 O O . LEU A 1 348 ? 5.938 -23 6.582 1 96.5 348 LEU A O 1
ATOM 2779 N N . LEU A 1 349 ? 4.047 -22.281 5.703 1 96.06 349 LEU A N 1
ATOM 2780 C CA . LEU A 1 349 ? 4.418 -22.531 4.316 1 96.06 349 LEU A CA 1
ATOM 2781 C C . LEU A 1 349 ? 5.305 -21.422 3.773 1 96.06 349 LEU A C 1
ATOM 2783 O O . LEU A 1 349 ? 4.918 -20.25 3.793 1 96.06 349 LEU A O 1
ATOM 2787 N N . HIS A 1 350 ? 6.488 -21.797 3.32 1 93.75 350 HIS A N 1
ATOM 2788 C CA . HIS A 1 350 ? 7.414 -20.859 2.697 1 93.75 350 HIS A CA 1
ATOM 2789 C C . HIS A 1 350 ? 7.25 -20.844 1.181 1 93.75 350 HIS A C 1
ATOM 2791 O O . HIS A 1 350 ? 6.75 -21.797 0.598 1 93.75 350 HIS A O 1
ATOM 2797 N N . ALA A 1 351 ? 7.594 -19.781 0.483 1 87.75 351 ALA A N 1
ATOM 2798 C CA . ALA A 1 351 ? 7.332 -19.594 -0.942 1 87.75 351 ALA A CA 1
ATOM 2799 C C . ALA A 1 351 ? 8.297 -20.422 -1.787 1 87.75 351 ALA A C 1
ATOM 2801 O O . ALA A 1 351 ? 8.062 -20.656 -2.975 1 87.75 351 ALA A O 1
ATOM 2802 N N . GLY A 1 352 ? 9.328 -20.812 -1.202 1 83.88 352 GLY A N 1
ATOM 2803 C CA . GLY A 1 352 ? 10.312 -21.594 -1.913 1 83.88 352 GLY A CA 1
ATOM 2804 C C . GLY A 1 352 ? 11.25 -22.359 -0.988 1 83.88 352 GLY A C 1
ATOM 2805 O O . GLY A 1 352 ? 11.266 -22.109 0.222 1 83.88 352 GLY A O 1
ATOM 2806 N N . ARG A 1 353 ? 11.992 -23.094 -1.591 1 84.31 353 ARG A N 1
ATOM 2807 C CA . ARG A 1 353 ? 12.844 -24.031 -0.862 1 84.31 353 ARG A CA 1
ATOM 2808 C C . ARG A 1 353 ? 13.922 -23.297 -0.073 1 84.31 353 ARG A C 1
ATOM 2810 O O . ARG A 1 353 ? 14.336 -23.75 0.995 1 84.31 353 ARG A O 1
ATOM 2817 N N . ASP A 1 354 ? 14.266 -22.094 -0.557 1 89.81 354 ASP A N 1
ATOM 2818 C CA . ASP A 1 354 ? 15.469 -21.5 0.006 1 89.81 354 ASP A CA 1
ATOM 2819 C C . ASP A 1 354 ? 15.133 -20.312 0.898 1 89.81 354 ASP A C 1
ATOM 2821 O O . ASP A 1 354 ? 16.016 -19.547 1.298 1 89.81 354 ASP A O 1
ATOM 2825 N N . TYR A 1 355 ? 13.852 -20.062 1.233 1 88.75 355 TYR A N 1
ATOM 2826 C CA . TYR A 1 355 ? 13.438 -18.938 2.066 1 88.75 355 TYR A CA 1
ATOM 2827 C C . TYR A 1 355 ? 14.109 -19 3.436 1 88.75 355 TYR A C 1
ATOM 2829 O O . TYR A 1 355 ? 14.805 -18.078 3.84 1 88.75 355 TYR A O 1
ATOM 2837 N N . ARG A 1 356 ? 13.992 -20.125 4.023 1 86.12 356 ARG A N 1
ATOM 2838 C CA . ARG A 1 356 ? 14.5 -20.25 5.383 1 86.12 356 ARG A CA 1
ATOM 2839 C C . ARG A 1 356 ? 16.016 -20.094 5.422 1 86.12 356 ARG A C 1
ATOM 2841 O O . ARG A 1 356 ? 16.547 -19.344 6.246 1 86.12 356 ARG A O 1
ATOM 2848 N N . ALA A 1 357 ? 16.641 -20.781 4.535 1 87.44 357 ALA A N 1
ATOM 2849 C CA . ALA A 1 357 ? 18.094 -20.75 4.5 1 87.44 357 ALA A CA 1
ATOM 2850 C C . ALA A 1 357 ? 18.594 -19.344 4.184 1 87.44 357 ALA A C 1
ATOM 2852 O O . ALA A 1 357 ? 19.703 -18.969 4.602 1 87.44 357 ALA A O 1
ATOM 2853 N N . SER A 1 358 ? 17.781 -18.562 3.502 1 88.5 358 SER A N 1
ATOM 2854 C CA . SER A 1 358 ? 18.188 -17.234 3.094 1 88.5 358 SER A CA 1
ATOM 2855 C C . SER A 1 358 ? 17.75 -16.188 4.121 1 88.5 358 SER A C 1
ATOM 2857 O O . SER A 1 358 ? 17.969 -14.984 3.922 1 88.5 358 SER A O 1
ATOM 2859 N N . GLY A 1 359 ? 17.078 -16.609 5.141 1 83.38 359 GLY A N 1
ATOM 2860 C CA . GLY A 1 359 ? 16.703 -15.711 6.223 1 83.38 359 GLY A CA 1
ATOM 2861 C C . GLY A 1 359 ? 15.453 -14.906 5.938 1 83.38 359 GLY A C 1
ATOM 2862 O O . GLY A 1 359 ? 15.211 -13.875 6.559 1 83.38 359 GLY A O 1
ATOM 2863 N N . ILE A 1 360 ? 14.672 -15.32 5.02 1 87.56 360 ILE A N 1
ATOM 2864 C CA . ILE A 1 360 ? 13.43 -14.633 4.672 1 87.56 360 ILE A CA 1
ATOM 2865 C C . ILE A 1 360 ? 12.258 -15.273 5.418 1 87.56 360 ILE A C 1
ATOM 2867 O O . ILE A 1 360 ? 11.984 -16.469 5.246 1 87.56 360 ILE A O 1
ATOM 2871 N N . PRO A 1 361 ? 11.57 -14.516 6.223 1 90.69 361 PRO A N 1
ATOM 2872 C CA . PRO A 1 361 ? 10.445 -15.109 6.945 1 90.69 361 PRO A CA 1
ATOM 2873 C C . PRO A 1 361 ? 9.273 -15.461 6.027 1 90.69 361 PRO A C 1
ATOM 2875 O O . PRO A 1 361 ? 9.102 -14.836 4.977 1 90.69 361 PRO A O 1
ATOM 2878 N N . ALA A 1 362 ? 8.469 -16.406 6.445 1 92.94 362 ALA A N 1
ATOM 2879 C CA . ALA A 1 362 ? 7.32 -16.859 5.664 1 92.94 362 ALA A CA 1
ATOM 2880 C C . ALA A 1 362 ? 6.125 -15.93 5.863 1 92.94 362 ALA A C 1
ATOM 2882 O O . ALA A 1 362 ? 5.711 -15.68 6.996 1 92.94 362 ALA A O 1
ATOM 2883 N N . CYS A 1 363 ? 5.613 -15.383 4.824 1 94.56 363 CYS A N 1
ATOM 2884 C CA . CYS A 1 363 ? 4.328 -14.695 4.891 1 94.56 363 CYS A CA 1
ATOM 2885 C C . CYS A 1 363 ? 3.199 -15.672 5.176 1 94.56 363 CYS A C 1
ATOM 2887 O O . CYS A 1 363 ? 3.047 -16.672 4.477 1 94.56 363 CYS A O 1
ATOM 2889 N N . ILE A 1 364 ? 2.381 -15.461 6.082 1 95.56 364 ILE A N 1
ATOM 2890 C CA . ILE A 1 364 ? 1.373 -16.422 6.496 1 95.56 364 ILE A CA 1
ATOM 2891 C C . ILE A 1 364 ? 0.295 -16.547 5.422 1 95.56 364 ILE A C 1
ATOM 2893 O O . ILE A 1 364 ? -0.519 -17.469 5.449 1 95.56 364 ILE A O 1
ATOM 2897 N N . HIS A 1 365 ? 0.217 -15.578 4.496 1 95.19 365 HIS A N 1
ATOM 2898 C CA . HIS A 1 365 ? -0.729 -15.672 3.389 1 95.19 365 HIS A CA 1
ATOM 2899 C C . HIS A 1 365 ? -0.576 -16.984 2.641 1 95.19 365 HIS A C 1
ATOM 2901 O O . HIS A 1 365 ? -1.565 -17.562 2.184 1 95.19 365 HIS A O 1
ATOM 2907 N N . HIS A 1 366 ? 0.681 -17.469 2.508 1 94.62 366 HIS A N 1
ATOM 2908 C CA . HIS A 1 366 ? 0.921 -18.766 1.884 1 94.62 366 HIS A CA 1
ATOM 2909 C C . HIS A 1 366 ? 0.173 -19.875 2.613 1 94.62 366 HIS A C 1
ATOM 2911 O O . HIS A 1 366 ? -0.447 -20.734 1.979 1 94.62 366 HIS A O 1
ATOM 2917 N N . THR A 1 367 ? 0.187 -19.75 3.859 1 96.5 367 THR A N 1
ATOM 2918 C CA . THR A 1 367 ? -0.32 -20.812 4.715 1 96.5 367 THR A CA 1
ATOM 2919 C C . THR A 1 367 ? -1.846 -20.812 4.738 1 96.5 367 THR A C 1
ATOM 2921 O O . THR A 1 367 ? -2.48 -21.828 4.461 1 96.5 367 THR A O 1
ATOM 2924 N N . PHE A 1 368 ? -2.439 -19.656 5.039 1 97.06 368 PHE A N 1
ATOM 2925 C CA . PHE A 1 368 ? -3.893 -19.688 5.176 1 97.06 368 PHE A CA 1
ATOM 2926 C C . PHE A 1 368 ? -4.559 -19.828 3.814 1 97.06 368 PHE A C 1
ATOM 2928 O O . PHE A 1 368 ? -5.629 -20.438 3.703 1 97.06 368 PHE A O 1
ATOM 2935 N N . GLY A 1 369 ? -3.922 -19.312 2.738 1 94.75 369 GLY A N 1
ATOM 2936 C CA . GLY A 1 369 ? -4.453 -19.531 1.403 1 94.75 369 GLY A CA 1
ATOM 2937 C C . GLY A 1 369 ? -4.504 -21 1.013 1 94.75 369 GLY A C 1
ATOM 2938 O O . GLY A 1 369 ? -5.531 -21.484 0.531 1 94.75 369 GLY A O 1
ATOM 2939 N N . HIS A 1 370 ? -3.475 -21.703 1.296 1 96 370 HIS A N 1
ATOM 2940 C CA . HIS A 1 370 ? -3.428 -23.094 0.882 1 96 370 HIS A CA 1
ATOM 2941 C C . HIS A 1 370 ? -4.086 -24 1.92 1 96 370 HIS A C 1
ATOM 2943 O O . HIS A 1 370 ? -4.469 -25.125 1.611 1 96 370 HIS A O 1
ATOM 2949 N N . ALA A 1 371 ? -4.223 -23.516 3.156 1 97.62 371 ALA A N 1
ATOM 2950 C CA . ALA A 1 371 ? -5.102 -24.219 4.086 1 97.62 371 ALA A CA 1
ATOM 2951 C C . ALA A 1 371 ? -6.535 -24.266 3.564 1 97.62 371 ALA A C 1
ATOM 2953 O O . ALA A 1 371 ? -7.211 -25.281 3.666 1 97.62 371 ALA A O 1
ATOM 2954 N N . LYS A 1 372 ? -6.969 -23.141 3.051 1 97.06 372 LYS A N 1
ATOM 2955 C CA . LYS A 1 372 ? -8.281 -23.094 2.41 1 97.06 372 LYS A CA 1
ATOM 2956 C C . LYS A 1 372 ? -8.375 -24.094 1.257 1 97.06 372 LYS A C 1
ATOM 2958 O O . LYS A 1 372 ? -9.375 -24.797 1.115 1 97.06 372 LYS A O 1
ATOM 2963 N N . ALA A 1 373 ? -7.324 -24.203 0.44 1 94.88 373 ALA A N 1
ATOM 2964 C CA . ALA A 1 373 ? -7.297 -25.109 -0.706 1 94.88 373 ALA A CA 1
ATOM 2965 C C . ALA A 1 373 ? -7.379 -26.562 -0.255 1 94.88 373 ALA A C 1
ATOM 2967 O O . ALA A 1 373 ? -8.125 -27.359 -0.83 1 94.88 373 ALA A O 1
ATOM 2968 N N . LEU A 1 374 ? -6.594 -26.906 0.781 1 97 374 LEU A N 1
ATOM 2969 C CA . LEU A 1 374 ? -6.633 -28.25 1.321 1 97 374 LEU A CA 1
ATOM 2970 C C . LEU A 1 374 ? -8.031 -28.594 1.831 1 97 374 LEU A C 1
ATOM 2972 O O . LEU A 1 374 ? -8.523 -29.703 1.619 1 97 374 LEU A O 1
ATOM 2976 N N . THR A 1 375 ? -8.594 -27.641 2.477 1 98.12 375 THR A N 1
ATOM 2977 C CA . THR A 1 375 ? -9.906 -27.875 3.072 1 98.12 375 THR A CA 1
ATOM 2978 C C . THR A 1 375 ? -10.961 -28.062 1.988 1 98.12 375 THR A C 1
ATOM 2980 O O . THR A 1 375 ? -11.836 -28.922 2.111 1 98.12 375 THR A O 1
ATOM 2983 N N . ALA A 1 376 ? -10.914 -27.234 0.959 1 95.44 376 ALA A N 1
ATOM 2984 C CA . ALA A 1 376 ? -11.867 -27.375 -0.145 1 95.44 376 ALA A CA 1
ATOM 2985 C C . ALA A 1 376 ? -11.836 -28.781 -0.737 1 95.44 376 ALA A C 1
ATOM 2987 O O . ALA A 1 376 ? -12.875 -29.312 -1.12 1 95.44 376 ALA A O 1
ATOM 2988 N N . PHE A 1 377 ? -10.648 -29.344 -0.793 1 95.81 377 PHE A N 1
ATOM 2989 C CA . PHE A 1 377 ? -10.438 -30.719 -1.231 1 95.81 377 PHE A CA 1
ATOM 2990 C C . PHE A 1 377 ? -11.008 -31.703 -0.217 1 95.81 377 PHE A C 1
ATOM 2992 O O . PHE A 1 377 ? -11.734 -32.625 -0.583 1 95.81 377 PHE A O 1
ATOM 2999 N N . LEU A 1 378 ? -10.758 -31.484 1.011 1 97.38 378 LEU A N 1
ATOM 3000 C CA . LEU A 1 378 ? -11.125 -32.406 2.078 1 97.38 378 LEU A CA 1
ATOM 3001 C C . LEU A 1 378 ? -12.633 -32.406 2.312 1 97.38 378 LEU A C 1
ATOM 3003 O O . LEU A 1 378 ? -13.188 -33.344 2.859 1 97.38 378 LEU A O 1
ATOM 3007 N N . GLU A 1 379 ? -13.328 -31.359 1.909 1 96.38 379 GLU A N 1
ATOM 3008 C CA . GLU A 1 379 ? -14.773 -31.234 2.062 1 96.38 379 GLU A CA 1
ATOM 3009 C C . GLU A 1 379 ? -15.508 -32.188 1.119 1 96.38 379 GLU A C 1
ATOM 3011 O O . GLU A 1 379 ? -16.656 -32.562 1.37 1 96.38 379 GLU A O 1
ATOM 3016 N N . LEU A 1 380 ? -14.875 -32.531 0.023 1 95.44 380 LEU A N 1
ATOM 3017 C CA . LEU A 1 380 ? -15.516 -33.344 -1.006 1 95.44 380 LEU A CA 1
ATOM 3018 C C . LEU A 1 380 ? -15.5 -34.812 -0.626 1 95.44 380 LEU A C 1
ATOM 3020 O O . LEU A 1 380 ? -14.617 -35.281 0.112 1 95.44 380 LEU A O 1
ATOM 3024 N N . PRO A 1 381 ? -16.453 -35.562 -1.07 1 93.31 381 PRO A N 1
ATOM 3025 C CA . PRO A 1 381 ? -16.484 -37 -0.736 1 93.31 381 PRO A CA 1
ATOM 3026 C C . PRO A 1 381 ? -15.312 -37.781 -1.32 1 93.31 381 PRO A C 1
ATOM 3028 O O . PRO A 1 381 ? -14.844 -37.469 -2.418 1 93.31 381 PRO A O 1
ATOM 3031 N N . PRO A 1 382 ? -14.883 -38.75 -0.596 1 92.38 382 PRO A N 1
ATOM 3032 C CA . PRO A 1 382 ? -13.773 -39.562 -1.094 1 92.38 382 PRO A CA 1
ATOM 3033 C C . PRO A 1 382 ? -14.062 -40.156 -2.463 1 92.38 382 PRO A C 1
ATOM 3035 O O . PRO A 1 382 ? -15.203 -40.531 -2.754 1 92.38 382 PRO A O 1
ATOM 3038 N N . VAL A 1 383 ? -13.055 -40.25 -3.248 1 89.75 383 VAL A N 1
ATOM 3039 C CA . VAL A 1 383 ? -13.148 -40.812 -4.582 1 89.75 383 VAL A CA 1
ATOM 3040 C C . VAL A 1 383 ? -12.758 -42.312 -4.531 1 89.75 383 VAL A C 1
ATOM 3042 O O . VAL A 1 383 ? -11.789 -42.656 -3.867 1 89.75 383 VAL A O 1
ATOM 3045 N N . LYS A 1 384 ? -13.586 -43.281 -5.074 1 78.56 384 LYS A N 1
ATOM 3046 C CA . LYS A 1 384 ? -13.375 -44.719 -5.023 1 78.56 384 LYS A CA 1
ATOM 3047 C C . LYS A 1 384 ? -12.391 -45.188 -6.102 1 78.56 384 LYS A C 1
ATOM 3049 O O . LYS A 1 384 ? -11.883 -46.312 -6.051 1 78.56 384 LYS A O 1
ATOM 3054 N N . THR A 1 385 ? -11.672 -44.375 -6.699 1 69.44 385 THR A N 1
ATOM 3055 C CA . THR A 1 385 ? -10.844 -44.844 -7.801 1 69.44 385 THR A CA 1
ATOM 3056 C C . THR A 1 385 ? -9.508 -45.375 -7.281 1 69.44 385 THR A C 1
ATOM 3058 O O . THR A 1 385 ? -8.922 -44.812 -6.363 1 69.44 385 THR A O 1
ATOM 3061 N N . GLN A 1 386 ? -9.172 -46.625 -7.621 1 64.19 386 GLN A N 1
ATOM 3062 C CA . GLN A 1 386 ? -7.953 -47.281 -7.164 1 64.19 386 GLN A CA 1
ATOM 3063 C C . GLN A 1 386 ? -6.887 -47.281 -8.25 1 64.19 386 GLN A C 1
ATOM 3065 O O . GLN A 1 386 ? -5.801 -47.812 -8.062 1 64.19 386 GLN A O 1
ATOM 3070 N N . GLN A 1 387 ? -7.078 -46.5 -9.328 1 73.44 387 GLN A N 1
ATOM 3071 C CA . GLN A 1 387 ? -6.121 -46.656 -10.422 1 73.44 387 GLN A CA 1
ATOM 3072 C C . GLN A 1 387 ? -5.094 -45.531 -10.422 1 73.44 387 GLN A C 1
ATOM 3074 O O . GLN A 1 387 ? -5.449 -44.344 -10.281 1 73.44 387 GLN A O 1
ATOM 3079 N N . TYR A 1 388 ? -3.838 -45.906 -10.297 1 80.94 388 TYR A N 1
ATOM 3080 C CA . TYR A 1 388 ? -2.736 -44.969 -10.5 1 80.94 388 TYR A CA 1
ATOM 3081 C C . TYR A 1 388 ? -2.609 -44.594 -11.969 1 80.94 388 TYR A C 1
ATOM 3083 O O . TYR A 1 388 ? -2.752 -45.438 -12.852 1 80.94 388 TYR A O 1
ATOM 3091 N N . LYS A 1 389 ? -2.541 -43.312 -12.188 1 87.38 389 LYS A N 1
ATOM 3092 C CA . LYS A 1 389 ? -2.207 -42.812 -13.523 1 87.38 389 LYS A CA 1
ATOM 3093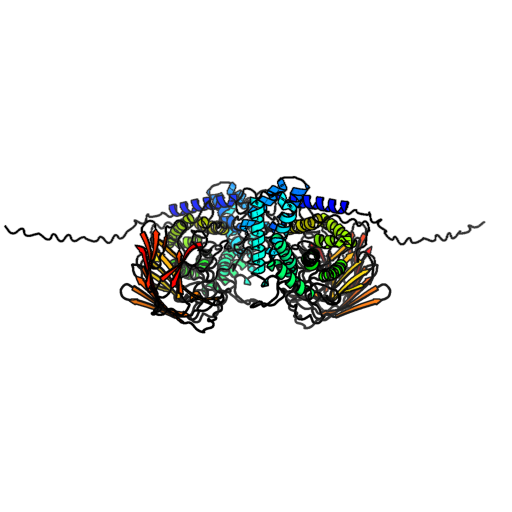 C C . LYS A 1 389 ? -1.064 -41.812 -13.453 1 87.38 389 LYS A C 1
ATOM 3095 O O . LYS A 1 389 ? -1.059 -40.906 -12.602 1 87.38 389 LYS A O 1
ATOM 3100 N N . ALA A 1 390 ? -0.086 -41.969 -14.391 1 92.94 390 ALA A N 1
ATOM 3101 C CA . ALA A 1 390 ? 1.09 -41.094 -14.453 1 92.94 390 ALA A CA 1
ATOM 3102 C C . ALA A 1 390 ? 0.715 -39.688 -14.906 1 92.94 390 ALA A C 1
ATOM 3104 O O . ALA A 1 390 ? -0.256 -39.531 -15.648 1 92.94 390 ALA A O 1
ATOM 3105 N N . LEU A 1 391 ? 1.459 -38.75 -14.453 1 96.31 391 LEU A N 1
ATOM 3106 C CA . LEU A 1 391 ? 1.313 -37.375 -14.945 1 96.31 391 LEU A CA 1
ATOM 3107 C C . LEU A 1 391 ? 2.014 -37.219 -16.281 1 96.31 391 LEU A C 1
ATOM 3109 O O . LEU A 1 391 ? 2.914 -37.969 -16.625 1 96.31 391 LEU A O 1
ATOM 3113 N N . PRO A 1 392 ? 1.591 -36.25 -17.016 1 97 392 PRO A N 1
ATOM 3114 C CA . PRO A 1 392 ? 2.135 -36.125 -18.375 1 97 392 PRO A CA 1
ATOM 3115 C C . PRO A 1 392 ? 3.658 -36 -18.391 1 97 392 PRO A C 1
ATOM 3117 O O . PRO A 1 392 ? 4.316 -36.688 -19.203 1 97 392 PRO A O 1
ATOM 3120 N N . ARG A 1 393 ? 4.246 -35.375 -17.516 1 96.81 393 ARG A N 1
ATOM 3121 C CA . ARG A 1 393 ? 5.68 -35.125 -17.578 1 96.81 393 ARG A CA 1
ATOM 3122 C C . ARG A 1 393 ? 6.465 -36.219 -16.844 1 96.81 393 ARG A C 1
ATOM 3124 O O . ARG A 1 393 ? 7.68 -36.094 -16.672 1 96.81 393 ARG A O 1
ATOM 3131 N N . ASP A 1 394 ? 5.766 -37.219 -16.453 1 96.69 394 ASP A N 1
ATOM 3132 C CA . ASP A 1 394 ? 6.469 -38.406 -16.016 1 96.69 394 ASP A CA 1
ATOM 3133 C C . ASP A 1 394 ? 7.137 -39.125 -17.188 1 96.69 394 ASP A C 1
ATOM 3135 O O . ASP A 1 394 ? 8.109 -39.844 -17.016 1 96.69 394 ASP A O 1
ATOM 3139 N N . ASN A 1 395 ? 6.605 -38.812 -18.297 1 95.81 395 ASN A N 1
ATOM 3140 C CA . ASN A 1 395 ? 7.066 -39.5 -19.5 1 95.81 395 ASN A CA 1
ATOM 3141 C C . ASN A 1 395 ? 8.047 -38.656 -20.297 1 95.81 395 ASN A C 1
ATOM 3143 O O . ASN A 1 395 ? 7.879 -37.438 -20.375 1 95.81 395 ASN A O 1
ATOM 3147 N N . ALA A 1 396 ? 9.062 -39.312 -20.828 1 95.81 396 ALA A N 1
ATOM 3148 C CA . ALA A 1 396 ? 9.969 -38.656 -21.766 1 95.81 396 ALA A CA 1
ATOM 3149 C C . ALA A 1 396 ? 9.398 -38.656 -23.172 1 95.81 396 ALA A C 1
ATOM 3151 O O . ALA A 1 396 ? 9.914 -39.344 -24.062 1 95.81 396 ALA A O 1
ATOM 3152 N N . TYR A 1 397 ? 8.461 -37.844 -23.484 1 96.06 397 TYR A N 1
ATOM 3153 C CA . TYR A 1 397 ? 7.68 -37.875 -24.703 1 96.06 397 TYR A CA 1
ATOM 3154 C C . TYR A 1 397 ? 8.32 -37.031 -25.797 1 96.06 397 TYR A C 1
ATOM 3156 O O . TYR A 1 397 ? 7.816 -36.969 -26.922 1 96.06 397 TYR A O 1
ATOM 3164 N N . GLY A 1 398 ? 9.406 -36.438 -25.531 1 97.19 398 GLY A N 1
ATOM 3165 C CA . GLY A 1 398 ? 10.031 -35.531 -26.484 1 97.19 398 GLY A CA 1
ATOM 3166 C C . GLY A 1 398 ? 9.617 -34.094 -26.297 1 97.19 398 GLY A C 1
ATOM 3167 O O . GLY A 1 398 ? 9.852 -33.5 -25.234 1 97.19 398 GLY A O 1
ATOM 3168 N N . VAL A 1 399 ? 8.875 -33.531 -27.391 1 98.31 399 VAL A N 1
ATOM 3169 C CA . VAL A 1 399 ? 8.547 -32.094 -27.312 1 98.31 399 VAL A CA 1
ATOM 3170 C C . VAL A 1 399 ? 7.055 -31.906 -27.562 1 98.31 399 VAL A C 1
ATOM 3172 O O . VAL A 1 399 ? 6.477 -32.562 -28.438 1 98.31 399 VAL A O 1
ATOM 3175 N N . LYS A 1 400 ? 6.426 -31.141 -26.734 1 98.38 400 LYS A N 1
ATOM 3176 C CA . LYS A 1 400 ? 5.07 -30.656 -26.953 1 98.38 400 LYS A CA 1
ATOM 3177 C C . LYS A 1 400 ? 5.059 -29.141 -27.125 1 98.38 400 LYS A C 1
ATOM 3179 O O . LYS A 1 400 ? 5.754 -28.422 -26.406 1 98.38 400 LYS A O 1
ATOM 3184 N N . TYR A 1 401 ? 4.355 -28.719 -28.172 1 98.31 401 TYR A N 1
ATOM 3185 C CA . TYR A 1 401 ? 4.254 -27.297 -28.484 1 98.31 401 TYR A CA 1
ATOM 3186 C C . TYR A 1 401 ? 2.871 -26.766 -28.125 1 98.31 401 TYR A C 1
ATOM 3188 O O . TYR A 1 401 ? 1.857 -27.312 -28.562 1 98.31 401 TYR A O 1
ATOM 3196 N N . PHE A 1 402 ? 2.795 -25.766 -27.344 1 98.69 402 PHE A N 1
ATOM 3197 C CA . PHE A 1 402 ? 1.567 -25.047 -27.016 1 98.69 402 PHE A CA 1
ATOM 3198 C C . PHE A 1 402 ? 1.5 -23.719 -27.766 1 98.69 402 PHE A C 1
ATOM 3200 O O . PHE A 1 402 ? 2.086 -22.734 -27.328 1 98.69 402 PHE A O 1
ATOM 3207 N N . ARG A 1 403 ? 0.704 -23.672 -28.703 1 97.81 403 ARG A N 1
ATOM 3208 C CA . ARG A 1 403 ? 0.7 -22.625 -29.719 1 97.81 403 ARG A CA 1
ATOM 3209 C C . ARG A 1 403 ? 0.179 -21.312 -29.141 1 97.81 403 ARG A C 1
ATOM 3211 O O . ARG A 1 403 ? 0.711 -20.25 -29.453 1 97.81 403 ARG A O 1
ATOM 3218 N N . ASP A 1 404 ? -0.793 -21.375 -28.312 1 98.06 404 ASP A N 1
ATOM 3219 C CA . ASP A 1 404 ? -1.49 -20.188 -27.859 1 98.06 404 ASP A CA 1
ATOM 3220 C C . ASP A 1 404 ? -0.611 -19.359 -26.922 1 98.06 404 ASP A C 1
ATOM 3222 O O . ASP A 1 404 ? -0.872 -18.172 -26.688 1 98.06 404 ASP A O 1
ATOM 3226 N N . ILE A 1 405 ? 0.448 -20 -26.375 1 98.44 405 ILE A N 1
ATOM 3227 C CA . ILE A 1 405 ? 1.368 -19.281 -25.516 1 98.44 405 ILE A CA 1
ATOM 3228 C C . ILE A 1 405 ? 2.783 -19.344 -26.078 1 98.44 405 ILE A C 1
ATOM 3230 O O . ILE A 1 405 ? 3.748 -18.969 -25.406 1 98.44 405 ILE A O 1
ATOM 3234 N N . ARG A 1 406 ? 2.885 -19.906 -27.234 1 98.12 406 ARG A N 1
ATOM 3235 C CA . ARG A 1 406 ? 4.16 -20.016 -27.922 1 98.12 406 ARG A CA 1
ATOM 3236 C C . ARG A 1 406 ? 5.242 -20.562 -27 1 98.12 406 ARG A C 1
ATOM 3238 O O . ARG A 1 406 ? 6.289 -19.938 -26.828 1 98.12 406 ARG A O 1
ATOM 3245 N N . THR A 1 407 ? 5.043 -21.688 -26.422 1 98.69 407 THR A N 1
ATOM 3246 C CA . THR A 1 407 ? 5.91 -22.312 -25.422 1 98.69 407 THR A CA 1
ATOM 3247 C C . THR A 1 407 ? 6.055 -23.812 -25.688 1 98.69 407 THR A C 1
ATOM 3249 O O . THR A 1 407 ? 5.086 -24.484 -26.047 1 98.69 407 THR A O 1
ATOM 3252 N N . TRP A 1 408 ? 7.262 -24.297 -25.594 1 98.75 408 TRP A N 1
ATOM 3253 C CA . TRP A 1 408 ? 7.566 -25.719 -25.812 1 98.75 408 TRP A CA 1
ATOM 3254 C C . TRP A 1 408 ? 7.961 -26.391 -24.516 1 98.75 408 TRP A C 1
ATOM 3256 O O . TRP A 1 408 ? 8.727 -25.828 -23.719 1 98.75 408 TRP A O 1
ATOM 3266 N N . LEU A 1 409 ? 7.41 -27.562 -24.281 1 98.81 409 LEU A N 1
ATOM 3267 C CA . LEU A 1 409 ? 7.848 -28.438 -23.203 1 98.81 409 LEU A CA 1
ATOM 3268 C C . LEU A 1 409 ? 8.727 -29.562 -23.734 1 98.81 409 LEU A C 1
ATOM 3270 O O . LEU A 1 409 ? 8.344 -30.25 -24.688 1 98.81 409 LEU A O 1
ATOM 3274 N N . VAL A 1 410 ? 9.875 -29.672 -23.141 1 98.62 410 VAL A N 1
ATOM 3275 C CA . VAL A 1 410 ? 10.789 -30.75 -23.516 1 98.62 410 VAL A CA 1
ATOM 3276 C C . VAL A 1 410 ? 10.836 -31.797 -22.406 1 98.62 410 VAL A C 1
ATOM 3278 O O . VAL A 1 410 ? 10.969 -31.453 -21.234 1 98.62 410 VAL A O 1
ATOM 3281 N N . ALA A 1 411 ? 10.609 -33 -22.734 1 98.06 411 ALA A N 1
ATOM 3282 C CA . ALA A 1 411 ? 10.766 -34.125 -21.828 1 98.06 411 ALA A CA 1
ATOM 3283 C C . ALA A 1 411 ? 11.664 -35.188 -22.469 1 98.06 411 ALA A C 1
ATOM 3285 O O . ALA A 1 411 ? 11.219 -35.969 -23.312 1 98.06 411 ALA A O 1
ATOM 3286 N N . GLU A 1 412 ? 12.898 -35.25 -22.109 1 97.5 412 GLU A N 1
ATOM 3287 C CA . GLU A 1 412 ? 13.883 -36.188 -22.641 1 97.5 412 GLU A CA 1
ATOM 3288 C C . GLU A 1 412 ? 14.688 -36.812 -21.516 1 97.5 412 GLU A C 1
ATOM 3290 O O . GLU A 1 412 ? 15.391 -36.125 -20.766 1 97.5 412 GLU A O 1
ATOM 3295 N N . GLY A 1 413 ? 14.594 -38.219 -21.422 1 96.56 413 GLY A N 1
ATOM 3296 C CA . GLY A 1 413 ? 15.25 -38.844 -20.297 1 96.56 413 GLY A CA 1
ATOM 3297 C C . GLY A 1 413 ? 14.805 -38.312 -18.953 1 96.56 413 GLY A C 1
ATOM 3298 O O . GLY A 1 413 ? 13.609 -38.219 -18.688 1 96.56 413 GLY A O 1
ATOM 3299 N N . PRO A 1 414 ? 15.836 -37.969 -18.156 1 97.38 414 PRO A N 1
ATOM 3300 C CA . PRO A 1 414 ? 15.5 -37.438 -16.828 1 97.38 414 PRO A CA 1
ATOM 3301 C C . PRO A 1 414 ? 15.297 -35.938 -16.828 1 97.38 414 PRO A C 1
ATOM 3303 O O . PRO A 1 414 ? 15.117 -35.344 -15.766 1 97.38 414 PRO A O 1
ATOM 3306 N N . TRP A 1 415 ? 15.305 -35.312 -18.016 1 98.31 415 TRP A N 1
ATOM 3307 C CA . TRP A 1 415 ? 15.281 -33.875 -18.094 1 98.31 415 TRP A CA 1
ATOM 3308 C C . TRP A 1 415 ? 13.906 -33.344 -18.484 1 98.31 415 TRP A C 1
ATOM 3310 O O . TRP A 1 415 ? 13.234 -33.969 -19.328 1 98.31 415 TRP A O 1
ATOM 3320 N N . ARG A 1 416 ? 13.445 -32.344 -17.828 1 98.81 416 ARG A N 1
ATOM 3321 C CA . ARG A 1 416 ? 12.281 -31.531 -18.203 1 98.81 416 ARG A CA 1
ATOM 3322 C C . ARG A 1 416 ? 12.672 -30.062 -18.406 1 98.81 416 ARG A C 1
ATOM 3324 O O . ARG A 1 416 ? 13.453 -29.516 -17.625 1 98.81 416 ARG A O 1
ATOM 3331 N N . SER A 1 417 ? 12.203 -29.469 -19.5 1 98.75 417 SER A N 1
ATOM 3332 C CA . SER A 1 417 ? 12.555 -28.078 -19.781 1 98.75 417 SER A CA 1
ATOM 3333 C C . SER A 1 417 ? 11.391 -27.328 -20.422 1 98.75 417 SER A C 1
ATOM 3335 O O . SER A 1 417 ? 10.492 -27.953 -21 1 98.75 417 SER A O 1
ATOM 3337 N N . THR A 1 418 ? 11.328 -26.078 -20.172 1 98.81 418 THR A N 1
ATOM 3338 C CA . THR A 1 418 ? 10.383 -25.172 -20.828 1 98.81 418 THR A CA 1
ATOM 3339 C C . THR A 1 418 ? 11.125 -24.062 -21.578 1 98.81 418 THR A C 1
ATOM 3341 O O . THR A 1 418 ? 11.945 -23.344 -21 1 98.81 418 THR A O 1
ATOM 3344 N N . CYS A 1 419 ? 10.938 -23.984 -22.844 1 98.62 419 CYS A N 1
ATOM 3345 C CA . CYS A 1 419 ? 11.414 -22.906 -23.688 1 98.62 419 CYS A CA 1
ATOM 3346 C C . CYS A 1 419 ? 10.266 -22 -24.125 1 98.62 419 CYS A C 1
ATOM 3348 O O . CYS A 1 419 ? 9.305 -22.469 -24.75 1 98.62 419 CYS A O 1
ATOM 3350 N N . THR A 1 420 ? 10.383 -20.703 -23.859 1 98.5 420 THR A N 1
ATOM 3351 C CA . THR A 1 420 ? 9.188 -19.891 -24.047 1 98.5 420 THR A CA 1
ATOM 3352 C C . THR A 1 420 ? 9.492 -18.703 -24.969 1 98.5 420 THR A C 1
ATOM 3354 O O . THR A 1 420 ? 10.586 -18.141 -24.906 1 98.5 420 THR A O 1
ATOM 3357 N N . GLY A 1 421 ? 8.602 -18.469 -25.875 1 97.94 421 GLY A N 1
ATOM 3358 C CA . GLY A 1 421 ? 8.5 -17.234 -26.656 1 97.94 421 GLY A CA 1
ATOM 3359 C C . GLY A 1 421 ? 7.203 -16.484 -26.406 1 97.94 421 GLY A C 1
ATOM 3360 O O . GLY A 1 421 ? 6.719 -15.773 -27.297 1 97.94 421 GLY A O 1
ATOM 3361 N N . PHE A 1 422 ? 6.594 -16.656 -25.203 1 98.12 422 PHE A N 1
ATOM 3362 C CA . PHE A 1 422 ? 5.305 -16.078 -24.844 1 98.12 422 PHE A CA 1
ATOM 3363 C C . PHE A 1 422 ? 5.406 -14.57 -24.703 1 98.12 422 PHE A C 1
ATOM 3365 O O . PHE A 1 422 ? 5.953 -14.062 -23.734 1 98.12 422 PHE A O 1
ATOM 3372 N N . ASP A 1 423 ? 4.812 -13.805 -25.656 1 96.94 423 ASP A N 1
ATOM 3373 C CA . ASP A 1 423 ? 5.137 -12.391 -25.781 1 96.94 423 ASP A CA 1
ATOM 3374 C C . ASP A 1 423 ? 3.961 -11.516 -25.359 1 96.94 423 ASP A C 1
ATOM 3376 O O . ASP A 1 423 ? 3.867 -10.352 -25.75 1 96.94 423 ASP A O 1
ATOM 3380 N N . ALA A 1 424 ? 2.973 -12.109 -24.594 1 96.81 424 ALA A N 1
ATOM 3381 C CA . ALA A 1 424 ? 1.917 -11.281 -24.016 1 96.81 424 ALA A CA 1
ATOM 3382 C C . ALA A 1 424 ? 2.391 -10.617 -22.719 1 96.81 424 ALA A C 1
ATOM 3384 O O . ALA A 1 424 ? 2.639 -11.297 -21.719 1 96.81 424 ALA A O 1
ATOM 3385 N N . GLU A 1 425 ? 2.492 -9.344 -22.688 1 94.81 425 GLU A N 1
ATOM 3386 C CA . GLU A 1 425 ? 2.971 -8.602 -21.531 1 94.81 425 GLU A CA 1
ATOM 3387 C C . GLU A 1 425 ? 1.823 -8.266 -20.578 1 94.81 425 GLU A C 1
ATOM 3389 O O . GLU A 1 425 ? 0.673 -8.141 -21 1 94.81 425 GLU A O 1
ATOM 3394 N N . TYR A 1 426 ? 2.123 -8.156 -19.375 1 95.31 426 TYR A N 1
ATOM 3395 C CA . TYR A 1 426 ? 1.184 -7.66 -18.375 1 95.31 426 TYR A CA 1
ATOM 3396 C C . TYR A 1 426 ? 1.147 -6.137 -18.375 1 95.31 426 TYR A C 1
ATOM 3398 O O . TYR A 1 426 ? 1.75 -5.496 -19.234 1 95.31 426 TYR A O 1
ATOM 3406 N N . LYS A 1 427 ? 0.334 -5.555 -17.484 1 92.56 427 LYS A N 1
ATOM 3407 C CA . LYS A 1 427 ? 0.241 -4.102 -17.344 1 92.56 427 LYS A CA 1
ATOM 3408 C C . LYS A 1 427 ? 1.597 -3.496 -17 1 92.56 427 LYS A C 1
ATOM 3410 O O . LYS A 1 427 ? 1.926 -2.398 -17.453 1 92.56 427 LYS A O 1
ATOM 3415 N N . VAL A 1 428 ? 2.32 -4.203 -16.156 1 93.25 428 VAL A N 1
ATOM 3416 C CA . VAL A 1 428 ? 3.695 -3.855 -15.82 1 93.25 428 VAL A CA 1
ATOM 3417 C C . VAL A 1 428 ? 4.664 -4.703 -16.641 1 93.25 428 VAL A C 1
ATOM 3419 O O . VAL A 1 428 ? 4.441 -5.902 -16.828 1 93.25 428 VAL A O 1
ATOM 3422 N N . LYS A 1 429 ? 5.758 -4.086 -17.094 1 93.75 429 LYS A N 1
ATOM 3423 C CA . LYS A 1 429 ? 6.719 -4.777 -17.938 1 93.75 429 LYS A CA 1
ATOM 3424 C C . LYS A 1 429 ? 7.699 -5.605 -17.109 1 93.75 429 LYS A C 1
ATOM 3426 O O . LYS A 1 429 ? 7.875 -5.352 -15.922 1 93.75 429 LYS A O 1
ATOM 3431 N N . GLY A 1 430 ? 8.234 -6.637 -17.75 1 94.69 430 GLY A N 1
ATOM 3432 C CA . GLY A 1 430 ? 9.305 -7.418 -17.141 1 94.69 430 GLY A CA 1
ATOM 3433 C C . GLY A 1 430 ? 8.812 -8.453 -16.156 1 94.69 430 GLY A C 1
ATOM 3434 O O . GLY A 1 430 ? 9.547 -8.859 -15.258 1 94.69 430 GLY A O 1
ATOM 3435 N N . THR A 1 431 ? 7.531 -8.898 -16.297 1 95.81 431 THR A N 1
ATOM 3436 C CA . THR A 1 431 ? 6.93 -9.789 -15.32 1 95.81 431 THR A CA 1
ATOM 3437 C C . THR A 1 431 ? 7.352 -11.234 -15.57 1 95.81 431 THR A C 1
ATOM 3439 O O . THR A 1 431 ? 7.27 -12.07 -14.672 1 95.81 431 THR A O 1
ATOM 3442 N N . HIS A 1 432 ? 7.73 -11.555 -16.781 1 97.25 432 HIS A N 1
ATOM 3443 C CA . HIS A 1 432 ? 8.117 -12.906 -17.172 1 97.25 432 HIS A CA 1
ATOM 3444 C C . HIS A 1 432 ? 9.039 -12.898 -18.375 1 97.25 432 HIS A C 1
ATOM 3446 O O . HIS A 1 432 ? 9.094 -11.898 -19.109 1 97.25 432 HIS A O 1
ATOM 3452 N N . PRO A 1 433 ? 9.758 -14.031 -18.594 1 97.88 433 PRO A N 1
ATOM 3453 C CA . PRO A 1 433 ? 10.656 -14.078 -19.75 1 97.88 433 PRO A CA 1
ATOM 3454 C C . PRO A 1 433 ? 9.906 -14.352 -21.062 1 97.88 433 PRO A C 1
ATOM 3456 O O . PRO A 1 433 ? 8.953 -15.133 -21.078 1 97.88 433 PRO A O 1
ATOM 3459 N N . MET A 1 434 ? 10.242 -13.883 -22.266 1 95.56 434 MET A N 1
ATOM 3460 C CA . MET A 1 434 ? 9.602 -14.055 -23.578 1 95.56 434 MET A CA 1
ATOM 3461 C C . MET A 1 434 ? 10.625 -14.453 -24.625 1 95.56 434 MET A C 1
ATOM 3463 O O . MET A 1 434 ? 10.445 -15.445 -25.344 1 95.56 434 MET A O 1
ATOM 3467 N N . GLY A 1 435 ? 11.742 -13.859 -24.953 1 93.81 435 GLY A N 1
ATOM 3468 C CA . GLY A 1 435 ? 12.805 -13.82 -25.938 1 93.81 435 GLY A CA 1
ATOM 3469 C C . GLY A 1 435 ? 13.453 -15.172 -26.188 1 93.81 435 GLY A C 1
ATOM 3470 O O . GLY A 1 435 ? 14.672 -15.266 -26.312 1 93.81 435 GLY A O 1
ATOM 3471 N N . GLY A 1 436 ? 12.641 -16.312 -26.297 1 97.69 436 GLY A N 1
ATOM 3472 C CA . GLY A 1 436 ? 13.203 -17.641 -26.5 1 97.69 436 GLY A CA 1
ATOM 3473 C C . GLY A 1 436 ? 14.016 -18.141 -25.328 1 97.69 436 GLY A C 1
ATOM 3474 O O . GLY A 1 436 ? 15.094 -18.719 -25.5 1 97.69 436 GLY A O 1
ATOM 3475 N N . ALA A 1 437 ? 13.578 -17.922 -24.156 1 98.19 437 ALA A N 1
ATOM 3476 C CA . ALA A 1 437 ? 14.305 -18.234 -22.938 1 98.19 437 ALA A CA 1
ATOM 3477 C C . ALA A 1 437 ? 14 -19.641 -22.453 1 98.19 437 ALA A C 1
ATOM 3479 O O . ALA A 1 437 ? 12.883 -20.141 -22.625 1 98.19 437 ALA A O 1
ATOM 3480 N N . VAL A 1 438 ? 14.992 -20.312 -21.891 1 98.69 438 VAL A N 1
ATOM 3481 C CA . VAL A 1 438 ? 14.75 -21.484 -21.062 1 98.69 438 VAL A CA 1
ATOM 3482 C C . VAL A 1 438 ? 14.234 -21.062 -19.688 1 98.69 438 VAL A C 1
ATOM 3484 O O . VAL A 1 438 ? 15.023 -20.828 -18.781 1 98.69 438 VAL A O 1
ATOM 3487 N N . SER A 1 439 ? 12.922 -21.078 -19.594 1 98.56 439 SER A N 1
ATOM 3488 C CA . SER A 1 439 ? 12.328 -20.531 -18.391 1 98.56 439 SER A CA 1
ATOM 3489 C C . SER A 1 439 ? 12.32 -21.562 -17.266 1 98.56 439 SER A C 1
ATOM 3491 O O . SER A 1 439 ? 12.141 -21.203 -16.094 1 98.56 439 SER A O 1
ATOM 3493 N N . LEU A 1 440 ? 12.492 -22.797 -17.578 1 98.75 440 LEU A N 1
ATOM 3494 C CA . LEU A 1 440 ? 12.602 -23.859 -16.578 1 98.75 440 LEU A CA 1
ATOM 3495 C C . LEU A 1 440 ? 13.469 -25 -17.078 1 98.75 440 LEU A C 1
ATOM 3497 O O . LEU A 1 440 ? 13.344 -25.406 -18.25 1 98.75 440 LEU A O 1
ATOM 3501 N N . LEU A 1 441 ? 14.383 -25.453 -16.328 1 98.81 441 LEU A N 1
ATOM 3502 C CA . LEU A 1 441 ? 15.148 -26.688 -16.516 1 98.81 441 LEU A CA 1
ATOM 3503 C C . LEU A 1 441 ? 15.156 -27.516 -15.234 1 98.81 441 LEU A C 1
ATOM 3505 O O . LEU A 1 441 ? 15.5 -27 -14.164 1 98.81 441 LEU A O 1
ATOM 3509 N N . TRP A 1 442 ? 14.75 -28.734 -15.336 1 98.5 442 TRP A N 1
ATOM 3510 C CA . TRP A 1 442 ? 14.562 -29.609 -14.188 1 98.5 442 TRP A CA 1
ATOM 3511 C C . TRP A 1 442 ? 15.133 -31 -14.469 1 98.5 442 TRP A C 1
ATOM 3513 O O . TRP A 1 442 ? 15.062 -31.484 -15.602 1 98.5 442 TRP A O 1
ATOM 3523 N N . HIS A 1 443 ? 15.758 -31.609 -13.508 1 98 443 HIS A N 1
ATOM 3524 C CA . HIS A 1 443 ? 16.281 -32.969 -13.586 1 98 443 HIS A CA 1
ATOM 3525 C C . HIS A 1 443 ? 15.695 -33.844 -12.477 1 98 443 HIS A C 1
ATOM 3527 O O . HIS A 1 443 ? 15.547 -33.375 -11.336 1 98 443 HIS A O 1
ATOM 3533 N N . GLU A 1 444 ? 15.414 -35.031 -12.766 1 96.38 444 GLU A N 1
ATOM 3534 C CA . GLU A 1 444 ? 14.695 -35.938 -11.875 1 96.38 444 GLU A CA 1
ATOM 3535 C C . GLU A 1 444 ? 15.43 -36.062 -10.539 1 96.38 444 GLU A C 1
ATOM 3537 O O . GLU A 1 444 ? 14.789 -36.219 -9.492 1 96.38 444 GLU A O 1
ATOM 3542 N N . GLN A 1 445 ? 16.703 -36 -10.547 1 94.88 445 GLN A N 1
ATOM 3543 C CA . GLN A 1 445 ? 17.484 -36.188 -9.32 1 94.88 445 GLN A CA 1
ATOM 3544 C C . GLN A 1 445 ? 17.984 -34.844 -8.789 1 94.88 445 GLN A C 1
ATOM 3546 O O . GLN A 1 445 ? 18.016 -34.625 -7.578 1 94.88 445 GLN A O 1
ATOM 3551 N N . ALA A 1 446 ? 18.312 -33.938 -9.633 1 95 446 ALA A N 1
ATOM 3552 C CA . ALA A 1 446 ? 18.891 -32.656 -9.227 1 95 446 ALA A CA 1
ATOM 3553 C C . ALA A 1 446 ? 17.8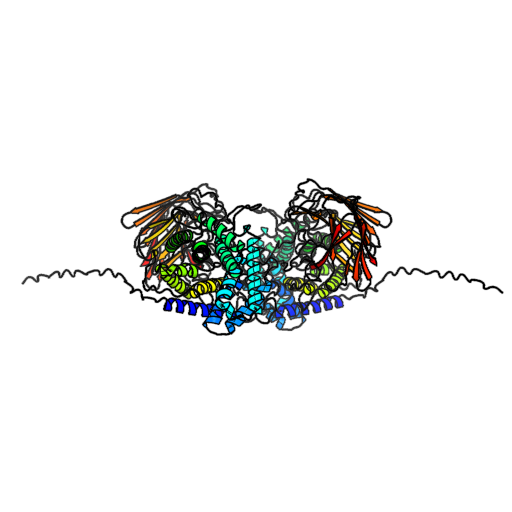12 -31.688 -8.781 1 95 446 ALA A C 1
ATOM 3555 O O . ALA A 1 446 ? 18.078 -30.766 -8 1 95 446 ALA A O 1
ATOM 3556 N N . GLY A 1 447 ? 16.578 -31.922 -9.242 1 95.12 447 GLY A N 1
ATOM 3557 C CA . GLY A 1 447 ? 15.555 -30.906 -9.055 1 95.12 447 GLY A CA 1
ATOM 3558 C C . GLY A 1 447 ? 15.695 -29.75 -10.023 1 95.12 447 GLY A C 1
ATOM 3559 O O . GLY A 1 447 ? 16.219 -29.906 -11.125 1 95.12 447 GLY A O 1
ATOM 3560 N N . PRO A 1 448 ? 15.148 -28.609 -9.695 1 96.75 448 PRO A N 1
ATOM 3561 C CA . PRO A 1 448 ? 15.266 -27.453 -10.586 1 96.75 448 PRO A CA 1
ATOM 3562 C C . PRO A 1 448 ? 16.703 -26.969 -10.742 1 96.75 448 PRO A C 1
ATOM 3564 O O . PRO A 1 448 ? 17.406 -26.797 -9.75 1 96.75 448 PRO A O 1
ATOM 3567 N N . VAL A 1 449 ? 17.094 -26.781 -11.938 1 98.25 449 VAL A N 1
ATOM 3568 C CA . VAL A 1 449 ? 18.406 -26.234 -12.281 1 98.25 449 VAL A CA 1
ATOM 3569 C C . VAL A 1 449 ? 18.281 -24.75 -12.609 1 98.25 449 VAL A C 1
ATOM 3571 O O . VAL A 1 449 ? 19.125 -23.953 -12.211 1 98.25 449 VAL A O 1
ATOM 3574 N N . PHE A 1 450 ? 17.25 -24.453 -13.375 1 98.44 450 PHE A N 1
ATOM 3575 C CA . PHE A 1 450 ? 16.828 -23.094 -13.648 1 98.44 450 PHE A CA 1
ATOM 3576 C C . PHE A 1 450 ? 15.328 -22.938 -13.414 1 98.44 450 PHE A C 1
ATOM 3578 O O . PHE A 1 450 ? 14.547 -23.844 -13.688 1 98.44 450 PHE A O 1
ATOM 3585 N N . ALA A 1 451 ? 14.93 -21.891 -12.867 1 98.12 451 ALA A N 1
ATOM 3586 C CA . ALA A 1 451 ? 13.539 -21.469 -12.766 1 98.12 451 ALA A CA 1
ATOM 3587 C C . ALA A 1 451 ? 13.414 -19.953 -12.969 1 98.12 451 ALA A C 1
ATOM 3589 O O . ALA A 1 451 ? 14.078 -19.172 -12.289 1 98.12 451 ALA A O 1
ATOM 3590 N N . ALA A 1 452 ? 12.586 -19.609 -13.852 1 97.94 452 ALA A N 1
ATOM 3591 C CA . ALA A 1 452 ? 12.469 -18.203 -14.227 1 97.94 452 ALA A CA 1
ATOM 3592 C C . ALA A 1 452 ? 11.992 -17.359 -13.047 1 97.94 452 ALA A C 1
ATOM 3594 O O . ALA A 1 452 ? 11.312 -17.875 -12.148 1 97.94 452 ALA A O 1
ATOM 3595 N N . THR A 1 453 ? 12.445 -16.109 -13.008 1 96.88 453 THR A N 1
ATOM 3596 C CA . THR A 1 453 ? 11.898 -15.055 -12.172 1 96.88 453 THR A CA 1
ATOM 3597 C C . THR A 1 453 ? 11.281 -13.953 -13.031 1 96.88 453 THR A C 1
ATOM 3599 O O . THR A 1 453 ? 11.102 -14.125 -14.242 1 96.88 453 THR A O 1
ATOM 3602 N N . THR A 1 454 ? 10.891 -12.891 -12.398 1 96.44 454 THR A N 1
ATOM 3603 C CA . THR A 1 454 ? 10.625 -11.688 -13.188 1 96.44 454 THR A CA 1
ATOM 3604 C C . THR A 1 454 ? 11.906 -11.203 -13.867 1 96.44 454 THR A C 1
ATOM 3606 O O . THR A 1 454 ? 13.008 -11.453 -13.383 1 96.44 454 THR A O 1
ATOM 3609 N N . ASN A 1 455 ? 11.734 -10.57 -14.992 1 97.25 455 ASN A N 1
ATOM 3610 C CA . ASN A 1 455 ? 12.906 -9.992 -15.633 1 97.25 455 ASN A CA 1
ATOM 3611 C C . ASN A 1 455 ? 13.539 -8.898 -14.781 1 97.25 455 ASN A C 1
ATOM 3613 O O . ASN A 1 455 ? 14.758 -8.773 -14.719 1 97.25 455 ASN A O 1
ATOM 3617 N N . ARG A 1 456 ? 12.703 -8.227 -14.18 1 93.06 456 ARG A N 1
ATOM 3618 C CA . ARG A 1 456 ? 13.07 -7.25 -13.164 1 93.06 456 ARG A CA 1
ATOM 3619 C C . ARG A 1 456 ? 12.195 -7.391 -11.922 1 93.06 456 ARG A C 1
ATOM 3621 O O . ARG A 1 456 ? 10.977 -7.219 -12 1 93.06 456 ARG A O 1
ATOM 3628 N N . TYR A 1 457 ? 12.914 -7.625 -10.828 1 92.81 457 TYR A N 1
ATOM 3629 C CA . TYR A 1 457 ? 12.109 -7.801 -9.617 1 92.81 457 TYR A CA 1
ATOM 3630 C C . TYR A 1 457 ? 11.609 -6.457 -9.102 1 92.81 457 TYR A C 1
ATOM 3632 O O . TYR A 1 457 ? 12.383 -5.512 -8.945 1 92.81 457 TYR A O 1
ATOM 3640 N N . ALA A 1 458 ? 10.336 -6.332 -8.93 1 91.25 458 ALA A N 1
ATOM 3641 C CA . ALA A 1 458 ? 9.648 -5.18 -8.352 1 91.25 458 ALA A CA 1
ATOM 3642 C C . ALA A 1 458 ? 8.383 -5.609 -7.617 1 91.25 458 ALA A C 1
ATOM 3644 O O . ALA A 1 458 ? 7.805 -6.656 -7.922 1 91.25 458 ALA A O 1
ATOM 3645 N N . LEU A 1 459 ? 8.031 -4.832 -6.629 1 91 459 LEU A N 1
ATOM 3646 C CA . LEU A 1 459 ? 6.781 -5.117 -5.926 1 91 459 LEU A CA 1
ATOM 3647 C C . LEU A 1 459 ? 5.582 -4.609 -6.719 1 91 459 LEU A C 1
ATOM 3649 O O . LEU A 1 459 ? 5 -3.574 -6.379 1 91 459 LEU A O 1
ATOM 3653 N N . ILE A 1 460 ? 5.156 -5.359 -7.684 1 91.81 460 ILE A N 1
ATOM 3654 C CA . ILE A 1 460 ? 4.105 -4.988 -8.625 1 91.81 460 ILE A CA 1
ATOM 3655 C C . ILE A 1 460 ? 2.766 -4.914 -7.902 1 91.81 460 ILE A C 1
ATOM 3657 O O . ILE A 1 460 ? 1.986 -3.982 -8.117 1 91.81 460 ILE A O 1
ATOM 3661 N N . GLU A 1 461 ? 2.453 -5.863 -7.078 1 90.19 461 GLU A N 1
ATOM 3662 C CA . GLU A 1 461 ? 1.371 -5.879 -6.098 1 90.19 461 GLU A CA 1
ATOM 3663 C C . GLU A 1 461 ? 1.914 -6.02 -4.68 1 90.19 461 GLU A C 1
ATOM 3665 O O . GLU A 1 461 ? 1.841 -7.094 -4.082 1 90.19 461 GLU A O 1
ATOM 3670 N N . ALA A 1 462 ? 2.342 -4.969 -4.172 1 88.44 462 ALA A N 1
ATOM 3671 C CA . ALA A 1 462 ? 3.244 -4.914 -3.023 1 88.44 462 ALA A CA 1
ATOM 3672 C C . ALA A 1 462 ? 2.654 -5.652 -1.825 1 88.44 462 ALA A C 1
ATOM 3674 O O . ALA A 1 462 ? 3.309 -6.516 -1.235 1 88.44 462 ALA A O 1
ATOM 3675 N N . PRO A 1 463 ? 1.36 -5.48 -1.488 1 86.12 463 PRO A N 1
ATOM 3676 C CA . PRO A 1 463 ? 0.859 -6.137 -0.279 1 86.12 463 PRO A CA 1
ATOM 3677 C C . PRO A 1 463 ? 0.778 -7.652 -0.422 1 86.12 463 PRO A C 1
ATOM 3679 O O . PRO A 1 463 ? 0.581 -8.359 0.569 1 86.12 463 PRO A O 1
ATOM 3682 N N . ASN A 1 464 ? 0.973 -8.078 -1.68 1 89 464 ASN A N 1
ATOM 3683 C CA . ASN A 1 464 ? 0.871 -9.516 -1.935 1 89 464 ASN A CA 1
ATOM 3684 C C . ASN A 1 464 ? 2.225 -10.117 -2.305 1 89 464 ASN A C 1
ATOM 3686 O O . ASN A 1 464 ? 2.293 -11.242 -2.807 1 89 464 ASN A O 1
ATOM 3690 N N . MET A 1 465 ? 3.262 -9.367 -2.164 1 91.12 465 MET A N 1
ATOM 3691 C CA . MET A 1 465 ? 4.625 -9.797 -2.457 1 91.12 465 MET A CA 1
ATOM 3692 C C . MET A 1 465 ? 5.543 -9.555 -1.262 1 91.12 465 MET A C 1
ATOM 3694 O O . MET A 1 465 ? 5.082 -9.156 -0.192 1 91.12 465 MET A O 1
ATOM 3698 N N . GLN A 1 466 ? 6.766 -9.945 -1.322 1 86.69 466 GLN A N 1
ATOM 3699 C CA . GLN A 1 466 ? 7.762 -9.711 -0.282 1 86.69 466 GLN A CA 1
ATOM 3700 C C . GLN A 1 466 ? 9.008 -9.031 -0.853 1 86.69 466 GLN A C 1
ATOM 3702 O O . GLN A 1 466 ? 9.453 -9.375 -1.948 1 86.69 466 GLN A O 1
ATOM 3707 N N . SER A 1 467 ? 9.391 -8.062 -0.108 1 82.5 467 SER A N 1
ATOM 3708 C CA . SER A 1 467 ? 10.609 -7.367 -0.51 1 82.5 467 SER A CA 1
ATOM 3709 C C . SER A 1 467 ? 11.844 -8.227 -0.269 1 82.5 467 SER A C 1
ATOM 3711 O O . SER A 1 467 ? 11.812 -9.148 0.555 1 82.5 467 SER A O 1
ATOM 3713 N N . ASN A 1 468 ? 12.922 -7.918 -1.058 1 79.44 468 ASN A N 1
ATOM 3714 C CA . ASN A 1 468 ? 14.219 -8.555 -0.891 1 79.44 468 ASN A CA 1
ATOM 3715 C C . ASN A 1 468 ? 15.117 -7.762 0.059 1 79.44 468 ASN A C 1
ATOM 3717 O O . ASN A 1 468 ? 15.414 -6.594 -0.196 1 79.44 468 ASN A O 1
ATOM 3721 N N . SER A 1 469 ? 15.555 -8.336 1.134 1 81.94 469 SER A N 1
ATOM 3722 C CA . SER A 1 469 ? 16.391 -7.645 2.111 1 81.94 469 SER A CA 1
ATOM 3723 C C . SER A 1 469 ? 17.875 -7.879 1.838 1 81.94 469 SER A C 1
ATOM 3725 O O . SER A 1 469 ? 18.734 -7.383 2.57 1 81.94 469 SER A O 1
ATOM 3727 N N . ARG A 1 470 ? 18.188 -8.547 0.776 1 90.5 470 ARG A N 1
ATOM 3728 C CA . ARG A 1 470 ? 19.578 -8.883 0.468 1 90.5 470 ARG A CA 1
ATOM 3729 C C . ARG A 1 470 ? 20.172 -7.871 -0.507 1 90.5 470 ARG A C 1
ATOM 3731 O O . ARG A 1 470 ? 19.453 -7.121 -1.155 1 90.5 470 ARG A O 1
ATOM 3738 N N . LYS A 1 471 ? 21.5 -7.863 -0.565 1 92.62 471 LYS A N 1
ATOM 3739 C CA . LYS A 1 471 ? 22.219 -6.82 -1.298 1 92.62 471 LYS A CA 1
ATOM 3740 C C . LYS A 1 471 ? 22.094 -7.031 -2.805 1 92.62 471 LYS A C 1
ATOM 3742 O O . LYS A 1 471 ? 21.938 -6.07 -3.561 1 92.62 471 LYS A O 1
ATOM 3747 N N . TYR A 1 472 ? 22.188 -8.266 -3.217 1 95.12 472 TYR A N 1
ATOM 3748 C CA . TYR A 1 472 ? 22.203 -8.555 -4.645 1 95.12 472 TYR A CA 1
ATOM 3749 C C . TYR A 1 472 ? 20.922 -9.234 -5.086 1 95.12 472 TYR A C 1
ATOM 3751 O O . TYR A 1 472 ? 20.391 -10.094 -4.375 1 95.12 472 TYR A O 1
ATOM 3759 N N . ILE A 1 473 ? 20.422 -8.781 -6.227 1 94.62 473 ILE A N 1
ATOM 3760 C CA . ILE A 1 473 ? 19.25 -9.406 -6.836 1 94.62 473 ILE A CA 1
ATOM 3761 C C . ILE A 1 473 ? 19.375 -9.359 -8.359 1 94.62 473 ILE A C 1
ATOM 3763 O O . ILE A 1 473 ? 19.875 -8.383 -8.914 1 94.62 473 ILE A O 1
ATOM 3767 N N . MET A 1 474 ? 19.062 -10.375 -9.008 1 95.81 474 MET A N 1
ATOM 3768 C CA . MET A 1 474 ? 19.016 -10.438 -10.461 1 95.81 474 MET A CA 1
ATOM 3769 C C . MET A 1 474 ? 18.016 -11.5 -10.922 1 95.81 474 MET A C 1
ATOM 3771 O O . MET A 1 474 ? 17.5 -12.266 -10.109 1 95.81 474 MET A O 1
ATOM 3775 N N . SER A 1 475 ? 17.688 -11.492 -12.188 1 96.94 475 SER A N 1
ATOM 3776 C CA . SER A 1 475 ? 16.828 -12.508 -12.773 1 96.94 475 SER A CA 1
ATOM 3777 C C . SER A 1 475 ? 17.438 -13.898 -12.648 1 96.94 475 SER A C 1
ATOM 3779 O O . SER A 1 475 ? 18.641 -14.07 -12.82 1 96.94 475 SER A O 1
ATOM 3781 N N . GLY A 1 476 ? 16.578 -14.852 -12.367 1 97.44 476 GLY A N 1
ATOM 3782 C CA . GLY A 1 476 ? 17 -16.234 -12.289 1 97.44 476 GLY A CA 1
ATOM 3783 C C . GLY A 1 476 ? 16.844 -17 -13.594 1 97.44 476 GLY A C 1
ATOM 3784 O O . GLY A 1 476 ? 16.891 -18.219 -13.625 1 97.44 476 GLY A O 1
ATOM 3785 N N . THR A 1 477 ? 16.672 -16.297 -14.68 1 98.62 477 THR A N 1
ATOM 3786 C CA . THR A 1 477 ? 16.453 -16.891 -15.992 1 98.62 477 THR A CA 1
ATOM 3787 C C . THR A 1 477 ? 17.734 -16.875 -16.828 1 98.62 477 THR A C 1
ATOM 3789 O O . THR A 1 477 ? 18.359 -15.828 -16.969 1 98.62 477 THR A O 1
ATOM 3792 N N . PRO A 1 478 ? 18.141 -18 -17.438 1 98.69 478 PRO A N 1
ATOM 3793 C CA . PRO A 1 478 ? 19.25 -17.953 -18.391 1 98.69 478 PRO A CA 1
ATOM 3794 C C . PRO A 1 478 ? 19.016 -16.953 -19.516 1 98.69 478 PRO A C 1
ATOM 3796 O O . PRO A 1 478 ? 17.906 -16.844 -20.031 1 98.69 478 PRO A O 1
ATOM 3799 N N . ARG A 1 479 ? 20.094 -16.203 -19.828 1 98.5 479 ARG A N 1
ATOM 3800 C CA . ARG A 1 479 ? 19.906 -15.133 -20.797 1 98.5 479 ARG A CA 1
ATOM 3801 C C . ARG A 1 479 ? 21.25 -14.672 -21.359 1 98.5 479 ARG A C 1
ATOM 3803 O O . ARG A 1 479 ? 22.312 -15.031 -20.828 1 98.5 479 ARG A O 1
ATOM 3810 N N . VAL A 1 480 ? 21.156 -13.984 -22.453 1 98.12 480 VAL A N 1
ATOM 3811 C CA . VAL A 1 480 ? 22.25 -13.133 -22.891 1 98.12 480 VAL A CA 1
ATOM 3812 C C . VAL A 1 480 ? 22.016 -11.695 -22.453 1 98.12 480 VAL A C 1
ATOM 3814 O O . VAL A 1 480 ? 20.875 -11.211 -22.484 1 98.12 480 VAL A O 1
ATOM 3817 N N . GLU A 1 481 ? 23.047 -11.102 -21.938 1 97.31 481 GLU A N 1
ATOM 3818 C CA . GLU A 1 481 ? 22.875 -9.789 -21.312 1 97.31 481 GLU A CA 1
ATOM 3819 C C . GLU A 1 481 ? 24.031 -8.859 -21.656 1 97.31 481 GLU A C 1
ATOM 3821 O O . GLU A 1 481 ? 25.141 -9.32 -21.906 1 97.31 481 GLU A O 1
ATOM 3826 N N . MET A 1 482 ? 23.719 -7.656 -21.781 1 96.44 482 MET A N 1
ATOM 3827 C CA . MET A 1 482 ? 24.688 -6.562 -21.859 1 96.44 482 MET A CA 1
ATOM 3828 C C . MET A 1 482 ? 24.281 -5.402 -20.969 1 96.44 482 MET A C 1
ATOM 3830 O O . MET A 1 482 ? 23.094 -5.082 -20.875 1 96.44 482 MET A O 1
ATOM 3834 N N . VAL A 1 483 ? 25.281 -4.844 -20.234 1 95.94 483 VAL A N 1
ATOM 3835 C CA . VAL A 1 483 ? 25 -3.682 -19.406 1 95.94 483 VAL A CA 1
ATOM 3836 C C . VAL A 1 483 ? 25.734 -2.461 -19.953 1 95.94 483 VAL A C 1
ATOM 3838 O O . VAL A 1 483 ? 26.953 -2.502 -20.172 1 95.94 483 VAL A O 1
ATOM 3841 N N . GLN A 1 484 ? 24.984 -1.503 -20.266 1 94.5 484 GLN A N 1
ATOM 3842 C CA . GLN A 1 484 ? 25.547 -0.251 -20.75 1 94.5 484 GLN A CA 1
ATOM 3843 C C . GLN A 1 484 ? 24.984 0.945 -20 1 94.5 484 GLN A C 1
ATOM 3845 O O . GLN A 1 484 ? 23.781 1.172 -20 1 94.5 484 GLN A O 1
ATOM 3850 N N . TYR A 1 485 ? 25.812 1.73 -19.234 1 89.94 485 TYR A N 1
ATOM 3851 C CA . TYR A 1 485 ? 25.453 2.908 -18.453 1 89.94 485 TYR A CA 1
ATOM 3852 C C . TYR A 1 485 ? 24.344 2.586 -17.469 1 89.94 485 TYR A C 1
ATOM 3854 O O . TYR A 1 485 ? 23.359 3.322 -17.375 1 89.94 485 TYR A O 1
ATOM 3862 N N . GLY A 1 486 ? 24.391 1.394 -16.922 1 88.5 486 GLY A N 1
ATOM 3863 C CA . GLY A 1 486 ? 23.453 1.019 -15.875 1 88.5 486 GLY A CA 1
ATOM 3864 C C . GLY A 1 486 ? 22.188 0.368 -16.406 1 88.5 486 GLY A C 1
ATOM 3865 O O . GLY A 1 486 ? 21.375 -0.153 -15.641 1 88.5 486 GLY A O 1
ATOM 3866 N N . THR A 1 487 ? 22.031 0.385 -17.719 1 93.44 487 THR A N 1
ATOM 3867 C CA . THR A 1 487 ? 20.859 -0.217 -18.344 1 93.44 487 THR A CA 1
ATOM 3868 C C . THR A 1 487 ? 21.156 -1.651 -18.766 1 93.44 487 THR A C 1
ATOM 3870 O O . THR A 1 487 ? 22.188 -1.921 -19.391 1 93.44 487 THR A O 1
ATOM 3873 N N . ILE A 1 488 ? 20.25 -2.494 -18.406 1 96.19 488 ILE A N 1
ATOM 3874 C CA . ILE A 1 488 ? 20.391 -3.898 -18.766 1 96.19 488 ILE A CA 1
ATOM 3875 C C . ILE A 1 488 ? 19.625 -4.172 -20.062 1 96.19 488 ILE A C 1
ATOM 3877 O O . ILE A 1 488 ? 18.438 -3.842 -20.172 1 96.19 488 ILE A O 1
ATOM 3881 N N . TYR A 1 489 ? 20.312 -4.695 -21.047 1 97.81 489 TYR A N 1
ATOM 3882 C CA . TYR A 1 489 ? 19.734 -5.195 -22.281 1 97.81 489 TYR A CA 1
ATOM 3883 C C . TYR A 1 489 ? 19.797 -6.719 -22.344 1 97.81 489 TYR A C 1
ATOM 3885 O O . TYR A 1 489 ? 20.859 -7.305 -22.094 1 97.81 489 TYR A O 1
ATOM 3893 N N . SER A 1 490 ? 18.719 -7.359 -22.594 1 98.12 490 SER A N 1
ATOM 3894 C CA . SER A 1 490 ? 18.688 -8.82 -22.594 1 98.12 490 SER A CA 1
ATOM 3895 C C . SER A 1 490 ? 17.656 -9.344 -23.594 1 98.12 490 SER A C 1
ATOM 3897 O O . SER A 1 490 ? 16.781 -8.602 -24.031 1 98.12 490 SER A O 1
ATOM 3899 N N . ASN A 1 491 ? 17.812 -10.578 -23.922 1 98.12 491 ASN A N 1
ATOM 3900 C CA . ASN A 1 491 ? 16.828 -11.219 -24.797 1 98.12 491 ASN A CA 1
ATOM 3901 C C . ASN A 1 491 ? 15.523 -11.484 -24.062 1 98.12 491 ASN A C 1
ATOM 3903 O O . ASN A 1 491 ? 14.5 -11.758 -24.688 1 98.12 491 ASN A O 1
ATOM 3907 N N . LEU A 1 492 ? 15.469 -11.398 -22.703 1 98.19 492 LEU A N 1
ATOM 3908 C CA . LEU A 1 492 ? 14.305 -11.773 -21.922 1 98.19 492 LEU A CA 1
ATOM 3909 C C . LEU A 1 492 ? 13.117 -10.867 -22.25 1 98.19 492 LEU A C 1
ATOM 3911 O O . LEU A 1 492 ? 11.961 -11.273 -22.094 1 98.19 492 LEU A O 1
ATOM 3915 N N . ASP A 1 493 ? 13.414 -9.68 -22.734 1 96.38 493 ASP A N 1
ATOM 3916 C CA . ASP A 1 493 ? 12.352 -8.703 -22.938 1 96.38 493 ASP A CA 1
ATOM 3917 C C . ASP A 1 493 ? 12.016 -8.578 -24.422 1 96.38 493 ASP A C 1
ATOM 3919 O O . ASP A 1 493 ? 11.117 -7.816 -24.797 1 96.38 493 ASP A O 1
ATOM 3923 N N . ASP A 1 494 ? 12.68 -9.32 -25.297 1 97.56 494 ASP A N 1
ATOM 3924 C CA . ASP A 1 494 ? 12.516 -9.141 -26.734 1 97.56 494 ASP A CA 1
ATOM 3925 C C . ASP A 1 494 ? 11.172 -9.68 -27.219 1 97.56 494 ASP A C 1
ATOM 3927 O O . ASP A 1 494 ? 10.867 -10.859 -27.031 1 97.56 494 ASP A O 1
ATOM 3931 N N . LEU A 1 495 ? 10.406 -8.844 -27.859 1 96.31 495 LEU A N 1
ATOM 3932 C CA . LEU A 1 495 ? 9.102 -9.219 -28.375 1 96.31 495 LEU A CA 1
ATOM 3933 C C . LEU A 1 495 ? 9.203 -9.672 -29.828 1 96.31 495 LEU A C 1
ATOM 3935 O O . LEU A 1 495 ? 8.227 -10.164 -30.406 1 96.31 495 LEU A O 1
ATOM 3939 N N . ASP A 1 496 ? 10.391 -9.539 -30.406 1 94.94 496 ASP A N 1
ATOM 3940 C CA . ASP A 1 496 ? 10.617 -9.883 -31.812 1 94.94 496 ASP A CA 1
ATOM 3941 C C . ASP A 1 496 ? 11.555 -11.078 -31.938 1 94.94 496 ASP A C 1
ATOM 3943 O O . ASP A 1 496 ? 12.594 -10.992 -32.594 1 94.94 496 ASP A O 1
ATOM 3947 N N . THR A 1 497 ? 11.25 -12.117 -31.328 1 97.5 497 THR A N 1
ATOM 3948 C CA . THR A 1 497 ? 12.078 -13.312 -31.312 1 97.5 497 THR A CA 1
ATOM 3949 C C . THR A 1 497 ? 11.492 -14.383 -32.25 1 97.5 497 THR A C 1
ATOM 3951 O O . THR A 1 497 ? 10.273 -14.562 -32.312 1 97.5 497 THR A O 1
ATOM 3954 N N . ASP A 1 498 ? 12.359 -15.016 -32.938 1 97.62 498 ASP A N 1
ATOM 3955 C CA . ASP A 1 498 ? 11.977 -16.188 -33.719 1 97.62 498 ASP A CA 1
ATOM 3956 C C . ASP A 1 498 ? 12.547 -17.469 -33.125 1 97.62 498 ASP A C 1
ATOM 3958 O O . ASP A 1 498 ? 13.727 -17.516 -32.75 1 97.62 498 ASP A O 1
ATOM 3962 N N . ILE A 1 499 ? 11.734 -18.484 -33 1 98.38 499 ILE A N 1
ATOM 3963 C CA . ILE A 1 499 ? 12.141 -19.781 -32.469 1 98.38 499 ILE A CA 1
ATOM 3964 C C . ILE A 1 499 ? 11.773 -20.891 -33.438 1 98.38 499 ILE A C 1
ATOM 3966 O O . ILE A 1 499 ? 10.609 -21 -33.844 1 98.38 499 ILE A O 1
ATOM 3970 N N . THR A 1 500 ? 12.734 -21.688 -33.781 1 98.06 500 THR A N 1
ATOM 3971 C CA . THR A 1 500 ? 12.492 -22.828 -34.656 1 98.06 500 THR A CA 1
ATOM 3972 C C . THR A 1 500 ? 12.906 -24.125 -33.969 1 98.06 500 THR A C 1
ATOM 3974 O O . THR A 1 500 ? 14.031 -24.25 -33.469 1 98.06 500 THR A O 1
ATOM 3977 N N . TYR A 1 501 ? 12.016 -25.078 -33.938 1 98 501 TYR A N 1
ATOM 3978 C CA . TYR A 1 501 ? 12.281 -26.391 -33.344 1 98 501 TYR A CA 1
ATOM 3979 C C . TYR A 1 501 ? 12.5 -27.422 -34.438 1 98 501 TYR A C 1
ATOM 3981 O O . TYR A 1 501 ? 11.766 -27.453 -35.438 1 98 501 TYR A O 1
ATOM 3989 N N . THR A 1 502 ? 13.555 -28.25 -34.219 1 97.75 502 THR A N 1
ATOM 3990 C CA . THR A 1 502 ? 13.805 -29.391 -35.094 1 97.75 502 THR A CA 1
ATOM 3991 C C . THR A 1 502 ? 14.211 -30.609 -34.281 1 97.75 502 THR A C 1
ATOM 3993 O O . THR A 1 502 ? 14.938 -30.5 -33.312 1 97.75 502 THR A O 1
ATOM 3996 N N . LYS A 1 503 ? 13.656 -31.75 -34.688 1 96.56 503 LYS A N 1
ATOM 3997 C CA . LYS A 1 503 ? 14.109 -33.031 -34.125 1 96.56 503 LYS A CA 1
ATOM 3998 C C . LYS A 1 503 ? 15.18 -33.656 -35 1 96.56 503 LYS A C 1
ATOM 4000 O O . LYS A 1 503 ? 15 -33.812 -36.219 1 96.56 503 LYS A O 1
ATOM 4005 N N . GLU A 1 504 ? 16.281 -33.875 -34.438 1 92.81 504 GLU A N 1
ATOM 4006 C CA . GLU A 1 504 ? 17.359 -34.594 -35.125 1 92.81 504 GLU A CA 1
ATOM 4007 C C . GLU A 1 504 ? 17.781 -35.844 -34.375 1 92.81 504 GLU A C 1
ATOM 4009 O O . GLU A 1 504 ? 18.531 -35.75 -33.406 1 92.81 504 GLU A O 1
ATOM 4014 N N . LYS A 1 505 ? 17.516 -36.969 -34.875 1 88.75 505 LYS A N 1
ATOM 4015 C CA . LYS A 1 505 ? 17.859 -38.25 -34.219 1 88.75 505 LYS A CA 1
ATOM 4016 C C . LYS A 1 505 ? 17.406 -38.25 -32.781 1 88.75 505 LYS A C 1
ATOM 4018 O O . LYS A 1 505 ? 16.219 -38.125 -32.5 1 88.75 505 LYS A O 1
ATOM 4023 N N . ASP A 1 506 ? 18.438 -38.156 -31.984 1 90.5 506 ASP A N 1
ATOM 4024 C CA . ASP A 1 506 ? 18.094 -38.312 -30.562 1 90.5 506 ASP A CA 1
ATOM 4025 C C . ASP A 1 506 ? 18.203 -36.969 -29.844 1 90.5 506 ASP A C 1
ATOM 4027 O O . ASP A 1 506 ? 18.281 -36.938 -28.609 1 90.5 506 ASP A O 1
ATOM 4031 N N . THR A 1 507 ? 18.094 -35.875 -30.625 1 96.75 507 THR A N 1
ATOM 4032 C CA . THR A 1 507 ? 18.203 -34.562 -30 1 96.75 507 THR A CA 1
ATOM 4033 C C . THR A 1 507 ? 17.031 -33.656 -30.391 1 96.75 507 THR A C 1
ATOM 4035 O O . THR A 1 507 ? 16.406 -33.875 -31.438 1 96.75 507 THR A O 1
ATOM 4038 N N . HIS A 1 508 ? 16.641 -32.844 -29.531 1 98.44 508 HIS A N 1
ATOM 4039 C CA . HIS A 1 508 ? 15.695 -31.781 -29.781 1 98.44 508 HIS A CA 1
ATOM 4040 C C . HIS A 1 508 ? 16.391 -30.422 -29.844 1 98.44 508 HIS A C 1
ATOM 4042 O O . HIS A 1 508 ? 17.031 -30 -28.875 1 98.44 508 HIS A O 1
ATOM 4048 N N . ASN A 1 509 ? 16.312 -29.734 -30.984 1 98.19 509 ASN A N 1
ATOM 4049 C CA . ASN A 1 509 ? 17.078 -28.5 -31.219 1 98.19 509 ASN A CA 1
ATOM 4050 C C . ASN A 1 509 ? 16.156 -27.297 -31.359 1 98.19 509 ASN A C 1
ATOM 4052 O O . ASN A 1 509 ? 15.211 -27.297 -32.156 1 98.19 509 ASN A O 1
ATOM 4056 N N . PHE A 1 510 ? 16.406 -26.297 -30.594 1 98.69 510 PHE A N 1
ATOM 4057 C CA . PHE A 1 510 ? 15.742 -25.016 -30.719 1 98.69 510 PHE A CA 1
ATOM 4058 C C . PHE A 1 510 ? 16.719 -23.953 -31.234 1 98.69 510 PHE A C 1
ATOM 4060 O O . PHE A 1 510 ? 17.719 -23.672 -30.578 1 98.69 510 PHE A O 1
ATOM 4067 N N . HIS A 1 511 ? 16.438 -23.422 -32.375 1 98.56 511 HIS A N 1
ATOM 4068 C CA . HIS A 1 511 ? 17.172 -22.281 -32.875 1 98.56 511 HIS A CA 1
ATOM 4069 C C . HIS A 1 511 ? 16.438 -20.969 -32.562 1 98.56 511 HIS A C 1
ATOM 4071 O O . HIS A 1 511 ? 15.305 -20.781 -33 1 98.56 511 HIS A O 1
ATOM 4077 N N . VAL A 1 512 ? 17.125 -20.078 -31.859 1 98.56 512 VAL A N 1
ATOM 4078 C CA . VAL A 1 512 ? 16.5 -18.844 -31.391 1 98.56 512 VAL A CA 1
ATOM 4079 C C . VAL A 1 512 ? 17.219 -17.641 -32 1 98.56 512 VAL A C 1
ATOM 4081 O O . VAL A 1 512 ? 18.438 -17.516 -31.859 1 98.56 512 VAL A O 1
ATOM 4084 N N . ASN A 1 513 ? 16.516 -16.859 -32.719 1 98.38 513 ASN A N 1
ATOM 4085 C CA . ASN A 1 513 ? 16.969 -15.547 -33.188 1 98.38 513 ASN A CA 1
ATOM 4086 C C . ASN A 1 513 ? 16.25 -14.422 -32.406 1 98.38 513 ASN A C 1
ATOM 4088 O O . ASN A 1 513 ? 15.039 -14.25 -32.531 1 98.38 513 ASN A O 1
ATOM 4092 N N . THR A 1 514 ? 17.016 -13.703 -31.641 1 98 514 THR A N 1
ATOM 4093 C CA . THR A 1 514 ? 16.453 -12.68 -30.766 1 98 514 THR A CA 1
ATOM 4094 C C . THR A 1 514 ? 17.312 -11.422 -30.781 1 98 514 THR A C 1
ATOM 4096 O O . THR A 1 514 ? 18.156 -11.25 -31.672 1 98 514 THR A O 1
ATOM 4099 N N . HIS A 1 515 ? 17 -10.383 -29.906 1 97.94 515 HIS A N 1
ATOM 4100 C CA . HIS A 1 515 ? 17.734 -9.133 -29.797 1 97.94 515 HIS A CA 1
ATOM 4101 C C . HIS A 1 515 ? 17.938 -8.75 -28.328 1 97.94 515 HIS A C 1
ATOM 4103 O O . HIS A 1 515 ? 17.203 -9.227 -27.453 1 97.94 515 HIS A O 1
ATOM 4109 N N . LEU A 1 516 ? 18.984 -8.023 -28.109 1 98 516 LEU A N 1
ATOM 4110 C CA . LEU A 1 516 ? 19.156 -7.414 -26.797 1 98 516 LEU A CA 1
ATOM 4111 C C . LEU A 1 516 ? 18.422 -6.082 -26.719 1 98 516 LEU A C 1
ATOM 4113 O O . LEU A 1 516 ? 18.75 -5.141 -27.438 1 98 516 LEU A O 1
ATOM 4117 N N . VAL A 1 517 ? 17.391 -6.023 -25.859 1 98 517 VAL A N 1
ATOM 4118 C CA . VAL A 1 517 ? 16.609 -4.809 -25.641 1 98 517 VAL A CA 1
ATOM 4119 C C . VAL A 1 517 ? 16.406 -4.586 -24.141 1 98 517 VAL A C 1
ATOM 4121 O O . VAL A 1 517 ? 16.609 -5.504 -23.328 1 98 517 VAL A O 1
ATOM 4124 N N . ASP A 1 518 ? 16.141 -3.395 -23.766 1 96.88 518 ASP A N 1
ATOM 4125 C CA . ASP A 1 518 ? 15.781 -3.156 -22.359 1 96.88 518 ASP A CA 1
ATOM 4126 C C . ASP A 1 518 ? 14.289 -3.402 -22.125 1 96.88 518 ASP A C 1
ATOM 4128 O O . ASP A 1 518 ? 13.578 -3.846 -23.031 1 96.88 518 ASP A O 1
ATOM 4132 N N . ILE A 1 519 ? 13.82 -3.174 -20.984 1 95.44 519 ILE A N 1
ATOM 4133 C CA . ILE A 1 519 ? 12.461 -3.504 -20.562 1 95.44 519 ILE A CA 1
ATOM 4134 C C . ILE A 1 519 ? 11.453 -2.688 -21.375 1 95.44 519 ILE A C 1
ATOM 4136 O O . ILE A 1 519 ? 10.297 -3.09 -21.516 1 95.44 519 ILE A O 1
ATOM 4140 N N . ASP A 1 520 ? 11.844 -1.525 -21.938 1 94.5 520 ASP A N 1
ATOM 4141 C CA . ASP A 1 520 ? 10.984 -0.65 -22.734 1 94.5 520 ASP A CA 1
ATOM 4142 C C . ASP A 1 520 ? 11.203 -0.873 -24.219 1 94.5 520 ASP A C 1
ATOM 4144 O O . ASP A 1 520 ? 10.812 -0.038 -25.047 1 94.5 520 ASP A O 1
ATOM 4148 N N . GLN A 1 521 ? 11.945 -1.914 -24.609 1 95.69 521 GLN A N 1
ATOM 4149 C CA . GLN A 1 521 ? 12.148 -2.35 -25.984 1 95.69 521 GLN A CA 1
ATOM 4150 C C . GLN A 1 521 ? 13.141 -1.443 -26.703 1 95.69 521 GLN A C 1
ATOM 4152 O O . GLN A 1 521 ? 13.18 -1.413 -27.938 1 95.69 521 GLN A O 1
ATOM 4157 N N . GLN A 1 522 ? 13.898 -0.733 -25.891 1 96.69 522 GLN A N 1
ATOM 4158 C CA . GLN A 1 522 ? 14.914 0.111 -26.516 1 96.69 522 GLN A CA 1
ATOM 4159 C C . GLN A 1 522 ? 16.203 -0.673 -26.781 1 96.69 522 GLN A C 1
ATOM 4161 O O . GLN A 1 522 ? 16.547 -1.574 -26.016 1 96.69 522 GLN A O 1
ATOM 4166 N N . THR A 1 523 ? 16.906 -0.263 -27.859 1 96.69 523 THR A N 1
ATOM 4167 C CA . THR A 1 523 ? 18.188 -0.887 -28.203 1 96.69 523 THR A CA 1
ATOM 4168 C C . THR A 1 523 ? 19.344 -0.162 -27.531 1 96.69 523 THR A C 1
ATOM 4170 O O . THR A 1 523 ? 19.203 0.981 -27.094 1 96.69 523 THR A O 1
ATOM 4173 N N . PRO A 1 524 ? 20.5 -0.883 -27.391 1 95.62 524 PRO A N 1
ATOM 4174 C CA . PRO A 1 524 ? 21.688 -0.161 -26.953 1 95.62 524 PRO A CA 1
ATOM 4175 C C . PRO A 1 524 ? 22.062 0.981 -27.891 1 95.62 524 PRO A C 1
ATOM 4177 O O . PRO A 1 524 ? 21.453 1.141 -28.953 1 95.62 524 PRO A O 1
ATOM 4180 N N . ILE A 1 525 ? 23.078 1.759 -27.406 1 93.25 525 ILE A N 1
ATOM 4181 C CA . ILE A 1 525 ? 23.438 2.969 -28.141 1 93.25 525 ILE A CA 1
ATOM 4182 C C . ILE A 1 525 ? 23.953 2.598 -29.531 1 93.25 525 ILE A C 1
ATOM 4184 O O . ILE A 1 525 ? 23.766 3.344 -30.484 1 93.25 525 ILE A O 1
ATOM 4188 N N . GLN A 1 526 ? 24.547 1.451 -29.672 1 93.44 526 GLN A N 1
ATOM 4189 C CA . GLN A 1 526 ? 25.125 0.999 -30.938 1 93.44 526 GLN A CA 1
ATOM 4190 C C . GLN A 1 526 ? 24.031 0.57 -31.906 1 93.44 526 GLN A C 1
ATOM 4192 O O . GLN A 1 526 ? 24.297 0.358 -33.094 1 93.44 526 GLN A O 1
ATOM 4197 N N . GLY A 1 527 ? 22.766 0.491 -31.453 1 94.75 527 GLY A N 1
ATOM 4198 C CA . GLY A 1 527 ? 21.656 0.045 -32.281 1 94.75 527 GLY A CA 1
ATOM 4199 C C . GLY A 1 527 ? 21.25 -1.39 -32 1 94.75 527 GLY A C 1
ATOM 4200 O O . GLY A 1 527 ? 21.594 -1.955 -30.969 1 94.75 527 GLY A O 1
ATOM 4201 N N . SER A 1 528 ? 20.578 -1.929 -32.969 1 96.31 528 SER A N 1
ATOM 4202 C CA . SER A 1 528 ? 20.047 -3.281 -32.844 1 96.31 528 SER A CA 1
ATOM 4203 C C . SER A 1 528 ? 21.172 -4.301 -32.688 1 96.31 528 SER A C 1
ATOM 4205 O O . SER A 1 528 ? 22.156 -4.25 -33.406 1 96.31 528 SER A O 1
ATOM 4207 N N . MET A 1 529 ? 21.031 -5.18 -31.719 1 96.19 529 MET A N 1
ATOM 4208 C CA . MET A 1 529 ? 22.016 -6.223 -31.438 1 96.19 529 MET A CA 1
ATOM 4209 C C . MET A 1 529 ? 21.391 -7.605 -31.516 1 96.19 529 MET A C 1
ATOM 4211 O O . MET A 1 529 ? 20.969 -8.156 -30.5 1 96.19 529 MET A O 1
ATOM 4215 N N . PRO A 1 530 ? 21.438 -8.219 -32.656 1 96.75 530 PRO A N 1
ATOM 4216 C CA . PRO A 1 530 ? 20.875 -9.555 -32.781 1 96.75 530 PRO A CA 1
ATOM 4217 C C . PRO A 1 530 ? 21.703 -10.633 -32.125 1 96.75 530 PRO A C 1
ATOM 4219 O O . PRO A 1 530 ? 22.922 -10.539 -32.062 1 96.75 530 PRO A O 1
ATOM 4222 N N . VAL A 1 531 ? 21.078 -11.602 -31.578 1 97.31 531 VAL A N 1
ATOM 4223 C CA . VAL A 1 531 ? 21.672 -12.781 -30.953 1 97.31 531 VAL A CA 1
ATOM 4224 C C . VAL A 1 531 ? 21.062 -14.039 -31.547 1 97.31 531 VAL A C 1
ATOM 4226 O O . VAL A 1 531 ? 19.844 -14.156 -31.656 1 97.31 531 VAL A O 1
ATOM 4229 N N . SER A 1 532 ? 21.906 -14.883 -31.969 1 97.62 532 SER A N 1
ATOM 4230 C CA . SER A 1 532 ? 21.5 -16.203 -32.438 1 97.62 532 SER A CA 1
ATOM 4231 C C . SER A 1 532 ? 22.031 -17.297 -31.516 1 97.62 532 SER A C 1
ATOM 4233 O O . SER A 1 532 ? 23.234 -17.359 -31.266 1 97.62 532 SER A O 1
ATOM 4235 N N . MET A 1 533 ? 21.156 -18.141 -31.016 1 97.31 533 MET A N 1
ATOM 4236 C CA . MET A 1 533 ? 21.609 -19.188 -30.109 1 97.31 533 MET A CA 1
ATOM 4237 C C . MET A 1 533 ? 20.812 -20.469 -30.312 1 97.31 533 MET A C 1
ATOM 4239 O O . MET A 1 533 ? 19.719 -20.438 -30.875 1 97.31 533 MET A O 1
ATOM 4243 N N . ASP A 1 534 ? 21.391 -21.578 -29.859 1 98.19 534 ASP A N 1
ATOM 4244 C CA . ASP A 1 534 ? 20.766 -22.891 -29.969 1 98.19 534 ASP A CA 1
ATOM 4245 C C . ASP A 1 534 ? 20.703 -23.578 -28.609 1 98.19 534 ASP A C 1
ATOM 4247 O O . ASP A 1 534 ? 21.641 -23.5 -27.812 1 98.19 534 ASP A O 1
ATOM 4251 N N . TYR A 1 535 ? 19.609 -24.125 -28.375 1 98.75 535 TYR A N 1
ATOM 4252 C CA . TYR A 1 535 ? 19.453 -25.094 -27.281 1 98.75 535 TYR A CA 1
ATOM 4253 C C . TYR A 1 535 ? 19.344 -26.516 -27.844 1 98.75 535 TYR A C 1
ATOM 4255 O O . TYR A 1 535 ? 18.406 -26.812 -28.594 1 98.75 535 TYR A O 1
ATOM 4263 N N . VAL A 1 536 ? 20.203 -27.375 -27.438 1 98.62 536 VAL A N 1
ATOM 4264 C CA . VAL A 1 536 ? 20.188 -28.75 -27.906 1 98.62 536 VAL A CA 1
ATOM 4265 C C . VAL A 1 536 ? 19.984 -29.703 -26.719 1 98.62 536 VAL A C 1
ATOM 4267 O O . VAL A 1 536 ? 20.844 -29.766 -25.812 1 98.62 536 VAL A O 1
ATOM 4270 N N . TYR A 1 537 ? 18.891 -30.422 -26.75 1 98.56 537 TYR A N 1
ATOM 4271 C CA . TYR A 1 537 ? 18.562 -31.328 -25.656 1 98.56 537 TYR A CA 1
ATOM 4272 C C . TYR A 1 537 ? 18.828 -32.781 -26.062 1 98.56 537 TYR A C 1
ATOM 4274 O O . TYR A 1 537 ? 18.547 -33.188 -27.188 1 98.56 537 TYR A O 1
ATOM 4282 N N . SER A 1 538 ? 19.375 -33.531 -25.172 1 97.12 538 SER A N 1
ATOM 4283 C CA . SER A 1 538 ? 19.562 -34.969 -25.266 1 97.12 538 SER A CA 1
ATOM 4284 C C . SER A 1 538 ? 19.328 -35.656 -23.922 1 97.12 538 SER A C 1
ATOM 4286 O O . SER A 1 538 ? 19.031 -34.969 -22.938 1 97.12 538 SER A O 1
ATOM 4288 N N . LYS A 1 539 ? 19.438 -36.938 -23.891 1 96.06 539 LYS A N 1
ATOM 4289 C CA . LYS A 1 539 ? 19.266 -37.688 -22.656 1 96.06 539 LYS A CA 1
ATOM 4290 C C . LYS A 1 539 ? 20.312 -37.312 -21.625 1 96.06 539 LYS A C 1
ATOM 4292 O O . LYS A 1 539 ? 20.094 -37.469 -20.422 1 96.06 539 LYS A O 1
ATOM 4297 N N . GLN A 1 540 ? 21.375 -36.812 -22.109 1 94.88 540 GLN A N 1
ATOM 4298 C CA . GLN A 1 540 ? 22.5 -36.469 -21.234 1 94.88 540 GLN A CA 1
ATOM 4299 C C . GLN A 1 540 ? 22.312 -35.094 -20.594 1 94.88 540 GLN A C 1
ATOM 4301 O O . GLN A 1 540 ? 22.844 -34.844 -19.5 1 94.88 540 GLN A O 1
ATOM 4306 N N . GLY A 1 541 ? 21.688 -34.25 -21.359 1 97.81 541 GLY A N 1
ATOM 4307 C CA . GLY A 1 541 ? 21.531 -32.906 -20.828 1 97.81 541 GLY A CA 1
ATOM 4308 C C . GLY A 1 541 ? 21.219 -31.891 -21.906 1 97.81 541 GLY A C 1
ATOM 4309 O O . GLY A 1 541 ? 20.531 -32.188 -22.875 1 97.81 541 GLY A O 1
ATOM 4310 N N . VAL A 1 542 ? 21.594 -30.672 -21.625 1 98.31 542 VAL A N 1
ATOM 4311 C CA . VAL A 1 542 ? 21.328 -29.562 -22.531 1 98.31 542 VAL A CA 1
ATOM 4312 C C . VAL A 1 542 ? 22.641 -28.875 -22.922 1 98.31 542 VAL A C 1
ATOM 4314 O O . VAL A 1 542 ? 23.516 -28.672 -22.078 1 98.31 542 VAL A O 1
ATOM 4317 N N . THR A 1 543 ? 22.797 -28.594 -24.188 1 98.38 543 THR A N 1
ATOM 4318 C CA . THR A 1 543 ? 23.906 -27.781 -24.688 1 98.38 543 THR A CA 1
ATOM 4319 C C . THR A 1 543 ? 23.391 -26.453 -25.219 1 98.38 543 THR A C 1
ATOM 4321 O O . THR A 1 543 ? 22.469 -26.406 -26.031 1 98.38 543 THR A O 1
ATOM 4324 N N . ILE A 1 544 ? 23.953 -25.375 -24.75 1 98.5 544 ILE A N 1
ATOM 4325 C CA . ILE A 1 544 ? 23.641 -24.031 -25.25 1 98.5 544 ILE A CA 1
ATOM 4326 C C . ILE A 1 544 ? 24.797 -23.516 -26.094 1 98.5 544 ILE A C 1
ATOM 4328 O O . ILE A 1 544 ? 25.938 -23.469 -25.641 1 98.5 544 ILE A O 1
ATOM 4332 N N . LYS A 1 545 ? 24.422 -23.094 -27.328 1 97.12 545 LYS A N 1
ATOM 4333 C CA . LYS A 1 545 ? 25.438 -22.672 -28.266 1 97.12 545 LYS A CA 1
ATOM 4334 C C . LYS A 1 545 ? 25.141 -21.266 -28.797 1 97.12 545 LYS A C 1
ATOM 4336 O O . LYS A 1 545 ? 23.984 -20.938 -29.078 1 97.12 545 LYS A O 1
ATOM 4341 N N . MET A 1 546 ? 26.156 -20.531 -28.859 1 96.12 546 MET A N 1
ATOM 4342 C CA . MET A 1 546 ? 26.156 -19.25 -29.547 1 96.12 546 MET A CA 1
ATOM 4343 C C . MET A 1 546 ? 27.375 -19.109 -30.453 1 96.12 546 MET A C 1
ATOM 4345 O O . MET A 1 546 ? 28.5 -18.984 -29.969 1 96.12 546 MET A O 1
ATOM 4349 N N . ASP A 1 547 ? 27.125 -19.047 -31.75 1 91.31 547 ASP A N 1
ATOM 4350 C CA . ASP A 1 547 ? 28.234 -19.016 -32.688 1 91.31 547 ASP A CA 1
ATOM 4351 C C . ASP A 1 547 ? 28.953 -17.656 -32.656 1 91.31 547 ASP A C 1
ATOM 4353 O O . ASP A 1 547 ? 30.156 -17.578 -32.906 1 91.31 547 ASP A O 1
ATOM 4357 N N . HIS A 1 548 ? 28.156 -16.688 -32.344 1 93.5 548 HIS A N 1
ATOM 4358 C CA . HIS A 1 548 ? 28.734 -15.352 -32.25 1 93.5 548 HIS A CA 1
ATOM 4359 C C . HIS A 1 548 ? 28.078 -14.562 -31.125 1 93.5 548 HIS A C 1
ATOM 4361 O O . HIS A 1 548 ? 26.938 -14.109 -31.25 1 93.5 548 HIS A O 1
ATOM 4367 N N . CYS A 1 549 ? 28.891 -14.281 -30.109 1 95.56 549 CYS A N 1
ATOM 4368 C CA . CYS A 1 549 ? 28.438 -13.422 -29.016 1 95.56 549 CYS A CA 1
ATOM 4369 C C . CYS A 1 549 ? 28.734 -11.953 -29.328 1 95.56 549 CYS A C 1
ATOM 4371 O O . CYS A 1 549 ? 29.875 -11.602 -29.625 1 95.56 549 CYS A O 1
ATOM 4373 N N . PRO A 1 550 ? 27.672 -11.125 -29.281 1 93.69 550 PRO A N 1
ATOM 4374 C CA . PRO A 1 550 ? 27.922 -9.703 -29.547 1 93.69 550 PRO A CA 1
ATOM 4375 C C . PRO A 1 550 ? 28.969 -9.102 -28.609 1 93.69 550 PRO A C 1
ATOM 4377 O O . PRO A 1 550 ? 29.094 -9.555 -27.469 1 93.69 550 PRO A O 1
ATOM 4380 N N . TYR A 1 551 ? 29.562 -8.016 -29.141 1 91.12 551 TYR A N 1
ATOM 4381 C CA . TYR A 1 551 ? 30.578 -7.336 -28.344 1 91.12 551 TYR A CA 1
ATOM 4382 C C . TYR A 1 551 ? 30 -6.801 -27.047 1 91.12 551 TYR A C 1
ATOM 4384 O O . TYR A 1 551 ? 28.922 -6.195 -27.047 1 91.12 551 TYR A O 1
ATOM 4392 N N . SER A 1 552 ? 30.625 -7.066 -25.953 1 92.62 552 SER A N 1
ATOM 4393 C CA . SER A 1 552 ? 30.297 -6.574 -24.609 1 92.62 552 SER A CA 1
ATOM 4394 C C . SER A 1 552 ? 29.141 -7.352 -24.016 1 92.62 552 SER A C 1
ATOM 4396 O O . SER A 1 552 ? 28.656 -7.016 -22.922 1 92.62 552 SER A O 1
ATOM 4398 N N . ALA A 1 553 ? 28.641 -8.305 -24.766 1 96.5 553 ALA A N 1
ATOM 4399 C CA . ALA A 1 553 ? 27.594 -9.156 -24.219 1 96.5 553 ALA A CA 1
ATOM 4400 C C . ALA A 1 553 ? 28.172 -10.438 -23.625 1 96.5 553 ALA A C 1
ATOM 4402 O O . ALA A 1 553 ? 29.344 -10.766 -23.859 1 96.5 553 ALA A O 1
ATOM 4403 N N . TYR A 1 554 ? 27.484 -11.094 -22.797 1 97.5 554 TYR A N 1
ATOM 4404 C CA . TYR A 1 554 ? 27.828 -12.375 -22.188 1 97.5 554 TYR A CA 1
ATOM 4405 C C . TYR A 1 554 ? 26.562 -13.164 -21.844 1 97.5 554 TYR A C 1
ATOM 4407 O O . TYR A 1 554 ? 25.453 -12.617 -21.891 1 97.5 554 TYR A O 1
ATOM 4415 N N . MET A 1 555 ? 26.75 -14.406 -21.625 1 97.94 555 MET A N 1
ATOM 4416 C CA . MET A 1 555 ? 25.641 -15.25 -21.203 1 97.94 555 MET A CA 1
ATOM 4417 C C . MET A 1 555 ? 25.578 -15.375 -19.688 1 97.94 555 MET A C 1
ATOM 4419 O O . MET A 1 555 ? 26.609 -15.469 -19.031 1 97.94 555 MET A O 1
ATOM 4423 N N . VAL A 1 556 ? 24.391 -15.297 -19.109 1 98.5 556 VAL A N 1
ATOM 4424 C CA . VAL A 1 556 ? 24.219 -15.484 -17.672 1 98.5 556 VAL A CA 1
ATOM 4425 C C . VAL A 1 556 ? 23.438 -16.766 -17.422 1 98.5 556 VAL A C 1
ATOM 4427 O O . VAL A 1 556 ? 22.375 -16.984 -18 1 98.5 556 VAL A O 1
ATOM 4430 N N . LEU A 1 557 ? 23.953 -17.641 -16.594 1 98.69 557 LEU A N 1
ATOM 4431 C CA . LEU A 1 557 ? 23.328 -18.875 -16.172 1 98.69 557 LEU A CA 1
ATOM 4432 C C . LEU A 1 557 ? 23.141 -18.906 -14.656 1 98.69 557 LEU A C 1
ATOM 4434 O O . LEU A 1 557 ? 24.031 -19.328 -13.922 1 98.69 557 LEU A O 1
ATOM 4438 N N . PRO A 1 558 ? 21.969 -18.484 -14.141 1 98.56 558 PRO A N 1
ATOM 4439 C CA . PRO A 1 558 ? 21.703 -18.516 -12.695 1 98.56 558 PRO A CA 1
ATOM 4440 C C . PRO A 1 558 ? 21.391 -19.922 -12.188 1 98.56 558 PRO A C 1
ATOM 4442 O O . PRO A 1 558 ? 20.219 -20.297 -12.07 1 98.56 558 PRO A O 1
ATOM 4445 N N . VAL A 1 559 ? 22.344 -20.656 -11.812 1 98.56 559 VAL A N 1
ATOM 4446 C CA . VAL A 1 559 ? 22.188 -22.062 -11.469 1 98.56 559 VAL A CA 1
ATOM 4447 C C . VAL A 1 559 ? 21.688 -22.203 -10.039 1 98.56 559 VAL A C 1
ATOM 4449 O O . VAL A 1 559 ? 22.375 -21.812 -9.094 1 98.56 559 VAL A O 1
ATOM 4452 N N . ILE A 1 560 ? 20.547 -22.781 -9.875 1 97.56 560 ILE A N 1
ATOM 4453 C CA . ILE A 1 560 ? 19.906 -22.938 -8.57 1 97.56 560 ILE A CA 1
ATOM 4454 C C . ILE A 1 560 ? 20.75 -23.844 -7.688 1 97.56 560 ILE A C 1
ATOM 4456 O O . ILE A 1 560 ? 21.062 -24.984 -8.07 1 97.56 560 ILE A O 1
ATOM 4460 N N . THR A 1 561 ? 21.188 -23.344 -6.625 1 94.31 561 THR A N 1
ATOM 4461 C CA . THR A 1 561 ? 22 -24.031 -5.637 1 94.31 561 THR A CA 1
ATOM 4462 C C . THR A 1 561 ? 21.656 -23.562 -4.227 1 94.31 561 THR A C 1
ATOM 4464 O O . THR A 1 561 ? 21.781 -22.375 -3.916 1 94.31 561 THR A O 1
ATOM 4467 N N . SER A 1 562 ? 21.25 -24.5 -3.438 1 88.5 562 SER A N 1
ATOM 4468 C CA . SER A 1 562 ? 20.969 -24.125 -2.053 1 88.5 562 SER A CA 1
ATOM 4469 C C . SER A 1 562 ? 22.25 -23.859 -1.281 1 88.5 562 SER A C 1
ATOM 4471 O O . SER A 1 562 ? 23.344 -24.203 -1.738 1 88.5 562 SER A O 1
ATOM 4473 N N . LEU A 1 563 ? 22.125 -23.266 -0.126 1 86.69 563 LEU A N 1
ATOM 4474 C CA . LEU A 1 563 ? 23.281 -23 0.723 1 86.69 563 LEU A CA 1
ATOM 4475 C C . LEU A 1 563 ? 23.906 -24.297 1.227 1 86.69 563 LEU A C 1
ATOM 4477 O O . LEU A 1 563 ? 25.078 -24.328 1.592 1 86.69 563 LEU A O 1
ATOM 4481 N N . LEU A 1 564 ? 23.141 -25.312 1.187 1 83 564 LEU A N 1
ATOM 4482 C CA . LEU A 1 564 ? 23.578 -26.609 1.717 1 83 564 LEU A CA 1
ATOM 4483 C C . LEU A 1 564 ? 24.359 -27.391 0.665 1 83 564 LEU A C 1
ATOM 4485 O O . LEU A 1 564 ? 25.047 -28.359 0.99 1 83 564 LEU A O 1
ATOM 4489 N N . ASP A 1 565 ? 24.266 -26.922 -0.57 1 88.62 565 ASP A N 1
ATOM 4490 C CA . ASP A 1 565 ? 24.938 -27.641 -1.645 1 88.62 565 ASP A CA 1
ATOM 4491 C C . ASP A 1 565 ? 26.438 -27.328 -1.663 1 88.62 565 ASP A C 1
ATOM 4493 O O . ASP A 1 565 ? 26.828 -26.172 -1.529 1 88.62 565 ASP A O 1
ATOM 4497 N N . VAL A 1 566 ? 27.203 -28.359 -1.776 1 91.75 566 VAL A N 1
ATOM 4498 C CA . VAL A 1 566 ? 28.641 -28.156 -1.984 1 91.75 566 VAL A CA 1
ATOM 4499 C C . VAL A 1 566 ? 28.906 -27.859 -3.455 1 91.75 566 VAL A C 1
ATOM 4501 O O . VAL A 1 566 ? 28.516 -28.625 -4.34 1 91.75 566 VAL A O 1
ATOM 4504 N N . THR A 1 567 ? 29.516 -26.719 -3.68 1 95.06 567 THR A N 1
ATOM 4505 C CA . THR A 1 567 ? 29.719 -26.266 -5.051 1 95.06 567 THR A CA 1
ATOM 4506 C C . THR A 1 567 ? 31.188 -25.938 -5.301 1 95.06 567 THR A C 1
ATOM 4508 O O . THR A 1 567 ? 31.859 -25.391 -4.422 1 95.06 567 THR A O 1
ATOM 4511 N N . GLU A 1 568 ? 31.719 -26.344 -6.484 1 96.12 568 GLU A N 1
ATOM 4512 C CA . GLU A 1 568 ? 33.031 -25.969 -6.992 1 96.12 568 GLU A CA 1
ATOM 4513 C C . GLU A 1 568 ? 32.938 -25.281 -8.352 1 96.12 568 GLU A C 1
ATOM 4515 O O . GLU A 1 568 ? 32.25 -25.797 -9.258 1 96.12 568 GLU A O 1
ATOM 4520 N N . VAL A 1 569 ? 33.531 -24.109 -8.438 1 96.88 569 VAL A N 1
ATOM 4521 C CA . VAL A 1 569 ? 33.5 -23.375 -9.695 1 96.88 569 VAL A CA 1
ATOM 4522 C C . VAL A 1 569 ? 34.906 -23 -10.109 1 96.88 569 VAL A C 1
ATOM 4524 O O . VAL A 1 569 ? 35.688 -22.484 -9.297 1 96.88 569 VAL A O 1
ATOM 4527 N N . ASP A 1 570 ? 35.312 -23.25 -11.25 1 96.19 570 ASP A N 1
ATOM 4528 C CA . ASP A 1 570 ? 36.562 -22.734 -11.859 1 96.19 570 ASP A CA 1
ATOM 4529 C C . ASP A 1 570 ? 36.25 -22.078 -13.211 1 96.19 570 ASP A C 1
ATOM 4531 O O . ASP A 1 570 ? 35.125 -21.719 -13.5 1 96.19 570 ASP A O 1
ATOM 4535 N N . SER A 1 571 ? 37.25 -21.828 -14.039 1 96.06 571 SER A N 1
ATOM 4536 C CA . SER A 1 571 ? 37.094 -21.031 -15.25 1 96.06 571 SER A CA 1
ATOM 4537 C C . SER A 1 571 ? 36.375 -21.828 -16.344 1 96.06 571 SER A C 1
ATOM 4539 O O . SER A 1 571 ? 35.938 -21.266 -17.344 1 96.06 571 SER A O 1
ATOM 4541 N N . LYS A 1 572 ? 36.219 -23.156 -16.141 1 96.88 572 LYS A N 1
ATOM 4542 C CA . LYS A 1 572 ? 35.656 -23.938 -17.234 1 96.88 572 LYS A CA 1
ATOM 4543 C C . LYS A 1 572 ? 34.469 -24.781 -16.75 1 96.88 572 LYS A C 1
ATOM 4545 O O . LYS A 1 572 ? 33.625 -25.188 -17.531 1 96.88 572 LYS A O 1
ATOM 4550 N N . ASN A 1 573 ? 34.5 -25 -15.422 1 97.31 573 ASN A N 1
ATOM 4551 C CA . ASN A 1 573 ? 33.5 -25.938 -14.93 1 97.31 573 ASN A CA 1
ATOM 4552 C C . ASN A 1 573 ? 32.875 -25.453 -13.617 1 97.31 573 ASN A C 1
ATOM 4554 O O . ASN A 1 573 ? 33.531 -24.781 -12.82 1 97.31 573 ASN A O 1
ATOM 4558 N N . MET A 1 574 ? 31.656 -25.734 -13.461 1 98 574 MET A N 1
ATOM 4559 C CA . MET A 1 574 ? 30.969 -25.719 -12.18 1 98 574 MET A CA 1
ATOM 4560 C C . MET A 1 574 ? 30.406 -27.078 -11.836 1 98 574 MET A C 1
ATOM 4562 O O . MET A 1 574 ? 29.766 -27.734 -12.672 1 98 574 MET A O 1
ATOM 4566 N N . ARG A 1 575 ? 30.672 -27.531 -10.641 1 97.62 575 ARG A N 1
ATOM 4567 C CA . ARG A 1 575 ? 30.156 -28.812 -10.156 1 97.62 575 ARG A CA 1
ATOM 4568 C C . ARG A 1 575 ? 29.391 -28.641 -8.852 1 97.62 575 ARG A C 1
ATOM 4570 O O . ARG A 1 575 ? 29.859 -27.969 -7.938 1 97.62 575 ARG A O 1
ATOM 4577 N N . ILE A 1 576 ? 28.203 -29.203 -8.852 1 97.06 576 ILE A N 1
ATOM 4578 C CA . ILE A 1 576 ? 27.359 -29.188 -7.66 1 97.06 576 ILE A CA 1
ATOM 4579 C C . ILE A 1 576 ? 27.094 -30.625 -7.219 1 97.06 576 ILE A C 1
ATOM 4581 O O . ILE A 1 576 ? 26.484 -31.406 -7.957 1 97.06 576 ILE A O 1
ATOM 4585 N N . ARG A 1 577 ? 27.438 -30.922 -6.023 1 95.56 577 ARG A N 1
ATOM 4586 C CA . ARG A 1 577 ? 27.203 -32.25 -5.488 1 95.56 577 ARG A CA 1
ATOM 4587 C C . ARG A 1 577 ? 25.781 -32.406 -4.961 1 95.56 577 ARG A C 1
ATOM 4589 O O . ARG A 1 577 ? 25.359 -31.641 -4.094 1 95.56 577 ARG A O 1
ATOM 4596 N N . LYS A 1 578 ? 25.141 -33.344 -5.547 1 92.62 578 LYS A N 1
ATOM 4597 C CA . LYS A 1 578 ? 23.797 -33.688 -5.094 1 92.62 578 LYS A CA 1
ATOM 4598 C C . LYS A 1 578 ? 23.797 -35.031 -4.383 1 92.62 578 LYS A C 1
ATOM 4600 O O . LYS A 1 578 ? 24.844 -35.656 -4.223 1 92.62 578 LYS A O 1
ATOM 4605 N N . GLU A 1 579 ? 22.75 -35.438 -3.834 1 87.44 579 GLU A N 1
ATOM 4606 C CA . GLU A 1 579 ? 22.656 -36.688 -3.062 1 87.44 579 GLU A CA 1
ATOM 4607 C C . GLU A 1 579 ? 23.094 -37.906 -3.896 1 87.44 579 GLU A C 1
ATOM 4609 O O . GLU A 1 579 ? 23.797 -38.781 -3.402 1 87.44 579 GLU A O 1
ATOM 4614 N N . ASN A 1 580 ? 22.641 -37.938 -5.191 1 89.81 580 ASN A N 1
ATOM 4615 C CA . ASN A 1 580 ? 22.891 -39.125 -5.992 1 89.81 580 ASN A CA 1
ATOM 4616 C C . ASN A 1 580 ? 23.656 -38.781 -7.27 1 89.81 580 ASN A C 1
ATOM 4618 O O . ASN A 1 580 ? 23.469 -39.438 -8.297 1 89.81 580 ASN A O 1
ATOM 4622 N N . GLY A 1 581 ? 24.391 -37.719 -7.223 1 94.56 581 GLY A N 1
ATOM 4623 C CA . GLY A 1 581 ? 25.141 -37.406 -8.422 1 94.56 581 GLY A CA 1
ATOM 4624 C C . GLY A 1 581 ? 25.688 -35.969 -8.406 1 94.56 581 GLY A C 1
ATOM 4625 O O . GLY A 1 581 ? 25.781 -35.344 -7.348 1 94.56 581 GLY A O 1
ATOM 4626 N N . ILE A 1 582 ? 26.188 -35.594 -9.57 1 97.12 582 ILE A N 1
ATOM 4627 C CA . ILE A 1 582 ? 26.812 -34.281 -9.711 1 97.12 582 ILE A CA 1
ATOM 4628 C C . ILE A 1 582 ? 26.203 -33.562 -10.898 1 97.12 582 ILE A C 1
ATOM 4630 O O . ILE A 1 582 ? 26.141 -34.094 -12.008 1 97.12 582 ILE A O 1
ATOM 4634 N N . LEU A 1 583 ? 25.656 -32.438 -10.609 1 97.88 583 LEU A N 1
ATOM 4635 C CA . LEU A 1 583 ? 25.297 -31.531 -11.688 1 97.88 583 LEU A CA 1
ATOM 4636 C C . LEU A 1 583 ? 26.516 -30.75 -12.18 1 97.88 583 LEU A C 1
ATOM 4638 O O . LEU A 1 583 ? 27.188 -30.094 -11.398 1 97.88 583 LEU A O 1
ATOM 4642 N N . GLU A 1 584 ? 26.766 -30.844 -13.469 1 98.06 584 GLU A N 1
ATOM 4643 C CA . GLU A 1 584 ? 27.969 -30.234 -14.023 1 98.06 584 GLU A CA 1
ATOM 4644 C C . GLU A 1 584 ? 27.625 -29.266 -15.148 1 98.06 584 GLU A C 1
ATOM 4646 O O . GLU A 1 584 ? 26.875 -29.609 -16.062 1 98.06 584 GLU A O 1
ATOM 4651 N N . ILE A 1 585 ? 28.125 -28.078 -15.039 1 98.31 585 ILE A N 1
ATOM 4652 C CA . ILE A 1 585 ? 28.109 -27.078 -16.109 1 98.31 585 ILE A CA 1
ATOM 4653 C C . ILE A 1 585 ? 29.516 -26.875 -16.656 1 98.31 585 ILE A C 1
ATOM 4655 O O . ILE A 1 585 ? 30.422 -26.453 -15.93 1 98.31 585 ILE A O 1
ATOM 4659 N N . SER A 1 586 ? 29.641 -27.203 -17.922 1 97.81 586 SER A N 1
ATOM 4660 C CA . SER A 1 586 ? 30.969 -27.141 -18.531 1 97.81 586 SER A CA 1
ATOM 4661 C C . SER A 1 586 ? 31 -26.172 -19.719 1 97.81 586 SER A C 1
ATOM 4663 O O . SER A 1 586 ? 30.172 -26.281 -20.625 1 97.81 586 SER A O 1
ATOM 4665 N N . CYS A 1 587 ? 31.906 -25.344 -19.656 1 95.94 587 CYS A N 1
ATOM 4666 C CA . CYS A 1 587 ? 32.125 -24.422 -20.766 1 95.94 587 CYS A CA 1
ATOM 4667 C C . CYS A 1 587 ? 33.094 -25.031 -21.781 1 95.94 587 CYS A C 1
ATOM 4669 O O . CYS A 1 587 ? 34.312 -24.984 -21.594 1 95.94 587 CYS A O 1
ATOM 4671 N N . VAL A 1 588 ? 32.594 -25.469 -22.891 1 95.06 588 VAL A N 1
ATOM 4672 C CA . VAL A 1 588 ? 33.406 -26.047 -23.953 1 95.06 588 VAL A CA 1
ATOM 4673 C C . VAL A 1 588 ? 34.156 -24.922 -24.703 1 95.06 588 VAL A C 1
ATOM 4675 O O . VAL A 1 588 ? 35.344 -25.047 -25 1 95.06 588 VAL A O 1
ATOM 4678 N N . ASN A 1 589 ? 33.469 -23.969 -25.094 1 95.25 589 ASN A N 1
ATOM 4679 C CA . ASN A 1 589 ? 34 -22.734 -25.641 1 95.25 589 ASN A CA 1
ATOM 4680 C C . ASN A 1 589 ? 33.625 -21.516 -24.781 1 95.25 589 ASN A C 1
ATOM 4682 O O . ASN A 1 589 ? 32.469 -21.297 -24.484 1 95.25 589 ASN A O 1
ATOM 4686 N N . GLY A 1 590 ? 34.562 -20.766 -24.391 1 95.56 590 GLY A N 1
ATOM 4687 C CA . GLY A 1 590 ? 34.375 -19.641 -23.5 1 95.56 590 GLY A CA 1
ATOM 4688 C C . GLY A 1 590 ? 34.938 -19.875 -22.109 1 95.56 590 GLY A C 1
ATOM 4689 O O . GLY A 1 590 ? 35.688 -20.828 -21.891 1 95.56 590 GLY A O 1
ATOM 4690 N N . TYR A 1 591 ? 34.625 -18.953 -21.109 1 96.31 591 TYR A N 1
ATOM 4691 C CA . TYR A 1 591 ? 35.062 -19.141 -19.734 1 96.31 591 TYR A CA 1
ATOM 4692 C C . TYR A 1 591 ? 34.031 -18.594 -18.766 1 96.31 591 TYR A C 1
ATOM 4694 O O . TYR A 1 591 ? 33.219 -17.734 -19.109 1 96.31 591 TYR A O 1
ATOM 4702 N N . LEU A 1 592 ? 34.156 -19.156 -17.594 1 97.19 592 LEU A N 1
ATOM 4703 C CA . LEU A 1 592 ? 33.125 -18.891 -16.562 1 97.19 592 LEU A CA 1
ATOM 4704 C C . LEU A 1 592 ? 33.656 -17.891 -15.539 1 97.19 592 LEU A C 1
ATOM 4706 O O . LEU A 1 592 ? 34.844 -17.922 -15.18 1 97.19 592 LEU A O 1
ATOM 4710 N N . LYS A 1 593 ? 32.812 -17 -15.141 1 97.06 593 LYS A N 1
ATOM 4711 C CA . LYS A 1 593 ? 32.969 -16.172 -13.945 1 97.06 593 LYS A CA 1
ATOM 4712 C C . LYS A 1 593 ? 31.719 -16.172 -13.102 1 97.06 593 LYS A C 1
ATOM 4714 O O . LYS A 1 593 ? 30.641 -16.562 -13.57 1 97.06 593 LYS A O 1
ATOM 4719 N N . VAL A 1 594 ? 31.859 -15.914 -11.859 1 97.94 594 VAL A N 1
ATOM 4720 C CA . VAL A 1 594 ? 30.703 -15.766 -10.969 1 97.94 594 VAL A CA 1
ATOM 4721 C C . VAL A 1 594 ? 30.453 -14.281 -10.711 1 97.94 594 VAL A C 1
ATOM 4723 O O . VAL A 1 594 ? 31.344 -13.555 -10.289 1 97.94 594 VAL A O 1
ATOM 4726 N N . ALA A 1 595 ? 29.266 -13.805 -11.031 1 97.56 595 ALA A N 1
ATOM 4727 C CA . ALA A 1 595 ? 28.891 -12.43 -10.719 1 97.56 595 ALA A CA 1
ATOM 4728 C C . ALA A 1 595 ? 28.891 -12.195 -9.211 1 97.56 595 ALA A C 1
ATOM 4730 O O . ALA A 1 595 ? 28.906 -13.148 -8.43 1 97.56 595 ALA A O 1
ATOM 4731 N N . PRO A 1 596 ? 28.844 -10.953 -8.75 1 96.69 596 PRO A N 1
ATOM 4732 C CA . PRO A 1 596 ? 28.812 -10.656 -7.312 1 96.69 596 PRO A CA 1
ATOM 4733 C C . PRO A 1 596 ? 27.609 -11.266 -6.609 1 96.69 596 PRO A C 1
ATOM 4735 O O . PRO A 1 596 ? 26.5 -11.266 -7.164 1 96.69 596 PRO A O 1
ATOM 4738 N N . THR A 1 597 ? 27.859 -11.836 -5.484 1 96.94 597 THR A N 1
ATOM 4739 C CA . THR A 1 597 ? 26.828 -12.477 -4.668 1 96.94 597 THR A CA 1
ATOM 4740 C C . THR A 1 597 ? 26.844 -11.922 -3.244 1 96.94 597 THR A C 1
ATOM 4742 O O . THR A 1 597 ? 27.719 -11.117 -2.896 1 96.94 597 THR A O 1
ATOM 4745 N N . ASP A 1 598 ? 25.875 -12.258 -2.467 1 95.31 598 ASP A N 1
ATOM 4746 C CA . ASP A 1 598 ? 25.906 -11.977 -1.035 1 95.31 598 ASP A CA 1
ATOM 4747 C C . ASP A 1 598 ? 26.969 -12.812 -0.336 1 95.31 598 ASP A C 1
ATOM 4749 O O . ASP A 1 598 ? 27.641 -13.633 -0.97 1 95.31 598 ASP A O 1
ATOM 4753 N N . ALA A 1 599 ? 27.172 -12.656 0.973 1 93.19 599 ALA A N 1
ATOM 4754 C CA . ALA A 1 599 ? 28.281 -13.242 1.74 1 93.19 599 ALA A CA 1
ATOM 4755 C C . ALA A 1 599 ? 28.219 -14.766 1.7 1 93.19 599 ALA A C 1
ATOM 4757 O O . ALA A 1 599 ? 29.266 -15.43 1.75 1 93.19 599 ALA A O 1
ATOM 4758 N N . ASP A 1 600 ? 27.078 -15.297 1.525 1 93.38 600 ASP A N 1
ATOM 4759 C CA . ASP A 1 600 ? 26.938 -16.75 1.523 1 93.38 600 ASP A CA 1
ATOM 4760 C C . ASP A 1 600 ? 27.203 -17.328 0.133 1 93.38 600 ASP A C 1
ATOM 4762 O O . ASP A 1 600 ? 27.031 -18.516 -0.092 1 93.38 600 ASP A O 1
ATOM 4766 N N . GLY A 1 601 ? 27.531 -16.516 -0.808 1 94.94 601 GLY A N 1
ATOM 4767 C CA . GLY A 1 601 ? 27.906 -16.938 -2.145 1 94.94 601 GLY A CA 1
ATOM 4768 C C . GLY A 1 601 ? 26.719 -17.141 -3.068 1 94.94 601 GLY A C 1
ATOM 4769 O O . GLY A 1 601 ? 26.859 -17.734 -4.145 1 94.94 601 GLY A O 1
ATOM 4770 N N . ARG A 1 602 ? 25.531 -16.656 -2.637 1 96.44 602 ARG A N 1
ATOM 4771 C CA . ARG A 1 602 ? 24.328 -16.859 -3.42 1 96.44 602 ARG A CA 1
ATOM 4772 C C . ARG A 1 602 ? 23.594 -15.555 -3.668 1 96.44 602 ARG A C 1
ATOM 4774 O O . ARG A 1 602 ? 23.828 -14.562 -2.975 1 96.44 602 ARG A O 1
ATOM 4781 N N . ILE A 1 603 ? 22.781 -15.531 -4.695 1 96.5 603 ILE A N 1
ATOM 4782 C CA . ILE A 1 603 ? 21.703 -14.555 -4.875 1 96.5 603 ILE A CA 1
ATOM 4783 C C . ILE A 1 603 ? 20.359 -15.219 -4.656 1 96.5 603 ILE A C 1
ATOM 4785 O O . ILE A 1 603 ? 20.109 -16.328 -5.129 1 96.5 603 ILE A O 1
ATOM 4789 N N . PHE A 1 604 ? 19.578 -14.609 -3.814 1 95.44 604 PHE A N 1
ATOM 4790 C CA . PHE A 1 604 ? 18.234 -15.094 -3.564 1 95.44 604 PHE A CA 1
ATOM 4791 C C . PHE A 1 604 ? 17.203 -14.242 -4.297 1 95.44 604 PHE A C 1
ATOM 4793 O O . PHE A 1 604 ? 17.328 -13.016 -4.355 1 95.44 604 PHE A O 1
ATOM 4800 N N . ASN A 1 605 ? 16.266 -14.867 -4.945 1 95.38 605 ASN A N 1
ATOM 4801 C CA . ASN A 1 605 ? 15.117 -14.18 -5.516 1 95.38 605 ASN A CA 1
ATOM 4802 C C . ASN A 1 605 ? 13.812 -14.688 -4.922 1 95.38 605 ASN A C 1
ATOM 4804 O O . ASN A 1 605 ? 13.531 -15.891 -4.961 1 95.38 605 ASN A O 1
ATOM 4808 N N . PRO A 1 606 ? 12.93 -13.828 -4.398 1 93.12 606 PRO A N 1
ATOM 4809 C CA . PRO A 1 606 ? 11.695 -14.266 -3.736 1 93.12 606 PRO A CA 1
ATOM 4810 C C . PRO A 1 606 ? 10.742 -14.984 -4.684 1 93.12 606 PRO A C 1
ATOM 4812 O O . PRO A 1 606 ? 9.828 -15.68 -4.234 1 93.12 606 PRO A O 1
ATOM 4815 N N . VAL A 1 607 ? 10.953 -14.852 -5.992 1 93.81 607 VAL A N 1
ATOM 4816 C CA . VAL A 1 607 ? 10.117 -15.492 -7.008 1 93.81 607 VAL A CA 1
ATOM 4817 C C . VAL A 1 607 ? 10.977 -16.359 -7.91 1 93.81 607 VAL A C 1
ATOM 4819 O O . VAL A 1 607 ? 11.875 -15.867 -8.602 1 93.81 607 VAL A O 1
ATOM 4822 N N . PRO A 1 608 ? 10.805 -17.609 -7.871 1 95.19 608 PRO A N 1
ATOM 4823 C CA . PRO A 1 608 ? 9.797 -18.359 -7.117 1 95.19 608 PRO A CA 1
ATOM 4824 C C . PRO A 1 608 ? 10.32 -18.875 -5.781 1 95.19 608 PRO A C 1
ATOM 4826 O O . PRO A 1 608 ? 9.82 -19.875 -5.266 1 95.19 608 PRO A O 1
ATOM 4829 N N . GLY A 1 609 ? 11.484 -18.328 -5.32 1 93.94 609 GLY A N 1
ATOM 4830 C CA . GLY A 1 609 ? 11.938 -18.625 -3.973 1 93.94 609 GLY A CA 1
ATOM 4831 C C . GLY A 1 609 ? 13.188 -19.484 -3.941 1 93.94 609 GLY A C 1
ATOM 4832 O O . GLY A 1 609 ? 13.328 -20.344 -3.076 1 93.94 609 GLY A O 1
ATOM 4833 N N . PHE A 1 610 ? 14.148 -19.25 -4.906 1 95.69 610 PHE A N 1
ATOM 4834 C CA . PHE A 1 610 ? 15.375 -20.031 -4.98 1 95.69 610 PHE A CA 1
ATOM 4835 C C . PHE A 1 610 ? 16.594 -19.156 -4.816 1 95.69 610 PHE A C 1
ATOM 4837 O O . PHE A 1 610 ? 16.562 -17.953 -5.121 1 95.69 610 PHE A O 1
ATOM 4844 N N . SER A 1 611 ? 17.641 -19.766 -4.301 1 95.88 611 SER A N 1
ATOM 4845 C CA . SER A 1 611 ? 18.984 -19.203 -4.34 1 95.88 611 SER A CA 1
ATOM 4846 C C . SER A 1 611 ? 19.797 -19.797 -5.492 1 95.88 611 SER A C 1
ATOM 4848 O O . SER A 1 611 ? 19.594 -20.938 -5.875 1 95.88 611 SER A O 1
ATOM 4850 N N . PHE A 1 612 ? 20.656 -18.969 -6.023 1 97.5 612 PHE A N 1
ATOM 4851 C CA . PHE A 1 612 ? 21.453 -19.484 -7.137 1 97.5 612 PHE A CA 1
ATOM 4852 C C . PHE A 1 612 ? 22.828 -18.828 -7.184 1 97.5 612 PHE A C 1
ATOM 4854 O O . PHE A 1 612 ? 23.047 -17.812 -6.523 1 97.5 612 PHE A O 1
ATOM 4861 N N . ILE A 1 613 ? 23.75 -19.484 -7.84 1 97.88 613 ILE A N 1
ATOM 4862 C CA . ILE A 1 613 ? 25.031 -18.922 -8.234 1 97.88 613 ILE A CA 1
ATOM 4863 C C . ILE A 1 613 ? 24.922 -18.312 -9.633 1 97.88 613 ILE A C 1
ATOM 4865 O O . ILE A 1 613 ? 24.578 -19.016 -10.586 1 97.88 613 ILE A O 1
ATOM 4869 N N . PRO A 1 614 ? 25.125 -17.016 -9.75 1 97.88 614 PRO A N 1
ATOM 4870 C CA . PRO A 1 614 ? 25 -16.344 -11.039 1 97.88 614 PRO A CA 1
ATOM 4871 C C . PRO A 1 614 ? 26.234 -16.516 -11.922 1 97.88 614 PRO A C 1
ATOM 4873 O O . PRO A 1 614 ? 27.094 -15.641 -11.961 1 97.88 614 PRO A O 1
ATOM 4876 N N . LEU A 1 615 ? 26.281 -17.531 -12.742 1 98 615 LEU A N 1
ATOM 4877 C CA . LEU A 1 615 ? 27.406 -17.766 -13.648 1 98 615 LEU A CA 1
ATOM 4878 C C . LEU A 1 615 ? 27.328 -16.859 -14.867 1 98 615 LEU A C 1
ATOM 4880 O O . LEU A 1 615 ? 26.25 -16.641 -15.43 1 98 615 LEU A O 1
ATOM 4884 N N . GLN A 1 616 ? 28.438 -16.312 -15.133 1 98 616 GLN A N 1
ATOM 4885 C CA . GLN A 1 616 ? 28.609 -15.57 -16.391 1 98 616 GLN A CA 1
ATOM 4886 C C . GLN A 1 616 ? 29.547 -16.312 -17.328 1 98 616 GLN A C 1
ATOM 4888 O O . GLN A 1 616 ? 30.578 -16.828 -16.922 1 98 616 GLN A O 1
ATOM 4893 N N . VAL A 1 617 ? 29.125 -16.422 -18.562 1 98 617 VAL A N 1
ATOM 4894 C CA . VAL A 1 617 ? 29.938 -17.078 -19.594 1 98 617 VAL A CA 1
ATOM 4895 C C . VAL A 1 617 ? 30.406 -16.062 -20.625 1 98 617 VAL A C 1
ATOM 4897 O O . VAL A 1 617 ? 29.578 -15.461 -21.328 1 98 617 VAL A O 1
ATOM 4900 N N . PHE A 1 618 ? 31.688 -15.969 -20.734 1 97 618 PHE A N 1
ATOM 4901 C CA . PHE A 1 618 ? 32.281 -15.039 -21.688 1 97 618 PHE A CA 1
ATOM 4902 C C . PHE A 1 618 ? 32.875 -15.781 -22.875 1 97 618 PHE A C 1
ATOM 4904 O O . PHE A 1 618 ? 33.375 -16.891 -22.734 1 97 618 PHE A O 1
ATOM 4911 N N . PRO A 1 619 ? 32.75 -15.117 -24.047 1 94.19 619 PRO A N 1
ATOM 4912 C CA . PRO A 1 619 ? 33.281 -15.805 -25.234 1 94.19 619 PRO A CA 1
ATOM 4913 C C . PRO A 1 619 ? 34.781 -15.852 -25.25 1 94.19 619 PRO A C 1
ATOM 4915 O O . PRO A 1 619 ? 35.469 -14.992 -24.672 1 94.19 619 PRO A O 1
ATOM 4918 N N . GLU A 1 620 ? 35.25 -16.953 -25.875 1 81.75 620 GLU A N 1
ATOM 4919 C CA . GLU A 1 620 ? 36.688 -17.062 -26.109 1 81.75 620 GLU A CA 1
ATOM 4920 C C . GLU A 1 620 ? 37.125 -16.203 -27.297 1 81.75 620 GLU A C 1
ATOM 4922 O O . GLU A 1 620 ? 36.406 -16.109 -28.297 1 81.75 620 GLU A O 1
ATOM 4927 N N . SER A 1 621 ? 38.188 -15.352 -27.141 1 77.31 621 SER A N 1
ATOM 4928 C CA . SER A 1 621 ? 38.75 -14.594 -28.25 1 77.31 621 SER A CA 1
ATOM 4929 C C . SER A 1 621 ? 39.594 -15.477 -29.156 1 77.31 621 SER A C 1
ATOM 4931 O O . SER A 1 621 ? 40.344 -16.344 -28.656 1 77.31 621 SER A O 1
ATOM 4933 N N . PRO A 1 622 ? 39.438 -15.359 -30.484 1 75.69 622 PRO A N 1
ATOM 4934 C CA . PRO A 1 622 ? 38.719 -14.336 -31.25 1 75.69 622 PRO A CA 1
ATOM 4935 C C . PRO A 1 622 ? 37.344 -14.812 -31.703 1 75.69 622 PRO A C 1
ATOM 4937 O O . PRO A 1 622 ? 36.562 -14.016 -32.219 1 75.69 622 PRO A O 1
ATOM 4940 N N . SER A 1 623 ? 37.031 -16.062 -31.594 1 75.38 623 SER A N 1
ATOM 4941 C CA . SER A 1 623 ? 35.875 -16.656 -32.25 1 75.38 623 SER A CA 1
ATOM 4942 C C . SER A 1 623 ? 34.562 -16.062 -31.688 1 75.38 623 SER A C 1
ATOM 4944 O O . SER A 1 623 ? 33.531 -16.078 -32.375 1 75.38 623 SER A O 1
ATOM 4946 N N . LYS A 1 624 ? 34.531 -15.547 -30.625 1 88.94 624 LYS A N 1
ATOM 4947 C CA . LYS A 1 624 ? 33.375 -14.977 -29.953 1 88.94 624 LYS A CA 1
ATOM 4948 C C . LYS A 1 624 ? 32.281 -16.031 -29.75 1 88.94 624 LYS A C 1
ATOM 4950 O O . LYS A 1 624 ? 31.109 -15.703 -29.641 1 88.94 624 LYS A O 1
ATOM 4955 N N . LYS A 1 625 ? 32.719 -17.328 -29.797 1 93.75 625 LYS A N 1
ATOM 4956 C CA . LYS A 1 625 ? 31.828 -18.453 -29.656 1 93.75 625 LYS A CA 1
ATOM 4957 C C . LYS A 1 625 ? 31.641 -18.844 -28.203 1 93.75 625 LYS A C 1
ATOM 4959 O O . LYS A 1 625 ? 32.594 -18.781 -27.406 1 93.75 625 LYS A O 1
ATOM 4964 N N . ILE A 1 626 ? 30.391 -19.219 -27.844 1 97.31 626 ILE A N 1
ATOM 4965 C CA . ILE A 1 626 ? 30.078 -19.781 -26.531 1 97.31 626 ILE A CA 1
ATOM 4966 C C . ILE A 1 626 ? 29.375 -21.125 -26.688 1 97.31 626 ILE A C 1
ATOM 4968 O O . ILE A 1 626 ? 28.406 -21.234 -27.438 1 97.31 626 ILE A O 1
ATOM 4972 N N . ILE A 1 627 ? 29.938 -22.156 -26.094 1 97.5 627 ILE A N 1
ATOM 4973 C CA . ILE A 1 627 ? 29.297 -23.469 -26.016 1 97.5 627 ILE A CA 1
ATOM 4974 C C . ILE A 1 627 ? 29.344 -23.969 -24.562 1 97.5 627 ILE A C 1
ATOM 4976 O O . ILE A 1 627 ? 30.438 -24.156 -24 1 97.5 627 ILE A O 1
ATOM 4980 N N . VAL A 1 628 ? 28.234 -24.172 -23.984 1 98.25 628 VAL A N 1
ATOM 4981 C CA . VAL A 1 628 ? 28.141 -24.641 -22.609 1 98.25 628 VAL A CA 1
ATOM 4982 C C . VAL A 1 628 ? 27.312 -25.922 -22.562 1 98.25 628 VAL A C 1
ATOM 4984 O O . VAL A 1 628 ? 26.266 -26.016 -23.219 1 98.25 628 VAL A O 1
ATOM 4987 N N . LYS A 1 629 ? 27.734 -26.891 -21.781 1 98.38 629 LYS A N 1
ATOM 4988 C CA . LYS A 1 629 ? 27.016 -28.156 -21.562 1 98.38 629 LYS A CA 1
ATOM 4989 C C . LYS A 1 629 ? 26.562 -28.281 -20.109 1 98.38 629 LYS A C 1
ATOM 4991 O O . LYS A 1 629 ? 27.344 -28.016 -19.188 1 98.38 629 LYS A O 1
ATOM 4996 N N . ILE A 1 630 ? 25.375 -28.641 -19.906 1 98.75 630 ILE A N 1
ATOM 4997 C CA . ILE A 1 630 ? 24.797 -28.922 -18.594 1 98.75 630 ILE A CA 1
ATOM 4998 C C . ILE A 1 630 ? 24.391 -30.391 -18.531 1 98.75 630 ILE A C 1
ATOM 5000 O O . ILE A 1 630 ? 23.484 -30.828 -19.25 1 98.75 630 ILE A O 1
ATOM 5004 N N . ILE A 1 631 ? 24.984 -31.141 -17.688 1 98.19 631 ILE A N 1
ATOM 5005 C CA . ILE A 1 631 ? 24.75 -32.594 -17.625 1 98.19 631 ILE A CA 1
ATOM 5006 C C . ILE A 1 631 ? 24.672 -33.031 -16.156 1 98.19 631 ILE A C 1
ATOM 5008 O O . ILE A 1 631 ? 25.094 -32.312 -15.258 1 98.19 631 ILE A O 1
ATOM 5012 N N . TYR A 1 632 ? 24.031 -34.062 -15.984 1 96.88 632 TYR A N 1
ATOM 5013 C CA . TYR A 1 632 ? 23.984 -34.719 -14.672 1 96.88 632 TYR A CA 1
ATOM 5014 C C . TYR A 1 632 ? 24.641 -36.062 -14.711 1 96.88 632 TYR A C 1
ATOM 5016 O O . TYR A 1 632 ? 24.281 -36.938 -15.516 1 96.88 632 TYR A O 1
ATOM 5024 N N . ASN A 1 633 ? 25.703 -36.281 -13.867 1 92.25 633 ASN A N 1
ATOM 5025 C CA . ASN A 1 633 ? 26.453 -37.531 -13.812 1 92.25 633 ASN A CA 1
ATOM 5026 C C . ASN A 1 633 ? 26.281 -38.25 -12.469 1 92.25 633 ASN A C 1
ATOM 5028 O O . ASN A 1 633 ? 26.188 -37.594 -11.422 1 92.25 633 ASN A O 1
ATOM 5032 N N . MET B 1 1 ? -49.531 69.938 45.969 1 19.53 1 MET B N 1
ATOM 5033 C CA . MET B 1 1 ? -48.094 69.812 46.125 1 19.53 1 MET B CA 1
ATOM 5034 C C . MET B 1 1 ? -47.531 68.688 45.25 1 19.53 1 MET B C 1
ATOM 5036 O O . MET B 1 1 ? -47.938 67.562 45.375 1 19.53 1 MET B O 1
ATOM 5040 N N . ARG B 1 2 ? -47.344 69.125 43.906 1 24.84 2 ARG B N 1
ATOM 5041 C CA . ARG B 1 2 ? -47.094 68.625 42.562 1 24.84 2 ARG B CA 1
ATOM 5042 C C . ARG B 1 2 ? -45.812 67.812 42.5 1 24.84 2 ARG B C 1
ATOM 5044 O O . ARG B 1 2 ? -44.75 68.312 42.906 1 24.84 2 ARG B O 1
ATOM 5051 N N . ASN B 1 3 ? -45.875 66.438 42.719 1 22.67 3 ASN B N 1
ATOM 5052 C CA . ASN B 1 3 ? -44.969 65.312 42.938 1 22.67 3 ASN B CA 1
ATOM 5053 C C . ASN B 1 3 ? -43.938 65.188 41.844 1 22.67 3 ASN B C 1
ATOM 5055 O O . ASN B 1 3 ? -44.281 64.875 40.688 1 22.67 3 ASN B O 1
ATOM 5059 N N . ILE B 1 4 ? -43.031 66.188 41.656 1 28.97 4 ILE B N 1
ATOM 5060 C CA . ILE B 1 4 ? -42.031 66.25 40.562 1 28.97 4 ILE B CA 1
ATOM 5061 C C . ILE B 1 4 ? -41.156 65 40.594 1 28.97 4 ILE B C 1
ATOM 5063 O O . ILE B 1 4 ? -40.562 64.688 41.625 1 28.97 4 ILE B O 1
ATOM 5067 N N . VAL B 1 5 ? -41.469 64 39.688 1 30.36 5 VAL B N 1
ATOM 5068 C CA . VAL B 1 5 ? -40.906 62.719 39.375 1 30.36 5 VAL B CA 1
ATOM 5069 C C . VAL B 1 5 ? -39.469 62.875 38.938 1 30.36 5 VAL B C 1
ATOM 5071 O O . VAL B 1 5 ? -39.156 63.531 37.938 1 30.36 5 VAL B O 1
ATOM 5074 N N . PHE B 1 6 ? -38.5 63.031 39.875 1 28.73 6 PHE B N 1
ATOM 5075 C CA . PHE B 1 6 ? -37.094 63.188 39.562 1 28.73 6 PHE B CA 1
ATOM 5076 C C . PHE B 1 6 ? -36.594 62 38.781 1 28.73 6 PHE B C 1
ATOM 5078 O O . PHE B 1 6 ? -36.812 60.844 39.156 1 28.73 6 PHE B O 1
ATOM 5085 N N . ILE B 1 7 ? -36.375 62.156 37.469 1 26.78 7 ILE B N 1
ATOM 5086 C CA . ILE B 1 7 ? -35.906 61.281 36.375 1 26.78 7 ILE B CA 1
ATOM 5087 C C . ILE B 1 7 ? -34.469 60.906 36.625 1 26.78 7 ILE B C 1
ATOM 5089 O O . ILE B 1 7 ? -33.562 61.75 36.625 1 26.78 7 ILE B O 1
ATOM 5093 N N . VAL B 1 8 ? -34.125 60.125 37.688 1 26.83 8 VAL B N 1
ATOM 5094 C CA . VAL B 1 8 ? -32.75 59.75 37.875 1 26.83 8 VAL B CA 1
ATOM 5095 C C . VAL B 1 8 ? -32.25 58.969 36.688 1 26.83 8 VAL B C 1
ATOM 5097 O O . VAL B 1 8 ? -32.812 57.906 36.344 1 26.83 8 VAL B O 1
ATOM 5100 N N . ILE B 1 9 ? -31.609 59.625 35.719 1 27.47 9 ILE B N 1
ATOM 5101 C CA . ILE B 1 9 ? -30.953 59.094 34.5 1 27.47 9 ILE B CA 1
ATOM 5102 C C . ILE B 1 9 ? -29.766 58.188 34.906 1 27.47 9 ILE B C 1
ATOM 5104 O O . ILE B 1 9 ? -28.797 58.688 35.5 1 27.47 9 ILE B O 1
ATOM 5108 N N . ALA B 1 10 ? -30 56.969 35.469 1 27.55 10 ALA B N 1
ATOM 5109 C CA . ALA B 1 10 ? -28.906 56.062 35.75 1 27.55 10 ALA B CA 1
ATOM 5110 C C . ALA B 1 10 ? -28.078 55.75 34.5 1 27.55 10 ALA B C 1
ATOM 5112 O O . ALA B 1 10 ? -28.609 55.281 33.5 1 27.55 10 ALA B O 1
ATOM 5113 N N . PHE B 1 11 ? -27.062 56.562 34.281 1 25.88 11 PHE B N 1
ATOM 5114 C CA . PHE B 1 11 ? -26.016 56.312 33.281 1 25.88 11 PHE B CA 1
ATOM 5115 C C . PHE B 1 11 ? -25.422 54.938 33.469 1 25.88 11 PHE B C 1
ATOM 5117 O O . PHE B 1 11 ? -24.828 54.625 34.5 1 25.88 11 PHE B O 1
ATOM 5124 N N . VAL B 1 12 ? -26.078 53.875 33.031 1 25.31 12 VAL B N 1
ATOM 5125 C CA . VAL B 1 12 ? -25.516 52.531 33.031 1 25.31 12 VAL B CA 1
ATOM 5126 C C . VAL B 1 12 ? -24.234 52.5 32.188 1 25.31 12 VAL B C 1
ATOM 5128 O O . VAL B 1 12 ? -24.266 52.75 30.984 1 25.31 12 VAL B O 1
ATOM 5131 N N . LEU B 1 13 ? -23.094 52.906 32.781 1 26.88 13 LEU B N 1
ATOM 5132 C CA . LEU B 1 13 ? -21.75 52.688 32.25 1 26.88 13 LEU B CA 1
ATOM 5133 C C . LEU B 1 13 ? -21.578 51.25 31.797 1 26.88 13 LEU B C 1
ATOM 5135 O O . LEU B 1 13 ? -21.734 50.312 32.594 1 26.88 13 LEU B O 1
ATOM 5139 N N . SER B 1 14 ? -22.062 50.969 30.641 1 25.97 14 SER B N 1
ATOM 5140 C CA . SER B 1 14 ? -21.828 49.688 29.969 1 25.97 14 SER B CA 1
ATOM 5141 C C . SER B 1 14 ? -20.344 49.344 29.953 1 25.97 14 SER B C 1
ATOM 5143 O O . SER B 1 14 ? -19.547 50.031 29.312 1 25.97 14 SER B O 1
ATOM 5145 N N . PHE B 1 15 ? -19.781 48.906 31.109 1 26.03 15 PHE B N 1
ATOM 5146 C CA . PHE B 1 15 ? -18.422 48.375 31.156 1 26.03 15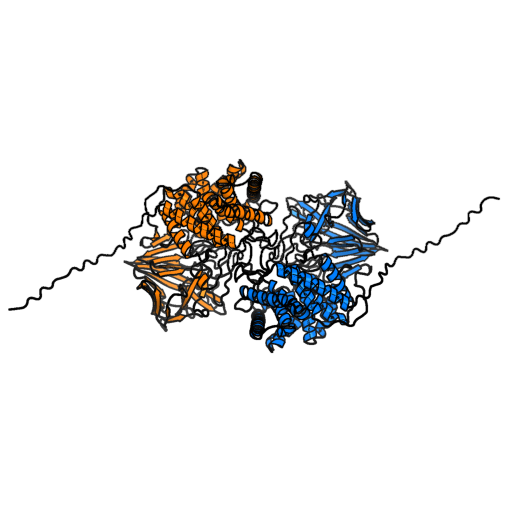 PHE B CA 1
ATOM 5147 C C . PHE B 1 15 ? -18.219 47.312 30.078 1 26.03 15 PHE B C 1
ATOM 5149 O O . PHE B 1 15 ? -18.969 46.344 30 1 26.03 15 PHE B O 1
ATOM 5156 N N . SER B 1 16 ? -17.859 47.719 28.906 1 28.64 16 SER B N 1
ATOM 5157 C CA . SER B 1 16 ? -17.297 46.844 27.875 1 28.64 16 SER B CA 1
ATOM 5158 C C . SER B 1 16 ? -16.312 45.844 28.469 1 28.64 16 SER B C 1
ATOM 5160 O O . SER B 1 16 ? -15.305 46.219 29.047 1 28.64 16 SER B O 1
ATOM 5162 N N . GLY B 1 17 ? -16.766 44.75 29.031 1 28.08 17 GLY B N 1
ATOM 5163 C CA . GLY B 1 17 ? -16.031 43.625 29.625 1 28.08 17 GLY B CA 1
ATOM 5164 C C . GLY B 1 17 ? -14.883 43.156 28.766 1 28.08 17 GLY B C 1
ATOM 5165 O O . GLY B 1 17 ? -15.102 42.5 27.75 1 28.08 17 GLY B O 1
ATOM 5166 N N . ARG B 1 18 ? -13.867 43.938 28.484 1 34.25 18 ARG B N 1
ATOM 5167 C CA . ARG B 1 18 ? -12.609 43.375 28.047 1 34.25 18 ARG B CA 1
ATOM 5168 C C . ARG B 1 18 ? -12.203 42.188 28.938 1 34.25 18 ARG B C 1
ATOM 5170 O O . ARG B 1 18 ? -12.016 42.375 30.156 1 34.25 18 ARG B O 1
ATOM 5177 N N . VAL B 1 19 ? -12.789 41.062 28.766 1 32.78 19 VAL B N 1
ATOM 5178 C CA . VAL B 1 19 ? -12.25 39.875 29.422 1 32.78 19 VAL B CA 1
ATOM 5179 C C . VAL B 1 19 ? -10.727 39.875 29.328 1 32.78 19 VAL B C 1
ATOM 5181 O O . VAL B 1 19 ? -10.156 39.688 28.266 1 32.78 19 VAL B O 1
ATOM 5184 N N . CYS B 1 20 ? -10.125 40.906 29.875 1 32.97 20 CYS B N 1
ATOM 5185 C CA . CYS B 1 20 ? -8.688 40.719 30.094 1 32.97 20 CYS B CA 1
ATOM 5186 C C . CYS B 1 20 ? -8.414 39.438 30.859 1 32.97 20 CYS B C 1
ATOM 5188 O O . CYS B 1 20 ? -8.609 39.375 32.062 1 32.97 20 CYS B O 1
ATOM 5190 N N . ALA B 1 21 ? -8.742 38.312 30.391 1 36.38 21 ALA B N 1
ATOM 5191 C CA . ALA B 1 21 ? -8.164 37.156 31.047 1 36.38 21 ALA B CA 1
ATOM 5192 C C . ALA B 1 21 ? -6.73 37.438 31.5 1 36.38 21 ALA B C 1
ATOM 5194 O O . ALA B 1 21 ? -5.895 37.875 30.703 1 36.38 21 ALA B O 1
ATOM 5195 N N . GLY B 1 22 ? -6.547 37.906 32.562 1 37.12 22 GLY B N 1
ATOM 5196 C CA . GLY B 1 22 ? -5.219 37.875 33.156 1 37.12 22 GLY B CA 1
ATOM 5197 C C . GLY B 1 22 ? -4.363 36.719 32.656 1 37.12 22 GLY B C 1
ATOM 5198 O O . GLY B 1 22 ? -4.754 35.562 32.781 1 37.12 22 GLY B O 1
ATOM 5199 N N . ASN B 1 23 ? -3.604 36.875 31.594 1 43.53 23 ASN B N 1
ATOM 5200 C CA . ASN B 1 23 ? -2.725 35.906 30.953 1 43.53 23 ASN B CA 1
ATOM 5201 C C . ASN B 1 23 ? -1.842 35.188 31.969 1 43.53 23 ASN B C 1
ATOM 5203 O O . ASN B 1 23 ? -0.995 35.812 32.594 1 43.53 23 ASN B O 1
ATOM 5207 N N . PRO B 1 24 ? -2.273 34.25 32.719 1 48.28 24 PRO B N 1
ATOM 5208 C CA . PRO B 1 24 ? -1.297 33.562 33.594 1 48.28 24 PRO B CA 1
ATOM 5209 C C . PRO B 1 24 ? 0.082 33.469 32.938 1 48.28 24 PRO B C 1
ATOM 5211 O O . PRO B 1 24 ? 0.188 33.125 31.75 1 48.28 24 PRO B O 1
ATOM 5214 N N . VAL B 1 25 ? 0.981 34.281 33.344 1 54.12 25 VAL B N 1
ATOM 5215 C CA . VAL B 1 25 ? 2.381 34.125 32.969 1 54.12 25 VAL B CA 1
ATOM 5216 C C . VAL B 1 25 ? 2.809 32.688 33.094 1 54.12 25 VAL B C 1
ATOM 5218 O O . VAL B 1 25 ? 2.92 32.156 34.188 1 54.12 25 VAL B O 1
ATOM 5221 N N . TYR B 1 26 ? 2.475 31.859 32.094 1 64.56 26 TYR B N 1
ATOM 5222 C CA . TYR B 1 26 ? 2.988 30.5 32.031 1 64.56 26 TYR B CA 1
ATOM 5223 C C . TYR B 1 26 ? 4.492 30.484 31.781 1 64.56 26 TYR B C 1
ATOM 5225 O O . TYR B 1 26 ? 4.973 31.141 30.844 1 64.56 26 TYR B O 1
ATOM 5233 N N . SER B 1 27 ? 5.16 30.125 32.812 1 78.88 27 SER B N 1
ATOM 5234 C CA . SER B 1 27 ? 6.613 30.016 32.719 1 78.88 27 SER B CA 1
ATOM 5235 C C . SER B 1 27 ? 7.035 28.922 31.75 1 78.88 27 SER B C 1
ATOM 5237 O O . SER B 1 27 ? 6.262 27.984 31.484 1 78.88 27 SER B O 1
ATOM 5239 N N . ASP B 1 28 ? 8.031 29.141 31.109 1 86.31 28 ASP B N 1
ATOM 5240 C CA . ASP B 1 28 ? 8.625 28.109 30.266 1 86.31 28 ASP B CA 1
ATOM 5241 C C . ASP B 1 28 ? 8.734 26.781 31.016 1 86.31 28 ASP B C 1
ATOM 5243 O O . ASP B 1 28 ? 8.547 25.719 30.422 1 86.31 28 ASP B O 1
ATOM 5247 N N . ASN B 1 29 ? 8.961 26.875 32.281 1 86.38 29 ASN B N 1
ATOM 5248 C CA . ASN B 1 29 ? 9.047 25.672 33.094 1 86.38 29 ASN B CA 1
ATOM 5249 C C . ASN B 1 29 ? 7.715 24.922 33.156 1 86.38 29 ASN B C 1
ATOM 5251 O O . ASN B 1 29 ? 7.688 23.688 33.094 1 86.38 29 ASN B O 1
ATOM 5255 N N . SER B 1 30 ? 6.711 25.672 33.25 1 89.81 30 SER B N 1
ATOM 5256 C CA . SER B 1 30 ? 5.391 25.047 33.25 1 89.81 30 SER B CA 1
ATOM 5257 C C . SER B 1 30 ? 5.07 24.406 31.922 1 89.81 30 SER B C 1
ATOM 5259 O O . SER B 1 30 ? 4.5 23.312 31.859 1 89.81 30 SER B O 1
ATOM 5261 N N . LEU B 1 31 ? 5.418 25.141 30.875 1 93.19 31 LEU B N 1
ATOM 5262 C CA . LEU B 1 31 ? 5.215 24.625 29.531 1 93.19 31 LEU B CA 1
ATOM 5263 C C . LEU B 1 31 ? 5.969 23.312 29.328 1 93.19 31 LEU B C 1
ATOM 5265 O O . LEU B 1 31 ? 5.41 22.344 28.828 1 93.19 31 LEU B O 1
ATOM 5269 N N . ARG B 1 32 ? 7.172 23.266 29.703 1 95 32 ARG B N 1
ATOM 5270 C CA . ARG B 1 32 ? 8.023 22.094 29.547 1 95 32 ARG B CA 1
ATOM 5271 C C . ARG B 1 32 ? 7.516 20.938 30.391 1 95 32 ARG B C 1
ATOM 5273 O O . ARG B 1 32 ? 7.555 19.781 29.969 1 95 32 ARG B O 1
ATOM 5280 N N . ASN B 1 33 ? 7.012 21.25 31.578 1 95.19 33 ASN B N 1
ATOM 5281 C CA . ASN B 1 33 ? 6.441 20.219 32.438 1 95.19 33 ASN B CA 1
ATOM 5282 C C . ASN B 1 33 ? 5.203 19.578 31.812 1 95.19 33 ASN B C 1
ATOM 5284 O O . ASN B 1 33 ? 5.016 18.375 31.875 1 95.19 33 ASN B O 1
ATOM 5288 N N . ASP B 1 34 ? 4.383 20.406 31.25 1 96 34 ASP B N 1
ATOM 5289 C CA . ASP B 1 34 ? 3.191 19.906 30.578 1 96 34 ASP B CA 1
ATOM 5290 C C . ASP B 1 34 ? 3.568 19.016 29.391 1 96 34 ASP B C 1
ATOM 5292 O O . ASP B 1 34 ? 2.953 17.969 29.188 1 96 34 ASP B O 1
ATOM 5296 N N . ALA B 1 35 ? 4.516 19.469 28.672 1 97.31 35 ALA B N 1
ATOM 5297 C CA . ALA B 1 35 ? 4.996 18.719 27.516 1 97.31 35 ALA B CA 1
ATOM 5298 C C . ALA B 1 35 ? 5.559 17.359 27.953 1 97.31 35 ALA B C 1
ATOM 5300 O O . ALA B 1 35 ? 5.301 16.344 27.312 1 97.31 35 ALA B O 1
ATOM 5301 N N . GLU B 1 36 ? 6.301 17.359 29.031 1 97.69 36 GLU B N 1
ATOM 5302 C CA . GLU B 1 36 ? 6.91 16.125 29.531 1 97.69 36 GLU B CA 1
ATOM 5303 C C . GLU B 1 36 ? 5.852 15.141 30.016 1 97.69 36 GLU B C 1
ATOM 5305 O O . GLU B 1 36 ? 5.957 13.938 29.781 1 97.69 36 GLU B O 1
ATOM 5310 N N . LYS B 1 37 ? 4.879 15.648 30.703 1 97.94 37 LYS B N 1
ATOM 5311 C CA . LYS B 1 37 ? 3.793 14.797 31.172 1 97.94 37 LYS B CA 1
ATOM 5312 C C . LYS B 1 37 ? 3.068 14.125 30.016 1 97.94 37 LYS B C 1
ATOM 5314 O O . LYS B 1 37 ? 2.764 12.938 30.062 1 97.94 37 LYS B O 1
ATOM 5319 N N . LEU B 1 38 ? 2.795 14.914 28.984 1 98.31 38 LEU B N 1
ATOM 5320 C CA . LEU B 1 38 ? 2.129 14.383 27.797 1 98.31 38 LEU B CA 1
ATOM 5321 C C . LEU B 1 38 ? 3.012 13.367 27.094 1 98.31 38 LEU B C 1
ATOM 5323 O O . LEU B 1 38 ? 2.525 12.336 26.625 1 98.31 38 LEU B O 1
ATOM 5327 N N . LEU B 1 39 ? 4.312 13.648 27.031 1 98.56 39 LEU B N 1
ATOM 5328 C CA . LEU B 1 39 ? 5.27 12.742 26.406 1 98.56 39 LEU B CA 1
ATOM 5329 C C . LEU B 1 39 ? 5.293 11.391 27.109 1 98.56 39 LEU B C 1
ATOM 5331 O O . LEU B 1 39 ? 5.273 10.344 26.469 1 98.56 39 LEU B O 1
ATOM 5335 N N . VAL B 1 40 ? 5.328 11.422 28.438 1 98.69 40 VAL B N 1
ATOM 5336 C CA . VAL B 1 40 ? 5.34 10.195 29.234 1 98.69 40 VAL B CA 1
ATOM 5337 C C . VAL B 1 40 ? 4.062 9.398 28.969 1 98.69 40 VAL B C 1
ATOM 5339 O O . VAL B 1 40 ? 4.109 8.188 28.766 1 98.69 40 VAL B O 1
ATOM 5342 N N . GLU B 1 41 ? 2.939 10.078 28.938 1 98.62 41 GLU B N 1
ATOM 5343 C CA . GLU B 1 41 ? 1.663 9.422 28.672 1 98.62 41 GLU B CA 1
ATOM 5344 C C . GLU B 1 41 ? 1.669 8.727 27.312 1 98.62 41 GLU B C 1
ATOM 5346 O O . GLU B 1 41 ? 1.265 7.57 27.203 1 98.62 41 GLU B O 1
ATOM 5351 N N . TRP B 1 42 ? 2.119 9.43 26.312 1 98.5 42 TRP B N 1
ATOM 5352 C CA . TRP B 1 42 ? 2.141 8.914 24.953 1 98.5 42 TRP B CA 1
ATOM 5353 C C . TRP B 1 42 ? 3.104 7.734 24.828 1 98.5 42 TRP B C 1
ATOM 5355 O O . TRP B 1 42 ? 2.75 6.691 24.266 1 98.5 42 TRP B O 1
ATOM 5365 N N . VAL B 1 43 ? 4.301 7.852 25.344 1 98.75 43 VAL B N 1
ATOM 5366 C CA . VAL B 1 43 ? 5.332 6.832 25.188 1 98.75 43 VAL B CA 1
ATOM 5367 C C . VAL B 1 43 ? 4.941 5.578 25.969 1 98.75 43 VAL B C 1
ATOM 5369 O O . VAL B 1 43 ? 5.129 4.457 25.484 1 98.75 43 VAL B O 1
ATOM 5372 N N . ASP B 1 44 ? 4.402 5.762 27.172 1 98.69 44 ASP B N 1
ATOM 5373 C CA . ASP B 1 44 ? 3.945 4.609 27.953 1 98.69 44 ASP B CA 1
ATOM 5374 C C . ASP B 1 44 ? 2.844 3.854 27.203 1 98.69 44 ASP B C 1
ATOM 5376 O O . ASP B 1 44 ? 2.809 2.621 27.234 1 98.69 44 ASP B O 1
ATOM 5380 N N . ALA B 1 45 ? 1.942 4.57 26.578 1 98 45 ALA B N 1
ATOM 5381 C CA . ALA B 1 45 ? 0.894 3.924 25.797 1 98 45 ALA B CA 1
ATOM 5382 C C . ALA B 1 45 ? 1.485 3.164 24.609 1 98 45 ALA B C 1
ATOM 5384 O O . ALA B 1 45 ? 1.048 2.057 24.297 1 98 45 ALA B O 1
ATOM 5385 N N . LEU B 1 46 ? 2.463 3.756 23.938 1 98.25 46 LEU B N 1
ATOM 5386 C CA . LEU B 1 46 ? 3.125 3.094 22.812 1 98.25 46 LEU B CA 1
ATOM 5387 C C . LEU B 1 46 ? 3.768 1.786 23.25 1 98.25 46 LEU B C 1
ATOM 5389 O O . LEU B 1 46 ? 3.719 0.788 22.531 1 98.25 46 LEU B O 1
ATOM 5393 N N . LEU B 1 47 ? 4.367 1.785 24.453 1 98.12 47 LEU B N 1
ATOM 5394 C CA . LEU B 1 47 ? 5.082 0.614 24.953 1 98.12 47 LEU B CA 1
ATOM 5395 C C . LEU B 1 47 ? 4.117 -0.539 25.219 1 98.12 47 LEU B C 1
ATOM 5397 O O . LEU B 1 47 ? 4.504 -1.707 25.141 1 98.12 47 LEU B O 1
ATOM 5401 N N . ALA B 1 48 ? 2.848 -0.187 25.484 1 96.62 48 ALA B N 1
ATOM 5402 C CA . ALA B 1 48 ? 1.847 -1.233 25.672 1 96.62 48 ALA B CA 1
ATOM 5403 C C . ALA B 1 48 ? 1.612 -2.01 24.391 1 96.62 48 ALA B C 1
ATOM 5405 O O . ALA B 1 48 ? 1.123 -3.141 24.406 1 96.62 48 ALA B O 1
ATOM 5406 N N . TYR B 1 49 ? 1.998 -1.427 23.234 1 97.12 49 TYR B N 1
ATOM 5407 C CA . TYR B 1 49 ? 1.778 -2.047 21.938 1 97.12 49 TYR B CA 1
ATOM 5408 C C . TYR B 1 49 ? 3.08 -2.596 21.375 1 97.12 49 TYR B C 1
ATOM 5410 O O . TYR B 1 49 ? 3.123 -3.045 20.219 1 97.12 49 TYR B O 1
ATOM 5418 N N . GLN B 1 50 ? 4.207 -2.529 22.094 1 97.75 50 GLN B N 1
ATOM 5419 C CA . GLN B 1 50 ? 5.469 -3.096 21.625 1 97.75 50 GLN B CA 1
ATOM 5420 C C . GLN B 1 50 ? 5.449 -4.621 21.719 1 97.75 50 GLN B C 1
ATOM 5422 O O . GLN B 1 50 ? 5.191 -5.184 22.781 1 97.75 50 GLN B O 1
ATOM 5427 N N . CYS B 1 51 ? 5.695 -5.293 20.578 1 96.19 51 CYS B N 1
ATOM 5428 C CA . CYS B 1 51 ? 5.652 -6.746 20.469 1 96.19 51 CYS B CA 1
ATOM 5429 C C . CYS B 1 51 ? 6.797 -7.387 21.25 1 96.19 51 CYS B C 1
ATOM 5431 O O . CYS B 1 51 ? 7.918 -6.879 21.234 1 96.19 51 CYS B O 1
ATOM 5433 N N . GLU B 1 52 ? 6.457 -8.492 21.969 1 93 52 GLU B N 1
ATOM 5434 C CA . GLU B 1 52 ? 7.465 -9.227 22.719 1 93 52 GLU B CA 1
ATOM 5435 C C . GLU B 1 52 ? 7.242 -10.734 22.609 1 93 52 GLU B C 1
ATOM 5437 O O . GLU B 1 52 ? 6.156 -11.227 22.922 1 93 52 GLU B O 1
ATOM 5442 N N . GLY B 1 53 ? 8.219 -11.43 22.172 1 88.69 53 GLY B N 1
ATOM 5443 C CA . GLY B 1 53 ? 8.297 -12.875 22.297 1 88.69 53 GLY B CA 1
ATOM 5444 C C . GLY B 1 53 ? 7.5 -13.617 21.25 1 88.69 53 GLY B C 1
ATOM 5445 O O . GLY B 1 53 ? 7.363 -14.844 21.328 1 88.69 53 GLY B O 1
ATOM 5446 N N . LEU B 1 54 ? 6.895 -12.93 20.266 1 85.25 54 LEU B N 1
ATOM 5447 C CA . LEU B 1 54 ? 6.07 -13.625 19.281 1 85.25 54 LEU B CA 1
ATOM 5448 C C . LEU B 1 54 ? 6.918 -14.141 18.125 1 85.25 54 LEU B C 1
ATOM 5450 O O . LEU B 1 54 ? 6.793 -15.305 17.734 1 85.25 54 LEU B O 1
ATOM 5454 N N . HIS B 1 55 ? 7.719 -13.414 17.594 1 90.44 55 HIS B N 1
ATOM 5455 C CA . HIS B 1 55 ? 8.594 -13.727 16.484 1 90.44 55 HIS B CA 1
ATOM 5456 C C . HIS B 1 55 ? 9.703 -12.688 16.344 1 90.44 55 HIS B C 1
ATOM 5458 O O . HIS B 1 55 ? 9.477 -11.5 16.578 1 90.44 55 HIS B O 1
ATOM 5464 N N . PRO B 1 56 ? 10.875 -13.125 15.953 1 90.69 56 PRO B N 1
ATOM 5465 C CA . PRO B 1 56 ? 11.977 -12.172 15.82 1 90.69 56 PRO B CA 1
ATOM 5466 C C . PRO B 1 56 ? 11.664 -11.023 14.859 1 90.69 56 PRO B C 1
ATOM 5468 O O . PRO B 1 56 ? 12.172 -9.914 15.031 1 90.69 56 PRO B O 1
ATOM 5471 N N . SER B 1 57 ? 10.852 -11.266 13.906 1 93 57 SER B N 1
ATOM 5472 C CA . SER B 1 57 ? 10.508 -10.25 12.914 1 93 57 SER B CA 1
ATOM 5473 C C . SER B 1 57 ? 9.453 -9.289 13.445 1 93 57 SER B C 1
ATOM 5475 O O . SER B 1 57 ? 9.102 -8.312 12.781 1 93 57 SER B O 1
ATOM 5477 N N . LEU B 1 58 ? 8.914 -9.531 14.617 1 96.38 58 LEU B N 1
ATOM 5478 C CA . LEU B 1 58 ? 7.91 -8.672 15.234 1 96.38 58 LEU B CA 1
ATOM 5479 C C . LEU B 1 58 ? 8.445 -8.039 16.516 1 96.38 58 LEU B C 1
ATOM 5481 O O . LEU B 1 58 ? 8.008 -6.957 16.906 1 96.38 58 LEU B O 1
ATOM 5485 N N . ASP B 1 59 ? 9.453 -8.758 17.141 1 97.25 59 ASP B N 1
ATOM 5486 C CA . ASP B 1 59 ? 9.945 -8.367 18.469 1 97.25 59 ASP B CA 1
ATOM 5487 C C . ASP B 1 59 ? 10.539 -6.961 18.438 1 97.25 59 ASP B C 1
ATOM 5489 O O . ASP B 1 59 ? 11.367 -6.652 17.578 1 97.25 59 ASP B O 1
ATOM 5493 N N . GLY B 1 60 ? 10.062 -6.121 19.328 1 98.12 60 GLY B N 1
ATOM 5494 C CA . GLY B 1 60 ? 10.547 -4.758 19.453 1 98.12 60 GLY B CA 1
ATOM 5495 C C . GLY B 1 60 ? 9.727 -3.76 18.656 1 98.12 60 GLY B C 1
ATOM 5496 O O . GLY B 1 60 ? 9.797 -2.555 18.906 1 98.12 60 GLY B O 1
ATOM 5497 N N . GLY B 1 61 ? 9 -4.293 17.578 1 98.06 61 GLY B N 1
ATOM 5498 C CA . GLY B 1 61 ? 8.109 -3.42 16.844 1 98.06 61 GLY B CA 1
ATOM 5499 C C . GLY B 1 61 ? 6.895 -2.986 17.641 1 98.06 61 GLY B C 1
ATOM 5500 O O . GLY B 1 61 ? 6.539 -3.623 18.641 1 98.06 61 GLY B O 1
ATOM 5501 N N . ILE B 1 62 ? 6.316 -1.904 17.297 1 98.19 62 ILE B N 1
ATOM 5502 C CA . ILE B 1 62 ? 5.121 -1.398 17.969 1 98.19 62 ILE B CA 1
ATOM 5503 C C . ILE B 1 62 ? 3.922 -1.521 17.031 1 98.19 62 ILE B C 1
ATOM 5505 O O . ILE B 1 62 ? 3.877 -0.878 15.984 1 98.19 62 ILE B O 1
ATOM 5509 N N . LEU B 1 63 ? 2.953 -2.332 17.438 1 97.69 63 LEU B N 1
ATOM 5510 C CA . LEU B 1 63 ? 1.83 -2.717 16.594 1 97.69 63 LEU B CA 1
ATOM 5511 C C . LEU B 1 63 ? 0.7 -1.698 16.688 1 97.69 63 LEU B C 1
ATOM 5513 O O . LEU B 1 63 ? 0.187 -1.436 17.781 1 97.69 63 LEU B O 1
ATOM 5517 N N . CYS B 1 64 ? 0.29 -1.084 15.609 1 96.88 64 CYS B N 1
ATOM 5518 C CA . CYS B 1 64 ? -0.79 -0.105 15.555 1 96.88 64 CYS B CA 1
ATOM 5519 C C . CYS B 1 64 ? -2.15 -0.792 15.562 1 96.88 64 CYS B C 1
ATOM 5521 O O . CYS B 1 64 ? -2.473 -1.554 14.648 1 96.88 64 CYS B O 1
ATOM 5523 N N . PRO B 1 65 ? -2.955 -0.509 16.469 1 94.69 65 PRO B N 1
ATOM 5524 C CA . PRO B 1 65 ? -4.273 -1.147 16.484 1 94.69 65 PRO B CA 1
ATOM 5525 C C . PRO B 1 65 ? -5.18 -0.664 15.352 1 94.69 65 PRO B C 1
ATOM 5527 O O . PRO B 1 65 ? -5.934 -1.455 14.781 1 94.69 65 PRO B O 1
ATOM 5530 N N . ALA B 1 66 ? -5.129 0.579 14.977 1 94 66 ALA B N 1
ATOM 5531 C CA . ALA B 1 66 ? -6.004 1.14 13.953 1 94 66 ALA B CA 1
ATOM 5532 C C . ALA B 1 66 ? -5.672 0.57 12.578 1 94 66 ALA B C 1
ATOM 5534 O O . ALA B 1 66 ? -6.566 0.368 11.75 1 94 66 ALA B O 1
ATOM 5535 N N . CYS B 1 67 ? -4.406 0.302 12.344 1 94.94 67 CYS B N 1
ATOM 5536 C CA . CYS B 1 67 ? -3.975 -0.081 11 1 94.94 67 CYS B CA 1
ATOM 5537 C C . CYS B 1 67 ? -3.629 -1.564 10.945 1 94.94 67 CYS B C 1
ATOM 5539 O O . CYS B 1 67 ? -3.402 -2.111 9.867 1 94.94 67 CYS B O 1
ATOM 5541 N N . ALA B 1 68 ? -3.562 -2.195 12.102 1 96.12 68 ALA B N 1
ATOM 5542 C CA . ALA B 1 68 ? -3.238 -3.613 12.227 1 96.12 68 ALA B CA 1
ATOM 5543 C C . ALA B 1 68 ? -1.896 -3.93 11.578 1 96.12 68 ALA B C 1
ATOM 5545 O O . ALA B 1 68 ? -1.784 -4.879 10.797 1 96.12 68 ALA B O 1
ATOM 5546 N N . ARG B 1 69 ? -0.855 -3.105 11.859 1 96.56 69 ARG B N 1
ATOM 5547 C CA . ARG B 1 69 ? 0.492 -3.314 11.336 1 96.56 69 ARG B CA 1
ATOM 5548 C C . ARG B 1 69 ? 1.521 -2.539 12.148 1 96.56 69 ARG B C 1
ATOM 5550 O O . ARG B 1 69 ? 1.16 -1.72 13 1 96.56 69 ARG B O 1
ATOM 5557 N N . ILE B 1 70 ? 2.752 -2.842 11.969 1 96.94 70 ILE B N 1
ATOM 5558 C CA . ILE B 1 70 ? 3.859 -2.029 12.461 1 96.94 70 ILE B CA 1
ATOM 5559 C C . ILE B 1 70 ? 4.316 -1.063 11.367 1 96.94 70 ILE B C 1
ATOM 5561 O O . ILE B 1 70 ? 4.766 -1.489 10.305 1 96.94 70 ILE B O 1
ATOM 5565 N N . HIS B 1 71 ? 4.168 0.218 11.609 1 95.38 71 HIS B N 1
ATOM 5566 C CA . HIS B 1 71 ? 4.566 1.224 10.633 1 95.38 71 HIS B CA 1
ATOM 5567 C C . HIS B 1 71 ? 6.078 1.244 10.445 1 95.38 71 HIS B C 1
ATOM 5569 O O . HIS B 1 71 ? 6.828 1.1 11.414 1 95.38 71 HIS B O 1
ATOM 5575 N N . GLY B 1 72 ? 6.555 1.383 9.211 1 93.06 72 GLY B N 1
ATOM 5576 C CA . GLY B 1 72 ? 7.984 1.47 8.953 1 93.06 72 GLY B CA 1
ATOM 5577 C C . GLY B 1 72 ? 8.641 2.65 9.641 1 93.06 72 GLY B C 1
ATOM 5578 O O . GLY B 1 72 ? 9.805 2.566 10.055 1 93.06 72 GLY B O 1
ATOM 5579 N N . ARG B 1 73 ? 7.938 3.748 9.891 1 94.19 73 ARG B N 1
ATOM 5580 C CA . ARG B 1 73 ? 8.469 4.973 10.484 1 94.19 73 ARG B CA 1
ATOM 5581 C C . ARG B 1 73 ? 8.469 4.887 12.008 1 94.19 73 ARG B C 1
ATOM 5583 O O . ARG B 1 73 ? 8.883 5.828 12.688 1 94.19 73 ARG B O 1
ATOM 5590 N N . ILE B 1 74 ? 8.086 3.744 12.555 1 97.12 74 ILE B N 1
ATOM 5591 C CA . ILE B 1 74 ? 7.973 3.578 14 1 97.12 74 ILE B CA 1
ATOM 5592 C C . ILE B 1 74 ? 9.336 3.803 14.656 1 97.12 74 ILE B C 1
ATOM 5594 O O . ILE B 1 74 ? 9.422 4.074 15.852 1 97.12 74 ILE B O 1
ATOM 5598 N N . GLY B 1 75 ? 10.445 3.764 13.844 1 97.25 75 GLY B N 1
ATOM 5599 C CA . GLY B 1 75 ? 11.781 4.039 14.336 1 97.25 75 GLY B CA 1
ATOM 5600 C C . GLY B 1 75 ? 11.938 5.441 14.898 1 97.25 75 GLY B C 1
ATOM 5601 O O . GLY B 1 75 ? 12.805 5.688 15.734 1 97.25 75 GLY B O 1
ATOM 5602 N N . ASP B 1 76 ? 11.023 6.375 14.516 1 96.81 76 ASP B N 1
ATOM 5603 C CA . ASP B 1 76 ? 11.047 7.75 15.008 1 96.81 76 ASP B CA 1
ATOM 5604 C C . ASP B 1 76 ? 10.875 7.793 16.531 1 96.81 76 ASP B C 1
ATOM 5606 O O . ASP B 1 76 ? 11.227 8.781 17.172 1 96.81 76 ASP B O 1
ATOM 5610 N N . THR B 1 77 ? 10.406 6.707 17.094 1 98.38 77 THR B N 1
ATOM 5611 C CA . THR B 1 77 ? 10.125 6.656 18.516 1 98.38 77 THR B CA 1
ATOM 5612 C C . THR B 1 77 ? 11.414 6.531 19.312 1 98.38 77 THR B C 1
ATOM 5614 O O . THR B 1 77 ? 11.414 6.711 20.547 1 98.38 77 THR B O 1
ATOM 5617 N N . VAL B 1 78 ? 12.539 6.312 18.656 1 98.81 78 VAL B N 1
ATOM 5618 C CA . VAL B 1 78 ? 13.805 6.105 19.359 1 98.81 78 VAL B CA 1
ATOM 5619 C C . VAL B 1 78 ? 14.18 7.367 20.125 1 98.81 78 VAL B C 1
ATOM 5621 O O . VAL B 1 78 ? 14.695 7.293 21.25 1 98.81 78 VAL B O 1
ATOM 5624 N N . LEU B 1 79 ? 13.906 8.531 19.594 1 98.62 79 LEU B N 1
ATOM 5625 C CA . LEU B 1 79 ? 14.281 9.789 20.25 1 98.62 79 LEU B CA 1
ATOM 5626 C C . LEU B 1 79 ? 13.5 9.984 21.531 1 98.62 79 LEU B C 1
ATOM 5628 O O . LEU B 1 79 ? 14.094 10.164 22.609 1 98.62 79 LEU B O 1
ATOM 5632 N N . PRO B 1 80 ? 12.164 9.914 21.5 1 98.62 80 PRO B N 1
ATOM 5633 C CA . PRO B 1 80 ? 11.453 10.086 22.766 1 98.62 80 PRO B CA 1
ATOM 5634 C C . PRO B 1 80 ? 11.781 9 23.781 1 98.62 80 PRO B C 1
ATOM 5636 O O . PRO B 1 80 ? 11.828 9.273 24.984 1 98.62 80 PRO B O 1
ATOM 5639 N N . LEU B 1 81 ? 12.055 7.773 23.328 1 98.94 81 LEU B N 1
ATOM 5640 C CA . LEU B 1 81 ? 12.438 6.707 24.25 1 98.94 81 LEU B CA 1
ATOM 5641 C C . LEU B 1 81 ? 13.758 7.027 24.938 1 98.94 81 LEU B C 1
ATOM 5643 O O . LEU B 1 81 ? 13.859 6.941 26.172 1 98.94 81 LEU B O 1
ATOM 5647 N N . MET B 1 82 ? 14.75 7.438 24.188 1 98.88 82 MET B N 1
ATOM 5648 C CA . MET B 1 82 ? 16.062 7.746 24.734 1 98.88 82 MET B CA 1
ATOM 5649 C C . MET B 1 82 ? 16 8.977 25.641 1 98.88 82 MET B C 1
ATOM 5651 O O . MET B 1 82 ? 16.672 9.031 26.672 1 98.88 82 MET B O 1
ATOM 5655 N N . TYR B 1 83 ? 15.234 9.977 25.266 1 98.81 83 TYR B N 1
ATOM 5656 C CA . TYR B 1 83 ? 15.055 11.164 26.094 1 98.81 83 TYR B CA 1
ATOM 5657 C C . TYR B 1 83 ? 14.492 10.789 27.453 1 98.81 83 TYR B C 1
ATOM 5659 O O . TYR B 1 83 ? 15.016 11.219 28.484 1 98.81 83 TYR B O 1
ATOM 5667 N N . LEU B 1 84 ? 13.422 10 27.453 1 98.88 84 LEU B N 1
ATOM 5668 C CA . LEU B 1 84 ? 12.781 9.633 28.703 1 98.88 84 LEU B CA 1
ATOM 5669 C C . LEU B 1 84 ? 13.695 8.742 29.547 1 98.88 84 LEU B C 1
ATOM 5671 O O . LEU B 1 84 ? 13.688 8.812 30.766 1 98.88 84 LEU B O 1
ATOM 5675 N N . ALA B 1 85 ? 14.438 7.879 28.844 1 98.88 85 ALA B N 1
ATOM 5676 C CA . ALA B 1 85 ? 15.414 7.082 29.578 1 98.88 85 ALA B CA 1
ATOM 5677 C C . ALA B 1 85 ? 16.391 7.977 30.328 1 98.88 85 ALA B C 1
ATOM 5679 O O . ALA B 1 85 ? 16.672 7.754 31.516 1 98.88 85 ALA B O 1
ATOM 5680 N N . ASP B 1 86 ? 16.891 8.922 29.703 1 98.62 86 ASP B N 1
ATOM 5681 C CA . ASP B 1 86 ? 17.891 9.828 30.281 1 98.62 86 ASP B CA 1
ATOM 5682 C C . ASP B 1 86 ? 17.266 10.688 31.375 1 98.62 86 ASP B C 1
ATOM 5684 O O . ASP B 1 86 ? 17.844 10.844 32.469 1 98.62 86 ASP B O 1
ATOM 5688 N N . LYS B 1 87 ? 16.109 11.211 31.125 1 97.69 87 LYS B N 1
ATOM 5689 C CA . LYS B 1 87 ? 15.438 12.148 32.031 1 97.69 87 LYS B CA 1
ATOM 5690 C C . LYS B 1 87 ? 14.969 11.453 33.281 1 97.69 87 LYS B C 1
ATOM 5692 O O . LYS B 1 87 ? 15.062 12.023 34.375 1 97.69 87 LYS B O 1
ATOM 5697 N N . THR B 1 88 ? 14.461 10.242 33.156 1 97.94 88 THR B N 1
ATOM 5698 C CA . THR B 1 88 ? 13.812 9.586 34.281 1 97.94 88 THR B CA 1
ATOM 5699 C C . THR B 1 88 ? 14.742 8.57 34.938 1 97.94 88 THR B C 1
ATOM 5701 O O . THR B 1 88 ? 14.531 8.172 36.094 1 97.94 88 THR B O 1
ATOM 5704 N N . GLY B 1 89 ? 15.688 8.062 34.219 1 97.75 89 GLY B N 1
ATOM 5705 C CA . GLY B 1 89 ? 16.531 6.988 34.688 1 97.75 89 GLY B CA 1
ATOM 5706 C C . GLY B 1 89 ? 15.844 5.637 34.719 1 97.75 89 GLY B C 1
ATOM 5707 O O . GLY B 1 89 ? 16.391 4.656 35.219 1 97.75 89 GLY B O 1
ATOM 5708 N N . ASN B 1 90 ? 14.617 5.609 34.188 1 97.94 90 ASN B N 1
ATOM 5709 C CA . ASN B 1 90 ? 13.875 4.355 34.125 1 97.94 90 ASN B CA 1
ATOM 5710 C C . ASN B 1 90 ? 14.344 3.48 32.969 1 97.94 90 ASN B C 1
ATOM 5712 O O . ASN B 1 90 ? 14.164 3.836 31.812 1 97.94 90 ASN B O 1
ATOM 5716 N N . ASP B 1 91 ? 14.773 2.297 33.25 1 97.62 91 ASP B N 1
ATOM 5717 C CA . ASP B 1 91 ? 15.414 1.404 32.281 1 97.62 91 ASP B CA 1
ATOM 5718 C C . ASP B 1 91 ? 14.414 0.913 31.234 1 97.62 91 ASP B C 1
ATOM 5720 O O . ASP B 1 91 ? 14.805 0.474 30.156 1 97.62 91 ASP B O 1
ATOM 5724 N N . LYS B 1 92 ? 13.156 0.974 31.562 1 98.38 92 LYS B N 1
ATOM 5725 C CA . LYS B 1 92 ? 12.172 0.445 30.625 1 98.38 92 LYS B CA 1
ATOM 5726 C C . LYS B 1 92 ? 12.234 1.178 29.281 1 98.38 92 LYS B C 1
ATOM 5728 O O . LYS B 1 92 ? 12.039 0.572 28.234 1 98.38 92 LYS B O 1
ATOM 5733 N N . TYR B 1 93 ? 12.523 2.445 29.344 1 98.81 93 TYR B N 1
ATOM 5734 C CA . TYR B 1 93 ? 12.578 3.234 28.109 1 98.81 93 TYR B CA 1
ATOM 5735 C C . TYR B 1 93 ? 13.812 2.885 27.297 1 98.81 93 TYR B C 1
ATOM 5737 O O . TYR B 1 93 ? 13.734 2.773 26.062 1 98.81 93 TYR B O 1
ATOM 5745 N N . LEU B 1 94 ? 14.938 2.758 27.969 1 98.75 94 LEU B N 1
ATOM 5746 C CA . LEU B 1 94 ? 16.172 2.395 27.266 1 98.75 94 LEU B CA 1
ATOM 5747 C C . LEU B 1 94 ? 16.047 1.005 26.641 1 98.75 94 LEU B C 1
ATOM 5749 O O . LEU B 1 94 ? 16.469 0.791 25.5 1 98.75 94 LEU B O 1
ATOM 5753 N N . LEU B 1 95 ? 15.539 0.082 27.438 1 98.56 95 LEU B N 1
ATOM 5754 C CA . LEU B 1 95 ? 15.328 -1.272 26.938 1 98.56 95 LEU B CA 1
ATOM 5755 C C . LEU B 1 95 ? 14.398 -1.269 25.734 1 98.56 95 LEU B C 1
ATOM 5757 O O . LEU B 1 95 ? 14.648 -1.963 24.75 1 98.56 95 LEU B O 1
ATOM 5761 N N . ALA B 1 96 ? 13.312 -0.502 25.781 1 98.81 96 ALA B N 1
ATOM 5762 C CA . ALA B 1 96 ? 12.367 -0.388 24.688 1 98.81 96 ALA B CA 1
ATOM 5763 C C . ALA B 1 96 ? 13.039 0.191 23.438 1 98.81 96 ALA B C 1
ATOM 5765 O O . ALA B 1 96 ? 12.766 -0.242 22.312 1 98.81 96 ALA B O 1
ATOM 5766 N N . ALA B 1 97 ? 13.898 1.196 23.641 1 98.88 97 ALA B N 1
ATOM 5767 C CA . ALA B 1 97 ? 14.617 1.815 22.531 1 98.88 97 ALA B CA 1
ATOM 5768 C C . ALA B 1 97 ? 15.508 0.803 21.828 1 98.88 97 ALA B C 1
ATOM 5770 O O . ALA B 1 97 ? 15.531 0.737 20.594 1 98.88 97 ALA B O 1
ATOM 5771 N N . LYS B 1 98 ? 16.219 0.012 22.625 1 98.69 98 LYS B N 1
ATOM 5772 C CA . LYS B 1 98 ? 17.109 -1.003 22.062 1 98.69 98 LYS B CA 1
ATOM 5773 C C . LYS B 1 98 ? 16.312 -2.064 21.312 1 98.69 98 LYS B C 1
ATOM 5775 O O . LYS B 1 98 ? 16.719 -2.475 20.219 1 98.69 98 LYS B O 1
ATOM 5780 N N . LYS B 1 99 ? 15.227 -2.492 21.875 1 98.5 99 LYS B N 1
ATOM 5781 C CA . LYS B 1 99 ? 14.367 -3.473 21.219 1 98.5 99 LYS B CA 1
ATOM 5782 C C . LYS B 1 99 ? 13.797 -2.916 19.906 1 98.5 99 LYS B C 1
ATOM 5784 O O . LYS B 1 99 ? 13.719 -3.629 18.906 1 98.5 99 LYS B O 1
ATOM 5789 N N . LEU B 1 100 ? 13.383 -1.65 19.922 1 98.75 100 LEU B N 1
ATOM 5790 C CA . LEU B 1 100 ? 12.828 -1.002 18.734 1 98.75 100 LEU B CA 1
ATOM 5791 C C . LEU B 1 100 ? 13.867 -0.953 17.625 1 98.75 100 LEU B C 1
ATOM 5793 O O . LEU B 1 100 ? 13.562 -1.292 16.469 1 98.75 100 LEU B O 1
ATOM 5797 N N . MET B 1 101 ? 15.062 -0.532 17.938 1 98.56 101 MET B N 1
ATOM 5798 C CA . MET B 1 101 ? 16.094 -0.396 16.922 1 98.56 101 MET B CA 1
ATOM 5799 C C . MET B 1 101 ? 16.547 -1.764 16.422 1 98.56 101 MET B C 1
ATOM 5801 O O . MET B 1 101 ? 16.969 -1.896 15.273 1 98.56 101 MET B O 1
ATOM 5805 N N . LYS B 1 102 ? 16.438 -2.789 17.312 1 97.88 102 LYS B N 1
ATOM 5806 C CA . LYS B 1 102 ? 16.641 -4.148 16.812 1 97.88 102 LYS B CA 1
ATOM 5807 C C . LYS B 1 102 ? 15.578 -4.531 15.797 1 97.88 102 LYS B C 1
ATOM 5809 O O . LYS B 1 102 ? 15.891 -5.133 14.766 1 97.88 102 LYS B O 1
ATOM 5814 N N . TRP B 1 103 ? 14.32 -4.215 16.031 1 97.69 103 TRP B N 1
ATOM 5815 C CA . TRP B 1 103 ? 13.266 -4.469 15.062 1 97.69 103 TRP B CA 1
ATOM 5816 C C . TRP B 1 103 ? 13.516 -3.699 13.766 1 97.69 103 TRP B C 1
ATOM 5818 O O . TRP B 1 103 ? 13.219 -4.191 12.68 1 97.69 103 TRP B O 1
ATOM 5828 N N . MET B 1 104 ? 14.078 -2.467 13.867 1 97.44 104 MET B N 1
ATOM 5829 C CA . MET B 1 104 ? 14.336 -1.614 12.711 1 97.44 104 MET B CA 1
ATOM 5830 C C . MET B 1 104 ? 15.289 -2.293 11.734 1 97.44 104 MET B C 1
ATOM 5832 O O . MET B 1 104 ? 15.352 -1.918 10.562 1 97.44 104 MET B O 1
ATOM 5836 N N . GLU B 1 105 ? 16.031 -3.324 12.172 1 95.5 105 GLU B N 1
ATOM 5837 C CA . GLU B 1 105 ? 16.875 -4.102 11.266 1 95.5 105 GLU B CA 1
ATOM 5838 C C . GLU B 1 105 ? 16.031 -4.824 10.219 1 95.5 105 GLU B C 1
ATOM 5840 O O . GLU B 1 105 ? 16.484 -5.035 9.094 1 95.5 105 GLU B O 1
ATOM 5845 N N . ASN B 1 106 ? 14.789 -5.141 10.586 1 93.06 106 ASN B N 1
ATOM 5846 C CA . ASN B 1 106 ? 13.898 -5.855 9.68 1 93.06 106 ASN B CA 1
ATOM 5847 C C . ASN B 1 106 ? 13.484 -4.984 8.5 1 93.06 106 ASN B C 1
ATOM 5849 O O . ASN B 1 106 ? 13.086 -5.496 7.449 1 93.06 106 ASN B O 1
ATOM 5853 N N . VAL B 1 107 ? 13.594 -3.639 8.672 1 94.12 107 VAL B N 1
ATOM 5854 C CA . VAL B 1 107 ? 13.148 -2.748 7.605 1 94.12 107 VAL B CA 1
ATOM 5855 C C . VAL B 1 107 ? 14.344 -1.983 7.043 1 94.12 107 VAL B C 1
ATOM 5857 O O . VAL B 1 107 ? 14.18 -1.093 6.207 1 94.12 107 VAL B O 1
ATOM 5860 N N . HIS B 1 108 ? 15.516 -2.277 7.57 1 95.19 108 HIS B N 1
ATOM 5861 C CA . HIS B 1 108 ? 16.734 -1.693 7.035 1 95.19 108 HIS B CA 1
ATOM 5862 C C . HIS B 1 108 ? 17.172 -2.4 5.758 1 95.19 108 HIS B C 1
ATOM 5864 O O . HIS B 1 108 ? 17.094 -3.627 5.664 1 95.19 108 HIS B O 1
ATOM 5870 N N . ARG B 1 109 ? 17.562 -1.692 4.758 1 93.44 109 ARG B N 1
ATOM 5871 C CA . ARG B 1 109 ? 17.938 -2.25 3.463 1 93.44 109 ARG B CA 1
ATOM 5872 C C . ARG B 1 109 ? 19.438 -2.137 3.232 1 93.44 109 ARG B C 1
ATOM 5874 O O . ARG B 1 109 ? 20.109 -1.289 3.834 1 93.44 109 ARG B O 1
ATOM 5881 N N . PRO B 1 110 ? 19.953 -2.889 2.342 1 92.06 110 PRO B N 1
ATOM 5882 C CA . PRO B 1 110 ? 21.391 -2.902 2.1 1 92.06 110 PRO B CA 1
ATOM 5883 C C . PRO B 1 110 ? 21.922 -1.567 1.573 1 92.06 110 PRO B C 1
ATOM 5885 O O . PRO B 1 110 ? 23.094 -1.251 1.746 1 92.06 110 PRO B O 1
ATOM 5888 N N . ASP B 1 111 ? 21.062 -0.775 0.96 1 94.12 111 ASP B N 1
ATOM 5889 C CA . ASP B 1 111 ? 21.531 0.5 0.416 1 94.12 111 ASP B CA 1
ATOM 5890 C C . ASP B 1 111 ? 21.562 1.577 1.498 1 94.12 111 ASP B C 1
ATOM 5892 O O . ASP B 1 111 ? 21.859 2.738 1.215 1 94.12 111 ASP B O 1
ATOM 5896 N N . GLY B 1 112 ? 21.172 1.219 2.682 1 96.94 112 GLY B N 1
ATOM 5897 C CA . GLY B 1 112 ? 21.25 2.129 3.812 1 96.94 112 GLY B CA 1
ATOM 5898 C C . GLY B 1 112 ? 19.922 2.777 4.152 1 96.94 112 GLY B C 1
ATOM 5899 O O . GLY B 1 112 ? 19.812 3.48 5.156 1 96.94 112 GLY B O 1
ATOM 5900 N N . SER B 1 113 ? 18.906 2.531 3.334 1 96.94 113 SER B N 1
ATOM 5901 C CA . SER B 1 113 ? 17.594 3.135 3.566 1 96.94 113 SER B CA 1
ATOM 5902 C C . SER B 1 113 ? 16.766 2.293 4.523 1 96.94 113 SER B C 1
ATOM 5904 O O . SER B 1 113 ? 17.156 1.184 4.891 1 96.94 113 SER B O 1
ATOM 5906 N N . TRP B 1 114 ? 15.758 2.803 5.105 1 96.38 114 TRP B N 1
ATOM 5907 C CA . TRP B 1 114 ? 14.695 2.088 5.812 1 96.38 114 TRP B CA 1
ATOM 5908 C C . TRP B 1 114 ? 13.398 2.105 5.016 1 96.38 114 TRP B C 1
ATOM 5910 O O . TRP B 1 114 ? 13.062 3.111 4.383 1 96.38 114 TRP B O 1
ATOM 5920 N N . MET B 1 115 ? 12.625 1.005 5.105 1 92.5 115 MET B N 1
ATOM 5921 C CA . MET B 1 115 ? 11.328 0.912 4.445 1 92.5 115 MET B CA 1
ATOM 5922 C C . MET B 1 115 ? 10.32 1.853 5.098 1 92.5 115 MET B C 1
ATOM 5924 O O . MET B 1 115 ? 10.32 2.021 6.316 1 92.5 115 MET B O 1
ATOM 5928 N N . ASN B 1 116 ? 9.461 2.471 4.266 1 90.19 116 ASN B N 1
ATOM 5929 C CA . ASN B 1 116 ? 8.359 3.271 4.793 1 90.19 116 ASN B CA 1
ATOM 5930 C C . ASN B 1 116 ? 7.328 2.404 5.504 1 90.19 116 ASN B C 1
ATOM 5932 O O . ASN B 1 116 ? 6.762 2.812 6.52 1 90.19 116 ASN B O 1
ATOM 5936 N N . ASP B 1 117 ? 6.914 1.232 4.965 1 89.44 117 ASP B N 1
ATOM 5937 C CA . ASP B 1 117 ? 6.121 0.152 5.543 1 89.44 117 ASP B CA 1
ATOM 5938 C C . ASP B 1 117 ? 6.574 -1.207 5.016 1 89.44 117 ASP B C 1
ATOM 5940 O O . ASP B 1 117 ? 7.098 -1.302 3.902 1 89.44 117 ASP B O 1
ATOM 5944 N N . VAL B 1 118 ? 6.348 -2.168 5.859 1 90.25 118 VAL B N 1
ATOM 5945 C CA . VAL B 1 118 ? 6.84 -3.498 5.512 1 90.25 118 VAL B CA 1
ATOM 5946 C C . VAL B 1 118 ? 6.094 -4.023 4.289 1 90.25 118 VAL B C 1
ATOM 5948 O O . VAL B 1 118 ? 4.898 -4.32 4.363 1 90.25 118 VAL B O 1
ATOM 5951 N N . HIS B 1 119 ? 6.68 -4.094 3.148 1 88.94 119 HIS B N 1
ATOM 5952 C CA . HIS B 1 119 ? 6.234 -4.691 1.894 1 88.94 119 HIS B CA 1
ATOM 5953 C C . HIS B 1 119 ? 5.012 -3.965 1.34 1 88.94 119 HIS B C 1
ATOM 5955 O O . HIS B 1 119 ? 4.09 -4.602 0.827 1 88.94 119 HIS B O 1
ATOM 5961 N N . VAL B 1 120 ? 4.906 -2.684 1.435 1 86.38 120 VAL B N 1
ATOM 5962 C CA . VAL B 1 120 ? 3.734 -1.945 0.975 1 86.38 120 VAL B CA 1
ATOM 5963 C C . VAL B 1 120 ? 4.121 -1.041 -0.193 1 86.38 120 VAL B C 1
ATOM 5965 O O . VAL B 1 120 ? 3.305 -0.779 -1.08 1 86.38 120 VAL B O 1
ATOM 5968 N N . SER B 1 121 ? 5.406 -0.53 -0.146 1 80.44 121 SER B N 1
ATOM 5969 C CA . SER B 1 121 ? 5.859 0.325 -1.237 1 80.44 121 SER B CA 1
ATOM 5970 C C . SER B 1 121 ? 7.379 0.314 -1.354 1 80.44 121 SER B C 1
ATOM 5972 O O . SER B 1 121 ? 8.078 -0.117 -0.431 1 80.44 121 SER B O 1
ATOM 5974 N N . ASP B 1 122 ? 7.801 0.864 -2.455 1 81.25 122 ASP B N 1
ATOM 5975 C CA . ASP B 1 122 ? 9.242 0.964 -2.672 1 81.25 122 ASP B CA 1
ATOM 5976 C C . ASP B 1 122 ? 9.758 2.346 -2.277 1 81.25 122 ASP B C 1
ATOM 5978 O O . ASP B 1 122 ? 10.938 2.648 -2.467 1 81.25 122 ASP B O 1
ATOM 5982 N N . TRP B 1 123 ? 8.914 3.133 -1.679 1 87.44 123 TRP B N 1
ATOM 5983 C CA . TRP B 1 123 ? 9.312 4.48 -1.288 1 87.44 123 TRP B CA 1
ATOM 5984 C C . TRP B 1 123 ? 10.25 4.445 -0.086 1 87.44 123 TRP B C 1
ATOM 5986 O O . TRP B 1 123 ? 9.93 3.84 0.939 1 87.44 123 TRP B O 1
ATOM 5996 N N . SER B 1 124 ? 11.414 5.078 -0.227 1 91.75 124 SER B N 1
ATOM 5997 C CA . SER B 1 124 ? 12.398 5.07 0.851 1 91.75 124 SER B CA 1
ATOM 5998 C C . SER B 1 124 ? 12.75 6.492 1.285 1 91.75 124 SER B C 1
ATOM 6000 O O . SER B 1 124 ? 13.695 6.695 2.049 1 91.75 124 SER B O 1
ATOM 6002 N N . GLY B 1 125 ? 11.977 7.484 0.753 1 93.06 125 GLY B N 1
ATOM 6003 C CA . GLY B 1 125 ? 12.281 8.875 1.052 1 93.06 125 GLY B CA 1
ATOM 6004 C C . GLY B 1 125 ? 12.188 9.203 2.529 1 93.06 125 GLY B C 1
ATOM 6005 O O . GLY B 1 125 ? 12.867 10.109 3.016 1 93.06 125 GLY B O 1
ATOM 6006 N N . THR B 1 126 ? 11.445 8.422 3.285 1 94.88 126 THR B N 1
ATOM 6007 C CA . THR B 1 126 ? 11.227 8.703 4.699 1 94.88 126 THR B CA 1
ATOM 6008 C C . THR B 1 126 ? 12.453 8.312 5.523 1 94.88 126 THR B C 1
ATOM 6010 O O . THR B 1 126 ? 12.5 8.562 6.73 1 94.88 126 THR B O 1
ATOM 6013 N N . THR B 1 127 ? 13.523 7.758 4.867 1 97.5 127 THR B N 1
ATOM 6014 C CA . THR B 1 127 ? 14.797 7.441 5.512 1 97.5 127 THR B CA 1
ATOM 6015 C C . THR B 1 127 ? 15.359 8.672 6.227 1 97.5 127 THR B C 1
ATOM 6017 O O . THR B 1 127 ? 15.961 8.547 7.293 1 97.5 127 THR B O 1
ATOM 6020 N N . VAL B 1 128 ? 15.133 9.836 5.629 1 97.75 128 VAL B N 1
ATOM 6021 C CA . VAL B 1 128 ? 15.68 11.07 6.191 1 97.75 128 VAL B CA 1
ATOM 6022 C C . VAL B 1 128 ? 15.07 11.328 7.566 1 97.75 128 VAL B C 1
ATOM 6024 O O . VAL B 1 128 ? 15.75 11.805 8.477 1 97.75 128 VAL B O 1
ATOM 6027 N N . PHE B 1 129 ? 13.82 10.984 7.797 1 97.06 129 PHE B N 1
ATOM 6028 C CA . PHE B 1 129 ? 13.156 11.211 9.07 1 97.06 129 PHE B CA 1
ATOM 6029 C C . PHE B 1 129 ? 13.672 10.25 10.141 1 97.06 129 PHE B C 1
ATOM 6031 O O . PHE B 1 129 ? 13.914 10.648 11.281 1 97.06 129 PHE B O 1
ATOM 6038 N N . ALA B 1 130 ? 13.836 8.992 9.742 1 97.19 130 ALA B N 1
ATOM 6039 C CA . ALA B 1 130 ? 14.43 8.023 10.648 1 97.19 130 ALA B CA 1
ATOM 6040 C C . ALA B 1 130 ? 15.852 8.43 11.031 1 97.19 130 ALA B C 1
ATOM 6042 O O . ALA B 1 130 ? 16.266 8.281 12.188 1 97.19 130 ALA B O 1
ATOM 6043 N N . ALA B 1 131 ? 16.609 8.938 10.07 1 98.38 131 ALA B N 1
ATOM 6044 C CA . ALA B 1 131 ? 17.984 9.367 10.305 1 98.38 131 ALA B CA 1
ATOM 6045 C C . ALA B 1 131 ? 18.031 10.523 11.297 1 98.38 131 ALA B C 1
ATOM 6047 O O . ALA B 1 131 ? 18.859 10.539 12.203 1 98.38 131 ALA B O 1
ATOM 6048 N N . ILE B 1 132 ? 17.125 11.461 11.141 1 98.12 132 ILE B N 1
ATOM 6049 C CA . ILE B 1 132 ? 17.094 12.617 12.031 1 98.12 132 ILE B CA 1
ATOM 6050 C C . ILE B 1 132 ? 16.781 12.164 13.453 1 98.12 132 ILE B C 1
ATOM 6052 O O . ILE B 1 132 ? 17.453 12.562 14.406 1 98.12 132 ILE B O 1
ATOM 6056 N N . ALA B 1 133 ? 15.766 11.305 13.609 1 98.12 133 ALA B N 1
ATOM 6057 C CA . ALA B 1 133 ? 15.391 10.82 14.93 1 98.12 133 ALA B CA 1
ATOM 6058 C C . ALA B 1 133 ? 16.547 10.062 15.586 1 98.12 133 ALA B C 1
ATOM 6060 O O . ALA B 1 133 ? 16.844 10.273 16.766 1 98.12 133 ALA B O 1
ATOM 6061 N N . LEU B 1 134 ? 17.156 9.203 14.805 1 98.69 134 LEU B N 1
ATOM 6062 C CA . LEU B 1 134 ? 18.25 8.406 15.336 1 98.69 134 LEU B CA 1
ATOM 6063 C C . LEU B 1 134 ? 19.469 9.281 15.641 1 98.69 134 LEU B C 1
ATOM 6065 O O . LEU B 1 134 ? 20.141 9.086 16.656 1 98.69 134 LEU B O 1
ATOM 6069 N N . TYR B 1 135 ? 19.828 10.266 14.828 1 98.69 135 TYR B N 1
ATOM 6070 C CA . TYR B 1 135 ? 20.922 11.195 15.086 1 98.69 135 TYR B CA 1
ATOM 6071 C C . TYR B 1 135 ? 20.719 11.922 16.406 1 98.69 135 TYR B C 1
ATOM 6073 O O . TYR B 1 135 ? 21.625 11.953 17.25 1 98.69 135 TYR B O 1
ATOM 6081 N N . GLU B 1 136 ? 19.5 12.453 16.531 1 98.31 136 GLU B N 1
ATOM 6082 C CA . GLU B 1 136 ? 19.25 13.227 17.75 1 98.31 136 GLU B CA 1
ATOM 6083 C C . GLU B 1 136 ? 19.312 12.328 18.984 1 98.31 136 GLU B C 1
ATOM 6085 O O . GLU B 1 136 ? 19.828 12.742 20.016 1 98.31 136 GLU B O 1
ATOM 6090 N N . ALA B 1 137 ? 18.781 11.133 18.844 1 98.75 137 ALA B N 1
ATOM 6091 C CA . ALA B 1 137 ? 18.828 10.195 19.953 1 98.75 137 ALA B CA 1
ATOM 6092 C C . ALA B 1 137 ? 20.281 9.898 20.344 1 98.75 137 ALA B C 1
ATOM 6094 O O . ALA B 1 137 ? 20.625 9.922 21.531 1 98.75 137 ALA B O 1
ATOM 6095 N N . VAL B 1 138 ? 21.109 9.648 19.375 1 98.69 138 VAL B N 1
ATOM 6096 C CA . VAL B 1 138 ? 22.5 9.289 19.641 1 98.69 138 VAL B CA 1
ATOM 6097 C C . VAL B 1 138 ? 23.281 10.531 20.078 1 98.69 138 VAL B C 1
ATOM 6099 O O . VAL B 1 138 ? 24.094 10.461 21 1 98.69 138 VAL B O 1
ATOM 6102 N N . HIS B 1 139 ? 23.047 11.633 19.469 1 98.06 139 HIS B N 1
ATOM 6103 C CA . HIS B 1 139 ? 23.75 12.883 19.75 1 98.06 139 HIS B CA 1
ATOM 6104 C C . HIS B 1 139 ? 23.5 13.328 21.188 1 98.06 139 HIS B C 1
ATOM 6106 O O . HIS B 1 139 ? 24.438 13.688 21.906 1 98.06 139 HIS B O 1
ATOM 6112 N N . TYR B 1 140 ? 22.266 13.289 21.625 1 98.06 140 TYR B N 1
ATOM 6113 C CA . TYR B 1 140 ? 21.922 13.836 22.922 1 98.06 140 TYR B CA 1
ATOM 6114 C C . TYR B 1 140 ? 22.047 12.781 24.016 1 98.06 140 TYR B C 1
ATOM 6116 O O . TYR B 1 140 ? 22.391 13.102 25.156 1 98.06 140 TYR B O 1
ATOM 6124 N N . HIS B 1 141 ? 21.812 11.508 23.641 1 98.62 141 HIS B N 1
ATOM 6125 C CA . HIS B 1 141 ? 21.641 10.523 24.703 1 98.62 141 HIS B CA 1
ATOM 6126 C C . HIS B 1 141 ? 22.484 9.281 24.438 1 98.62 141 HIS B C 1
ATOM 6128 O O . HIS B 1 141 ? 22.297 8.258 25.109 1 98.62 141 HIS B O 1
ATOM 6134 N N . GLY B 1 142 ? 23.375 9.32 23.516 1 98.38 142 GLY B N 1
ATOM 6135 C CA . GLY B 1 142 ? 24.219 8.18 23.172 1 98.38 142 GLY B CA 1
ATOM 6136 C C . GLY B 1 142 ? 25.016 7.664 24.344 1 98.38 142 GLY B C 1
ATOM 6137 O O . GLY B 1 142 ? 25.469 6.512 24.344 1 98.38 142 GLY B O 1
ATOM 6138 N N . HIS B 1 143 ? 25.281 8.523 25.375 1 98.25 143 HIS B N 1
ATOM 6139 C CA . HIS B 1 143 ? 26.078 8.156 26.547 1 98.25 143 HIS B CA 1
ATOM 6140 C C . HIS B 1 143 ? 25.391 7.055 27.344 1 98.25 143 HIS B C 1
ATOM 6142 O O . HIS B 1 143 ? 26.047 6.387 28.156 1 98.25 143 HIS B O 1
ATOM 6148 N N . LEU B 1 144 ? 24.047 6.805 27.109 1 98.44 144 LEU B N 1
ATOM 6149 C CA . LEU B 1 144 ? 23.312 5.766 27.828 1 98.44 144 LEU B CA 1
ATOM 6150 C C . LEU B 1 144 ? 23.609 4.391 27.25 1 98.44 144 LEU B C 1
ATOM 6152 O O . LEU B 1 144 ? 23.312 3.369 27.875 1 98.44 144 LEU B O 1
ATOM 6156 N N . LEU B 1 145 ? 24.172 4.32 26.016 1 98.69 145 LEU B N 1
ATOM 6157 C CA . LEU B 1 145 ? 24.359 3.074 25.281 1 98.69 145 LEU B CA 1
ATOM 6158 C C . LEU B 1 145 ? 25.75 2.504 25.516 1 98.69 145 LEU B C 1
ATOM 6160 O O . LEU B 1 145 ? 26.703 3.254 25.719 1 98.69 145 LEU B O 1
ATOM 6164 N N . ASP B 1 146 ? 25.844 1.177 25.516 1 98.06 146 ASP B N 1
ATOM 6165 C CA . ASP B 1 146 ? 27.156 0.561 25.469 1 98.06 146 ASP B CA 1
ATOM 6166 C C . ASP B 1 146 ? 27.828 0.824 24.109 1 98.06 146 ASP B C 1
ATOM 6168 O O . ASP B 1 146 ? 27.156 1.168 23.141 1 98.06 146 ASP B O 1
ATOM 6172 N N . ASP B 1 147 ? 29.109 0.603 24.031 1 97.94 147 ASP B N 1
ATOM 6173 C CA . ASP B 1 147 ? 29.891 0.961 22.859 1 97.94 147 ASP B CA 1
ATOM 6174 C C . ASP B 1 147 ? 29.422 0.199 21.625 1 97.94 147 ASP B C 1
ATOM 6176 O O . ASP B 1 147 ? 29.344 0.768 20.531 1 97.94 147 ASP B O 1
ATOM 6180 N N . SER B 1 148 ? 29.141 -1.019 21.766 1 98.06 148 SER B N 1
ATOM 6181 C CA . SER B 1 148 ? 28.75 -1.844 20.625 1 98.06 148 SER B CA 1
ATOM 6182 C C . SER B 1 148 ? 27.438 -1.347 20.016 1 98.06 148 SER B C 1
ATOM 6184 O O . SER B 1 148 ? 27.344 -1.198 18.797 1 98.06 148 SER B O 1
ATOM 6186 N N . THR B 1 149 ? 26.453 -1.085 20.844 1 98.44 149 THR B N 1
ATOM 6187 C CA . THR B 1 149 ? 25.156 -0.598 20.375 1 98.44 149 THR B CA 1
ATOM 6188 C C . THR B 1 149 ? 25.297 0.793 19.766 1 98.44 149 THR B C 1
ATOM 6190 O O . THR B 1 149 ? 24.734 1.061 18.703 1 98.44 149 THR B O 1
ATOM 6193 N N . ARG B 1 150 ? 26.016 1.649 20.453 1 98.44 150 ARG B N 1
ATOM 6194 C CA . ARG B 1 150 ? 26.219 3.014 19.984 1 98.44 150 ARG B CA 1
ATOM 6195 C C . ARG B 1 150 ? 26.891 3.021 18.609 1 98.44 150 ARG B C 1
ATOM 6197 O O . ARG B 1 150 ? 26.484 3.76 17.719 1 98.44 150 ARG B O 1
ATOM 6204 N N . ASN B 1 151 ? 27.922 2.188 18.453 1 98.38 151 ASN B N 1
ATOM 6205 C CA . ASN B 1 151 ? 28.641 2.115 17.188 1 98.38 151 ASN B CA 1
ATOM 6206 C C . ASN B 1 151 ? 27.766 1.548 16.062 1 98.38 151 ASN B C 1
ATOM 6208 O O . ASN B 1 151 ? 27.844 1.999 14.922 1 98.38 151 ASN B O 1
ATOM 6212 N N . HIS B 1 152 ? 26.969 0.614 16.422 1 98.44 152 HIS B N 1
ATOM 6213 C CA . HIS B 1 152 ? 26.062 0.029 15.438 1 98.44 152 HIS B CA 1
ATOM 6214 C C . HIS B 1 152 ? 25.047 1.056 14.945 1 98.44 152 HIS B C 1
ATOM 6216 O O . HIS B 1 152 ? 24.797 1.147 13.742 1 98.44 152 HIS B O 1
ATOM 6222 N N . TRP B 1 153 ? 24.469 1.81 15.875 1 98.69 153 TRP B N 1
ATOM 6223 C CA . TRP B 1 153 ? 23.516 2.848 15.5 1 98.69 153 TRP B CA 1
ATOM 6224 C C . TRP B 1 153 ? 24.188 3.916 14.641 1 98.69 153 TRP B C 1
ATOM 6226 O O . TRP B 1 153 ? 23.594 4.395 13.672 1 98.69 153 TRP B O 1
ATOM 6236 N N . LYS B 1 154 ? 25.422 4.258 14.961 1 98.69 154 LYS B N 1
ATOM 6237 C CA . LYS B 1 154 ? 26.172 5.246 14.195 1 98.69 154 LYS B CA 1
ATOM 6238 C C . LYS B 1 154 ? 26.469 4.734 12.789 1 98.69 154 LYS B C 1
ATOM 6240 O O . LYS B 1 154 ? 26.438 5.504 11.828 1 98.69 154 LYS B O 1
ATOM 6245 N N . GLU B 1 155 ? 26.734 3.469 12.711 1 98.44 155 GLU B N 1
ATOM 6246 C CA . GLU B 1 155 ? 26.969 2.875 11.398 1 98.44 155 GLU B CA 1
ATOM 6247 C C . GLU B 1 155 ? 25.734 2.979 10.516 1 98.44 155 GLU B C 1
ATOM 6249 O O . GLU B 1 155 ? 25.828 3.316 9.336 1 98.44 155 GLU B O 1
ATOM 6254 N N . GLN B 1 156 ? 24.625 2.725 11.062 1 98.12 156 GLN B N 1
ATOM 6255 C CA . GLN B 1 156 ? 23.375 2.844 10.32 1 98.12 156 GLN B CA 1
ATOM 6256 C C . GLN B 1 156 ? 23.109 4.289 9.898 1 98.12 156 GLN B C 1
ATOM 6258 O O . GLN B 1 156 ? 22.594 4.539 8.812 1 98.12 156 GLN B O 1
ATOM 6263 N N . LEU B 1 157 ? 23.5 5.227 10.742 1 98.62 157 LEU B N 1
ATOM 6264 C CA . LEU B 1 157 ? 23.375 6.645 10.422 1 98.62 157 LEU B CA 1
ATOM 6265 C C . LEU B 1 157 ? 24.25 7.02 9.242 1 98.62 157 LEU B C 1
ATOM 6267 O O . LEU B 1 157 ? 23.812 7.746 8.344 1 98.62 157 LEU B O 1
ATOM 6271 N N . LEU B 1 158 ? 25.453 6.527 9.336 1 98.75 158 LEU B N 1
ATOM 6272 C CA . LEU B 1 158 ? 26.375 6.812 8.242 1 98.75 158 LEU B CA 1
ATOM 6273 C C . LEU B 1 158 ? 25.844 6.262 6.922 1 98.75 158 LEU B C 1
ATOM 6275 O O . LEU B 1 158 ? 25.891 6.941 5.898 1 98.75 158 LEU B O 1
ATOM 6279 N N . GLU B 1 159 ? 25.312 5.059 6.969 1 98.38 159 GLU B N 1
ATOM 6280 C CA . GLU B 1 159 ? 24.719 4.434 5.785 1 98.38 159 GLU B CA 1
ATOM 6281 C C . GLU B 1 159 ? 23.531 5.238 5.262 1 98.38 159 GLU B C 1
ATOM 6283 O O . GLU B 1 159 ? 23.344 5.352 4.051 1 98.38 159 GLU B O 1
ATOM 6288 N N . ALA B 1 160 ? 22.734 5.766 6.141 1 98.69 160 ALA B N 1
ATOM 6289 C CA . ALA B 1 160 ? 21.594 6.59 5.742 1 98.69 160 ALA B CA 1
ATOM 6290 C C . ALA B 1 160 ? 22.062 7.855 5.023 1 98.69 160 ALA B C 1
ATOM 6292 O O . ALA B 1 160 ? 21.469 8.273 4.031 1 98.69 160 ALA B O 1
ATOM 6293 N N . GLY B 1 161 ? 23.141 8.469 5.559 1 98.81 161 GLY B N 1
ATOM 6294 C CA . GLY B 1 161 ? 23.719 9.617 4.879 1 98.81 161 GLY B CA 1
ATOM 6295 C C . GLY B 1 161 ? 24.219 9.289 3.484 1 98.81 161 GLY B C 1
ATOM 6296 O O . GLY B 1 161 ? 23.984 10.047 2.541 1 98.81 161 GLY B O 1
ATOM 6297 N N . GLU B 1 162 ? 24.859 8.148 3.391 1 98.75 162 GLU B N 1
ATOM 6298 C CA . GLU B 1 162 ? 25.391 7.707 2.102 1 98.75 162 GLU B CA 1
ATOM 6299 C C . GLU B 1 162 ? 24.25 7.406 1.124 1 98.75 162 GLU B C 1
ATOM 6301 O O . GLU B 1 162 ? 24.359 7.711 -0.067 1 98.75 162 GLU B O 1
ATOM 6306 N N . PHE B 1 163 ? 23.266 6.832 1.635 1 97.88 163 PHE B N 1
ATOM 6307 C CA . PHE B 1 163 ? 22.078 6.598 0.813 1 97.88 163 PHE B CA 1
ATOM 6308 C C . PHE B 1 163 ? 21.547 7.906 0.239 1 97.88 163 PHE B C 1
ATOM 6310 O O . PHE B 1 163 ? 21.266 7.992 -0.956 1 97.88 163 PHE B O 1
ATOM 6317 N N . MET B 1 164 ? 21.375 8.922 1.048 1 98.19 164 MET B N 1
ATOM 6318 C CA . MET B 1 164 ? 20.875 10.211 0.582 1 98.19 164 MET B CA 1
ATOM 6319 C C . MET B 1 164 ? 21.797 10.797 -0.483 1 98.19 164 MET B C 1
ATOM 6321 O O . MET B 1 164 ? 21.328 11.273 -1.519 1 98.19 164 MET B O 1
ATOM 6325 N N . MET B 1 165 ? 23.109 10.695 -0.275 1 97.75 165 MET B N 1
ATOM 6326 C CA . MET B 1 165 ? 24.078 11.234 -1.224 1 97.75 165 MET B CA 1
ATOM 6327 C C . MET B 1 165 ? 23.969 10.539 -2.574 1 97.75 165 MET B C 1
ATOM 6329 O O . MET B 1 165 ? 24.172 11.156 -3.619 1 97.75 165 MET B O 1
ATOM 6333 N N . LYS B 1 166 ? 23.578 9.281 -2.51 1 95.62 166 LYS B N 1
ATOM 6334 C CA . LYS B 1 166 ? 23.5 8.484 -3.73 1 95.62 166 LYS B CA 1
ATOM 6335 C C . LYS B 1 166 ? 22.141 8.664 -4.414 1 95.62 166 LYS B C 1
ATOM 6337 O O . LYS B 1 166 ? 21.969 8.266 -5.566 1 95.62 166 LYS B O 1
ATOM 6342 N N . ASN B 1 167 ? 21.172 9.297 -3.721 1 93.75 167 ASN B N 1
ATOM 6343 C CA . ASN B 1 167 ? 19.828 9.445 -4.254 1 93.75 167 ASN B CA 1
ATOM 6344 C C . ASN B 1 167 ? 19.359 10.891 -4.199 1 93.75 167 ASN B C 1
ATOM 6346 O O . ASN B 1 167 ? 18.312 11.188 -3.605 1 93.75 167 ASN B O 1
ATOM 6350 N N . PRO B 1 168 ? 20 11.781 -4.918 1 93.5 168 PRO B N 1
ATOM 6351 C CA . PRO B 1 168 ? 19.641 13.203 -4.852 1 93.5 168 PRO B CA 1
ATOM 6352 C C . PRO B 1 168 ? 18.25 13.5 -5.41 1 93.5 168 PRO B C 1
ATOM 6354 O O . PRO B 1 168 ? 17.672 14.539 -5.102 1 93.5 168 PRO B O 1
ATOM 6357 N N . GLN B 1 169 ? 17.672 12.609 -6.207 1 90.88 169 GLN B N 1
ATOM 6358 C CA . GLN B 1 169 ? 16.359 12.812 -6.785 1 90.88 169 GLN B CA 1
ATOM 6359 C C . GLN B 1 169 ? 15.281 12.906 -5.699 1 90.88 169 GLN B C 1
ATOM 6361 O O . GLN B 1 169 ? 14.18 13.398 -5.945 1 90.88 169 GLN B O 1
ATOM 6366 N N . MET B 1 170 ? 15.664 12.523 -4.543 1 92.44 170 MET B N 1
ATOM 6367 C CA . MET B 1 170 ? 14.695 12.508 -3.451 1 92.44 170 MET B CA 1
ATOM 6368 C C . MET B 1 170 ? 14.539 13.898 -2.838 1 92.44 170 MET B C 1
ATOM 6370 O O . MET B 1 170 ? 13.523 14.195 -2.215 1 92.44 170 MET B O 1
ATOM 6374 N N . TYR B 1 171 ? 15.57 14.758 -3.061 1 95.62 171 TYR B N 1
ATOM 6375 C CA . TYR B 1 171 ? 15.492 16 -2.307 1 95.62 171 TYR B CA 1
ATOM 6376 C C . TYR B 1 171 ? 16.062 17.172 -3.113 1 95.62 171 TYR B C 1
ATOM 6378 O O . TYR B 1 171 ? 15.797 18.328 -2.803 1 95.62 171 TYR B O 1
ATOM 6386 N N . SER B 1 172 ? 16.891 16.922 -4.09 1 94.38 172 SER B N 1
ATOM 6387 C CA . SER B 1 172 ? 17.578 18 -4.801 1 94.38 172 SER B CA 1
ATOM 6388 C C . SER B 1 172 ? 16.594 18.844 -5.598 1 94.38 172 SER B C 1
ATOM 6390 O O . SER B 1 172 ? 15.625 18.328 -6.164 1 94.38 172 SER B O 1
ATOM 6392 N N . ARG B 1 173 ? 16.859 20.125 -5.633 1 94 173 ARG B N 1
ATOM 6393 C CA . ARG B 1 173 ? 16.031 21.031 -6.418 1 94 173 ARG B CA 1
ATOM 6394 C C . ARG B 1 173 ? 16.609 21.234 -7.812 1 94 173 ARG B C 1
ATOM 6396 O O . ARG B 1 173 ? 16.094 22.031 -8.602 1 94 173 ARG B O 1
ATOM 6403 N N . ARG B 1 174 ? 17.641 20.547 -8.062 1 88.69 174 ARG B N 1
ATOM 6404 C CA . ARG B 1 174 ? 18.281 20.609 -9.375 1 88.69 174 ARG B CA 1
ATOM 6405 C C . ARG B 1 174 ? 17.938 19.391 -10.219 1 88.69 174 ARG B C 1
ATOM 6407 O O . ARG B 1 174 ? 18.047 18.266 -9.766 1 88.69 174 ARG B O 1
ATOM 6414 N N . MET B 1 175 ? 17.312 19.672 -11.344 1 75.25 175 MET B N 1
ATOM 6415 C CA . MET B 1 175 ? 16.938 18.578 -12.25 1 75.25 175 MET B CA 1
ATOM 6416 C C . MET B 1 175 ? 18.188 17.859 -12.766 1 75.25 175 MET B C 1
ATOM 6418 O O . MET B 1 175 ? 19.125 18.5 -13.234 1 75.25 175 MET B O 1
ATOM 6422 N N . GLN B 1 176 ? 18.297 16.734 -12.414 1 67 176 GLN B N 1
ATOM 6423 C CA . GLN B 1 176 ? 19.438 15.945 -12.875 1 67 176 GLN B CA 1
ATOM 6424 C C . GLN B 1 176 ? 18.984 14.727 -13.664 1 67 176 GLN B C 1
ATOM 6426 O O . GLN B 1 176 ? 17.984 14.094 -13.32 1 67 176 GLN B O 1
ATOM 6431 N N . GLY B 1 177 ? 19.688 14.438 -14.711 1 58.59 177 GLY B N 1
ATOM 6432 C CA . GLY B 1 177 ? 19.516 13.211 -15.477 1 58.59 177 GLY B CA 1
ATOM 6433 C C . GLY B 1 177 ? 18.078 12.992 -15.938 1 58.59 177 GLY B C 1
ATOM 6434 O O . GLY B 1 177 ? 17.484 13.875 -16.562 1 58.59 177 GLY B O 1
ATOM 6435 N N . SER B 1 178 ? 17.547 11.875 -15.445 1 59.31 178 SER B N 1
ATOM 6436 C CA . SER B 1 178 ? 16.25 11.344 -15.875 1 59.31 178 SER B CA 1
ATOM 6437 C C . SER B 1 178 ? 15.125 11.844 -14.977 1 59.31 178 SER B C 1
ATOM 6439 O O . SER B 1 178 ? 13.969 11.445 -15.141 1 59.31 178 SER B O 1
ATOM 6441 N N . MET B 1 179 ? 15.57 12.867 -14.148 1 65 179 MET B N 1
ATOM 6442 C CA . MET B 1 179 ? 14.531 13.383 -13.273 1 65 179 MET B CA 1
ATOM 6443 C C . MET B 1 179 ? 13.531 14.242 -14.047 1 65 179 MET B C 1
ATOM 6445 O O . MET B 1 179 ? 13.914 15.242 -14.656 1 65 179 MET B O 1
ATOM 6449 N N . LYS B 1 180 ? 12.273 13.703 -13.969 1 64.25 180 LYS B N 1
ATOM 6450 C CA . LYS B 1 180 ? 11.25 14.414 -14.727 1 64.25 180 LYS B CA 1
ATOM 6451 C C . LYS B 1 180 ? 10.461 15.359 -13.828 1 64.25 180 LYS B C 1
ATOM 6453 O O . LYS B 1 180 ? 9.773 16.266 -14.32 1 64.25 180 LYS B O 1
ATOM 6458 N N . ARG B 1 181 ? 10.633 15.102 -12.523 1 72.94 181 ARG B N 1
ATOM 6459 C CA . ARG B 1 181 ? 9.922 15.961 -11.586 1 72.94 181 ARG B CA 1
ATOM 6460 C C . ARG B 1 181 ? 10.641 16.016 -10.242 1 72.94 181 ARG B C 1
ATOM 6462 O O . ARG B 1 181 ? 11.375 15.094 -9.891 1 72.94 181 ARG B O 1
ATOM 6469 N N . LEU B 1 182 ? 10.375 17.125 -9.68 1 82.25 182 LEU B N 1
ATOM 6470 C CA . LEU B 1 182 ? 10.93 17.266 -8.344 1 82.25 182 LEU B CA 1
ATOM 6471 C C . LEU B 1 182 ? 9.992 16.672 -7.293 1 82.25 182 LEU B C 1
ATOM 6473 O O . LEU B 1 182 ? 8.773 16.797 -7.402 1 82.25 182 LEU B O 1
ATOM 6477 N N . ASN B 1 183 ? 10.547 16.031 -6.34 1 90 183 ASN B N 1
ATOM 6478 C CA . ASN B 1 183 ? 9.773 15.547 -5.203 1 90 183 ASN B CA 1
ATOM 6479 C C . ASN B 1 183 ? 9.289 16.688 -4.312 1 90 183 ASN B C 1
ATOM 6481 O O . ASN B 1 183 ? 9.711 17.828 -4.484 1 90 183 ASN B O 1
ATOM 6485 N N . ASN B 1 184 ? 8.391 16.406 -3.404 1 95.31 184 ASN B N 1
ATOM 6486 C CA . ASN B 1 184 ? 7.883 17.422 -2.482 1 95.31 184 ASN B CA 1
ATOM 6487 C C . ASN B 1 184 ? 9.008 18.094 -1.705 1 95.31 184 ASN B C 1
ATOM 6489 O O . ASN B 1 184 ? 9.969 17.438 -1.295 1 95.31 184 ASN B O 1
ATOM 6493 N N . VAL B 1 185 ? 8.898 19.328 -1.465 1 97.44 185 VAL B N 1
ATOM 6494 C CA . VAL B 1 185 ? 9.984 20.188 -1.021 1 97.44 185 VAL B CA 1
ATOM 6495 C C . VAL B 1 185 ? 10.328 19.891 0.436 1 97.44 185 VAL B C 1
ATOM 6497 O O . VAL B 1 185 ? 11.43 20.188 0.896 1 97.44 185 VAL B O 1
ATOM 6500 N N . ASN B 1 186 ? 9.43 19.266 1.179 1 97.31 186 ASN B N 1
ATOM 6501 C CA . ASN B 1 186 ? 9.727 18.953 2.572 1 97.31 186 ASN B CA 1
ATOM 6502 C C . ASN B 1 186 ? 10.922 18.016 2.689 1 97.31 186 ASN B C 1
ATOM 6504 O O . ASN B 1 186 ? 11.688 18.094 3.658 1 97.31 186 ASN B O 1
ATOM 6508 N N . TYR B 1 187 ? 11.141 17.188 1.708 1 97.19 187 TYR B N 1
ATOM 6509 C CA . TYR B 1 187 ? 12.289 16.281 1.714 1 97.19 187 TYR B CA 1
ATOM 6510 C C . TYR B 1 187 ? 13.586 17.047 1.512 1 97.19 187 TYR B C 1
ATOM 6512 O O . TYR B 1 187 ? 14.625 16.672 2.059 1 97.19 187 TYR B O 1
ATOM 6520 N N . SER B 1 188 ? 13.539 18.109 0.734 1 98.06 188 SER B N 1
ATOM 6521 C CA . SER B 1 188 ? 14.719 18.953 0.56 1 98.06 188 SER B CA 1
ATOM 6522 C C . SER B 1 188 ? 15.125 19.609 1.873 1 98.06 188 SER B C 1
ATOM 6524 O O . SER B 1 188 ? 16.297 19.609 2.236 1 98.06 188 SER B O 1
ATOM 6526 N N . ALA B 1 189 ? 14.133 20.141 2.518 1 98.44 189 ALA B N 1
ATOM 6527 C CA . ALA B 1 189 ? 14.398 20.797 3.789 1 98.44 189 ALA B CA 1
ATOM 6528 C C . ALA B 1 189 ? 14.938 19.812 4.82 1 98.44 189 ALA B C 1
ATOM 6530 O O . ALA B 1 189 ? 15.898 20.109 5.531 1 98.44 189 ALA B O 1
ATOM 6531 N N . SER B 1 190 ? 14.391 18.656 4.867 1 98.19 190 SER B N 1
ATOM 6532 C CA . SER B 1 190 ? 14.797 17.641 5.836 1 98.19 190 SER B CA 1
ATOM 6533 C C . SER B 1 190 ? 16.203 17.141 5.543 1 98.19 190 SER B C 1
ATOM 6535 O O . SER B 1 190 ? 17 16.922 6.461 1 98.19 190 SER B O 1
ATOM 6537 N N . ALA B 1 191 ? 16.453 16.938 4.262 1 98.38 191 ALA B N 1
ATOM 6538 C CA . ALA B 1 191 ? 17.781 16.484 3.871 1 98.38 191 ALA B CA 1
ATOM 6539 C C . ALA B 1 191 ? 18.859 17.5 4.23 1 98.38 191 ALA B C 1
ATOM 6541 O O . ALA B 1 191 ? 19.984 17.141 4.578 1 98.38 191 ALA B O 1
ATOM 6542 N N . THR B 1 192 ? 18.5 18.797 4.18 1 98.62 192 THR B N 1
ATOM 6543 C CA . THR B 1 192 ? 19.438 19.875 4.531 1 98.62 192 THR B CA 1
ATOM 6544 C C . THR B 1 192 ? 19.906 19.719 5.973 1 98.62 192 THR B C 1
ATOM 6546 O O . THR B 1 192 ? 21.109 19.703 6.242 1 98.62 192 THR B O 1
ATOM 6549 N N . TYR B 1 193 ? 19.016 19.562 6.852 1 98.62 193 TYR B N 1
ATOM 6550 C CA . TYR B 1 193 ? 19.375 19.391 8.258 1 98.62 193 TYR B CA 1
ATOM 6551 C C . TYR B 1 193 ? 20.094 18.078 8.484 1 98.62 193 TYR B C 1
ATOM 6553 O O . TYR B 1 193 ? 21.156 18.047 9.125 1 98.62 193 TYR B O 1
ATOM 6561 N N . ALA B 1 194 ? 19.594 16.984 7.945 1 98.75 194 ALA B N 1
ATOM 6562 C CA . ALA B 1 194 ? 20.125 15.648 8.172 1 98.75 194 ALA B CA 1
ATOM 6563 C C . ALA B 1 194 ? 21.578 15.547 7.703 1 98.75 194 ALA B C 1
ATOM 6565 O O . ALA B 1 194 ? 22.453 15.078 8.438 1 98.75 194 ALA B O 1
ATOM 6566 N N . LEU B 1 195 ? 21.828 16.047 6.48 1 98.88 195 LEU B N 1
ATOM 6567 C CA . LEU B 1 195 ? 23.156 15.906 5.914 1 98.88 195 LEU B CA 1
ATOM 6568 C C . LEU B 1 195 ? 24.156 16.812 6.648 1 98.88 195 LEU B C 1
ATOM 6570 O O . LEU B 1 195 ? 25.312 16.422 6.848 1 98.88 195 LEU B O 1
ATOM 6574 N N . GLN B 1 196 ? 23.734 18.016 7.07 1 98.88 196 GLN B N 1
ATOM 6575 C CA . GLN B 1 196 ? 24.594 18.875 7.875 1 98.88 196 GLN B CA 1
ATOM 6576 C C . GLN B 1 196 ? 24.953 18.203 9.203 1 98.88 196 GLN B C 1
ATOM 6578 O O . GLN B 1 196 ? 26.109 18.172 9.602 1 98.88 196 GLN B O 1
ATOM 6583 N N . ALA B 1 197 ? 23.953 17.688 9.867 1 98.81 197 ALA B N 1
ATOM 6584 C CA . ALA B 1 197 ? 24.141 17.047 11.172 1 98.81 197 ALA B CA 1
ATOM 6585 C C . ALA B 1 197 ? 25.031 15.82 11.062 1 98.81 197 ALA B C 1
ATOM 6587 O O . ALA B 1 197 ? 25.969 15.656 11.852 1 98.81 197 ALA B O 1
ATOM 6588 N N . LEU B 1 198 ? 24.75 14.977 10.102 1 98.88 198 LEU B N 1
ATOM 6589 C CA . LEU B 1 198 ? 25.547 13.773 9.906 1 98.88 198 LEU B CA 1
ATOM 6590 C C . LEU B 1 198 ? 26.953 14.117 9.445 1 98.88 198 LEU B C 1
ATOM 6592 O O . LEU B 1 198 ? 27.922 13.438 9.82 1 98.88 198 LEU B O 1
ATOM 6596 N N . GLY B 1 199 ? 27.047 15.156 8.586 1 98.81 199 GLY B N 1
ATOM 6597 C CA . GLY B 1 199 ? 28.375 15.617 8.188 1 98.81 199 GLY B CA 1
ATOM 6598 C C . GLY B 1 199 ? 29.25 16.016 9.359 1 98.81 199 GLY B C 1
ATOM 6599 O O . GLY B 1 199 ? 30.438 15.703 9.383 1 98.81 199 GLY B O 1
ATOM 6600 N N . GLU B 1 200 ? 28.688 16.688 10.297 1 98.5 200 GLU B N 1
ATOM 6601 C CA . GLU B 1 200 ? 29.422 17.078 11.5 1 98.5 200 GLU B CA 1
ATOM 6602 C C . GLU B 1 200 ? 29.75 15.859 12.359 1 98.5 200 GLU B C 1
ATOM 6604 O O . GLU B 1 200 ? 30.891 15.719 12.836 1 98.5 200 GLU B O 1
ATOM 6609 N N . MET B 1 201 ? 28.797 14.953 12.508 1 98.31 201 MET B N 1
ATOM 6610 C CA . MET B 1 201 ? 28.984 13.789 13.375 1 98.31 201 MET B CA 1
ATOM 6611 C C . MET B 1 201 ? 30.078 12.883 12.844 1 98.31 201 MET B C 1
ATOM 6613 O O . MET B 1 201 ? 30.859 12.328 13.625 1 98.31 201 MET B O 1
ATOM 6617 N N . PHE B 1 202 ? 30.188 12.781 11.531 1 98.5 202 PHE B N 1
ATOM 6618 C CA . PHE B 1 202 ? 31.078 11.789 10.953 1 98.5 202 PHE B CA 1
ATOM 6619 C C . PHE B 1 202 ? 32.25 12.461 10.234 1 98.5 202 PHE B C 1
ATOM 6621 O O . PHE B 1 202 ? 33 11.805 9.516 1 98.5 202 PHE B O 1
ATOM 6628 N N . ASP B 1 203 ? 32.375 13.742 10.344 1 98.12 203 ASP B N 1
ATOM 6629 C CA . ASP B 1 203 ? 33.406 14.516 9.672 1 98.12 203 ASP B CA 1
ATOM 6630 C C . ASP B 1 203 ? 33.406 14.227 8.172 1 98.12 203 ASP B C 1
ATOM 6632 O O . ASP B 1 203 ? 34.438 13.82 7.613 1 98.12 203 ASP B O 1
ATOM 6636 N N . ARG B 1 204 ? 32.219 14.406 7.578 1 98.56 204 ARG B N 1
ATOM 6637 C CA . ARG B 1 204 ? 32.031 14.227 6.148 1 98.56 204 ARG B CA 1
ATOM 6638 C C . ARG B 1 204 ? 31.766 15.562 5.453 1 98.56 204 ARG B C 1
ATOM 6640 O O . ARG B 1 204 ? 30.625 16 5.324 1 98.56 204 ARG B O 1
ATOM 6647 N N . PRO B 1 205 ? 32.812 16.172 4.863 1 98.5 205 PRO B N 1
ATOM 6648 C CA . PRO B 1 205 ? 32.656 17.469 4.227 1 98.5 205 PRO B CA 1
ATOM 6649 C C . PRO B 1 205 ? 31.719 17.438 3.021 1 98.5 205 PRO B C 1
ATOM 6651 O O . PRO B 1 205 ? 31.062 18.438 2.713 1 98.5 205 PRO B O 1
ATOM 6654 N N . ASP B 1 206 ? 31.609 16.281 2.348 1 98.62 206 ASP B N 1
ATOM 6655 C CA . ASP B 1 206 ? 30.719 16.172 1.196 1 98.62 206 ASP B CA 1
ATOM 6656 C C . ASP B 1 206 ? 29.25 16.25 1.621 1 98.62 206 ASP B C 1
ATOM 6658 O O . ASP B 1 206 ? 28.438 16.844 0.919 1 98.62 206 ASP B O 1
ATOM 6662 N N . PHE B 1 207 ? 28.938 15.68 2.818 1 98.75 207 PHE B N 1
ATOM 6663 C CA . PHE B 1 207 ? 27.594 15.82 3.354 1 98.75 207 PHE B CA 1
ATOM 6664 C C . PHE B 1 207 ? 27.266 17.281 3.621 1 98.75 207 PHE B C 1
ATOM 6666 O O . PHE B 1 207 ? 26.203 17.766 3.229 1 98.75 207 PHE B O 1
ATOM 6673 N N . LYS B 1 208 ? 28.172 18 4.262 1 98.69 208 LYS B N 1
ATOM 6674 C CA . LYS B 1 208 ? 27.984 19.406 4.613 1 98.69 208 LYS B CA 1
ATOM 6675 C C . LYS B 1 208 ? 27.844 20.266 3.361 1 98.69 208 LYS B C 1
ATOM 6677 O O . LYS B 1 208 ? 27.031 21.188 3.326 1 98.69 208 LYS B O 1
ATOM 6682 N N . GLU B 1 209 ? 28.641 19.938 2.369 1 98.62 209 GLU B N 1
ATOM 6683 C CA . GLU B 1 209 ? 28.578 20.688 1.118 1 98.62 209 GLU B CA 1
ATOM 6684 C C . GLU B 1 209 ? 27.234 20.5 0.425 1 98.62 209 GLU B C 1
ATOM 6686 O O . GLU B 1 209 ? 26.656 21.453 -0.085 1 98.62 209 GLU B O 1
ATOM 6691 N N . GLU B 1 210 ? 26.781 19.25 0.385 1 98.44 210 GLU B N 1
ATOM 6692 C CA . GLU B 1 210 ? 25.469 18.984 -0.221 1 98.44 210 GLU B CA 1
ATOM 6693 C C . GLU B 1 210 ? 24.359 19.719 0.521 1 98.44 210 GLU B C 1
ATOM 6695 O O . GLU B 1 210 ? 23.453 20.281 -0.103 1 98.44 210 GLU B O 1
ATOM 6700 N N . ALA B 1 211 ? 24.422 19.719 1.855 1 98.75 211 ALA B N 1
ATOM 6701 C CA . ALA B 1 211 ? 23.453 20.453 2.656 1 98.75 211 ALA B CA 1
ATOM 6702 C C . ALA B 1 211 ? 23.453 21.938 2.279 1 98.75 211 ALA B C 1
ATOM 6704 O O . ALA B 1 211 ? 22.391 22.547 2.133 1 98.75 211 ALA B O 1
ATOM 6705 N N . ARG B 1 212 ? 24.609 22.484 2.119 1 98.62 212 ARG B N 1
ATOM 6706 C CA . ARG B 1 212 ? 24.75 23.891 1.761 1 98.62 212 ARG B CA 1
ATOM 6707 C C . ARG B 1 212 ? 24.125 24.172 0.399 1 98.62 212 ARG B C 1
ATOM 6709 O O . ARG B 1 212 ? 23.438 25.188 0.222 1 98.62 212 ARG B O 1
ATOM 6716 N N . ILE B 1 213 ? 24.375 23.281 -0.531 1 98.06 213 ILE B N 1
ATOM 6717 C CA . ILE B 1 213 ? 23.859 23.453 -1.887 1 98.06 213 ILE B CA 1
ATOM 6718 C C . ILE B 1 213 ? 22.328 23.438 -1.865 1 98.06 213 ILE B C 1
ATOM 6720 O O . ILE B 1 213 ? 21.688 24.312 -2.434 1 98.06 213 ILE B O 1
ATOM 6724 N N . VAL B 1 214 ? 21.75 22.453 -1.201 1 98.31 214 VAL B N 1
ATOM 6725 C CA . VAL B 1 214 ? 20.297 22.328 -1.156 1 98.31 214 VAL B CA 1
ATOM 6726 C C . VAL B 1 214 ? 19.703 23.531 -0.435 1 98.31 214 VAL B C 1
ATOM 6728 O O . VAL B 1 214 ? 18.688 24.078 -0.878 1 98.31 214 VAL B O 1
ATOM 6731 N N . ALA B 1 215 ? 20.328 23.953 0.66 1 98.62 215 ALA B N 1
ATOM 6732 C CA . ALA B 1 215 ? 19.859 25.125 1.398 1 98.62 215 ALA B CA 1
ATOM 6733 C C . ALA B 1 215 ? 19.875 26.375 0.516 1 98.62 215 ALA B C 1
ATOM 6735 O O . ALA B 1 215 ? 18.938 27.172 0.548 1 98.62 215 ALA B O 1
ATOM 6736 N N . SER B 1 216 ? 20.922 26.516 -0.182 1 98.12 216 SER B N 1
ATOM 6737 C CA . SER B 1 216 ? 21.047 27.672 -1.072 1 98.12 216 SER B CA 1
ATOM 6738 C C . SER B 1 216 ? 19.953 27.672 -2.133 1 98.12 216 SER B C 1
ATOM 6740 O O . SER B 1 216 ? 19.375 28.719 -2.426 1 98.12 216 SER B O 1
ATOM 6742 N N . ASP B 1 217 ? 19.719 26.531 -2.688 1 97.44 217 ASP B N 1
ATOM 6743 C CA . ASP B 1 217 ? 18.672 26.422 -3.711 1 97.44 217 ASP B CA 1
ATOM 6744 C C . ASP B 1 217 ? 17.297 26.719 -3.129 1 97.44 217 ASP B C 1
ATOM 6746 O O . ASP B 1 217 ? 16.469 27.344 -3.783 1 97.44 217 ASP B O 1
ATOM 6750 N N . LEU B 1 218 ? 17.047 26.312 -1.903 1 98.06 218 LEU B N 1
ATOM 6751 C CA . LEU B 1 218 ? 15.734 26.453 -1.271 1 98.06 218 LEU B CA 1
ATOM 6752 C C . LEU B 1 218 ? 15.406 27.922 -1.008 1 98.06 218 LEU B C 1
ATOM 6754 O O . LEU B 1 218 ? 14.234 28.297 -0.891 1 98.06 218 LEU B O 1
ATOM 6758 N N . LYS B 1 219 ? 16.406 28.781 -0.896 1 98.19 219 LYS B N 1
ATOM 6759 C CA . LYS B 1 219 ? 16.172 30.203 -0.674 1 98.19 219 LYS B CA 1
ATOM 6760 C C . LYS B 1 219 ? 15.344 30.812 -1.803 1 98.19 219 LYS B C 1
ATOM 6762 O O . LYS B 1 219 ? 14.625 31.781 -1.597 1 98.19 219 LYS B O 1
ATOM 6767 N N . LYS B 1 220 ? 15.344 30.078 -2.916 1 96.12 220 LYS B N 1
ATOM 6768 C CA . LYS B 1 220 ? 14.648 30.594 -4.09 1 96.12 220 LYS B CA 1
ATOM 6769 C C . LYS B 1 220 ? 13.234 30.016 -4.184 1 96.12 220 LYS B C 1
ATOM 6771 O O . LYS B 1 220 ? 12.484 30.344 -5.105 1 96.12 220 LYS B O 1
ATOM 6776 N N . PHE B 1 221 ? 12.844 29.266 -3.223 1 97.75 221 PHE B N 1
ATOM 6777 C CA . PHE B 1 221 ? 11.562 28.578 -3.309 1 97.75 221 PHE B CA 1
ATOM 6778 C C . PHE B 1 221 ? 10.547 29.188 -2.35 1 97.75 221 PHE B C 1
ATOM 6780 O O . PHE B 1 221 ? 9.523 28.578 -2.049 1 97.75 221 PHE B O 1
ATOM 6787 N N . PHE B 1 222 ? 10.789 30.344 -1.82 1 98.5 222 PHE B N 1
ATOM 6788 C CA . PHE B 1 222 ? 9.82 31.078 -1.021 1 98.5 222 PHE B CA 1
ATOM 6789 C C . PHE B 1 222 ? 9.07 32.094 -1.879 1 98.5 222 PHE B C 1
ATOM 6791 O O . PHE B 1 222 ? 9.664 32.75 -2.727 1 98.5 222 PHE B O 1
ATOM 6798 N N . THR B 1 223 ? 7.746 32.125 -1.731 1 98.06 223 THR B N 1
ATOM 6799 C CA . THR B 1 223 ? 6.918 33 -2.551 1 98.06 223 THR B CA 1
ATOM 6800 C C . THR B 1 223 ? 7.25 34.469 -2.279 1 98.06 223 THR B C 1
ATOM 6802 O O . THR B 1 223 ? 7.676 34.844 -1.178 1 98.06 223 THR B O 1
ATOM 6805 N N . ALA B 1 224 ? 6.969 35.344 -3.188 1 96.06 224 ALA B N 1
ATOM 6806 C CA . ALA B 1 224 ? 7.488 36.719 -3.215 1 96.06 224 ALA B CA 1
ATOM 6807 C C . ALA B 1 224 ? 6.738 37.594 -2.23 1 96.06 224 ALA B C 1
ATOM 6809 O O . ALA B 1 224 ? 7.336 38.469 -1.591 1 96.06 224 ALA B O 1
ATOM 6810 N N . ASN B 1 225 ? 5.48 37.375 -2.07 1 97.56 225 ASN B N 1
ATOM 6811 C CA . ASN B 1 225 ? 4.676 38.312 -1.312 1 97.56 225 ASN B CA 1
ATOM 6812 C C . ASN B 1 225 ? 4.523 37.875 0.144 1 97.56 225 ASN B C 1
ATOM 6814 O O . ASN B 1 225 ? 4.531 38.719 1.048 1 97.56 225 ASN B O 1
ATOM 6818 N N . ASP B 1 226 ? 4.43 36.5 0.368 1 98.38 226 ASP B N 1
ATOM 6819 C CA . ASP B 1 226 ? 4.031 36.094 1.704 1 98.38 226 ASP B CA 1
ATOM 6820 C C . ASP B 1 226 ? 5.062 35.125 2.297 1 98.38 226 ASP B C 1
ATOM 6822 O O . ASP B 1 226 ? 4.914 34.656 3.436 1 98.38 226 ASP B O 1
ATOM 6826 N N . SER B 1 227 ? 6.031 34.688 1.584 1 98.5 227 SER B N 1
ATOM 6827 C CA . SER B 1 227 ? 7.156 33.875 2.043 1 98.5 227 SER B CA 1
ATOM 6828 C C . SER B 1 227 ? 6.711 32.469 2.416 1 98.5 227 SER B C 1
ATOM 6830 O O . SER B 1 227 ? 7.191 31.891 3.4 1 98.5 227 SER B O 1
ATOM 6832 N N . PHE B 1 228 ? 5.758 31.938 1.68 1 98.81 228 PHE B N 1
ATOM 6833 C CA . PHE B 1 228 ? 5.465 30.516 1.797 1 98.81 228 PHE B CA 1
ATOM 6834 C C . PHE B 1 228 ? 6.512 29.688 1.062 1 98.81 228 PHE B C 1
ATOM 6836 O O . PHE B 1 228 ? 6.969 30.062 -0.017 1 98.81 228 PHE B O 1
ATOM 6843 N N . LEU B 1 229 ? 6.895 28.609 1.647 1 98.75 229 LEU B N 1
ATOM 6844 C CA . LEU B 1 229 ? 7.707 27.656 0.898 1 98.75 229 LEU B CA 1
ATOM 6845 C C . LEU B 1 229 ? 6.848 26.844 -0.067 1 98.75 229 LEU B C 1
ATOM 6847 O O . LEU B 1 229 ? 5.93 26.141 0.355 1 98.75 229 LEU B O 1
ATOM 6851 N N . TYR B 1 230 ? 7.082 26.984 -1.367 1 98.38 230 TYR B N 1
ATOM 6852 C CA . TYR B 1 230 ? 6.293 26.25 -2.346 1 98.38 230 TYR B CA 1
ATOM 6853 C C . TYR B 1 230 ? 7.051 25.016 -2.844 1 98.38 230 TYR B C 1
ATOM 6855 O O . TYR B 1 230 ? 8.266 24.922 -2.664 1 98.38 230 TYR B O 1
ATOM 6863 N N . GLY B 1 231 ? 6.355 24.047 -3.363 1 97.38 231 GLY B N 1
ATOM 6864 C CA . GLY B 1 231 ? 6.93 22.812 -3.869 1 97.38 231 GLY B CA 1
ATOM 6865 C C . GLY B 1 231 ? 6.254 21.562 -3.32 1 97.38 231 GLY B C 1
ATOM 6866 O O . GLY B 1 231 ? 6.703 20.453 -3.568 1 97.38 231 GLY B O 1
ATOM 6867 N N . GLU B 1 232 ? 5.176 21.75 -2.586 1 96.75 232 GLU B N 1
ATOM 6868 C CA . GLU B 1 232 ? 4.34 20.625 -2.17 1 96.75 232 GLU B CA 1
ATOM 6869 C C . GLU B 1 232 ? 3.311 20.281 -3.242 1 96.75 232 GLU B C 1
ATOM 6871 O O . GLU B 1 232 ? 2.105 20.312 -2.99 1 96.75 232 GLU B O 1
ATOM 6876 N N . GLY B 1 233 ? 3.76 19.891 -4.391 1 94.12 233 GLY B N 1
ATOM 6877 C CA . GLY B 1 233 ? 2.988 19.578 -5.582 1 94.12 233 GLY B CA 1
ATOM 6878 C C . GLY B 1 233 ? 3.811 19.625 -6.855 1 94.12 233 GLY B C 1
ATOM 6879 O O . GLY B 1 233 ? 4.965 20.062 -6.84 1 94.12 233 GLY B O 1
ATOM 6880 N N . PRO B 1 234 ? 3.299 19.172 -7.93 1 89 234 PRO B N 1
ATOM 6881 C CA . PRO B 1 234 ? 4.094 18.953 -9.141 1 89 234 PRO B CA 1
ATOM 6882 C C . PRO B 1 234 ? 4.281 20.234 -9.953 1 89 234 PRO B C 1
ATOM 6884 O O . PRO B 1 234 ? 5.301 20.391 -10.633 1 89 234 PRO B O 1
ATOM 6887 N N . LYS B 1 235 ? 3.42 21.172 -10.016 1 89.94 235 LYS B N 1
ATOM 6888 C CA . LYS B 1 235 ? 3.471 22.344 -10.898 1 89.94 235 LYS B CA 1
ATOM 6889 C C . LYS B 1 235 ? 4.18 23.516 -10.219 1 89.94 235 LYS B C 1
ATOM 6891 O O . LYS B 1 235 ? 3.539 24.5 -9.836 1 89.94 235 LYS B O 1
ATOM 6896 N N . ILE B 1 236 ? 5.535 23.438 -10.242 1 91.81 236 ILE B N 1
ATOM 6897 C CA . ILE B 1 236 ? 6.309 24.391 -9.453 1 91.81 236 ILE B CA 1
ATOM 6898 C C . ILE B 1 236 ? 7 25.391 -10.375 1 91.81 236 ILE B C 1
ATOM 6900 O O . ILE B 1 236 ? 7.609 26.359 -9.906 1 91.81 236 ILE B O 1
ATOM 6904 N N . TRP B 1 237 ? 6.891 25.219 -11.688 1 88.81 237 TRP B N 1
ATOM 6905 C CA . TRP B 1 237 ? 7.672 26.031 -12.609 1 88.81 237 TRP B CA 1
ATOM 6906 C C . TRP B 1 237 ? 6.855 27.219 -13.109 1 88.81 237 TRP B C 1
ATOM 6908 O O . TRP B 1 237 ? 7.418 28.234 -13.531 1 88.81 237 TRP B O 1
ATOM 6918 N N . THR B 1 238 ? 5.523 27.031 -13.125 1 92.31 238 THR B N 1
ATOM 6919 C CA . THR B 1 238 ? 4.645 28.094 -13.602 1 92.31 238 THR B CA 1
ATOM 6920 C C . THR B 1 238 ? 3.488 28.312 -12.625 1 92.31 238 THR B C 1
ATOM 6922 O O . THR B 1 238 ? 2.73 27.375 -12.336 1 92.31 238 THR B O 1
ATOM 6925 N N . PRO B 1 239 ? 3.309 29.531 -12.148 1 95.69 239 PRO B N 1
ATOM 6926 C CA . PRO B 1 239 ? 2.148 29.812 -11.305 1 95.69 239 PRO B CA 1
ATOM 6927 C C . PRO B 1 239 ? 0.821 29.594 -12.023 1 95.69 239 PRO B C 1
ATOM 6929 O O . PRO B 1 239 ? 0.774 29.625 -13.258 1 95.69 239 PRO B O 1
ATOM 6932 N N . THR B 1 240 ? -0.184 29.328 -11.289 1 96.44 240 THR B N 1
ATOM 6933 C CA . THR B 1 240 ? -1.528 29.234 -11.844 1 96.44 240 THR B CA 1
ATOM 6934 C C . THR B 1 240 ? -1.968 30.562 -12.445 1 96.44 240 THR B C 1
ATOM 6936 O O . THR B 1 240 ? -1.24 31.547 -12.375 1 96.44 240 THR B O 1
ATOM 6939 N N . LYS B 1 241 ? -3.186 30.562 -13.039 1 94.31 241 LYS B N 1
ATOM 6940 C CA . LYS B 1 241 ? -3.75 31.766 -13.617 1 94.31 241 LYS B CA 1
ATOM 6941 C C . LYS B 1 241 ? -3.834 32.875 -12.578 1 94.31 241 LYS B C 1
ATOM 6943 O O . LYS B 1 241 ? -3.693 34.062 -12.914 1 94.31 241 LYS B O 1
ATOM 6948 N N . ASN B 1 242 ? -3.963 32.5 -11.32 1 95.25 242 ASN B N 1
ATOM 6949 C CA . ASN B 1 242 ? -4.129 33.469 -10.266 1 95.25 242 ASN B CA 1
ATOM 6950 C C . ASN B 1 242 ? -2.844 33.656 -9.469 1 95.25 242 ASN B C 1
ATOM 6952 O O . ASN B 1 242 ? -2.865 34.219 -8.367 1 95.25 242 ASN B O 1
ATOM 6956 N N . GLY B 1 243 ? -1.756 33.094 -9.969 1 95.56 243 GLY B N 1
ATOM 6957 C CA . GLY B 1 243 ? -0.442 33.406 -9.422 1 95.56 243 GLY B CA 1
ATOM 6958 C C . GLY B 1 243 ? -0.049 32.469 -8.289 1 95.56 243 GLY B C 1
ATOM 6959 O O . GLY B 1 243 ? 0.902 32.75 -7.551 1 95.56 243 GLY B O 1
ATOM 6960 N N . CYS B 1 244 ? -0.704 31.391 -8.141 1 97.5 244 CYS B N 1
ATOM 6961 C CA . CYS B 1 244 ? -0.451 30.484 -7.016 1 97.5 244 CYS B CA 1
ATOM 6962 C C . CYS B 1 244 ? 0.549 29.406 -7.395 1 97.5 244 CYS B C 1
ATOM 6964 O O . CYS B 1 244 ? 0.587 28.969 -8.547 1 97.5 244 CYS B O 1
ATOM 6966 N N . LEU B 1 245 ? 1.411 29.062 -6.496 1 97.62 245 LEU B N 1
ATOM 6967 C CA . LEU B 1 245 ? 2.279 27.891 -6.539 1 97.62 245 LEU B CA 1
ATOM 6968 C C . LEU B 1 245 ? 1.906 26.891 -5.441 1 97.62 245 LEU B C 1
ATOM 6970 O O . LEU B 1 245 ? 1.237 27.25 -4.473 1 97.62 245 LEU B O 1
ATOM 6974 N N . PRO B 1 246 ? 2.203 25.625 -5.605 1 97.94 246 PRO B N 1
ATOM 6975 C CA . PRO B 1 246 ? 1.728 24.625 -4.637 1 97.94 246 PRO B CA 1
ATOM 6976 C C . PRO B 1 246 ? 2.371 24.797 -3.264 1 97.94 246 PRO B C 1
ATOM 6978 O O . PRO B 1 246 ? 3.582 24.609 -3.119 1 97.94 246 PRO B O 1
ATOM 6981 N N . VAL B 1 247 ? 1.536 25.094 -2.281 1 98.44 247 VAL B N 1
ATOM 6982 C CA . VAL B 1 247 ? 1.934 25.312 -0.896 1 98.44 247 VAL B CA 1
ATOM 6983 C C . VAL B 1 247 ? 1.092 24.438 0.031 1 98.44 247 VAL B C 1
ATOM 6985 O O . VAL B 1 247 ? -0.098 24.234 -0.213 1 98.44 247 VAL B O 1
ATOM 6988 N N . ASP B 1 248 ? 1.747 23.906 1.02 1 98.06 248 ASP B N 1
ATOM 6989 C CA . ASP B 1 248 ? 1.035 23.219 2.094 1 98.06 248 ASP B CA 1
ATOM 6990 C C . ASP B 1 248 ? 1.501 23.703 3.463 1 98.06 248 ASP B C 1
ATOM 6992 O O . ASP B 1 248 ? 2.674 23.562 3.812 1 98.06 248 ASP B O 1
ATOM 6996 N N . LEU B 1 249 ? 0.584 24.219 4.191 1 97.75 249 LEU B N 1
ATOM 6997 C CA . LEU B 1 249 ? 0.938 24.781 5.488 1 97.75 249 LEU B CA 1
ATOM 6998 C C . LEU B 1 249 ? 1.491 23.719 6.418 1 97.75 249 LEU B C 1
ATOM 7000 O O . LEU B 1 249 ? 2.488 23.938 7.109 1 97.75 249 LEU B O 1
ATOM 7004 N N . GLY B 1 250 ? 0.827 22.547 6.488 1 96.69 250 GLY B N 1
ATOM 7005 C CA . GLY B 1 250 ? 1.216 21.484 7.406 1 96.69 250 GLY B CA 1
ATOM 7006 C C . GLY B 1 250 ? 2.666 21.062 7.254 1 96.69 250 GLY B C 1
ATOM 7007 O O . GLY B 1 250 ? 3.426 21.078 8.219 1 96.69 250 GLY B O 1
ATOM 7008 N N . TYR B 1 251 ? 3.092 20.844 6.062 1 97.19 251 TYR B N 1
ATOM 7009 C CA . TYR B 1 251 ? 4.453 20.391 5.812 1 97.19 251 TYR B CA 1
ATOM 7010 C C . TYR B 1 251 ? 5.449 21.531 5.941 1 97.19 251 TYR B C 1
ATOM 7012 O O . TYR B 1 251 ? 6.605 21.328 6.312 1 97.19 251 TYR B O 1
ATOM 7020 N N . ASN B 1 252 ? 5 22.75 5.691 1 98.25 252 ASN B N 1
ATOM 7021 C CA . ASN B 1 252 ? 5.879 23.891 5.938 1 98.25 252 ASN B CA 1
ATOM 7022 C C . ASN B 1 252 ? 6.211 24.031 7.422 1 98.25 252 ASN B C 1
ATOM 7024 O O . ASN B 1 252 ? 7.383 24 7.805 1 98.25 252 ASN B O 1
ATOM 7028 N N . VAL B 1 253 ? 5.211 24 8.227 1 97.94 253 VAL B N 1
ATOM 7029 C CA . VAL B 1 253 ? 5.426 24.375 9.625 1 97.94 253 VAL B CA 1
ATOM 7030 C C . VAL B 1 253 ? 5.918 23.172 10.422 1 97.94 253 VAL B C 1
ATOM 7032 O O . VAL B 1 253 ? 6.641 23.328 11.406 1 97.94 253 VAL B O 1
ATOM 7035 N N . GLU B 1 254 ? 5.551 21.969 9.922 1 97.38 254 GLU B N 1
ATOM 7036 C CA . GLU B 1 254 ? 5.828 20.812 10.773 1 97.38 254 GLU B CA 1
ATOM 7037 C C . GLU B 1 254 ? 7.02 20.016 10.25 1 97.38 254 GLU B C 1
ATOM 7039 O O . GLU B 1 254 ? 7.441 19.031 10.875 1 97.38 254 GLU B O 1
ATOM 7044 N N . GLU B 1 255 ? 7.59 20.344 9.133 1 97.12 255 GLU B N 1
ATOM 7045 C CA . GLU B 1 255 ? 8.734 19.609 8.617 1 97.12 255 GLU B CA 1
ATOM 7046 C C . GLU B 1 255 ? 9.797 20.547 8.055 1 97.12 255 GLU B C 1
ATOM 7048 O O . GLU B 1 255 ? 10.898 20.641 8.594 1 97.12 255 GLU B O 1
ATOM 7053 N N . SER B 1 256 ? 9.422 21.375 7.117 1 98.31 256 SER B N 1
ATOM 7054 C CA . SER B 1 256 ? 10.398 22.125 6.324 1 98.31 256 SER B CA 1
ATOM 7055 C C . SER B 1 256 ? 11.031 23.234 7.145 1 98.31 256 SER B C 1
ATOM 7057 O O . SER B 1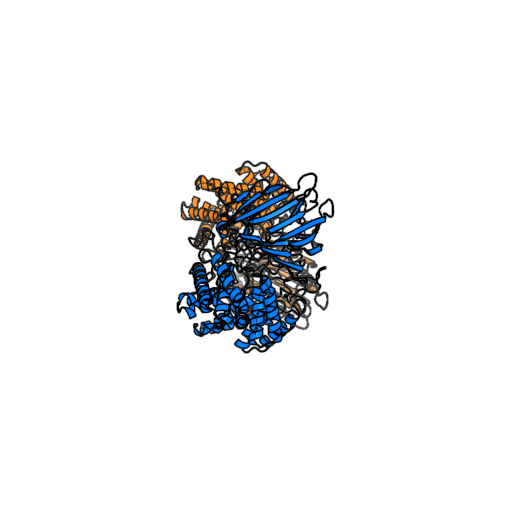 256 ? 12.258 23.312 7.25 1 98.31 256 SER B O 1
ATOM 7059 N N . LEU B 1 257 ? 10.211 24.062 7.715 1 98.62 257 LEU B N 1
ATOM 7060 C CA . LEU B 1 257 ? 10.734 25.25 8.383 1 98.62 257 LEU B CA 1
ATOM 7061 C C . LEU B 1 257 ? 11.539 24.859 9.617 1 98.62 257 LEU B C 1
ATOM 7063 O O . LEU B 1 257 ? 12.625 25.406 9.844 1 98.62 257 LEU B O 1
ATOM 7067 N N . PRO B 1 258 ? 11.062 23.906 10.414 1 98.06 258 PRO B N 1
ATOM 7068 C CA . PRO B 1 258 ? 11.898 23.484 11.539 1 98.06 258 PRO B CA 1
ATOM 7069 C C . PRO B 1 258 ? 13.258 22.969 11.094 1 98.06 258 PRO B C 1
ATOM 7071 O O . PRO B 1 258 ? 14.289 23.344 11.664 1 98.06 258 PRO B O 1
ATOM 7074 N N . ASN B 1 259 ? 13.312 22.141 10.078 1 98.44 259 ASN B N 1
ATOM 7075 C CA . ASN B 1 259 ? 14.57 21.578 9.609 1 98.44 259 ASN B CA 1
ATOM 7076 C C . ASN B 1 259 ? 15.5 22.656 9.047 1 98.44 259 ASN B C 1
ATOM 7078 O O . ASN B 1 259 ? 16.703 22.594 9.25 1 98.44 259 ASN B O 1
ATOM 7082 N N . LEU B 1 260 ? 14.906 23.641 8.383 1 98.75 260 LEU B N 1
ATOM 7083 C CA . LEU B 1 260 ? 15.719 24.734 7.863 1 98.75 260 LEU B CA 1
ATOM 7084 C C . LEU B 1 260 ? 16.234 25.625 9 1 98.75 260 LEU B C 1
ATOM 7086 O O . LEU B 1 260 ? 17.359 26.125 8.93 1 98.75 260 LEU B O 1
ATOM 7090 N N . ALA B 1 261 ? 15.414 25.844 10.016 1 98.25 261 ALA B N 1
ATOM 7091 C CA . ALA B 1 261 ? 15.867 26.594 11.18 1 98.25 261 ALA B CA 1
ATOM 7092 C C . ALA B 1 261 ? 17.047 25.906 11.859 1 98.25 261 ALA B C 1
ATOM 7094 O O . ALA B 1 261 ? 18.047 26.547 12.188 1 98.25 261 ALA B O 1
ATOM 7095 N N . TYR B 1 262 ? 16.922 24.578 12.055 1 98 262 TYR B N 1
ATOM 7096 C CA . TYR B 1 262 ? 18 23.812 12.672 1 98 262 TYR B CA 1
ATOM 7097 C C . TYR B 1 262 ? 19.297 23.953 11.867 1 98 262 TYR B C 1
ATOM 7099 O O . TYR B 1 262 ? 20.359 24.234 12.43 1 98 262 TYR B O 1
ATOM 7107 N N . TYR B 1 263 ? 19.188 23.766 10.594 1 98.62 263 TYR B N 1
ATOM 7108 C CA . TYR B 1 263 ? 20.359 23.891 9.727 1 98.62 263 TYR B CA 1
ATOM 7109 C C . TYR B 1 263 ? 20.969 25.281 9.836 1 98.62 263 TYR B C 1
ATOM 7111 O O . TYR B 1 263 ? 22.172 25.422 10.031 1 98.62 263 TYR B O 1
ATOM 7119 N N . ALA B 1 264 ? 20.125 26.281 9.664 1 98.62 264 ALA B N 1
ATOM 7120 C CA . ALA B 1 264 ? 20.594 27.672 9.641 1 98.62 264 ALA B CA 1
ATOM 7121 C C . ALA B 1 264 ? 21.297 28.031 10.945 1 98.62 264 ALA B C 1
ATOM 7123 O O . ALA B 1 264 ? 22.344 28.703 10.938 1 98.62 264 ALA B O 1
ATOM 7124 N N . LEU B 1 265 ? 20.766 27.625 12.008 1 97.44 265 LEU B N 1
ATOM 7125 C CA . LEU B 1 265 ? 21.359 27.891 13.312 1 97.44 265 LEU B CA 1
ATOM 7126 C C . LEU B 1 265 ? 22.688 27.141 13.461 1 97.44 265 LEU B C 1
ATOM 7128 O O . LEU B 1 265 ? 23.656 27.688 13.992 1 97.44 265 LEU B O 1
ATOM 7132 N N . MET B 1 266 ? 22.734 25.922 13 1 97.31 266 MET B N 1
ATOM 7133 C CA . MET B 1 266 ? 23.922 25.078 13.117 1 97.31 266 MET B CA 1
ATOM 7134 C C . MET B 1 266 ? 25.109 25.719 12.383 1 97.31 266 MET B C 1
ATOM 7136 O O . MET B 1 266 ? 26.234 25.641 12.852 1 97.31 266 MET B O 1
ATOM 7140 N N . VAL B 1 267 ? 24.797 26.328 11.258 1 98.31 267 VAL B N 1
ATOM 7141 C CA . VAL B 1 267 ? 25.906 26.797 10.43 1 98.31 267 VAL B CA 1
ATOM 7142 C C . VAL B 1 267 ? 25.953 28.328 10.453 1 98.31 267 VAL B C 1
ATOM 7144 O O . VAL B 1 267 ? 26.75 28.938 9.734 1 98.31 267 VAL B O 1
ATOM 7147 N N . ASN B 1 268 ? 25.109 28.938 11.164 1 97.75 268 ASN B N 1
ATOM 7148 C CA . ASN B 1 268 ? 25.016 30.391 11.289 1 97.75 268 ASN B CA 1
ATOM 7149 C C . ASN B 1 268 ? 24.734 31.047 9.938 1 97.75 268 ASN B C 1
ATOM 7151 O O . ASN B 1 268 ? 25.406 32 9.555 1 97.75 268 ASN B O 1
ATOM 7155 N N . ASP B 1 269 ? 23.859 30.438 9.203 1 98.38 269 ASP B N 1
ATOM 7156 C CA . ASP B 1 269 ? 23.359 31.031 7.965 1 98.38 269 ASP B CA 1
ATOM 7157 C C . ASP B 1 269 ? 22.312 32.094 8.25 1 98.38 269 ASP B C 1
ATOM 7159 O O . ASP B 1 269 ? 21.109 31.828 8.164 1 98.38 269 ASP B O 1
ATOM 7163 N N . ARG B 1 270 ? 22.641 33.281 8.367 1 97.88 270 ARG B N 1
ATOM 7164 C CA . ARG B 1 270 ? 21.781 34.375 8.812 1 97.88 270 ARG B CA 1
ATOM 7165 C C . ARG B 1 270 ? 20.75 34.719 7.734 1 97.88 270 ARG B C 1
ATOM 7167 O O . ARG B 1 270 ? 19.625 35.094 8.047 1 97.88 270 ARG B O 1
ATOM 7174 N N . GLU B 1 271 ? 21.188 34.625 6.551 1 98.31 271 GLU B N 1
ATOM 7175 C CA . GLU B 1 271 ? 20.266 34.906 5.457 1 98.31 271 GLU B CA 1
ATOM 7176 C C . GLU B 1 271 ? 19.094 33.938 5.449 1 98.31 271 GLU B C 1
ATOM 7178 O O . GLU B 1 271 ? 17.922 34.344 5.41 1 98.31 271 GLU B O 1
ATOM 7183 N N . LEU B 1 272 ? 19.422 32.688 5.5 1 98.44 272 LEU B N 1
ATOM 7184 C CA . LEU B 1 272 ? 18.359 31.656 5.516 1 98.44 272 LEU B CA 1
ATOM 7185 C C . LEU B 1 272 ? 17.5 31.781 6.77 1 98.44 272 LEU B C 1
ATOM 7187 O O . LEU B 1 272 ? 16.281 31.625 6.707 1 98.44 272 LEU B O 1
ATOM 7191 N N . LEU B 1 273 ? 18.125 32.062 7.852 1 97.94 273 LEU B N 1
ATOM 7192 C CA . LEU B 1 273 ? 17.406 32.188 9.109 1 97.94 273 LEU B CA 1
ATOM 7193 C C . LEU B 1 273 ? 16.375 33.312 9.023 1 97.94 273 LEU B C 1
ATOM 7195 O O . LEU B 1 273 ? 15.266 33.188 9.547 1 97.94 273 LEU B O 1
ATOM 7199 N N . SER B 1 274 ? 16.734 34.375 8.383 1 98.19 274 SER B N 1
ATOM 7200 C CA . SER B 1 274 ? 15.82 35.5 8.211 1 98.19 274 SER B CA 1
ATOM 7201 C C . SER B 1 274 ? 14.617 35.125 7.352 1 98.19 274 SER B C 1
ATOM 7203 O O . SER B 1 274 ? 13.484 35.5 7.648 1 98.19 274 SER B O 1
ATOM 7205 N N . ILE B 1 275 ? 14.875 34.406 6.324 1 98.56 275 ILE B N 1
ATOM 7206 C CA . ILE B 1 275 ? 13.805 33.938 5.445 1 98.56 275 ILE B CA 1
ATOM 7207 C C . ILE B 1 275 ? 12.867 33 6.211 1 98.56 275 ILE B C 1
ATOM 7209 O O . ILE B 1 275 ? 11.648 33.125 6.121 1 98.56 275 ILE B O 1
ATOM 7213 N N . VAL B 1 276 ? 13.469 32.125 6.973 1 98.5 276 VAL B N 1
ATOM 7214 C CA . VAL B 1 276 ? 12.719 31.141 7.754 1 98.5 276 VAL B CA 1
ATOM 7215 C C . VAL B 1 276 ? 11.867 31.859 8.797 1 98.5 276 VAL B C 1
ATOM 7217 O O . VAL B 1 276 ? 10.695 31.516 8.992 1 98.5 276 VAL B O 1
ATOM 7220 N N . GLU B 1 277 ? 12.453 32.844 9.43 1 98.12 277 GLU B N 1
ATOM 7221 C CA . GLU B 1 277 ? 11.734 33.625 10.43 1 98.12 277 GLU B CA 1
ATOM 7222 C C . GLU B 1 277 ? 10.523 34.312 9.828 1 98.12 277 GLU B C 1
ATOM 7224 O O . GLU B 1 277 ? 9.43 34.281 10.391 1 98.12 277 GLU B O 1
ATOM 7229 N N . ARG B 1 278 ? 10.695 34.938 8.711 1 98.31 278 ARG B N 1
ATOM 7230 C CA . ARG B 1 278 ? 9.586 35.594 8.023 1 98.31 278 ARG B CA 1
ATOM 7231 C C . ARG B 1 278 ? 8.492 34.594 7.672 1 98.31 278 ARG B C 1
ATOM 7233 O O . ARG B 1 278 ? 7.305 34.875 7.84 1 98.31 278 ARG B O 1
ATOM 7240 N N . SER B 1 279 ? 8.922 33.469 7.18 1 98.75 279 SER B N 1
ATOM 7241 C CA . SER B 1 279 ? 7.969 32.438 6.793 1 98.75 279 SER B CA 1
ATOM 7242 C C . SER B 1 279 ? 7.215 31.891 8.008 1 98.75 279 SER B C 1
ATOM 7244 O O . SER B 1 279 ? 6 31.688 7.945 1 98.75 279 SER B O 1
ATOM 7246 N N . MET B 1 280 ? 7.949 31.609 9.086 1 98.62 280 MET B N 1
ATOM 7247 C CA . MET B 1 280 ? 7.32 31.125 10.32 1 98.62 280 MET B CA 1
ATOM 7248 C C . MET B 1 280 ? 6.281 32.125 10.82 1 98.62 280 MET B C 1
ATOM 7250 O O . MET B 1 280 ? 5.195 31.734 11.25 1 98.62 280 MET B O 1
ATOM 7254 N N . ASN B 1 281 ? 6.605 33.375 10.703 1 98.31 281 ASN B N 1
ATOM 7255 C CA . ASN B 1 281 ? 5.668 34.438 11.109 1 98.31 281 ASN B CA 1
ATOM 7256 C C . ASN B 1 281 ? 4.434 34.469 10.219 1 98.31 281 ASN B C 1
ATOM 7258 O O . ASN B 1 281 ? 3.314 34.625 10.703 1 98.31 281 ASN B O 1
ATOM 7262 N N . THR B 1 282 ? 4.68 34.312 8.977 1 98.69 282 THR B N 1
ATOM 7263 C CA . THR B 1 282 ? 3.561 34.25 8.039 1 98.69 282 THR B CA 1
ATOM 7264 C C . THR B 1 282 ? 2.619 33.094 8.398 1 98.69 282 THR B C 1
ATOM 7266 O O . THR B 1 282 ? 1.402 33.281 8.453 1 98.69 282 THR B O 1
ATOM 7269 N N . HIS B 1 283 ? 3.182 31.984 8.664 1 98.62 283 HIS B N 1
ATOM 7270 C CA . HIS B 1 283 ? 2.367 30.797 8.945 1 98.62 283 HIS B CA 1
ATOM 7271 C C . HIS B 1 283 ? 1.646 30.938 10.281 1 98.62 283 HIS B C 1
ATOM 7273 O O . HIS B 1 283 ? 0.546 30.422 10.461 1 98.62 283 HIS B O 1
ATOM 7279 N N . LEU B 1 284 ? 2.25 31.625 11.188 1 98.38 284 LEU B N 1
ATOM 7280 C CA . LEU B 1 284 ? 1.638 31.812 12.5 1 98.38 284 LEU B CA 1
ATOM 7281 C C . LEU B 1 284 ? 0.3 32.531 12.383 1 98.38 284 LEU B C 1
ATOM 7283 O O . LEU B 1 284 ? -0.571 32.375 13.242 1 98.38 284 LEU B O 1
ATOM 7287 N N . GLU B 1 285 ? 0.075 33.312 11.328 1 98.5 285 GLU B N 1
ATOM 7288 C CA . GLU B 1 285 ? -1.192 34 11.055 1 98.5 285 GLU B CA 1
ATOM 7289 C C . GLU B 1 285 ? -2.328 32.969 10.906 1 98.5 285 GLU B C 1
ATOM 7291 O O . GLU B 1 285 ? -3.5 33.344 11.07 1 98.5 285 GLU B O 1
ATOM 7296 N N . PHE B 1 286 ? -1.982 31.75 10.688 1 98.62 286 PHE B N 1
ATOM 7297 C CA . PHE B 1 286 ? -2.99 30.734 10.398 1 98.62 286 PHE B CA 1
ATOM 7298 C C . PHE B 1 286 ? -3.244 29.859 11.617 1 98.62 286 PHE B C 1
ATOM 7300 O O . PHE B 1 286 ? -4.008 28.906 11.555 1 98.62 286 PHE B O 1
ATOM 7307 N N . MET B 1 287 ? -2.631 30.078 12.719 1 98.31 287 MET B N 1
ATOM 7308 C CA . MET B 1 287 ? -2.979 29.375 13.945 1 98.31 287 MET B CA 1
ATOM 7309 C C . MET B 1 287 ? -4.199 30 14.609 1 98.31 287 MET B C 1
ATOM 7311 O O . MET B 1 287 ? -4.254 31.219 14.789 1 98.31 287 MET B O 1
ATOM 7315 N N . LEU B 1 288 ? -5.156 29.203 14.938 1 98.12 288 LEU B N 1
ATOM 7316 C CA . LEU B 1 288 ? -6.363 29.641 15.617 1 98.12 288 LEU B CA 1
ATOM 7317 C C . LEU B 1 288 ? -6.098 29.891 17.094 1 98.12 288 LEU B C 1
ATOM 7319 O O . LEU B 1 288 ? -5.109 29.391 17.641 1 98.12 288 LEU B O 1
ATOM 7323 N N . PRO B 1 289 ? -6.953 30.625 17.75 1 97.56 289 PRO B N 1
ATOM 7324 C CA . PRO B 1 289 ? -6.73 30.969 19.156 1 97.56 289 PRO B CA 1
ATOM 7325 C C . PRO B 1 289 ? -6.672 29.734 20.047 1 97.56 289 PRO B C 1
ATOM 7327 O O . PRO B 1 289 ? -6.086 29.781 21.141 1 97.56 289 PRO B O 1
ATOM 7330 N N . ASP B 1 290 ? -7.191 28.672 19.625 1 96.44 290 ASP B N 1
ATOM 7331 C CA . ASP B 1 290 ? -7.168 27.469 20.469 1 96.44 290 ASP B CA 1
ATOM 7332 C C . ASP B 1 290 ? -5.938 26.625 20.172 1 96.44 290 ASP B C 1
ATOM 7334 O O . ASP B 1 290 ? -5.82 25.5 20.672 1 96.44 290 ASP B O 1
ATOM 7338 N N . GLY B 1 291 ? -5.094 27.062 19.266 1 96.81 291 GLY B N 1
ATOM 7339 C CA . GLY B 1 291 ? -3.828 26.391 19.031 1 96.81 291 GLY B CA 1
ATOM 7340 C C . GLY B 1 291 ? -3.852 25.5 17.797 1 96.81 291 GLY B C 1
ATOM 7341 O O . GLY B 1 291 ? -2.848 24.859 17.469 1 96.81 291 GLY B O 1
ATOM 7342 N N . ALA B 1 292 ? -4.98 25.422 17.047 1 97.25 292 ALA B N 1
ATOM 7343 C CA . ALA B 1 292 ? -5.094 24.594 15.859 1 97.25 292 ALA B CA 1
ATOM 7344 C C . ALA B 1 292 ? -4.473 25.281 14.648 1 97.25 292 ALA B C 1
ATOM 7346 O O . ALA B 1 292 ? -4.602 26.5 14.484 1 97.25 292 ALA B O 1
ATOM 7347 N N . TRP B 1 293 ? -3.762 24.5 13.844 1 97.19 293 TRP B N 1
ATOM 7348 C CA . TRP B 1 293 ? -3.275 25 12.562 1 97.19 293 TRP B CA 1
ATOM 7349 C C . TRP B 1 293 ? -4.371 24.938 11.5 1 97.19 293 TRP B C 1
ATOM 7351 O O . TRP B 1 293 ? -4.977 23.875 11.289 1 97.19 293 TRP B O 1
ATOM 7361 N N . ASP B 1 294 ? -4.66 26 10.867 1 98.19 294 ASP B N 1
ATOM 7362 C CA . ASP B 1 294 ? -5.633 26.078 9.781 1 98.19 294 ASP B CA 1
ATOM 7363 C C . ASP B 1 294 ? -5 25.688 8.445 1 98.19 294 ASP B C 1
ATOM 7365 O O . ASP B 1 294 ? -4.605 26.547 7.66 1 98.19 294 ASP B O 1
ATOM 7369 N N . ASN B 1 295 ? -4.918 24.391 8.148 1 97.69 295 ASN B N 1
ATOM 7370 C CA . ASN B 1 295 ? -4.469 23.891 6.855 1 97.69 295 ASN B CA 1
ATOM 7371 C C . ASN B 1 295 ? -5.648 23.5 5.965 1 97.69 295 ASN B C 1
ATOM 7373 O O . ASN B 1 295 ? -5.555 22.547 5.18 1 97.69 295 ASN B O 1
ATOM 7377 N N . SER B 1 296 ? -6.742 24.25 6.059 1 98.06 296 SER B N 1
ATOM 7378 C CA . SER B 1 296 ? -7.984 23.953 5.352 1 98.06 296 SER B CA 1
ATOM 7379 C C . SER B 1 296 ? -7.84 24.188 3.852 1 98.06 296 SER B C 1
ATOM 7381 O O . SER B 1 296 ? -8.742 23.875 3.076 1 98.06 296 SER B O 1
ATOM 7383 N N . TRP B 1 297 ? -6.664 24.672 3.408 1 97.94 297 TRP B N 1
ATOM 7384 C CA . TRP B 1 297 ? -6.504 25.094 2.023 1 97.94 297 TRP B CA 1
ATOM 7385 C C . TRP B 1 297 ? -5.273 24.469 1.392 1 97.94 297 TRP B C 1
ATOM 7387 O O . TRP B 1 297 ? -5.102 24.5 0.171 1 97.94 297 TRP B O 1
ATOM 7397 N N . GLY B 1 298 ? -4.379 23.781 2.186 1 97.69 298 GLY B N 1
ATOM 7398 C CA . GLY B 1 298 ? -3.107 23.281 1.683 1 97.69 298 GLY B CA 1
ATOM 7399 C C . GLY B 1 298 ? -3.264 22.172 0.66 1 97.69 298 GLY B C 1
ATOM 7400 O O . GLY B 1 298 ? -4.23 21.422 0.707 1 97.69 298 GLY B O 1
ATOM 7401 N N . THR B 1 299 ? -2.262 22.016 -0.192 1 97.56 299 THR B N 1
ATOM 7402 C CA . THR B 1 299 ? -2.344 21.078 -1.299 1 97.56 299 THR B CA 1
ATOM 7403 C C . THR B 1 299 ? -2.42 19.641 -0.78 1 97.56 299 THR B C 1
ATOM 7405 O O . THR B 1 299 ? -2.975 18.766 -1.444 1 97.56 299 THR B O 1
ATOM 7408 N N . ARG B 1 300 ? -1.847 19.406 0.362 1 96.5 300 ARG B N 1
ATOM 7409 C CA . ARG B 1 300 ? -1.832 18.047 0.913 1 96.5 300 ARG B CA 1
ATOM 7410 C C . ARG B 1 300 ? -2.639 17.984 2.205 1 96.5 300 ARG B C 1
ATOM 7412 O O . ARG B 1 300 ? -2.303 17.219 3.109 1 96.5 300 ARG B O 1
ATOM 7419 N N . SER B 1 301 ? -3.666 18.734 2.244 1 95.5 301 SER B N 1
ATOM 7420 C CA . SER B 1 301 ? -4.52 18.781 3.426 1 95.5 301 SER B CA 1
ATOM 7421 C C . SER B 1 301 ? -5.27 17.469 3.621 1 95.5 301 SER B C 1
ATOM 7423 O O . SER B 1 301 ? -5.973 17.297 4.617 1 95.5 301 SER B O 1
ATOM 7425 N N . PHE B 1 302 ? -5.047 16.484 2.717 1 95.31 302 PHE B N 1
ATOM 7426 C CA . PHE B 1 302 ? -5.668 15.172 2.887 1 95.31 302 PHE B CA 1
ATOM 7427 C C . PHE B 1 302 ? -5.039 14.422 4.055 1 95.31 302 PHE B C 1
ATOM 7429 O O . PHE B 1 302 ? -5.52 13.359 4.441 1 95.31 302 PHE B O 1
ATOM 7436 N N . LYS B 1 303 ? -4.055 14.969 4.695 1 93.88 303 LYS B N 1
ATOM 7437 C CA . LYS B 1 303 ? -3.461 14.406 5.906 1 93.88 303 LYS B CA 1
ATOM 7438 C C . LYS B 1 303 ? -3.508 15.406 7.059 1 93.88 303 LYS B C 1
ATOM 7440 O O . LYS B 1 303 ? -2.777 15.266 8.039 1 93.88 303 LYS B O 1
ATOM 7445 N N . TRP B 1 304 ? -4.301 16.438 6.875 1 95.62 304 TRP B N 1
ATOM 7446 C CA . TRP B 1 304 ? -4.508 17.438 7.906 1 95.62 304 TRP B CA 1
ATOM 7447 C C . TRP B 1 304 ? -5.375 16.891 9.039 1 95.62 304 TRP B C 1
ATOM 7449 O O . TRP B 1 304 ? -6.363 16.203 8.789 1 95.62 304 TRP B O 1
ATOM 7459 N N . THR B 1 305 ? -4.879 17.094 10.242 1 94.12 305 THR B N 1
ATOM 7460 C CA . THR B 1 305 ? -5.684 16.953 11.453 1 94.12 305 THR B CA 1
ATOM 7461 C C . THR B 1 305 ? -5.93 18.297 12.109 1 94.12 305 THR B C 1
ATOM 7463 O O . THR B 1 305 ? -5.242 19.281 11.805 1 94.12 305 THR B O 1
ATOM 7466 N N . TYR B 1 306 ? -6.887 18.391 12.945 1 92.12 306 TYR B N 1
ATOM 7467 C CA . TYR B 1 306 ? -7.219 19.688 13.547 1 92.12 306 TYR B CA 1
ATOM 7468 C C . TYR B 1 306 ? -6.031 20.25 14.32 1 92.12 306 TYR B C 1
ATOM 7470 O O . TYR B 1 306 ? -5.781 21.453 14.289 1 92.12 306 TYR B O 1
ATOM 7478 N N . TRP B 1 307 ? -5.207 19.375 14.883 1 94.38 307 TRP B N 1
ATOM 7479 C CA . TRP B 1 307 ? -4.109 19.875 15.711 1 94.38 307 TRP B CA 1
ATOM 7480 C C . TRP B 1 307 ? -2.822 19.984 14.906 1 94.38 307 TRP B C 1
ATOM 7482 O O . TRP B 1 307 ? -1.819 20.5 15.391 1 94.38 307 TRP B O 1
ATOM 7492 N N . GLY B 1 308 ? -2.783 19.453 13.711 1 93.69 308 GLY B N 1
ATOM 7493 C CA . GLY B 1 308 ? -1.598 19.422 12.867 1 93.69 308 GLY B CA 1
ATOM 7494 C C . GLY B 1 308 ? -1.68 18.391 11.766 1 93.69 308 GLY B C 1
ATOM 7495 O O . GLY B 1 308 ? -2.748 18.172 11.188 1 93.69 308 GLY B O 1
ATOM 7496 N N . GLY B 1 309 ? -0.472 17.875 11.352 1 92.12 309 GLY B N 1
ATOM 7497 C CA . GLY B 1 309 ? -0.413 16.859 10.305 1 92.12 309 GLY B CA 1
ATOM 7498 C C . GLY B 1 309 ? -0.214 15.461 10.836 1 92.12 309 GLY B C 1
ATOM 7499 O O . GLY B 1 309 ? 0.505 15.258 11.82 1 92.12 309 GLY B O 1
ATOM 7500 N N . ARG B 1 310 ? -0.77 14.398 10.203 1 86.94 310 ARG B N 1
ATOM 7501 C CA . ARG B 1 310 ? -0.706 13 10.609 1 86.94 310 ARG B CA 1
ATOM 7502 C C . ARG B 1 310 ? 0.714 12.461 10.484 1 86.94 310 ARG B C 1
ATOM 7504 O O . ARG B 1 310 ? 1.144 11.633 11.297 1 86.94 310 ARG B O 1
ATOM 7511 N N . THR B 1 311 ? 1.439 12.805 9.539 1 81.94 311 THR B N 1
ATOM 7512 C CA . THR B 1 311 ? 2.695 12.109 9.273 1 81.94 311 THR B CA 1
ATOM 7513 C C . THR B 1 311 ? 3.867 13.086 9.297 1 81.94 311 THR B C 1
ATOM 7515 O O . THR B 1 311 ? 4.961 12.766 8.828 1 81.94 311 THR B O 1
ATOM 7518 N N . SER B 1 312 ? 3.633 14.234 9.93 1 84.88 312 SER B N 1
ATOM 7519 C CA . SER B 1 312 ? 4.707 15.219 10.023 1 84.88 312 SER B CA 1
ATOM 7520 C C . SER B 1 312 ? 5.348 15.203 11.406 1 84.88 312 SER B C 1
ATOM 7522 O O . SER B 1 312 ? 4.801 14.617 12.344 1 84.88 312 SER B O 1
ATOM 7524 N N . ASP B 1 313 ? 6.574 15.781 11.516 1 83.31 313 ASP B N 1
ATOM 7525 C CA . ASP B 1 313 ? 7.398 15.672 12.719 1 83.31 313 ASP B CA 1
ATOM 7526 C C . ASP B 1 313 ? 7.023 16.75 13.734 1 83.31 313 ASP B C 1
ATOM 7528 O O . ASP B 1 313 ? 7.578 16.797 14.836 1 83.31 313 ASP B O 1
ATOM 7532 N N . GLY B 1 314 ? 6.035 17.641 13.453 1 84.56 314 GLY B N 1
ATOM 7533 C CA . GLY B 1 314 ? 5.605 18.688 14.367 1 84.56 314 GLY B CA 1
ATOM 7534 C C . GLY B 1 314 ? 6.414 19.969 14.227 1 84.56 314 GLY B C 1
ATOM 7535 O O . GLY B 1 314 ? 7.527 19.953 13.695 1 84.56 314 GLY B O 1
ATOM 7536 N N . PHE B 1 315 ? 5.883 21.031 14.766 1 95.06 315 PHE B N 1
ATOM 7537 C CA . PHE B 1 315 ? 6.48 22.344 14.547 1 95.06 315 PHE B CA 1
ATOM 7538 C C . PHE B 1 315 ? 7.262 22.797 15.773 1 95.06 315 PHE B C 1
ATOM 7540 O O . PHE B 1 315 ? 8.086 23.703 15.688 1 95.06 315 PHE B O 1
ATOM 7547 N N . MET B 1 316 ? 7.172 22.141 16.891 1 96.25 316 MET B N 1
ATOM 7548 C CA . MET B 1 316 ? 7.52 22.672 18.203 1 96.25 316 MET B CA 1
ATOM 7549 C C . MET B 1 316 ? 9.023 22.906 18.328 1 96.25 316 MET B C 1
ATOM 7551 O O . MET B 1 316 ? 9.469 23.922 18.844 1 96.25 316 MET B O 1
ATOM 7555 N N . GLY B 1 317 ? 9.797 21.969 17.859 1 95.88 317 GLY B N 1
ATOM 7556 C CA . GLY B 1 317 ? 11.242 22.109 17.953 1 95.88 317 GLY B CA 1
ATOM 7557 C C . GLY B 1 317 ? 11.766 23.328 17.203 1 95.88 317 GLY B C 1
ATOM 7558 O O . GLY B 1 317 ? 12.516 24.125 17.75 1 95.88 317 GLY B O 1
ATOM 7559 N N . GLY B 1 318 ? 11.32 23.469 15.992 1 96.56 318 GLY B N 1
ATOM 7560 C CA . GLY B 1 318 ? 11.773 24.578 15.172 1 96.56 318 GLY B CA 1
ATOM 7561 C C . GLY B 1 318 ? 11.352 25.938 15.711 1 96.56 318 GLY B C 1
ATOM 7562 O O . GLY B 1 318 ? 12.164 26.859 15.781 1 96.56 318 GLY B O 1
ATOM 7563 N N . TYR B 1 319 ? 10.148 26.094 16.141 1 97.12 319 TYR B N 1
ATOM 7564 C CA . TYR B 1 319 ? 9.648 27.359 16.672 1 97.12 319 TYR B CA 1
ATOM 7565 C C . TYR B 1 319 ? 10.289 27.672 18.016 1 97.12 319 TYR B C 1
ATOM 7567 O O . TYR B 1 319 ? 10.609 28.828 18.312 1 97.12 319 TYR B O 1
ATOM 7575 N N . TYR B 1 320 ? 10.508 26.656 18.781 1 96.56 320 TYR B N 1
ATOM 7576 C CA . TYR B 1 320 ? 11.148 26.875 20.078 1 96.56 320 TYR B CA 1
ATOM 7577 C C . TYR B 1 320 ? 12.586 27.344 19.906 1 96.56 320 TYR B C 1
ATOM 7579 O O . TYR B 1 320 ? 13.07 28.172 20.672 1 96.56 320 TYR B O 1
ATOM 7587 N N . ALA B 1 321 ? 13.25 26.828 18.938 1 95.94 321 ALA B N 1
ATOM 7588 C CA . ALA B 1 321 ? 14.633 27.203 18.672 1 95.94 321 ALA B CA 1
ATOM 7589 C C . ALA B 1 321 ? 14.742 28.703 18.406 1 95.94 321 ALA B C 1
ATOM 7591 O O . ALA B 1 321 ? 15.797 29.297 18.625 1 95.94 321 ALA B O 1
ATOM 7592 N N . MET B 1 322 ? 13.633 29.266 17.984 1 94.38 322 MET B N 1
ATOM 7593 C CA . MET B 1 322 ? 13.617 30.688 17.641 1 94.38 322 MET B CA 1
ATOM 7594 C C . MET B 1 322 ? 12.875 31.5 18.703 1 94.38 322 MET B C 1
ATOM 7596 O O . MET B 1 322 ? 12.703 32.719 18.547 1 94.38 322 MET B O 1
ATOM 7600 N N . ALA B 1 323 ? 12.477 30.953 19.781 1 93.56 323 ALA B N 1
ATOM 7601 C CA . ALA B 1 323 ? 11.5 31.516 20.703 1 93.56 323 ALA B CA 1
ATOM 7602 C C . ALA B 1 323 ? 12.141 32.594 21.578 1 93.56 323 ALA B C 1
ATOM 7604 O O . ALA B 1 323 ? 11.445 33.438 22.156 1 93.56 323 ALA B O 1
ATOM 7605 N N . ALA B 1 324 ? 13.453 32.594 21.703 1 89.62 324 ALA B N 1
ATOM 7606 C CA . ALA B 1 324 ? 14.125 33.594 22.531 1 89.62 324 ALA B CA 1
ATOM 7607 C C . ALA B 1 324 ? 13.781 35 22.078 1 89.62 324 ALA B C 1
ATOM 7609 O O . ALA B 1 324 ? 13.688 35.906 22.891 1 89.62 324 ALA B O 1
ATOM 7610 N N . HIS B 1 325 ? 13.547 35.125 20.781 1 89.38 325 HIS B N 1
ATOM 7611 C CA . HIS B 1 325 ? 13.227 36.438 20.234 1 89.38 325 HIS B CA 1
ATOM 7612 C C . HIS B 1 325 ? 11.781 36.5 19.75 1 89.38 325 HIS B C 1
ATOM 7614 O O . HIS B 1 325 ? 11.359 37.531 19.172 1 89.38 325 HIS B O 1
ATOM 7620 N N . HIS B 1 326 ? 11.07 35.469 20.016 1 93.31 326 HIS B N 1
ATOM 7621 C CA . HIS B 1 326 ? 9.688 35.375 19.562 1 93.31 326 HIS B CA 1
ATOM 7622 C C . HIS B 1 326 ? 8.797 34.719 20.609 1 93.31 326 HIS B C 1
ATOM 7624 O O . HIS B 1 326 ? 8.391 33.562 20.453 1 93.31 326 HIS B O 1
ATOM 7630 N N . PRO B 1 327 ? 8.438 35.469 21.578 1 92.56 327 PRO B N 1
ATOM 7631 C CA . PRO B 1 327 ? 7.625 34.875 22.656 1 92.56 327 PRO B CA 1
ATOM 7632 C C . PRO B 1 327 ? 6.293 34.312 22.156 1 92.56 327 PRO B C 1
ATOM 7634 O O . PRO B 1 327 ? 5.719 33.438 22.766 1 92.56 327 PRO B O 1
ATOM 7637 N N . GLU B 1 328 ? 5.773 34.844 21 1 94.75 328 GLU B N 1
ATOM 7638 C CA . GLU B 1 328 ? 4.531 34.344 20.422 1 94.75 328 GLU B CA 1
ATOM 7639 C C . GLU B 1 328 ? 4.676 32.875 20 1 94.75 328 GLU B C 1
ATOM 7641 O O . GLU B 1 328 ? 3.693 32.125 19.969 1 94.75 328 GLU B O 1
ATOM 7646 N N . TYR B 1 329 ? 5.969 32.469 19.734 1 96.19 329 TYR B N 1
ATOM 7647 C CA . TYR B 1 329 ? 6.191 31.062 19.375 1 96.19 329 TYR B CA 1
ATOM 7648 C C . TYR B 1 329 ? 5.973 30.156 20.594 1 96.19 329 TYR B C 1
ATOM 7650 O O . TYR B 1 329 ? 5.457 29.047 20.453 1 96.19 329 TYR B O 1
ATOM 7658 N N . LEU B 1 330 ? 6.363 30.594 21.75 1 93.88 330 LEU B N 1
ATOM 7659 C CA . LEU B 1 330 ? 6.125 29.844 22.969 1 93.88 330 LEU B CA 1
ATOM 7660 C C . LEU B 1 330 ? 4.629 29.688 23.234 1 93.88 330 LEU B C 1
ATOM 7662 O O . LEU B 1 330 ? 4.176 28.625 23.641 1 93.88 330 LEU B O 1
ATOM 7666 N N . GLU B 1 331 ? 3.963 30.781 23 1 95.12 331 GLU B N 1
ATOM 7667 C CA . GLU B 1 331 ? 2.516 30.75 23.172 1 95.12 331 GLU B CA 1
ATOM 7668 C C . GLU B 1 331 ? 1.861 29.766 22.203 1 95.12 331 GLU B C 1
ATOM 7670 O O . GLU B 1 331 ? 0.938 29.047 22.562 1 95.12 331 GLU B O 1
ATOM 7675 N N . ALA B 1 332 ? 2.322 29.797 20.953 1 96.88 332 ALA B N 1
ATOM 7676 C CA . ALA B 1 332 ? 1.818 28.859 19.953 1 96.88 332 ALA B CA 1
ATOM 7677 C C . ALA B 1 332 ? 2.023 27.406 20.391 1 96.88 332 ALA B C 1
ATOM 7679 O O . ALA B 1 332 ? 1.113 26.594 20.281 1 96.88 332 ALA B O 1
ATOM 7680 N N . ILE B 1 333 ? 3.201 27.109 20.906 1 96.69 333 ILE B N 1
ATOM 7681 C CA . ILE B 1 333 ? 3.531 25.766 21.375 1 96.69 333 ILE B CA 1
ATOM 7682 C C . ILE B 1 333 ? 2.629 25.391 22.547 1 96.69 333 ILE B C 1
ATOM 7684 O O . ILE B 1 333 ? 2.074 24.297 22.594 1 96.69 333 ILE B O 1
ATOM 7688 N N . ARG B 1 334 ? 2.447 26.312 23.469 1 95.44 334 ARG B N 1
ATOM 7689 C CA . ARG B 1 334 ? 1.619 26.078 24.656 1 95.44 334 ARG B CA 1
ATOM 7690 C C . ARG B 1 334 ? 0.195 25.703 24.25 1 95.44 334 ARG B C 1
ATOM 7692 O O . ARG B 1 334 ? -0.351 24.703 24.734 1 95.44 334 ARG B O 1
ATOM 7699 N N . ARG B 1 335 ? -0.372 26.469 23.391 1 96.62 335 ARG B N 1
ATOM 7700 C CA . ARG B 1 335 ? -1.758 26.25 23 1 96.62 335 ARG B CA 1
ATOM 7701 C C . ARG B 1 335 ? -1.899 24.953 22.203 1 96.62 335 ARG B C 1
ATOM 7703 O O . ARG B 1 335 ? -2.895 24.25 22.344 1 96.62 335 ARG B O 1
ATOM 7710 N N . ASN B 1 336 ? -0.939 24.719 21.391 1 96.94 336 ASN B N 1
ATOM 7711 C CA . ASN B 1 336 ? -1.009 23.469 20.625 1 96.94 336 ASN B CA 1
ATOM 7712 C C . ASN B 1 336 ? -0.883 22.25 21.531 1 96.94 336 ASN B C 1
ATOM 7714 O O . ASN B 1 336 ? -1.549 21.234 21.312 1 96.94 336 ASN B O 1
ATOM 7718 N N . ILE B 1 337 ? -0.024 22.297 22.547 1 96.75 337 ILE B N 1
ATOM 7719 C CA . ILE B 1 337 ? 0.113 21.203 23.484 1 96.75 337 ILE B CA 1
ATOM 7720 C C . ILE B 1 337 ? -1.22 20.969 24.203 1 96.75 337 ILE B C 1
ATOM 7722 O O . ILE B 1 337 ? -1.618 19.812 24.406 1 96.75 337 ILE B O 1
ATOM 7726 N N . GLN B 1 338 ? -1.925 22.031 24.516 1 96.06 338 GLN B N 1
ATOM 7727 C CA . GLN B 1 338 ? -3.234 21.891 25.141 1 96.06 338 GLN B CA 1
ATOM 7728 C C . GLN B 1 338 ? -4.215 21.188 24.203 1 96.06 338 GLN B C 1
ATOM 7730 O O . GLN B 1 338 ? -4.996 20.328 24.641 1 96.06 338 GLN B O 1
ATOM 7735 N N . LEU B 1 339 ? -4.148 21.578 22.984 1 95.75 339 LEU B N 1
ATOM 7736 C CA . LEU B 1 339 ? -5.008 20.938 22 1 95.75 339 LEU B CA 1
ATOM 7737 C C . LEU B 1 339 ? -4.66 19.469 21.828 1 95.75 339 LEU B C 1
ATOM 7739 O O . LEU B 1 339 ? -5.547 18.625 21.672 1 95.75 339 LEU B O 1
ATOM 7743 N N . LEU B 1 340 ? -3.363 19.141 21.797 1 96.19 340 LEU B N 1
ATOM 7744 C CA . LEU B 1 340 ? -2.904 17.766 21.703 1 96.19 340 LEU B CA 1
ATOM 7745 C C . LEU B 1 340 ? -3.404 16.953 22.906 1 96.19 340 LEU B C 1
ATOM 7747 O O . LEU B 1 340 ? -3.855 15.82 22.75 1 96.19 340 LEU B O 1
ATOM 7751 N N . LYS B 1 341 ? -3.33 17.547 24.047 1 96.31 341 LYS B N 1
ATOM 7752 C CA . LYS B 1 341 ? -3.816 16.891 25.266 1 96.31 341 LYS B CA 1
ATOM 7753 C C . LYS B 1 341 ? -5.309 16.578 25.156 1 96.31 341 LYS B C 1
ATOM 7755 O O . LYS B 1 341 ? -5.742 15.469 25.484 1 96.31 341 LYS B O 1
ATOM 7760 N N . LYS B 1 342 ? -6.043 17.516 24.625 1 93.62 342 LYS B N 1
ATOM 7761 C CA . LYS B 1 342 ? -7.488 17.375 24.484 1 93.62 342 LYS B CA 1
ATOM 7762 C C . LYS B 1 342 ? -7.832 16.297 23.453 1 93.62 342 LYS B C 1
ATOM 7764 O O . LYS B 1 342 ? -8.922 15.711 23.5 1 93.62 342 LYS B O 1
ATOM 7769 N N . SER B 1 343 ? -6.898 16.031 22.562 1 94.69 343 SER B N 1
ATOM 7770 C CA . SER B 1 343 ? -7.125 15.062 21.484 1 94.69 343 SER B CA 1
ATOM 7771 C C . SER B 1 343 ? -6.523 13.703 21.844 1 94.69 343 SER B C 1
ATOM 7773 O O . SER B 1 343 ? -6.371 12.844 20.969 1 94.69 343 SER B O 1
ATOM 7775 N N . THR B 1 344 ? -6.059 13.516 23.047 1 96.31 344 THR B N 1
ATOM 7776 C CA . THR B 1 344 ? -5.461 12.273 23.516 1 96.31 344 THR B CA 1
ATOM 7777 C C . THR B 1 344 ? -6.449 11.477 24.375 1 96.31 344 THR B C 1
ATOM 7779 O O . THR B 1 344 ? -7.055 12.023 25.297 1 96.31 344 THR B O 1
ATOM 7782 N N . ASP B 1 345 ? -6.676 10.273 23.969 1 94.12 345 ASP B N 1
ATOM 7783 C CA . ASP B 1 345 ? -7.512 9.352 24.734 1 94.12 345 ASP B CA 1
ATOM 7784 C C . ASP B 1 345 ? -6.812 8.008 24.922 1 94.12 345 ASP B C 1
ATOM 7786 O O . ASP B 1 345 ? -6.242 7.457 23.969 1 94.12 345 ASP B O 1
ATOM 7790 N N . ASP B 1 346 ? -6.805 7.512 26.141 1 92.75 346 ASP B N 1
ATOM 7791 C CA . ASP B 1 346 ? -6.176 6.238 26.484 1 92.75 346 ASP B CA 1
ATOM 7792 C C . ASP B 1 346 ? -4.707 6.219 26.062 1 92.75 346 ASP B C 1
ATOM 7794 O O . ASP B 1 346 ? -4.223 5.219 25.531 1 92.75 346 ASP B O 1
ATOM 7798 N N . GLY B 1 347 ? -4.121 7.406 26.125 1 96.62 347 GLY B N 1
ATOM 7799 C CA . GLY B 1 347 ? -2.688 7.523 25.906 1 96.62 347 GLY B CA 1
ATOM 7800 C C . GLY B 1 347 ? -2.318 7.691 24.438 1 96.62 347 GLY B C 1
ATOM 7801 O O . GLY B 1 347 ? -1.146 7.867 24.109 1 96.62 347 GLY B O 1
ATOM 7802 N N . LEU B 1 348 ? -3.295 7.637 23.516 1 96.44 348 LEU B N 1
ATOM 7803 C CA . LEU B 1 348 ? -3.014 7.766 22.094 1 96.44 348 LEU B CA 1
ATOM 7804 C C . LEU B 1 348 ? -3.621 9.047 21.531 1 96.44 348 LEU B C 1
ATOM 7806 O O . LEU B 1 348 ? -4.727 9.438 21.922 1 96.44 348 LEU B O 1
ATOM 7810 N N . LEU B 1 349 ? -2.918 9.688 20.672 1 96.06 349 LEU B N 1
ATOM 7811 C CA . LEU B 1 349 ? -3.363 10.898 20 1 96.06 349 LEU B CA 1
ATOM 7812 C C . LEU B 1 349 ? -4.305 10.562 18.844 1 96.06 349 LEU B C 1
ATOM 7814 O O . LEU B 1 349 ? -3.943 9.805 17.938 1 96.06 349 LEU B O 1
ATOM 7818 N N . HIS B 1 350 ? -5.508 11.102 18.906 1 93.75 350 HIS B N 1
ATOM 7819 C CA . HIS B 1 350 ? -6.492 10.938 17.844 1 93.75 350 HIS B CA 1
ATOM 7820 C C . HIS B 1 350 ? -6.41 12.086 16.828 1 93.75 350 HIS B C 1
ATOM 7822 O O . HIS B 1 350 ? -5.922 13.172 17.156 1 93.75 350 HIS B O 1
ATOM 7828 N N . ALA B 1 351 ? -6.828 11.898 15.594 1 87.75 351 ALA B N 1
ATOM 7829 C CA . ALA B 1 351 ? -6.656 12.867 14.516 1 87.75 351 ALA B CA 1
ATOM 7830 C C . ALA B 1 351 ? -7.645 14.023 14.656 1 87.75 351 ALA B C 1
ATOM 7832 O O . ALA B 1 351 ? -7.465 15.078 14.039 1 87.75 351 ALA B O 1
ATOM 7833 N N . GLY B 1 352 ? -8.641 13.805 15.375 1 83.88 352 GLY B N 1
ATOM 7834 C CA . GLY B 1 352 ? -9.641 14.836 15.578 1 83.88 352 GLY B CA 1
ATOM 7835 C C . GLY B 1 352 ? -10.5 14.609 16.812 1 83.88 352 GLY B C 1
ATOM 7836 O O . GLY B 1 352 ? -10.445 13.547 17.422 1 83.88 352 GLY B O 1
ATOM 7837 N N . ARG B 1 353 ? -11.242 15.539 17.016 1 84.31 353 ARG B N 1
ATOM 7838 C CA . ARG B 1 353 ? -12.023 15.578 18.25 1 84.31 353 ARG B CA 1
ATOM 7839 C C . ARG B 1 353 ? -13.07 14.477 18.266 1 84.31 353 ARG B C 1
ATOM 7841 O O . ARG B 1 353 ? -13.406 13.953 19.328 1 84.31 353 ARG B O 1
ATOM 7848 N N . ASP B 1 354 ? -13.484 14.062 17.078 1 90.12 354 ASP B N 1
ATOM 7849 C CA . ASP B 1 354 ? -14.672 13.211 17.062 1 90.12 354 ASP B CA 1
ATOM 7850 C C . ASP B 1 354 ? -14.312 11.766 16.719 1 90.12 354 ASP B C 1
ATOM 7852 O O . ASP B 1 354 ? -15.203 10.953 16.453 1 90.12 354 ASP B O 1
ATOM 7856 N N . TYR B 1 355 ? -13.031 11.398 16.672 1 89 355 TYR B N 1
ATOM 7857 C CA . TYR B 1 355 ? -12.602 10.047 16.328 1 89 355 TYR B CA 1
ATOM 7858 C C . TYR B 1 355 ? -13.18 9.031 17.312 1 89 355 TYR B C 1
ATOM 7860 O O . TYR B 1 355 ? -13.883 8.094 16.906 1 89 355 TYR B O 1
ATOM 7868 N N . ARG B 1 356 ? -12.984 9.305 18.531 1 86.75 356 ARG B N 1
ATOM 7869 C CA . ARG B 1 356 ? -13.406 8.352 19.562 1 86.75 356 ARG B CA 1
ATOM 7870 C C . ARG B 1 356 ? -14.922 8.18 19.547 1 86.75 356 ARG B C 1
ATOM 7872 O O . ARG B 1 356 ? -15.422 7.051 19.562 1 86.75 356 ARG B O 1
ATOM 7879 N N . ALA B 1 357 ? -15.57 9.281 19.531 1 87.88 357 ALA B N 1
ATOM 7880 C CA . ALA B 1 357 ? -17.031 9.25 19.578 1 87.88 357 ALA B CA 1
ATOM 7881 C C . ALA B 1 357 ? -17.594 8.555 18.344 1 87.88 357 ALA B C 1
ATOM 7883 O O . ALA B 1 357 ? -18.688 7.965 18.391 1 87.88 357 ALA B O 1
ATOM 7884 N N . SER B 1 358 ? -16.844 8.586 17.25 1 88.94 358 SER B N 1
ATOM 7885 C CA . SER B 1 358 ? -17.312 8.016 16 1 88.94 358 SER B CA 1
ATOM 7886 C C . SER B 1 358 ? -16.859 6.566 15.844 1 88.94 358 SER B C 1
ATOM 7888 O O . SER B 1 358 ? -17.109 5.938 14.82 1 88.94 358 SER B O 1
ATOM 7890 N N . GLY B 1 359 ? -16.109 6.086 16.797 1 83.62 359 GLY B N 1
ATOM 7891 C CA . GLY B 1 359 ? -15.703 4.688 16.797 1 83.62 359 GLY B CA 1
ATOM 7892 C C . GLY B 1 359 ? -14.492 4.422 15.93 1 83.62 359 GLY B C 1
ATOM 7893 O O . GLY B 1 359 ? -14.242 3.281 15.523 1 83.62 359 GLY B O 1
ATOM 7894 N N . ILE B 1 360 ? -13.75 5.41 15.602 1 87.81 360 ILE B N 1
ATOM 7895 C CA . ILE B 1 360 ? -12.547 5.258 14.781 1 87.81 360 ILE B CA 1
ATOM 7896 C C . ILE B 1 360 ? -11.32 5.141 15.68 1 87.81 360 ILE B C 1
ATOM 7898 O O . ILE B 1 360 ? -11.016 6.051 16.453 1 87.81 360 ILE B O 1
ATOM 7902 N N . PRO B 1 361 ? -10.609 4.059 15.586 1 90.75 361 PRO B N 1
ATOM 7903 C CA . PRO B 1 361 ? -9.422 3.92 16.438 1 90.75 361 PRO B CA 1
ATOM 7904 C C . PRO B 1 361 ? -8.297 4.871 16.031 1 90.75 361 PRO B C 1
ATOM 7906 O O . PRO B 1 361 ? -8.203 5.266 14.867 1 90.75 361 PRO B O 1
ATOM 7909 N N . ALA B 1 362 ? -7.445 5.191 16.969 1 93 362 ALA B N 1
ATOM 7910 C CA . ALA B 1 362 ? -6.328 6.105 16.734 1 93 362 ALA B CA 1
ATOM 7911 C C . ALA B 1 362 ? -5.156 5.379 16.094 1 93 362 ALA B C 1
ATOM 7913 O O . ALA B 1 362 ? -4.684 4.363 16.594 1 93 362 ALA B O 1
ATOM 7914 N N . CYS B 1 363 ? -4.723 5.824 14.961 1 94.62 363 CYS B N 1
ATOM 7915 C CA . CYS B 1 363 ? -3.453 5.367 14.406 1 94.62 363 CYS B CA 1
ATOM 7916 C C . CYS B 1 363 ? -2.281 5.82 15.266 1 94.62 363 CYS B C 1
ATOM 7918 O O . CYS B 1 363 ? -2.148 7.008 15.57 1 94.62 363 CYS B O 1
ATOM 7920 N N . ILE B 1 364 ? -1.41 5.023 15.648 1 95.56 364 ILE B N 1
ATOM 7921 C CA . ILE B 1 364 ? -0.355 5.367 16.594 1 95.56 364 ILE B CA 1
ATOM 7922 C C . ILE B 1 364 ? 0.661 6.289 15.922 1 95.56 364 ILE B C 1
ATOM 7924 O O . ILE B 1 364 ? 1.489 6.906 16.594 1 95.56 364 ILE B O 1
ATOM 7928 N N . HIS B 1 365 ? 0.654 6.359 14.586 1 95.19 365 HIS B N 1
ATOM 7929 C CA . HIS B 1 365 ? 1.534 7.285 13.875 1 95.19 365 HIS B CA 1
ATOM 7930 C C . HIS B 1 365 ? 1.379 8.703 14.406 1 95.19 365 HIS B C 1
ATOM 7932 O O . HIS B 1 365 ? 2.357 9.453 14.492 1 95.19 365 HIS B O 1
ATOM 7938 N N . HIS B 1 366 ? 0.135 9.086 14.766 1 94.5 366 HIS B N 1
ATOM 7939 C CA . HIS B 1 366 ? -0.105 10.398 15.359 1 94.5 366 HIS B CA 1
ATOM 7940 C C . HIS B 1 366 ? 0.715 10.578 16.625 1 94.5 366 HIS B C 1
ATOM 7942 O O . HIS B 1 366 ? 1.323 11.633 16.844 1 94.5 366 HIS B O 1
ATOM 7948 N N . THR B 1 367 ? 0.764 9.555 17.344 1 96.44 367 THR B N 1
ATOM 7949 C CA . THR B 1 367 ? 1.349 9.609 18.672 1 96.44 367 THR B CA 1
ATOM 7950 C C . THR B 1 367 ? 2.873 9.633 18.594 1 96.44 367 THR B C 1
ATOM 7952 O O . THR B 1 367 ? 3.516 10.523 19.156 1 96.44 367 THR B O 1
ATOM 7955 N N . PHE B 1 368 ? 3.459 8.664 17.875 1 97 368 PHE B N 1
ATOM 7956 C CA . PHE B 1 368 ? 4.918 8.633 17.906 1 97 368 PHE B CA 1
ATOM 7957 C C . PHE B 1 368 ? 5.504 9.781 17.094 1 97 368 PHE B C 1
ATOM 7959 O O . PHE B 1 368 ? 6.578 10.289 17.406 1 97 368 PHE B O 1
ATOM 7966 N N . GLY B 1 369 ? 4.785 10.242 16.031 1 94.75 369 GLY B N 1
ATOM 7967 C CA . GLY B 1 369 ? 5.238 11.414 15.305 1 94.75 369 GLY B CA 1
ATOM 7968 C C . GLY B 1 369 ? 5.305 12.664 16.156 1 94.75 369 GLY B C 1
ATOM 7969 O O . GLY B 1 369 ? 6.309 13.375 16.156 1 94.75 369 GLY B O 1
ATOM 7970 N N . HIS B 1 370 ? 4.312 12.875 16.938 1 95.94 370 HIS B N 1
ATOM 7971 C CA . HIS B 1 370 ? 4.277 14.094 17.734 1 95.94 370 HIS B CA 1
ATOM 7972 C C . HIS B 1 370 ? 5.023 13.914 19.047 1 95.94 370 HIS B C 1
ATOM 7974 O O . HIS B 1 370 ? 5.422 14.898 19.672 1 95.94 370 HIS B O 1
ATOM 7980 N N . ALA B 1 371 ? 5.223 12.664 19.469 1 97.56 371 ALA B N 1
ATOM 7981 C CA . ALA B 1 371 ? 6.176 12.438 20.562 1 97.56 371 ALA B CA 1
ATOM 7982 C C . ALA B 1 371 ? 7.574 12.906 20.172 1 97.56 371 ALA B C 1
ATOM 7984 O O . ALA B 1 371 ? 8.289 13.508 20.969 1 97.56 371 ALA B O 1
ATOM 7985 N N . LYS B 1 372 ? 7.941 12.586 18.969 1 97.06 372 LYS B N 1
ATOM 7986 C CA . LYS B 1 372 ? 9.211 13.07 18.422 1 97.06 372 LYS B CA 1
ATOM 7987 C C . LYS B 1 372 ? 9.258 14.594 18.422 1 97.06 372 LYS B C 1
ATOM 7989 O O . LYS B 1 372 ? 10.273 15.188 18.797 1 97.06 372 LYS B O 1
ATOM 7994 N N . ALA B 1 373 ? 8.172 15.266 18.047 1 94.81 373 ALA B N 1
ATOM 7995 C CA . ALA B 1 373 ? 8.102 16.719 18 1 94.81 373 ALA B CA 1
ATOM 7996 C C . ALA B 1 373 ? 8.25 17.328 19.391 1 94.81 373 ALA B C 1
ATOM 7998 O O . ALA B 1 373 ? 8.977 18.312 19.578 1 94.81 373 ALA B O 1
ATOM 7999 N N . LEU B 1 374 ? 7.539 16.734 20.359 1 97 374 LEU B N 1
ATOM 8000 C CA . LEU B 1 374 ? 7.648 17.203 21.734 1 97 374 LEU B CA 1
ATOM 8001 C C . LEU B 1 374 ? 9.086 17.078 22.234 1 97 374 LEU B C 1
ATOM 8003 O O . LEU B 1 374 ? 9.586 17.984 22.922 1 97 374 LEU B O 1
ATOM 8007 N N . THR B 1 375 ? 9.656 15.984 21.906 1 98.12 375 THR B N 1
ATOM 8008 C CA . THR B 1 375 ? 11.008 15.719 22.375 1 98.12 375 THR B CA 1
ATOM 8009 C C . THR B 1 375 ? 12 16.703 21.766 1 98.12 375 THR B C 1
ATOM 8011 O O . THR B 1 375 ? 12.906 17.188 22.438 1 98.12 375 THR B O 1
ATOM 8014 N N . ALA B 1 376 ? 11.867 16.953 20.484 1 95.38 376 ALA B N 1
ATOM 8015 C CA . ALA B 1 376 ? 12.75 17.891 19.797 1 95.38 376 ALA B CA 1
ATOM 8016 C C . ALA B 1 376 ? 12.727 19.266 20.484 1 95.38 376 ALA B C 1
ATOM 8018 O O . ALA B 1 376 ? 13.75 19.938 20.578 1 95.38 376 ALA B O 1
ATOM 8019 N N . PHE B 1 377 ? 11.547 19.625 20.953 1 95.75 377 PHE B N 1
ATOM 8020 C CA . PHE B 1 377 ? 11.352 20.844 21.719 1 95.75 377 PHE B CA 1
ATOM 8021 C C . PHE B 1 377 ? 12.008 20.734 23.094 1 95.75 377 PHE B C 1
ATOM 8023 O O . PHE B 1 377 ? 12.734 21.625 23.516 1 95.75 377 PHE B O 1
ATOM 8030 N N . LEU B 1 378 ? 11.836 19.656 23.734 1 97.31 378 LEU B N 1
ATOM 8031 C CA . LEU B 1 378 ? 12.289 19.453 25.109 1 97.31 378 LEU B CA 1
ATOM 8032 C C . LEU B 1 378 ? 13.812 19.297 25.156 1 97.31 378 LEU B C 1
ATOM 8034 O O . LEU B 1 378 ? 14.422 19.516 26.219 1 97.31 378 LEU B O 1
ATOM 8038 N N . GLU B 1 379 ? 14.445 18.953 24.078 1 96.31 379 GLU B N 1
ATOM 8039 C CA . GLU B 1 379 ? 15.898 18.797 24 1 96.31 379 GLU B CA 1
ATOM 8040 C C . GLU B 1 379 ? 16.594 20.156 24.062 1 96.31 379 GLU B C 1
ATOM 8042 O O . GLU B 1 379 ? 17.766 20.234 24.422 1 96.31 379 GLU B O 1
ATOM 8047 N N . LEU B 1 380 ? 15.914 21.203 23.656 1 95.38 380 LEU B N 1
ATOM 8048 C CA . LEU B 1 380 ? 16.516 22.516 23.562 1 95.38 380 LEU B CA 1
ATOM 8049 C C . LEU B 1 380 ? 16.562 23.188 24.938 1 95.38 380 LEU B C 1
ATOM 8051 O O . LEU B 1 380 ? 15.742 22.891 25.812 1 95.38 380 LEU B O 1
ATOM 8055 N N . PRO B 1 381 ? 17.5 24.047 25.156 1 93.25 381 PRO B N 1
ATOM 8056 C CA . PRO B 1 381 ? 17.594 24.719 26.453 1 93.25 381 PRO B CA 1
ATOM 8057 C C . PRO B 1 381 ? 16.406 25.641 26.734 1 93.25 381 PRO B C 1
ATOM 8059 O O . PRO B 1 381 ? 15.867 26.25 25.812 1 93.25 381 PRO B O 1
ATOM 8062 N N . PRO B 1 382 ? 16.047 25.703 27.969 1 92.38 382 PRO B N 1
ATOM 8063 C CA . PRO B 1 382 ? 14.938 26.578 28.328 1 92.38 382 PRO B CA 1
ATOM 8064 C C . PRO B 1 382 ? 15.156 28.031 27.891 1 92.38 382 PRO B C 1
ATOM 8066 O O . PRO B 1 382 ? 16.281 28.516 27.906 1 92.38 382 PRO B O 1
ATOM 8069 N N . VAL B 1 383 ? 14.094 28.641 27.516 1 89.62 383 VAL B N 1
ATOM 8070 C CA . VAL B 1 383 ? 14.117 30.047 27.078 1 89.62 383 VAL B CA 1
ATOM 8071 C C . VAL B 1 383 ? 13.773 30.953 28.25 1 89.62 383 VAL B C 1
ATOM 8073 O O . VAL B 1 383 ? 12.859 30.656 29.031 1 89.62 383 VAL B O 1
ATOM 8076 N N . LYS B 1 384 ? 14.562 32.031 28.594 1 78.25 384 LYS B N 1
ATOM 8077 C CA . LYS B 1 384 ? 14.398 32.938 29.734 1 78.25 384 LYS B CA 1
ATOM 8078 C C . LYS B 1 384 ? 13.344 34 29.453 1 78.25 384 LYS B C 1
ATOM 8080 O O . LYS B 1 384 ? 12.836 34.625 30.391 1 78.25 384 LYS B O 1
ATOM 8085 N N . THR B 1 385 ? 12.648 33.969 28.453 1 69.31 385 THR B N 1
ATOM 8086 C CA . THR B 1 385 ? 11.75 35.062 28.156 1 69.31 385 THR B CA 1
ATOM 8087 C C . THR B 1 385 ? 10.453 34.938 28.953 1 69.31 385 THR B C 1
ATOM 8089 O O . THR B 1 385 ? 9.93 33.844 29.125 1 69.31 385 THR B O 1
ATOM 8092 N N . GLN B 1 386 ? 10.125 35.969 29.719 1 64.19 386 GLN B N 1
ATOM 8093 C CA . GLN B 1 386 ? 8.945 36 30.578 1 64.19 386 GLN B CA 1
ATOM 8094 C C . GLN B 1 386 ? 7.816 36.812 29.938 1 64.19 386 GLN B C 1
ATOM 8096 O O . GLN B 1 386 ? 6.754 36.969 30.547 1 64.19 386 GLN B O 1
ATOM 8101 N N . GLN B 1 387 ? 7.934 37.125 28.656 1 73.5 387 GLN B N 1
ATOM 8102 C CA . GLN B 1 387 ? 6.918 38.062 28.125 1 73.5 387 GLN B CA 1
ATOM 8103 C C . GLN B 1 387 ? 5.859 37.281 27.328 1 73.5 387 GLN B C 1
ATOM 8105 O O . GLN B 1 387 ? 6.188 36.438 26.516 1 73.5 387 GLN B O 1
ATOM 8110 N N . TYR B 1 388 ? 4.625 37.438 27.766 1 81.12 388 TYR B N 1
ATOM 8111 C CA . TYR B 1 388 ? 3.486 36.938 27 1 81.12 388 TYR B CA 1
ATOM 8112 C C . TYR B 1 388 ? 3.264 37.812 25.766 1 81.12 388 TYR B C 1
ATOM 8114 O O . TYR B 1 388 ? 3.381 39.031 25.828 1 81.12 388 TYR B O 1
ATOM 8122 N N . LYS B 1 389 ? 3.148 37.156 24.656 1 87.5 389 LYS B N 1
ATOM 8123 C CA . LYS B 1 389 ? 2.719 37.812 23.438 1 87.5 389 LYS B CA 1
ATOM 8124 C C . LYS B 1 389 ? 1.56 37.062 22.766 1 87.5 389 LYS B C 1
ATOM 8126 O O . LYS B 1 389 ? 1.587 35.844 22.656 1 87.5 389 LYS B O 1
ATOM 8131 N N . ALA B 1 390 ? 0.525 37.875 22.359 1 93.06 390 ALA B N 1
ATOM 8132 C CA . ALA B 1 390 ? -0.673 37.312 21.734 1 93.06 390 ALA B CA 1
ATOM 8133 C C . ALA B 1 390 ? -0.365 36.75 20.344 1 93.06 390 ALA B C 1
ATOM 8135 O O . ALA B 1 390 ? 0.55 37.219 19.672 1 93.06 390 ALA B O 1
ATOM 8136 N N . LEU B 1 391 ? -1.111 35.781 19.969 1 96.31 391 LEU B N 1
ATOM 8137 C CA . LEU B 1 391 ? -1.036 35.25 18.594 1 96.31 391 LEU B CA 1
ATOM 8138 C C . LEU B 1 391 ? -1.816 36.156 17.641 1 96.31 391 LEU B C 1
ATOM 8140 O O . LEU B 1 391 ? -2.709 36.906 18.062 1 96.31 391 LEU B O 1
ATOM 8144 N N . PRO B 1 392 ? -1.465 36.094 16.406 1 97 392 PRO B N 1
ATOM 8145 C CA . PRO B 1 392 ? -2.094 37.031 15.461 1 97 392 PRO B CA 1
ATOM 8146 C C . PRO B 1 392 ? -3.619 36.938 15.469 1 97 392 PRO B C 1
ATOM 8148 O O . PRO B 1 392 ? -4.305 37.969 15.484 1 97 392 PRO B O 1
ATOM 8151 N N . ARG B 1 393 ? -4.164 35.844 15.594 1 96.75 393 ARG B N 1
ATOM 8152 C CA . ARG B 1 393 ? -5.605 35.656 15.445 1 96.75 393 ARG B CA 1
ATOM 8153 C C . ARG B 1 393 ? -6.312 35.781 16.797 1 96.75 393 ARG B C 1
ATOM 8155 O O . ARG B 1 393 ? -7.52 35.562 16.891 1 96.75 393 ARG B O 1
ATOM 8162 N N . ASP B 1 394 ? -5.57 36.156 17.766 1 96.69 394 ASP B N 1
ATOM 8163 C CA . ASP B 1 394 ? -6.211 36.594 19 1 96.69 394 ASP B CA 1
ATOM 8164 C C . ASP B 1 394 ? -6.93 37.938 18.812 1 96.69 394 ASP B C 1
ATOM 8166 O O . ASP B 1 394 ? -7.863 38.25 19.547 1 96.69 394 ASP B O 1
ATOM 8170 N N . ASN B 1 395 ? -6.465 38.594 17.859 1 95.81 395 ASN B N 1
ATOM 8171 C CA . ASN B 1 395 ? -6.977 39.938 17.625 1 95.81 395 ASN B CA 1
ATOM 8172 C C . ASN B 1 395 ? -8.023 39.969 16.516 1 95.81 395 ASN B C 1
ATOM 8174 O O . ASN B 1 395 ? -7.902 39.25 15.523 1 95.81 395 ASN B O 1
ATOM 8178 N N . ALA B 1 396 ? -9.062 40.75 16.719 1 95.88 396 ALA B N 1
ATOM 8179 C CA . ALA B 1 396 ? -10.039 41.031 15.672 1 95.88 396 ALA B CA 1
ATOM 8180 C C . ALA B 1 396 ? -9.547 42.125 14.719 1 95.88 396 ALA B C 1
ATOM 8182 O O . ALA B 1 396 ? -10.086 43.219 14.703 1 95.88 396 ALA B O 1
ATOM 8183 N N . TYR B 1 397 ? -8.672 41.812 13.836 1 96.12 397 TYR B N 1
ATOM 8184 C CA . TYR B 1 397 ? -7.957 42.812 13.031 1 96.12 397 TYR B CA 1
ATOM 8185 C C . TYR B 1 397 ? -8.688 43.062 11.719 1 96.12 397 TYR B C 1
ATOM 8187 O O . TYR B 1 397 ? -8.242 43.906 10.906 1 96.12 397 TYR B O 1
ATOM 8195 N N . GLY B 1 398 ? -9.773 42.469 11.508 1 97.19 398 GLY B N 1
ATOM 8196 C CA . GLY B 1 398 ? -10.477 42.594 10.242 1 97.19 398 GLY B CA 1
ATOM 8197 C C . GLY B 1 398 ? -10.094 41.5 9.242 1 97.19 398 GLY B C 1
ATOM 8198 O O . GLY B 1 398 ? -10.281 40.312 9.492 1 97.19 398 GLY B O 1
ATOM 8199 N N . VAL B 1 399 ? -9.445 42 8.062 1 98.31 399 VAL B N 1
ATOM 8200 C CA . VAL B 1 399 ? -9.148 41.031 7.008 1 98.31 399 VAL B CA 1
ATOM 8201 C C . VAL B 1 399 ? -7.684 41.156 6.598 1 98.31 399 VAL B C 1
ATOM 8203 O O . VAL B 1 399 ? -7.145 42.25 6.48 1 98.31 399 VAL B O 1
ATOM 8206 N N . LYS B 1 400 ? -7.02 40.031 6.535 1 98.38 400 LYS B N 1
ATOM 8207 C CA . LYS B 1 400 ? -5.695 39.938 5.93 1 98.38 400 LYS B CA 1
ATOM 8208 C C . LYS B 1 400 ? -5.734 39.062 4.672 1 98.38 400 LYS B C 1
ATOM 8210 O O . LYS B 1 400 ? -6.398 38.031 4.641 1 98.38 400 LYS B O 1
ATOM 8215 N N . TYR B 1 401 ? -5.109 39.594 3.629 1 98.31 401 TYR B N 1
ATOM 8216 C CA . TYR B 1 401 ? -5.066 38.906 2.348 1 98.31 401 TYR B CA 1
ATOM 8217 C C . TYR B 1 401 ? -3.678 38.344 2.084 1 98.31 401 TYR B C 1
ATOM 8219 O O . TYR B 1 401 ? -2.68 39.062 2.152 1 98.31 401 TYR B O 1
ATOM 8227 N N . PHE B 1 402 ? -3.576 37.094 1.84 1 98.69 402 PHE B N 1
ATOM 8228 C CA . PHE B 1 402 ? -2.352 36.406 1.432 1 98.69 402 PHE B CA 1
ATOM 8229 C C . PHE B 1 402 ? -2.367 36.125 -0.063 1 98.69 402 PHE B C 1
ATOM 8231 O O . PHE B 1 402 ? -2.953 35.125 -0.5 1 98.69 402 PHE B O 1
ATOM 8238 N N . ARG B 1 403 ? -1.639 36.844 -0.76 1 97.81 403 ARG B N 1
ATOM 8239 C CA . ARG B 1 403 ? -1.725 36.906 -2.215 1 97.81 403 ARG B CA 1
ATOM 8240 C C . ARG B 1 403 ? -1.206 35.656 -2.869 1 97.81 403 ARG B C 1
ATOM 8242 O O . ARG B 1 403 ? -1.786 35.156 -3.844 1 97.81 403 ARG B O 1
ATOM 8249 N N . ASP B 1 404 ? -0.184 35.094 -2.34 1 98.12 404 ASP B N 1
ATOM 8250 C CA . ASP B 1 404 ? 0.509 33.969 -2.994 1 98.12 404 ASP B CA 1
ATOM 8251 C C . ASP B 1 404 ? -0.332 32.688 -2.953 1 98.12 404 ASP B C 1
ATOM 8253 O O . ASP B 1 404 ? -0.088 31.766 -3.721 1 98.12 404 ASP B O 1
ATOM 8257 N N . ILE B 1 405 ? -1.337 32.688 -2.055 1 98.44 405 ILE B N 1
ATOM 8258 C CA . ILE B 1 405 ? -2.221 31.531 -1.987 1 98.44 405 ILE B CA 1
ATOM 8259 C C . ILE B 1 405 ? -3.664 31.969 -2.219 1 98.44 405 ILE B C 1
ATOM 8261 O O . ILE B 1 405 ? -4.598 31.188 -2.016 1 98.44 405 ILE B O 1
ATOM 8265 N N . ARG B 1 406 ? -3.824 33.188 -2.533 1 98.19 406 ARG B N 1
ATOM 8266 C CA . ARG B 1 406 ? -5.137 33.75 -2.818 1 98.19 406 ARG B CA 1
ATOM 8267 C C . ARG B 1 406 ? -6.145 33.375 -1.74 1 98.19 406 ARG B C 1
ATOM 8269 O O . ARG B 1 406 ? -7.195 32.812 -2.039 1 98.19 406 ARG B O 1
ATOM 8276 N N . THR B 1 407 ? -5.879 33.688 -0.529 1 98.69 407 THR B N 1
ATOM 8277 C CA . THR B 1 407 ? -6.668 33.312 0.639 1 98.69 407 THR B CA 1
ATOM 8278 C C . THR B 1 407 ? -6.789 34.469 1.61 1 98.69 407 THR B C 1
ATOM 8280 O O . THR B 1 407 ? -5.824 35.188 1.831 1 98.69 407 THR B O 1
ATOM 8283 N N . TRP B 1 408 ? -7.969 34.688 2.123 1 98.75 408 TRP B N 1
ATOM 8284 C CA . TRP B 1 408 ? -8.25 35.781 3.072 1 98.75 408 TRP B CA 1
ATOM 8285 C C . TRP B 1 408 ? -8.547 35.219 4.457 1 98.75 408 TRP B C 1
ATOM 8287 O O . TRP B 1 408 ? -9.281 34.219 4.594 1 98.75 408 TRP B O 1
ATOM 8297 N N . LEU B 1 409 ? -7.949 35.812 5.461 1 98.81 409 LEU B N 1
ATOM 8298 C CA . LEU B 1 409 ? -8.297 35.531 6.852 1 98.81 409 LEU B CA 1
ATOM 8299 C C . LEU B 1 409 ? -9.172 36.656 7.414 1 98.81 409 LEU B C 1
ATOM 8301 O O . LEU B 1 409 ? -8.836 37.844 7.293 1 98.81 409 LEU B O 1
ATOM 8305 N N . VAL B 1 410 ? -10.281 36.25 7.953 1 98.62 410 VAL B N 1
ATOM 8306 C CA . VAL B 1 410 ? -11.188 37.219 8.586 1 98.62 410 VAL B CA 1
ATOM 8307 C C . VAL B 1 410 ? -11.141 37.031 10.102 1 98.62 410 VAL B C 1
ATOM 8309 O O . VAL B 1 410 ? -11.211 35.906 10.609 1 98.62 410 VAL B O 1
ATOM 8312 N N . ALA B 1 411 ? -10.898 38.062 10.781 1 98.06 411 ALA B N 1
ATOM 8313 C CA . ALA B 1 411 ? -10.977 38.125 12.242 1 98.06 411 ALA B CA 1
ATOM 8314 C C . ALA B 1 411 ? -11.875 39.281 12.695 1 98.06 411 ALA B C 1
ATOM 8316 O O . ALA B 1 411 ? -11.453 40.438 12.703 1 98.06 411 ALA B O 1
ATOM 8317 N N . GLU B 1 412 ? -13.086 39 13.047 1 97.44 412 GLU B N 1
ATOM 8318 C CA . GLU B 1 412 ? -14.07 39.969 13.469 1 97.44 412 GLU B CA 1
ATOM 8319 C C . GLU B 1 412 ? -14.797 39.531 14.734 1 97.44 412 GLU B C 1
ATOM 8321 O O . GLU B 1 412 ? -15.469 38.5 14.727 1 97.44 412 GLU B O 1
ATOM 8326 N N . GLY B 1 413 ? -14.664 40.344 15.828 1 96.5 413 GLY B N 1
ATOM 8327 C CA . GLY B 1 413 ? -15.227 39.906 17.094 1 96.5 413 GLY B CA 1
ATOM 8328 C C . GLY B 1 413 ? -14.719 38.531 17.531 1 96.5 413 GLY B C 1
ATOM 8329 O O . GLY B 1 413 ? -13.508 38.312 17.562 1 96.5 413 GLY B O 1
ATOM 8330 N N . PRO B 1 414 ? -15.703 37.688 17.844 1 97.31 414 PRO B N 1
ATOM 8331 C CA . PRO B 1 414 ? -15.305 36.344 18.281 1 97.31 414 PRO B CA 1
ATOM 8332 C C . PRO B 1 414 ? -15.141 35.375 17.125 1 97.31 414 PRO B C 1
ATOM 8334 O O . PRO B 1 414 ? -14.914 34.188 17.344 1 97.31 414 PRO B O 1
ATOM 8337 N N . TRP B 1 415 ? -15.234 35.875 15.883 1 98.31 415 TRP B N 1
ATOM 8338 C CA . TRP B 1 415 ? -15.266 34.969 14.734 1 98.31 415 TRP B CA 1
ATOM 8339 C C . TRP B 1 415 ? -13.922 35 14 1 98.31 415 TRP B C 1
ATOM 8341 O O . TRP B 1 415 ? -13.289 36.031 13.875 1 98.31 415 TRP B O 1
ATOM 8351 N N . ARG B 1 416 ? -13.461 33.844 13.617 1 98.81 416 ARG B N 1
ATOM 8352 C CA . ARG B 1 416 ? -12.344 33.625 12.703 1 98.81 416 ARG B CA 1
ATOM 8353 C C . ARG B 1 416 ? -12.781 32.812 11.484 1 98.81 416 ARG B C 1
ATOM 8355 O O . ARG B 1 416 ? -13.531 31.859 11.609 1 98.81 416 ARG B O 1
ATOM 8362 N N . SER B 1 417 ? -12.391 33.281 10.297 1 98.75 417 SER B N 1
ATOM 8363 C CA . SER B 1 417 ? -12.797 32.594 9.078 1 98.75 417 SER B CA 1
ATOM 8364 C C . SER B 1 417 ? -11.695 32.625 8.023 1 98.75 417 SER B C 1
ATOM 8366 O O . SER B 1 417 ? -10.812 33.469 8.07 1 98.75 417 SER B O 1
ATOM 8368 N N . THR B 1 418 ? -11.656 31.609 7.211 1 98.81 418 THR B N 1
ATOM 8369 C CA . THR B 1 418 ? -10.773 31.547 6.051 1 98.81 418 THR B CA 1
ATOM 8370 C C . THR B 1 418 ? -11.586 31.375 4.77 1 98.81 418 THR B C 1
ATOM 8372 O O . THR B 1 418 ? -12.391 30.453 4.652 1 98.81 418 THR B O 1
ATOM 8375 N N . CYS B 1 419 ? -11.477 32.281 3.885 1 98.62 419 CYS B N 1
ATOM 8376 C CA . CYS B 1 419 ? -12.039 32.219 2.539 1 98.62 419 CYS B CA 1
ATOM 8377 C C . CYS B 1 419 ? -10.938 32 1.504 1 98.62 419 CYS B C 1
ATOM 8379 O O . CYS B 1 419 ? -10.008 32.812 1.397 1 98.62 419 CYS B O 1
ATOM 8381 N N . THR B 1 420 ? -11.062 30.938 0.698 1 98.56 420 THR B N 1
ATOM 8382 C CA . THR B 1 420 ? -9.914 30.594 -0.123 1 98.56 420 THR B CA 1
ATOM 8383 C C . THR B 1 420 ? -10.305 30.5 -1.595 1 98.56 420 THR B C 1
ATOM 8385 O O . THR B 1 420 ? -11.406 30.062 -1.923 1 98.56 420 THR B O 1
ATOM 8388 N N . GLY B 1 421 ? -9.484 31.062 -2.416 1 98 421 GLY B N 1
ATOM 8389 C CA . GLY B 1 421 ? -9.453 30.859 -3.855 1 98 421 GLY B CA 1
ATOM 8390 C C . GLY B 1 421 ? -8.164 30.219 -4.348 1 98 421 GLY B C 1
ATOM 8391 O O . GLY B 1 421 ? -7.758 30.438 -5.488 1 98 421 GLY B O 1
ATOM 8392 N N . PHE B 1 422 ? -7.48 29.438 -3.467 1 98.19 422 PHE B N 1
ATOM 8393 C CA . PHE B 1 422 ? -6.188 28.828 -3.746 1 98.19 422 PHE B CA 1
ATOM 8394 C C . PHE B 1 422 ? -6.324 27.734 -4.801 1 98.19 422 PHE B C 1
ATOM 8396 O O . PHE B 1 422 ? -6.816 26.641 -4.516 1 98.19 422 PHE B O 1
ATOM 8403 N N . ASP B 1 423 ? -5.809 27.984 -6.031 1 97 423 ASP B N 1
ATOM 8404 C CA . ASP B 1 423 ? -6.18 27.141 -7.168 1 97 423 ASP B CA 1
ATOM 8405 C C . ASP B 1 423 ? -5.008 26.281 -7.617 1 97 423 ASP B C 1
ATOM 8407 O O . ASP B 1 423 ? -4.977 25.812 -8.758 1 97 423 ASP B O 1
ATOM 8411 N N . ALA B 1 424 ? -3.955 26.125 -6.742 1 96.94 424 ALA B N 1
ATOM 8412 C CA . ALA B 1 424 ? -2.891 25.172 -7.051 1 96.94 424 ALA B CA 1
ATOM 8413 C C . ALA B 1 424 ? -3.305 23.75 -6.688 1 96.94 424 ALA B C 1
ATOM 8415 O O . ALA B 1 424 ? -3.486 23.438 -5.508 1 96.94 424 ALA B O 1
ATOM 8416 N N . GLU B 1 425 ? -3.426 22.875 -7.633 1 94.94 425 GLU B N 1
ATOM 8417 C CA . GLU B 1 425 ? -3.852 21.5 -7.406 1 94.94 425 GLU B CA 1
ATOM 8418 C C . GLU B 1 425 ? -2.658 20.594 -7.113 1 94.94 425 GLU B C 1
ATOM 8420 O O . GLU B 1 425 ? -1.541 20.875 -7.551 1 94.94 425 GLU B O 1
ATOM 8425 N N . TYR B 1 426 ? -2.891 19.609 -6.398 1 95.44 426 TYR B N 1
ATOM 8426 C CA . TYR B 1 426 ? -1.907 18.547 -6.188 1 95.44 426 TYR B CA 1
ATOM 8427 C C . TYR B 1 426 ? -1.913 17.562 -7.344 1 95.44 426 TYR B C 1
ATOM 8429 O O . TYR B 1 426 ? -2.588 17.781 -8.352 1 95.44 426 TYR B O 1
ATOM 8437 N N . LYS B 1 427 ? -1.061 16.531 -7.266 1 92.69 427 LYS B N 1
ATOM 8438 C CA . LYS B 1 427 ? -0.998 15.484 -8.281 1 92.69 427 LYS B CA 1
ATOM 8439 C C . LYS B 1 427 ? -2.346 14.789 -8.438 1 92.69 427 LYS B C 1
ATOM 8441 O O . LYS B 1 427 ? -2.725 14.398 -9.547 1 92.69 427 LYS B O 1
ATOM 8446 N N . VAL B 1 428 ? -3.008 14.586 -7.316 1 93.38 428 VAL B N 1
ATOM 8447 C CA . VAL B 1 428 ? -4.371 14.07 -7.285 1 93.38 428 VAL B CA 1
ATOM 8448 C C . VAL B 1 428 ? -5.359 15.219 -7.121 1 93.38 428 VAL B C 1
ATOM 8450 O O . VAL B 1 428 ? -5.117 16.141 -6.344 1 93.38 428 VAL B O 1
ATOM 8453 N N . LYS B 1 429 ? -6.492 15.125 -7.809 1 93.94 429 LYS B N 1
ATOM 8454 C CA . LYS B 1 429 ? -7.48 16.188 -7.781 1 93.94 429 LYS B CA 1
ATOM 8455 C C . LYS B 1 429 ? -8.391 16.078 -6.559 1 93.94 429 LYS B C 1
ATOM 8457 O O . LYS B 1 429 ? -8.508 15 -5.969 1 93.94 429 LYS B O 1
ATOM 8462 N N . GLY B 1 430 ? -8.938 17.219 -6.145 1 94.81 430 GLY B N 1
ATOM 8463 C CA . GLY B 1 430 ? -9.953 17.234 -5.102 1 94.81 430 GLY B CA 1
ATOM 8464 C C . GLY B 1 430 ? -9.367 17.172 -3.703 1 94.81 430 GLY B C 1
ATOM 8465 O O . GLY B 1 430 ? -10.039 16.734 -2.764 1 94.81 430 GLY B O 1
ATOM 8466 N N . THR B 1 431 ? -8.094 17.609 -3.541 1 95.88 431 THR B N 1
ATOM 8467 C CA . THR B 1 431 ? -7.414 17.469 -2.258 1 95.88 431 THR B CA 1
ATOM 8468 C C . THR B 1 431 ? -7.805 18.578 -1.301 1 95.88 431 THR B C 1
ATOM 8470 O O . THR B 1 431 ? -7.648 18.453 -0.085 1 95.88 431 THR B O 1
ATOM 8473 N N . HIS B 1 432 ? -8.258 19.703 -1.821 1 97.31 432 HIS B N 1
ATOM 8474 C CA . HIS B 1 432 ? -8.625 20.859 -1.02 1 97.31 432 HIS B CA 1
ATOM 8475 C C . HIS B 1 432 ? -9.617 21.75 -1.762 1 97.31 432 HIS B C 1
ATOM 8477 O O . HIS B 1 432 ? -9.75 21.656 -2.984 1 97.31 432 HIS B O 1
ATOM 8483 N N . PRO B 1 433 ? -10.328 22.641 -1.011 1 97.94 433 PRO B N 1
ATOM 8484 C CA . PRO B 1 433 ? -11.281 23.516 -1.673 1 97.94 433 PRO B CA 1
ATOM 8485 C C . PRO B 1 433 ? -10.609 24.703 -2.359 1 97.94 433 PRO B C 1
ATOM 8487 O O . PRO B 1 433 ? -9.641 25.266 -1.835 1 97.94 433 PRO B O 1
ATOM 8490 N N . MET B 1 434 ? -11.039 25.328 -3.51 1 95.56 434 MET B N 1
ATOM 8491 C CA . MET B 1 434 ? -10.445 26.422 -4.266 1 95.56 434 MET B CA 1
ATOM 8492 C C . MET B 1 434 ? -11.5 27.469 -4.629 1 95.56 434 MET B C 1
ATOM 8494 O O . MET B 1 434 ? -11.25 28.672 -4.531 1 95.56 434 MET B O 1
ATOM 8498 N N . GLY B 1 435 ? -12.734 27.266 -5.078 1 93.81 435 GLY B N 1
ATOM 8499 C CA . GLY B 1 435 ? -13.836 27.969 -5.711 1 93.81 435 GLY B CA 1
ATOM 8500 C C . GLY B 1 435 ? -14.461 29.016 -4.805 1 93.81 435 GLY B C 1
ATOM 8501 O O . GLY B 1 435 ? -15.688 29.156 -4.754 1 93.81 435 GLY B O 1
ATOM 8502 N N . GLY B 1 436 ? -13.602 29.875 -4.062 1 97.69 436 GLY B N 1
ATOM 8503 C CA . GLY B 1 436 ? -14.141 30.875 -3.162 1 97.69 436 GLY B CA 1
ATOM 8504 C C . GLY B 1 436 ? -14.867 30.281 -1.975 1 97.69 436 GLY B C 1
ATOM 8505 O O . GLY B 1 436 ? -15.93 30.781 -1.584 1 97.69 436 GLY B O 1
ATOM 8506 N N . ALA B 1 437 ? -14.359 29.281 -1.408 1 98.19 437 ALA B N 1
ATOM 8507 C CA . ALA B 1 437 ? -15 28.516 -0.337 1 98.19 437 ALA B CA 1
ATOM 8508 C C . ALA B 1 437 ? -14.625 29.078 1.032 1 98.19 437 ALA B C 1
ATOM 8510 O O . ALA B 1 437 ? -13.508 29.562 1.227 1 98.19 437 ALA B O 1
ATOM 8511 N N . VAL B 1 438 ? -15.57 29.062 1.956 1 98.69 438 VAL B N 1
ATOM 8512 C CA . VAL B 1 438 ? -15.242 29.203 3.369 1 98.69 438 VAL B CA 1
ATOM 8513 C C . VAL B 1 438 ? -14.656 27.906 3.908 1 98.69 438 VAL B C 1
ATOM 8515 O O . VAL B 1 438 ? -15.398 27.031 4.363 1 98.69 438 VAL B O 1
ATOM 8518 N N . SER B 1 439 ? -13.344 27.875 3.902 1 98.56 439 SER B N 1
ATOM 8519 C CA . SER B 1 439 ? -12.688 26.625 4.234 1 98.56 439 SER B CA 1
ATOM 8520 C C . SER B 1 439 ? -12.586 26.438 5.746 1 98.56 439 SER B C 1
ATOM 8522 O O . SER B 1 439 ? -12.352 25.312 6.223 1 98.56 439 SER B O 1
ATOM 8524 N N . LEU B 1 440 ? -12.742 27.484 6.496 1 98.75 440 LEU B N 1
ATOM 8525 C CA . LEU B 1 440 ? -12.766 27.406 7.953 1 98.75 440 LEU B CA 1
ATOM 8526 C C . LEU B 1 440 ? -13.633 28.516 8.539 1 98.75 440 LEU B C 1
ATOM 8528 O O . LEU B 1 440 ? -13.578 29.656 8.086 1 98.75 440 LEU B O 1
ATOM 8532 N N . LEU B 1 441 ? -14.492 28.203 9.422 1 98.81 441 LEU B N 1
ATOM 8533 C CA . LEU B 1 441 ? -15.234 29.125 10.281 1 98.81 441 LEU B CA 1
ATOM 8534 C C . LEU B 1 441 ? -15.141 28.688 11.742 1 98.81 441 LEU B C 1
ATOM 8536 O O . LEU B 1 441 ? -15.438 27.531 12.07 1 98.81 441 LEU B O 1
ATOM 8540 N N . TRP B 1 442 ? -14.711 29.562 12.578 1 98.5 442 TRP B N 1
ATOM 8541 C CA . TRP B 1 442 ? -14.43 29.266 13.984 1 98.5 442 TRP B CA 1
ATOM 8542 C C . TRP B 1 442 ? -14.977 30.375 14.891 1 98.5 442 TRP B C 1
ATOM 8544 O O . TRP B 1 442 ? -14.977 31.547 14.523 1 98.5 442 TRP B O 1
ATOM 8554 N N . HIS B 1 443 ? -15.508 30.016 16.016 1 98 443 HIS B N 1
ATOM 8555 C CA . HIS B 1 443 ? -15.992 30.953 17.031 1 98 443 HIS B CA 1
ATOM 8556 C C . HIS B 1 443 ? -15.32 30.688 18.375 1 98 443 HIS B C 1
ATOM 8558 O O . HIS B 1 443 ? -15.117 29.531 18.766 1 98 443 HIS B O 1
ATOM 8564 N N . GLU B 1 444 ? -15.023 31.688 19.062 1 96.38 444 GLU B N 1
ATOM 8565 C CA . GLU B 1 444 ? -14.234 31.625 20.281 1 96.38 444 GLU B CA 1
ATOM 8566 C C . GLU B 1 444 ? -14.875 30.672 21.297 1 96.38 444 GLU B C 1
ATOM 8568 O O . GLU B 1 444 ? -14.172 30 22.047 1 96.38 444 GLU B O 1
ATOM 8573 N N . GLN B 1 445 ? -16.156 30.594 21.328 1 94.88 445 GLN B N 1
ATOM 8574 C CA . GLN B 1 445 ? -16.844 29.75 22.297 1 94.88 445 GLN B CA 1
ATOM 8575 C C . GLN B 1 445 ? -17.359 28.469 21.656 1 94.88 445 GLN B C 1
ATOM 8577 O O . GLN B 1 445 ? -17.328 27.406 22.281 1 94.88 445 GLN B O 1
ATOM 8582 N N . ALA B 1 446 ? -17.75 28.516 20.453 1 95.06 446 ALA B N 1
ATOM 8583 C CA . ALA B 1 446 ? -18.344 27.359 19.781 1 95.06 446 ALA B CA 1
ATOM 8584 C C . ALA B 1 446 ? -17.266 26.422 19.25 1 95.06 446 ALA B C 1
ATOM 8586 O O . ALA B 1 446 ? -17.516 25.234 19.078 1 95.06 446 ALA B O 1
ATOM 8587 N N . GLY B 1 447 ? -16.062 26.969 19.062 1 95.12 447 GLY B N 1
ATOM 8588 C CA . GLY B 1 447 ? -15.062 26.188 18.344 1 95.12 447 GLY B CA 1
ATOM 8589 C C . GLY B 1 447 ? -15.297 26.156 16.844 1 95.12 447 GLY B C 1
ATOM 8590 O O . GLY B 1 447 ? -15.875 27.094 16.281 1 95.12 447 GLY B O 1
ATOM 8591 N N . PRO B 1 448 ? -14.766 25.188 16.172 1 96.75 448 PRO B N 1
ATOM 8592 C CA . PRO B 1 448 ? -14.969 25.125 14.719 1 96.75 448 PRO B CA 1
ATOM 8593 C C . PRO B 1 448 ? -16.422 24.875 14.336 1 96.75 448 PRO B C 1
ATOM 8595 O O . PRO B 1 448 ? -17.078 23.984 14.891 1 96.75 448 PRO B O 1
ATOM 8598 N N . VAL B 1 449 ? -16.891 25.656 13.438 1 98.25 449 VAL B N 1
ATOM 8599 C CA . VAL B 1 449 ? -18.234 25.531 12.883 1 98.25 449 VAL B CA 1
ATOM 8600 C C . VAL B 1 449 ? -18.172 24.812 11.531 1 98.25 449 VAL B C 1
ATOM 8602 O O . VAL B 1 449 ? -19.016 23.969 11.234 1 98.25 449 VAL B O 1
ATOM 8605 N N . PHE B 1 450 ? -17.203 25.234 10.75 1 98.44 450 PHE B N 1
ATOM 8606 C CA . PHE B 1 450 ? -16.828 24.562 9.508 1 98.44 450 PHE B CA 1
ATOM 8607 C C . PHE B 1 450 ? -15.328 24.328 9.445 1 98.44 450 PHE B C 1
ATOM 8609 O O . PHE B 1 450 ? -14.547 25.141 9.922 1 98.44 450 PHE B O 1
ATOM 8616 N N . ALA B 1 451 ? -14.93 23.234 8.984 1 98.12 451 ALA B N 1
ATOM 8617 C CA . ALA B 1 451 ? -13.547 22.922 8.641 1 98.12 451 ALA B CA 1
ATOM 8618 C C . ALA B 1 451 ? -13.469 22.109 7.355 1 98.12 451 ALA B C 1
ATOM 8620 O O . ALA B 1 451 ? -14.117 21.062 7.238 1 98.12 451 ALA B O 1
ATOM 8621 N N . ALA B 1 452 ? -12.711 22.578 6.477 1 98 452 ALA B N 1
ATOM 8622 C CA . ALA B 1 452 ? -12.656 21.953 5.16 1 98 452 ALA B CA 1
ATOM 8623 C C . ALA B 1 452 ? -12.125 20.531 5.254 1 98 452 ALA B C 1
ATOM 8625 O O . ALA B 1 452 ? -11.383 20.188 6.18 1 98 452 ALA B O 1
ATOM 8626 N N . THR B 1 453 ? -12.609 19.672 4.344 1 96.88 453 THR B N 1
ATOM 8627 C CA . THR B 1 453 ? -12.055 18.359 4.051 1 96.88 453 THR B CA 1
ATOM 8628 C C . THR B 1 453 ? -11.516 18.312 2.623 1 96.88 453 THR B C 1
ATOM 8630 O O . THR B 1 453 ? -11.391 19.344 1.962 1 96.88 453 THR B O 1
ATOM 8633 N N . THR B 1 454 ? -11.102 17.141 2.223 1 96.5 454 THR B N 1
ATOM 8634 C CA . THR B 1 454 ? -10.922 16.969 0.786 1 96.5 454 THR B CA 1
ATOM 8635 C C . THR B 1 454 ? -12.25 17.125 0.048 1 96.5 454 THR B C 1
ATOM 8637 O O . THR B 1 454 ? -13.312 16.891 0.619 1 96.5 454 THR B O 1
ATOM 8640 N N . ASN B 1 455 ? -12.164 17.578 -1.169 1 97.31 455 ASN B N 1
ATOM 8641 C CA . ASN B 1 455 ? -13.391 17.656 -1.952 1 97.31 455 ASN B CA 1
ATOM 8642 C C . ASN B 1 455 ? -14 16.281 -2.199 1 97.31 455 ASN B C 1
ATOM 8644 O O . ASN B 1 455 ? -15.219 16.125 -2.203 1 97.31 455 ASN B O 1
ATOM 8648 N N . ARG B 1 456 ? -13.141 15.406 -2.363 1 93.12 456 ARG B N 1
ATOM 8649 C CA . ARG B 1 456 ? -13.477 13.984 -2.422 1 93.12 456 ARG B CA 1
ATOM 8650 C C . ARG B 1 456 ? -12.523 13.164 -1.568 1 93.12 456 ARG B C 1
ATOM 8652 O O . ARG B 1 456 ? -11.312 13.141 -1.817 1 93.12 456 ARG B O 1
ATOM 8659 N N . TYR B 1 457 ? -13.164 12.453 -0.636 1 92.88 457 TYR B N 1
ATOM 8660 C CA . TYR B 1 457 ? -12.289 11.672 0.231 1 92.88 457 TYR B CA 1
ATOM 8661 C C . TYR B 1 457 ? -11.789 10.422 -0.481 1 92.88 457 TYR B C 1
ATOM 8663 O O . TYR B 1 457 ? -12.578 9.656 -1.037 1 92.88 457 TYR B O 1
ATOM 8671 N N . ALA B 1 458 ? -10.516 10.258 -0.541 1 91.44 458 ALA B N 1
ATOM 8672 C CA . ALA B 1 458 ? -9.82 9.094 -1.083 1 91.44 458 ALA B CA 1
ATOM 8673 C C . ALA B 1 458 ? -8.5 8.852 -0.356 1 91.44 458 ALA B C 1
ATOM 8675 O O . ALA B 1 458 ? -7.914 9.781 0.203 1 91.44 458 ALA B O 1
ATOM 8676 N N . LEU B 1 459 ? -8.102 7.594 -0.331 1 91 459 LEU B N 1
ATOM 8677 C CA . LEU B 1 459 ? -6.809 7.281 0.266 1 91 459 LEU B CA 1
ATOM 8678 C C . LEU B 1 459 ? -5.672 7.594 -0.705 1 91 459 LEU B C 1
ATOM 8680 O O . LEU B 1 459 ? -5.102 6.684 -1.311 1 91 459 LEU B O 1
ATOM 8684 N N . ILE B 1 460 ? -5.281 8.828 -0.773 1 91.94 460 ILE B N 1
ATOM 8685 C CA . ILE B 1 460 ? -4.301 9.336 -1.729 1 91.94 460 ILE B CA 1
ATOM 8686 C C . ILE B 1 460 ? -2.92 8.781 -1.396 1 91.94 460 ILE B C 1
ATOM 8688 O O . ILE B 1 460 ? -2.18 8.359 -2.289 1 91.94 460 ILE B O 1
ATOM 8692 N N . GLU B 1 461 ? -2.527 8.773 -0.164 1 90.31 461 GLU B N 1
ATOM 8693 C CA . GLU B 1 461 ? -1.386 8.07 0.418 1 90.31 461 GLU B CA 1
ATOM 8694 C C . GLU B 1 461 ? -1.836 7.066 1.473 1 90.31 461 GLU B C 1
ATOM 8696 O O . GLU B 1 461 ? -1.688 7.309 2.672 1 90.31 461 GLU B O 1
ATOM 8701 N N . ALA B 1 462 ? -2.26 5.984 1.038 1 88.44 462 ALA B N 1
ATOM 8702 C CA . ALA B 1 462 ? -3.094 5.051 1.79 1 88.44 462 ALA B CA 1
ATOM 8703 C C . ALA B 1 462 ? -2.418 4.641 3.094 1 88.44 462 ALA B C 1
ATOM 8705 O O . ALA B 1 462 ? -3.014 4.742 4.168 1 88.44 462 ALA B O 1
ATOM 8706 N N . PRO B 1 463 ? -1.111 4.297 3.109 1 86.06 463 PRO B N 1
ATOM 8707 C CA . PRO B 1 463 ? -0.526 3.82 4.363 1 86.06 463 PRO B CA 1
ATOM 8708 C C . PRO B 1 463 ? -0.412 4.922 5.418 1 86.06 463 PRO B C 1
ATOM 8710 O O . PRO B 1 463 ? -0.138 4.637 6.586 1 86.06 463 PRO B O 1
ATOM 8713 N N . ASN B 1 464 ? -0.671 6.152 4.938 1 89.19 464 ASN B N 1
ATOM 8714 C CA . ASN B 1 464 ? -0.548 7.285 5.852 1 89.19 464 ASN B CA 1
ATOM 8715 C C . ASN B 1 464 ? -1.906 7.914 6.152 1 89.19 464 ASN B C 1
ATOM 8717 O O . ASN B 1 464 ? -1.979 9.016 6.699 1 89.19 464 ASN B O 1
ATOM 8721 N N . MET B 1 465 ? -2.953 7.293 5.73 1 91.31 465 MET B N 1
ATOM 8722 C CA . MET B 1 465 ? -4.32 7.754 5.949 1 91.31 465 MET B CA 1
ATOM 8723 C C . MET B 1 465 ? -5.168 6.664 6.59 1 91.31 465 MET B C 1
ATOM 8725 O O . MET B 1 465 ? -4.656 5.602 6.945 1 91.31 465 MET B O 1
ATOM 8729 N N . GLN B 1 466 ? -6.383 6.926 6.914 1 87 466 GLN B N 1
ATOM 8730 C CA . GLN B 1 466 ? -7.32 5.953 7.465 1 87 466 GLN B CA 1
ATOM 8731 C C . GLN B 1 466 ? -8.617 5.918 6.656 1 87 466 GLN B C 1
ATOM 8733 O O . GLN B 1 466 ? -9.125 6.961 6.238 1 87 466 GLN B O 1
ATOM 8738 N N . SER B 1 467 ? -8.984 4.715 6.434 1 82.75 467 SER B N 1
ATOM 8739 C CA . SER B 1 467 ? -10.25 4.531 5.723 1 82.75 467 SER B CA 1
ATOM 8740 C C . SER B 1 467 ? -11.438 4.875 6.613 1 82.75 467 SER B C 1
ATOM 8742 O O . SER B 1 467 ? -11.336 4.836 7.84 1 82.75 467 SER B O 1
ATOM 8744 N N . ASN B 1 468 ? -12.562 5.242 5.93 1 79.62 468 ASN B N 1
ATOM 8745 C CA . ASN B 1 468 ? -13.836 5.492 6.602 1 79.62 468 ASN B CA 1
ATOM 8746 C C . ASN B 1 468 ? -14.695 4.234 6.672 1 79.62 468 ASN B C 1
ATOM 8748 O O . ASN B 1 468 ? -15.039 3.654 5.641 1 79.62 468 ASN B O 1
ATOM 8752 N N . SER B 1 469 ? -15.062 3.789 7.84 1 82.25 469 SER B N 1
ATOM 8753 C CA . SER B 1 469 ? -15.852 2.572 8.008 1 82.25 469 SER B CA 1
ATOM 8754 C C . SER B 1 469 ? -17.344 2.889 8.086 1 82.25 469 SER B C 1
ATOM 8756 O O . SER B 1 469 ? -18.172 1.984 8.219 1 82.25 469 SER B O 1
ATOM 8758 N N . ARG B 1 470 ? -17.719 4.125 7.934 1 90.62 470 ARG B N 1
ATOM 8759 C CA . ARG B 1 470 ? -19.109 4.535 8.07 1 90.62 470 ARG B CA 1
ATOM 8760 C C . ARG B 1 470 ? -19.797 4.602 6.703 1 90.62 470 ARG B C 1
ATOM 8762 O O . ARG B 1 470 ? -19.125 4.633 5.672 1 90.62 470 ARG B O 1
ATOM 8769 N N . LYS B 1 471 ? -21.125 4.586 6.73 1 92.75 471 LYS B N 1
ATOM 8770 C CA . LYS B 1 471 ? -21.906 4.441 5.508 1 92.75 471 LYS B CA 1
ATOM 8771 C C . LYS B 1 471 ? -21.875 5.723 4.68 1 92.75 471 LYS B C 1
ATOM 8773 O O . LYS B 1 471 ? -21.797 5.672 3.449 1 92.75 471 LYS B O 1
ATOM 8778 N N . TYR B 1 472 ? -21.953 6.836 5.348 1 95.25 472 TYR B N 1
ATOM 8779 C CA . TYR B 1 472 ? -22.047 8.109 4.645 1 95.25 472 TYR B CA 1
ATOM 8780 C C . TYR B 1 472 ? -20.781 8.922 4.801 1 95.25 472 TYR B C 1
ATOM 8782 O O . TYR B 1 472 ? -20.188 8.961 5.879 1 95.25 472 TYR B O 1
ATOM 8790 N N . ILE B 1 473 ? -20.359 9.508 3.686 1 94.75 473 ILE B N 1
ATOM 8791 C CA . ILE B 1 473 ? -19.203 10.414 3.695 1 94.75 473 ILE B CA 1
ATOM 8792 C C . ILE B 1 473 ? -19.422 11.531 2.678 1 94.75 473 ILE B C 1
ATOM 8794 O O . ILE B 1 473 ? -19.984 11.297 1.604 1 94.75 473 ILE B O 1
ATOM 8798 N N . MET B 1 474 ? -19.141 12.695 3.01 1 95.88 474 MET B N 1
ATOM 8799 C CA . MET B 1 474 ? -19.172 13.844 2.105 1 95.88 474 MET B CA 1
ATOM 8800 C C . MET B 1 474 ? -18.188 14.914 2.551 1 95.88 474 MET B C 1
ATOM 8802 O O . MET B 1 474 ? -17.594 14.812 3.627 1 95.88 474 MET B O 1
ATOM 8806 N N . SER B 1 475 ? -17.938 15.883 1.697 1 97 475 SER B N 1
ATOM 8807 C CA . SER B 1 475 ? -17.078 17.016 2.033 1 97 475 SER B CA 1
ATOM 8808 C C . SER B 1 475 ? -17.641 17.797 3.207 1 97 475 SER B C 1
ATOM 8810 O O . SER B 1 475 ? -18.844 18.016 3.299 1 97 475 SER B O 1
ATOM 8812 N N . GLY B 1 476 ? -16.75 18.234 4.059 1 97.44 476 GLY B N 1
ATOM 8813 C CA . GLY B 1 476 ? -17.125 19.062 5.195 1 97.44 476 GLY B CA 1
ATOM 8814 C C . GLY B 1 476 ? -17.016 20.547 4.906 1 97.44 476 GLY B C 1
ATOM 8815 O O . GLY B 1 476 ? -17.031 21.375 5.828 1 97.44 476 GLY B O 1
ATOM 8816 N N . THR B 1 477 ? -16.938 20.922 3.664 1 98.62 477 THR B N 1
ATOM 8817 C CA . THR B 1 477 ? -16.766 22.312 3.258 1 98.62 477 THR B CA 1
ATOM 8818 C C . THR B 1 477 ? -18.094 22.906 2.777 1 98.62 477 THR B C 1
ATOM 8820 O O . THR B 1 477 ? -18.766 22.328 1.926 1 98.62 477 THR B O 1
ATOM 8823 N N . PRO B 1 478 ? -18.516 24.078 3.277 1 98.69 478 PRO B N 1
ATOM 8824 C CA . PRO B 1 478 ? -19.688 24.75 2.688 1 98.69 478 PRO B CA 1
ATOM 8825 C C . PRO B 1 478 ? -19.547 24.953 1.182 1 98.69 478 PRO B C 1
ATOM 8827 O O . PRO B 1 478 ? -18.469 25.312 0.701 1 98.69 478 PRO B O 1
ATOM 8830 N N . ARG B 1 479 ? -20.641 24.672 0.471 1 98.5 479 ARG B N 1
ATOM 8831 C CA . ARG B 1 479 ? -20.562 24.719 -0.985 1 98.5 479 ARG B CA 1
ATOM 8832 C C . ARG B 1 479 ? -21.938 24.812 -1.615 1 98.5 479 ARG B C 1
ATOM 8834 O O . ARG B 1 479 ? -22.953 24.609 -0.939 1 98.5 479 ARG B O 1
ATOM 8841 N N . VAL B 1 480 ? -21.938 25.203 -2.85 1 98.19 480 VAL B N 1
ATOM 8842 C CA . VAL B 1 480 ? -23.078 24.953 -3.719 1 98.19 480 VAL B CA 1
ATOM 8843 C C . VAL B 1 480 ? -22.844 23.688 -4.539 1 98.19 480 VAL B C 1
ATOM 8845 O O . VAL B 1 480 ? -21.734 23.438 -5 1 98.19 480 VAL B O 1
ATOM 8848 N N . GLU B 1 481 ? -23.859 22.875 -4.586 1 97.31 481 GLU B N 1
ATOM 8849 C CA . GLU B 1 481 ? -23.672 21.562 -5.191 1 97.31 481 GLU B CA 1
ATOM 8850 C C . GLU B 1 481 ? -24.875 21.172 -6.047 1 97.31 481 GLU B C 1
ATOM 8852 O O . GLU B 1 481 ? -26 21.641 -5.801 1 97.31 481 GLU B O 1
ATOM 8857 N N . MET B 1 482 ? -24.625 20.5 -7.066 1 96.44 482 MET B N 1
ATOM 8858 C CA . MET B 1 482 ? -25.625 19.812 -7.887 1 96.44 482 MET B CA 1
ATOM 8859 C C . MET B 1 482 ? -25.188 18.391 -8.211 1 96.44 482 MET B C 1
ATOM 8861 O O . MET B 1 482 ? -24 18.141 -8.461 1 96.44 482 MET B O 1
ATOM 8865 N N . VAL B 1 483 ? -26.156 17.438 -8.102 1 96 483 VAL B N 1
ATOM 8866 C CA . VAL B 1 483 ? -25.859 16.062 -8.461 1 96 483 VAL B CA 1
ATOM 8867 C C . VAL B 1 483 ? -26.656 15.664 -9.703 1 96 483 VAL B C 1
ATOM 8869 O O . VAL B 1 483 ? -27.891 15.812 -9.734 1 96 483 VAL B O 1
ATOM 8872 N N . GLN B 1 484 ? -25.938 15.297 -10.68 1 94.56 484 GLN B N 1
ATOM 8873 C CA . GLN B 1 484 ? -26.578 14.836 -11.906 1 94.56 484 GLN B CA 1
ATOM 8874 C C . GLN B 1 484 ? -26 13.5 -12.359 1 94.56 484 GLN B C 1
ATOM 8876 O O . GLN B 1 484 ? -24.797 13.383 -12.594 1 94.56 484 GLN B O 1
ATOM 8881 N N . TYR B 1 485 ? -26.797 12.398 -12.422 1 90.06 485 TYR B N 1
ATOM 8882 C CA . TYR B 1 485 ? -26.422 11.047 -12.828 1 90.06 485 TYR B CA 1
ATOM 8883 C C . TYR B 1 485 ? -25.25 10.539 -12.008 1 90.06 485 TYR B C 1
ATOM 8885 O O . TYR B 1 485 ? -24.281 10.016 -12.562 1 90.06 485 TYR B O 1
ATOM 8893 N N . GLY B 1 486 ? -25.219 10.906 -10.742 1 88.62 486 GLY B N 1
ATOM 8894 C CA . GLY B 1 486 ? -24.203 10.383 -9.836 1 88.62 486 GLY B CA 1
ATOM 8895 C C . GLY B 1 486 ? -22.969 11.25 -9.766 1 88.62 486 GLY B C 1
ATOM 8896 O O . GLY B 1 486 ? -22.094 11.023 -8.914 1 88.62 486 GLY B O 1
ATOM 8897 N N . THR B 1 487 ? -22.906 12.227 -10.633 1 93.56 487 THR B N 1
ATOM 8898 C CA . THR B 1 487 ? -21.75 13.125 -10.641 1 93.56 487 THR B CA 1
ATOM 8899 C C . THR B 1 487 ? -22.031 14.375 -9.812 1 93.56 487 THR B C 1
ATOM 8901 O O . THR B 1 487 ? -23.094 14.992 -9.953 1 93.56 487 THR B O 1
ATOM 8904 N N . ILE B 1 488 ? -21.094 14.664 -8.992 1 96.19 488 ILE B N 1
ATOM 8905 C CA . ILE B 1 488 ? -21.219 15.859 -8.156 1 96.19 488 ILE B CA 1
ATOM 8906 C C . ILE B 1 488 ? -20.516 17.031 -8.836 1 96.19 488 ILE B C 1
ATOM 8908 O O . ILE B 1 488 ? -19.359 16.938 -9.227 1 96.19 488 ILE B O 1
ATOM 8912 N N . TYR B 1 489 ? -21.25 18.109 -9.039 1 97.88 489 TYR B N 1
ATOM 8913 C CA . TYR B 1 489 ? -20.734 19.391 -9.492 1 97.88 489 TYR B CA 1
ATOM 8914 C C . TYR B 1 489 ? -20.766 20.422 -8.375 1 97.88 489 TYR B C 1
ATOM 8916 O O . TYR B 1 489 ? -21.797 20.594 -7.707 1 97.88 489 TYR B O 1
ATOM 8924 N N . SER B 1 490 ? -19.672 21.047 -8.102 1 98.12 490 SER B N 1
ATOM 8925 C CA . SER B 1 490 ? -19.625 22.016 -7.012 1 98.12 490 SER B CA 1
ATOM 8926 C C . SER B 1 490 ? -18.625 23.141 -7.316 1 98.12 490 SER B C 1
ATOM 8928 O O . SER B 1 490 ? -17.812 23.016 -8.234 1 98.12 490 SER B O 1
ATOM 8930 N N . ASN B 1 491 ? -18.766 24.188 -6.582 1 98.19 491 ASN B N 1
ATOM 8931 C CA . ASN B 1 491 ? -17.828 25.297 -6.719 1 98.19 491 ASN B CA 1
ATOM 8932 C C . ASN B 1 491 ? -16.469 24.953 -6.121 1 98.19 491 ASN B C 1
ATOM 8934 O O . ASN B 1 491 ? -15.477 25.641 -6.379 1 98.19 491 ASN B O 1
ATOM 8938 N N . LEU B 1 492 ? -16.328 23.859 -5.316 1 98.25 492 LEU B N 1
ATOM 8939 C CA . LEU B 1 492 ? -15.109 23.547 -4.59 1 98.25 492 LEU B CA 1
ATOM 8940 C C . LEU B 1 492 ? -13.969 23.234 -5.551 1 98.25 492 LEU B C 1
ATOM 8942 O O . LEU B 1 492 ? -12.797 23.422 -5.207 1 98.25 492 LEU B O 1
ATOM 8946 N N . ASP B 1 493 ? -14.328 22.828 -6.75 1 96.44 493 ASP B N 1
ATOM 8947 C CA . ASP B 1 493 ? -13.297 22.391 -7.684 1 96.44 493 ASP B CA 1
ATOM 8948 C C . ASP B 1 493 ? -13.055 23.438 -8.766 1 96.44 493 ASP B C 1
ATOM 8950 O O . ASP B 1 493 ? -12.203 23.25 -9.641 1 96.44 493 ASP B O 1
ATOM 8954 N N . ASP B 1 494 ? -13.758 24.562 -8.727 1 97.62 494 ASP B N 1
ATOM 8955 C CA . ASP B 1 494 ? -13.695 25.547 -9.805 1 97.62 494 ASP B CA 1
ATOM 8956 C C . ASP B 1 494 ? -12.359 26.297 -9.797 1 97.62 494 ASP B C 1
ATOM 8958 O O . ASP B 1 494 ? -12.016 26.938 -8.805 1 97.62 494 ASP B O 1
ATOM 8962 N N . LEU B 1 495 ? -11.664 26.266 -10.898 1 96.38 495 LEU B N 1
ATOM 8963 C CA . LEU B 1 495 ? -10.383 26.938 -11.031 1 96.38 495 LEU B CA 1
ATOM 8964 C C . LEU B 1 495 ? -10.555 28.344 -11.625 1 96.38 495 LEU B C 1
ATOM 8966 O O . LEU B 1 495 ? -9.602 29.125 -11.688 1 96.38 495 LEU B O 1
ATOM 8970 N N . ASP B 1 496 ? -11.789 28.672 -12.023 1 95.06 496 ASP B N 1
ATOM 8971 C CA . ASP B 1 496 ? -12.086 29.938 -12.656 1 95.06 496 ASP B CA 1
ATOM 8972 C C . ASP B 1 496 ? -13 30.797 -11.773 1 95.06 496 ASP B C 1
ATOM 8974 O O . ASP B 1 496 ? -14.047 31.266 -12.227 1 95.06 496 ASP B O 1
ATOM 8978 N N . THR B 1 497 ? -12.641 30.984 -10.602 1 97.5 497 THR B N 1
ATOM 8979 C CA . THR B 1 497 ? -13.43 31.734 -9.633 1 97.5 497 THR B CA 1
ATOM 8980 C C . THR B 1 497 ? -12.867 33.125 -9.461 1 97.5 497 THR B C 1
ATOM 8982 O O . THR B 1 497 ? -11.656 33.344 -9.445 1 97.5 497 THR B O 1
ATOM 8985 N N . ASP B 1 498 ? -13.758 34.062 -9.375 1 97.69 498 ASP B N 1
ATOM 8986 C CA . ASP B 1 498 ? -13.391 35.438 -9.016 1 97.69 498 ASP B CA 1
ATOM 8987 C C . ASP B 1 498 ? -13.891 35.781 -7.621 1 97.69 498 ASP B C 1
ATOM 8989 O O . ASP B 1 498 ? -15.039 35.5 -7.277 1 97.69 498 ASP B O 1
ATOM 8993 N N . ILE B 1 499 ? -13.047 36.375 -6.82 1 98.38 499 ILE B N 1
ATOM 8994 C CA . ILE B 1 499 ? -13.383 36.812 -5.465 1 98.38 499 ILE B CA 1
ATOM 8995 C C . ILE B 1 499 ? -13.047 38.281 -5.289 1 98.38 499 ILE B C 1
ATOM 8997 O O . ILE B 1 499 ? -11.906 38.688 -5.531 1 98.38 499 ILE B O 1
ATOM 9001 N N . THR B 1 500 ? -13.992 39.031 -4.848 1 98.06 500 THR B N 1
ATOM 9002 C CA . THR B 1 500 ? -13.781 40.469 -4.559 1 98.06 500 THR B CA 1
ATOM 9003 C C . THR B 1 500 ? -14.109 40.75 -3.1 1 98.06 500 THR B C 1
ATOM 9005 O O . THR B 1 500 ? -15.203 40.438 -2.625 1 98.06 500 THR B O 1
ATOM 9008 N N . TYR B 1 501 ? -13.203 41.375 -2.414 1 98 501 TYR B N 1
ATOM 9009 C CA . TYR B 1 501 ? -13.398 41.781 -1.026 1 98 501 TYR B CA 1
ATOM 9010 C C . TYR B 1 501 ? -13.656 43.281 -0.932 1 98 501 TYR B C 1
ATOM 9012 O O . TYR B 1 501 ? -12.984 44.094 -1.594 1 98 501 TYR B O 1
ATOM 9020 N N . THR B 1 502 ? -14.664 43.625 -0.107 1 97.75 502 THR B N 1
ATOM 9021 C CA . THR B 1 502 ? -14.938 45.031 0.208 1 97.75 502 THR B CA 1
ATOM 9022 C C . THR B 1 502 ? -15.258 45.188 1.69 1 97.75 502 THR B C 1
ATOM 9024 O O . THR B 1 502 ? -15.93 44.344 2.285 1 97.75 502 THR B O 1
ATOM 9027 N N . LYS B 1 503 ? -14.695 46.25 2.25 1 96.5 503 LYS B N 1
ATOM 9028 C CA . LYS B 1 503 ? -15.078 46.625 3.609 1 96.5 503 LYS B CA 1
ATOM 9029 C C . LYS B 1 503 ? -16.188 47.688 3.598 1 96.5 503 LYS B C 1
ATOM 9031 O O . LYS B 1 503 ? -16.062 48.719 2.914 1 96.5 503 LYS B O 1
ATOM 9036 N N . GLU B 1 504 ? -17.234 47.375 4.199 1 92.62 504 GLU B N 1
ATOM 9037 C CA . GLU B 1 504 ? -18.328 48.312 4.348 1 92.62 504 GLU B CA 1
ATOM 9038 C C . GLU B 1 504 ? -18.672 48.531 5.816 1 92.62 504 GLU B C 1
ATOM 9040 O O . GLU B 1 504 ? -19.375 47.719 6.426 1 92.62 504 GLU B O 1
ATOM 9045 N N . LYS B 1 505 ? -18.422 49.688 6.348 1 88.38 505 LYS B N 1
ATOM 9046 C CA . LYS B 1 505 ? -18.703 50 7.742 1 88.38 505 LYS B CA 1
ATOM 9047 C C . LYS B 1 505 ? -18.156 48.938 8.672 1 88.38 505 LYS B C 1
ATOM 9049 O O . LYS B 1 505 ? -16.953 48.656 8.688 1 88.38 505 LYS B O 1
ATOM 9054 N N . ASP B 1 506 ? -19.156 48.25 9.172 1 90.31 506 ASP B N 1
ATOM 9055 C CA . ASP B 1 506 ? -18.734 47.281 10.18 1 90.31 506 ASP B CA 1
ATOM 9056 C C . ASP B 1 506 ? -18.812 45.844 9.641 1 90.31 506 ASP B C 1
ATOM 9058 O O . ASP B 1 506 ? -18.844 44.875 10.414 1 90.31 506 ASP B O 1
ATOM 9062 N N . THR B 1 507 ? -18.781 45.719 8.281 1 96.75 507 THR B N 1
ATOM 9063 C CA . THR B 1 507 ? -18.891 44.375 7.703 1 96.75 507 THR B CA 1
ATOM 9064 C C . THR B 1 507 ? -17.766 44.125 6.707 1 96.75 507 THR B C 1
ATOM 9066 O O . THR B 1 507 ? -17.203 45.094 6.148 1 96.75 507 THR B O 1
ATOM 9069 N N . HIS B 1 508 ? -17.344 42.969 6.629 1 98.44 508 HIS B N 1
ATOM 9070 C CA . HIS B 1 508 ? -16.422 42.469 5.594 1 98.44 508 HIS B CA 1
ATOM 9071 C C . HIS B 1 508 ? -17.172 41.625 4.566 1 98.44 508 HIS B C 1
ATOM 9073 O O . HIS B 1 508 ? -17.75 40.594 4.914 1 98.44 508 HIS B O 1
ATOM 9079 N N . ASN B 1 509 ? -17.172 42.031 3.291 1 98.19 509 ASN B N 1
ATOM 9080 C CA . ASN B 1 509 ? -17.969 41.406 2.252 1 98.19 509 ASN B CA 1
ATOM 9081 C C . ASN B 1 509 ? -17.094 40.75 1.195 1 98.19 509 ASN B C 1
ATOM 9083 O O . ASN B 1 509 ? -16.188 41.375 0.641 1 98.19 509 ASN B O 1
ATOM 9087 N N . PHE B 1 510 ? -17.328 39.5 0.951 1 98.69 510 PHE B N 1
ATOM 9088 C CA . PHE B 1 510 ? -16.719 38.781 -0.156 1 98.69 510 PHE B CA 1
ATOM 9089 C C . PHE B 1 510 ? -17.75 38.469 -1.229 1 98.69 510 PHE B C 1
ATOM 9091 O O . PHE B 1 510 ? -18.719 37.75 -0.965 1 98.69 510 PHE B O 1
ATOM 9098 N N . HIS B 1 511 ? -17.562 39 -2.379 1 98.56 511 HIS B N 1
ATOM 9099 C CA . HIS B 1 511 ? -18.359 38.625 -3.539 1 98.56 511 HIS B CA 1
ATOM 9100 C C . HIS B 1 511 ? -17.656 37.562 -4.375 1 98.56 511 HIS B C 1
ATOM 9102 O O . HIS B 1 511 ? -16.547 37.781 -4.875 1 98.56 511 HIS B O 1
ATOM 9108 N N . VAL B 1 512 ? -18.312 36.406 -4.551 1 98.56 512 VAL B N 1
ATOM 9109 C CA . VAL B 1 512 ? -17.688 35.281 -5.223 1 98.56 512 VAL B CA 1
ATOM 9110 C C . VAL B 1 512 ? -18.484 34.938 -6.484 1 98.56 512 VAL B C 1
ATOM 9112 O O . VAL B 1 512 ? -19.688 34.719 -6.422 1 98.56 512 VAL B O 1
ATOM 9115 N N . ASN B 1 513 ? -17.828 35 -7.602 1 98.38 513 ASN B N 1
ATOM 9116 C CA . ASN B 1 513 ? -18.344 34.469 -8.859 1 98.38 513 ASN B CA 1
ATOM 9117 C C . ASN B 1 513 ? -17.625 33.188 -9.258 1 98.38 513 ASN B C 1
ATOM 9119 O O . ASN B 1 513 ? -16.422 33.188 -9.531 1 98.38 513 ASN B O 1
ATOM 9123 N N . THR B 1 514 ? -18.375 32.094 -9.258 1 98.06 514 THR B N 1
ATOM 9124 C CA . THR B 1 514 ? -17.797 30.781 -9.492 1 98.06 514 THR B CA 1
ATOM 9125 C C . THR B 1 514 ? -18.688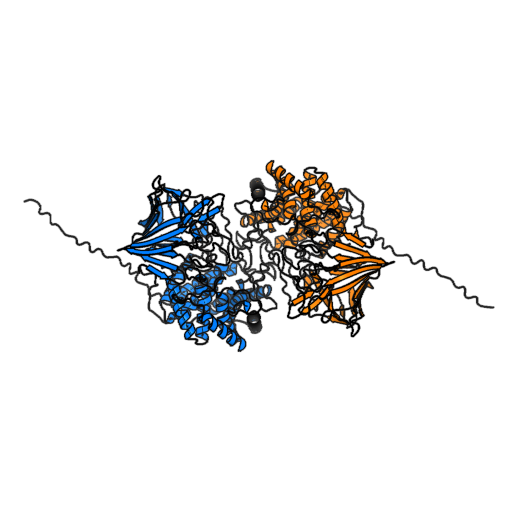 29.953 -10.406 1 98.06 514 THR B C 1
ATOM 9127 O O . THR B 1 514 ? -19.594 30.484 -11.047 1 98.06 514 THR B O 1
ATOM 9130 N N . HIS B 1 515 ? -18.328 28.625 -10.656 1 97.94 515 HIS B N 1
ATOM 9131 C CA . HIS B 1 515 ? -19.078 27.688 -11.484 1 97.94 515 HIS B CA 1
ATOM 9132 C C . HIS B 1 515 ? -19.203 26.328 -10.812 1 97.94 515 HIS B C 1
ATOM 9134 O O . HIS B 1 515 ? -18.406 26 -9.93 1 97.94 515 HIS B O 1
ATOM 9140 N N . LEU B 1 516 ? -20.266 25.656 -11.164 1 98.06 516 LEU B N 1
ATOM 9141 C CA . LEU B 1 516 ? -20.375 24.266 -10.766 1 98.06 516 LEU B CA 1
ATOM 9142 C C . LEU B 1 516 ? -19.672 23.359 -11.766 1 98.06 516 LEU B C 1
ATOM 9144 O O . LEU B 1 516 ? -20.062 23.281 -12.93 1 98.06 516 LEU B O 1
ATOM 9148 N N . VAL B 1 517 ? -18.578 22.688 -11.312 1 98 517 VAL B N 1
ATOM 9149 C CA . VAL B 1 517 ? -17.812 21.75 -12.133 1 98 517 VAL B CA 1
ATOM 9150 C C . VAL B 1 517 ? -17.531 20.484 -11.344 1 98 517 VAL B C 1
ATOM 9152 O O . VAL B 1 517 ? -17.672 20.453 -10.117 1 98 517 VAL B O 1
ATOM 9155 N N . ASP B 1 518 ? -17.281 19.422 -12.023 1 96.94 518 ASP B N 1
ATOM 9156 C CA . ASP B 1 518 ? -16.844 18.219 -11.32 1 96.94 518 ASP B CA 1
ATOM 9157 C C . ASP B 1 518 ? -15.336 18.25 -11.078 1 96.94 518 ASP B C 1
ATOM 9159 O O . ASP B 1 518 ? -14.672 19.25 -11.367 1 96.94 518 ASP B O 1
ATOM 9163 N N . ILE B 1 519 ? -14.797 17.266 -10.547 1 95.5 519 ILE B N 1
ATOM 9164 C CA . ILE B 1 519 ? -13.406 17.203 -10.102 1 95.5 519 ILE B CA 1
ATOM 9165 C C . IL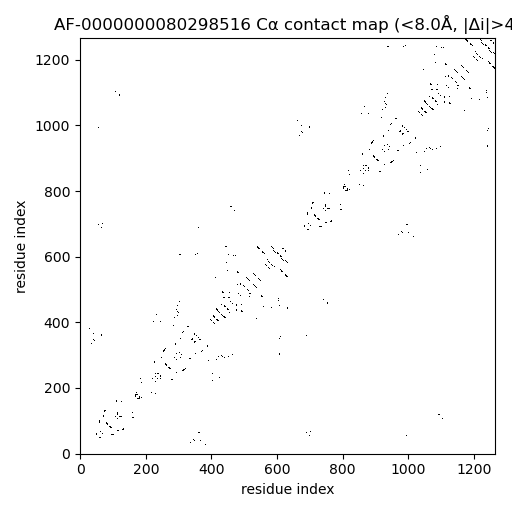E B 1 519 ? -12.477 17.312 -11.305 1 95.5 519 ILE B C 1
ATOM 9167 O O . ILE B 1 519 ? -11.32 17.734 -11.164 1 95.5 519 ILE B O 1
ATOM 9171 N N . ASP B 1 520 ? -12.922 16.969 -12.523 1 94.56 520 ASP B N 1
ATOM 9172 C CA . ASP B 1 520 ? -12.133 17.031 -13.758 1 94.56 520 ASP B CA 1
ATOM 9173 C C . ASP B 1 520 ? -12.445 18.297 -14.539 1 94.56 520 ASP B C 1
ATOM 9175 O O . ASP B 1 520 ? -12.125 18.391 -15.727 1 94.56 520 ASP B O 1
ATOM 9179 N N . GLN B 1 521 ? -13.18 19.25 -13.953 1 95.81 521 GLN B N 1
ATOM 9180 C CA . GLN B 1 521 ? -13.461 20.562 -14.508 1 95.81 521 GLN B CA 1
ATOM 9181 C C . GLN B 1 521 ? -14.523 20.5 -15.602 1 95.81 521 GLN B C 1
ATOM 9183 O O . GLN B 1 521 ? -14.641 21.406 -16.422 1 95.81 521 GLN B O 1
ATOM 9188 N N . GLN B 1 522 ? -15.25 19.391 -15.562 1 96.75 522 GLN B N 1
ATOM 9189 C CA . GLN B 1 522 ? -16.328 19.281 -16.547 1 96.75 522 GLN B CA 1
ATOM 9190 C C . GLN B 1 522 ? -17.594 19.953 -16.047 1 96.75 522 GLN B C 1
ATOM 9192 O O . GLN B 1 522 ? -17.875 19.969 -14.844 1 96.75 522 GLN B O 1
ATOM 9197 N N . THR B 1 523 ? -18.391 20.469 -17.016 1 96.75 523 THR B N 1
ATOM 9198 C CA . THR B 1 523 ? -19.656 21.109 -16.688 1 96.75 523 THR B CA 1
ATOM 9199 C C . THR B 1 523 ? -20.797 20.094 -16.734 1 96.75 523 THR B C 1
ATOM 9201 O O . THR B 1 523 ? -20.656 19.016 -17.328 1 96.75 523 THR B O 1
ATOM 9204 N N . PRO B 1 524 ? -21.922 20.422 -16.031 1 95.69 524 PRO B N 1
ATOM 9205 C CA . PRO B 1 524 ? -23.109 19.594 -16.219 1 95.69 524 PRO B CA 1
ATOM 9206 C C . PRO B 1 524 ? -23.578 19.562 -17.672 1 95.69 524 PRO B C 1
ATOM 9208 O O . PRO B 1 524 ? -23.031 20.266 -18.516 1 95.69 524 PRO B O 1
ATOM 9211 N N . ILE B 1 525 ? -24.562 18.656 -17.891 1 93.19 525 ILE B N 1
ATOM 9212 C CA . ILE B 1 525 ? -25.016 18.422 -19.266 1 93.19 525 ILE B CA 1
ATOM 9213 C C . ILE B 1 525 ? -25.609 19.703 -19.844 1 93.19 525 ILE B C 1
ATOM 9215 O O . ILE B 1 525 ? -25.5 19.953 -21.047 1 93.19 525 ILE B O 1
ATOM 9219 N N . GLN B 1 526 ? -26.172 20.547 -19.016 1 93.31 526 GLN B N 1
ATOM 9220 C CA . GLN B 1 526 ? -26.797 21.781 -19.453 1 93.31 526 GLN B CA 1
ATOM 9221 C C . GLN B 1 526 ? -25.766 22.828 -19.828 1 93.31 526 GLN B C 1
ATOM 9223 O O . GLN B 1 526 ? -26.094 23.859 -20.422 1 93.31 526 GLN B O 1
ATOM 9228 N N . GLY B 1 527 ? -24.469 22.562 -19.562 1 94.75 527 GLY B N 1
ATOM 9229 C CA . GLY B 1 527 ? -23.391 23.516 -19.828 1 94.75 527 GLY B CA 1
ATOM 9230 C C . GLY B 1 527 ? -22.938 24.25 -18.594 1 94.75 527 GLY B C 1
ATOM 9231 O O . GLY B 1 527 ? -23.203 23.828 -17.469 1 94.75 527 GLY B O 1
ATOM 9232 N N . SER B 1 528 ? -22.312 25.359 -18.859 1 96.25 528 SER B N 1
ATOM 9233 C CA . SER B 1 528 ? -21.734 26.141 -17.766 1 96.25 528 SER B CA 1
ATOM 9234 C C . SER B 1 528 ? -22.812 26.656 -16.828 1 96.25 528 SER B C 1
ATOM 9236 O O . SER B 1 528 ? -23.859 27.141 -17.266 1 96.25 528 SER B O 1
ATOM 9238 N N . MET B 1 529 ? -22.609 26.5 -15.539 1 96.12 529 MET B N 1
ATOM 9239 C CA . MET B 1 529 ? -23.531 26.922 -14.508 1 96.12 529 MET B CA 1
ATOM 9240 C C . MET B 1 529 ? -22.875 27.906 -13.547 1 96.12 529 MET B C 1
ATOM 9242 O O . MET B 1 529 ? -22.375 27.516 -12.484 1 96.12 529 MET B O 1
ATOM 9246 N N . PRO B 1 530 ? -22.984 29.156 -13.805 1 96.75 530 PRO B N 1
ATOM 9247 C CA . PRO B 1 530 ? -22.375 30.172 -12.93 1 96.75 530 PRO B CA 1
ATOM 9248 C C . PRO B 1 530 ? -23.141 30.328 -11.617 1 96.75 530 PRO B C 1
ATOM 9250 O O . PRO B 1 530 ? -24.375 30.203 -11.586 1 96.75 530 PRO B O 1
ATOM 9253 N N . VAL B 1 531 ? -22.469 30.562 -10.57 1 97.38 531 VAL B N 1
ATOM 9254 C CA . VAL B 1 531 ? -22.984 30.844 -9.242 1 97.38 531 VAL B CA 1
ATOM 9255 C C . VAL B 1 531 ? -22.391 32.125 -8.711 1 97.38 531 VAL B C 1
ATOM 9257 O O . VAL B 1 531 ? -21.172 32.344 -8.781 1 97.38 531 VAL B O 1
ATOM 9260 N N . SER B 1 532 ? -23.219 33 -8.289 1 97.62 532 SER B N 1
ATOM 9261 C CA . SER B 1 532 ? -22.812 34.219 -7.605 1 97.62 532 SER B CA 1
ATOM 9262 C C . SER B 1 532 ? -23.266 34.219 -6.152 1 97.62 532 SER B C 1
ATOM 9264 O O . SER B 1 532 ? -24.453 34.031 -5.867 1 97.62 532 SER B O 1
ATOM 9266 N N . MET B 1 533 ? -22.344 34.406 -5.238 1 97.31 533 MET B N 1
ATOM 9267 C CA . MET B 1 533 ? -22.703 34.375 -3.824 1 97.31 533 MET B CA 1
ATOM 9268 C C . MET B 1 533 ? -21.891 35.406 -3.033 1 97.31 533 MET B C 1
ATOM 9270 O O . MET B 1 533 ? -20.828 35.844 -3.482 1 97.31 533 MET B O 1
ATOM 9274 N N . ASP B 1 534 ? -22.422 35.75 -1.872 1 98.25 534 ASP B N 1
ATOM 9275 C CA . ASP B 1 534 ? -21.766 36.719 -0.98 1 98.25 534 ASP B CA 1
ATOM 9276 C C . ASP B 1 534 ? -21.578 36.125 0.417 1 98.25 534 ASP B C 1
ATOM 9278 O O . ASP B 1 534 ? -22.469 35.438 0.926 1 98.25 534 ASP B O 1
ATOM 9282 N N . TYR B 1 535 ? -20.453 36.312 0.925 1 98.75 535 TYR B N 1
ATOM 9283 C CA . TYR B 1 535 ? -20.219 36.125 2.352 1 98.75 535 TYR B CA 1
ATOM 9284 C C . TYR B 1 535 ? -20.094 37.469 3.062 1 98.75 535 TYR B C 1
ATOM 9286 O O . TYR B 1 535 ? -19.219 38.281 2.742 1 98.75 535 TYR B O 1
ATOM 9294 N N . VAL B 1 536 ? -20.906 37.719 4.031 1 98.56 536 VAL B N 1
ATOM 9295 C CA . VAL B 1 536 ? -20.891 38.969 4.781 1 98.56 536 VAL B CA 1
ATOM 9296 C C . VAL B 1 536 ? -20.594 38.688 6.254 1 98.56 536 VAL B C 1
ATOM 9298 O O . VAL B 1 536 ? -21.391 38.031 6.934 1 98.56 536 VAL B O 1
ATOM 9301 N N . TYR B 1 537 ? -19.484 39.188 6.703 1 98.5 537 TYR B N 1
ATOM 9302 C CA . TYR B 1 537 ? -19.062 38.969 8.086 1 98.5 537 TYR B CA 1
ATOM 9303 C C . TYR B 1 537 ? -19.312 40.219 8.938 1 98.5 537 TYR B C 1
ATOM 9305 O O . TYR B 1 537 ? -19.094 41.344 8.492 1 98.5 537 TYR B O 1
ATOM 9313 N N . SER B 1 538 ? -19.797 40.031 10.125 1 97.12 538 SER B N 1
ATOM 9314 C CA . SER B 1 538 ? -19.938 41.031 11.172 1 97.12 538 SER B CA 1
ATOM 9315 C C . SER B 1 538 ? -19.594 40.469 12.539 1 97.12 538 SER B C 1
ATOM 9317 O O . SER B 1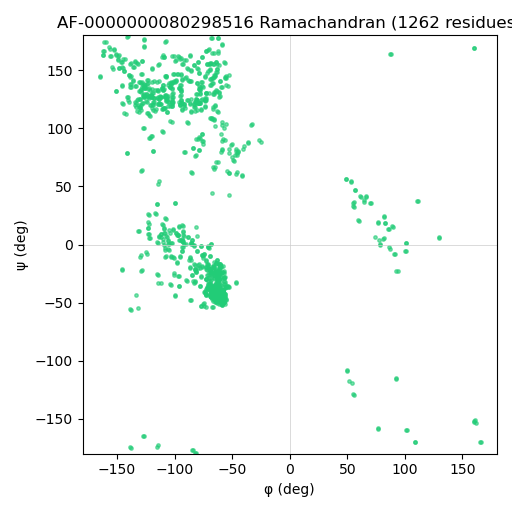 538 ? -19.266 39.281 12.664 1 97.12 538 SER B O 1
ATOM 9319 N N . LYS B 1 539 ? -19.672 41.281 13.547 1 96 539 LYS B N 1
ATOM 9320 C CA . LYS B 1 539 ? -19.406 40.812 14.914 1 96 539 LYS B CA 1
ATOM 9321 C C . LYS B 1 539 ? -20.406 39.75 15.352 1 96 539 LYS B C 1
ATOM 9323 O O . LYS B 1 539 ? -20.109 38.938 16.234 1 96 539 LYS B O 1
ATOM 9328 N N . GLN B 1 540 ? -21.516 39.781 14.711 1 94.94 540 GLN B N 1
ATOM 9329 C CA . GLN B 1 540 ? -22.578 38.844 15.109 1 94.94 540 GLN B CA 1
ATOM 9330 C C . GLN B 1 540 ? -22.406 37.469 14.469 1 94.94 540 GLN B C 1
ATOM 9332 O O . GLN B 1 540 ? -22.859 36.469 15.008 1 94.94 540 GLN B O 1
ATOM 9337 N N . GLY B 1 541 ? -21.844 37.531 13.289 1 97.75 541 GLY B N 1
ATOM 9338 C CA . GLY B 1 541 ? -21.688 36.281 12.602 1 97.75 541 GLY B CA 1
ATOM 9339 C C . GLY B 1 541 ? -21.484 36.406 11.109 1 97.75 541 GLY B C 1
ATOM 9340 O O . GLY B 1 541 ? -20.844 37.375 10.664 1 97.75 541 GLY B O 1
ATOM 9341 N N . VAL B 1 542 ? -21.875 35.406 10.391 1 98.31 542 VAL B N 1
ATOM 9342 C CA . VAL B 1 542 ? -21.688 35.375 8.945 1 98.31 542 VAL B CA 1
ATOM 9343 C C . VAL B 1 542 ? -23.031 35.188 8.25 1 98.31 542 VAL B C 1
ATOM 9345 O O . VAL B 1 542 ? -23.859 34.406 8.695 1 98.31 542 VAL B O 1
ATOM 9348 N N . THR B 1 543 ? -23.281 35.969 7.227 1 98.38 543 THR B N 1
ATOM 9349 C CA . THR B 1 543 ? -24.422 35.781 6.348 1 98.38 543 THR B CA 1
ATOM 9350 C C . THR B 1 543 ? -23.984 35.344 4.961 1 98.38 543 THR B C 1
ATOM 9352 O O . THR B 1 543 ? -23.109 35.938 4.348 1 98.38 543 THR B O 1
ATOM 9355 N N . ILE B 1 544 ? -24.547 34.25 4.48 1 98.5 544 ILE B N 1
ATOM 9356 C CA . ILE B 1 544 ? -24.297 33.781 3.127 1 98.5 544 ILE B CA 1
ATOM 9357 C C . ILE B 1 544 ? -25.516 34.062 2.248 1 98.5 544 ILE B C 1
ATOM 9359 O O . ILE B 1 544 ? -26.625 33.656 2.578 1 98.5 544 ILE B O 1
ATOM 9363 N N . LYS B 1 545 ? -25.219 34.719 1.119 1 97.12 545 LYS B N 1
ATOM 9364 C CA . LYS B 1 545 ? -26.312 35.156 0.237 1 97.12 545 LYS B CA 1
ATOM 9365 C C . LYS B 1 545 ? -26.078 34.656 -1.188 1 97.12 545 LYS B C 1
ATOM 9367 O O . LYS B 1 545 ? -24.953 34.656 -1.688 1 97.12 545 LYS B O 1
ATOM 9372 N N . MET B 1 546 ? -27.125 34.156 -1.726 1 96.12 546 MET B N 1
ATOM 9373 C CA . MET B 1 546 ? -27.203 33.844 -3.15 1 96.12 546 MET B CA 1
ATOM 9374 C C . MET B 1 546 ? -28.484 34.406 -3.764 1 96.12 546 MET B C 1
ATOM 9376 O O . MET B 1 546 ? -29.578 33.938 -3.473 1 96.12 546 MET B O 1
ATOM 9380 N N . ASP B 1 547 ? -28.312 35.375 -4.66 1 91.38 547 ASP B N 1
ATOM 9381 C CA . ASP B 1 547 ? -29.484 36.031 -5.23 1 91.38 547 ASP B CA 1
ATOM 9382 C C . ASP B 1 547 ? -30.234 35.094 -6.184 1 91.38 547 ASP B C 1
ATOM 9384 O O . ASP B 1 547 ? -31.453 35.188 -6.34 1 91.38 547 ASP B O 1
ATOM 9388 N N . HIS B 1 548 ? -29.438 34.25 -6.789 1 93.56 548 HIS B N 1
ATOM 9389 C CA . HIS B 1 548 ? -30.031 33.312 -7.703 1 93.56 548 HIS B CA 1
ATOM 9390 C C . HIS B 1 548 ? -29.344 31.953 -7.609 1 93.56 548 HIS B C 1
ATOM 9392 O O . HIS B 1 548 ? -28.234 31.781 -8.117 1 93.56 548 HIS B O 1
ATOM 9398 N N . CYS B 1 549 ? -30.094 30.969 -7.109 1 95.56 549 CYS B N 1
ATOM 9399 C CA . CYS B 1 549 ? -29.609 29.594 -7.082 1 95.56 549 CYS B CA 1
ATOM 9400 C C . CYS B 1 549 ? -29.953 28.859 -8.375 1 95.56 549 CYS B C 1
ATOM 9402 O O . CYS B 1 549 ? -31.125 28.828 -8.773 1 95.56 549 CYS B O 1
ATOM 9404 N N . PRO B 1 550 ? -28.906 28.312 -9.039 1 93.69 550 PRO B N 1
ATOM 9405 C CA . PRO B 1 550 ? -29.219 27.594 -10.273 1 93.69 550 PRO B CA 1
ATOM 9406 C C . PRO B 1 550 ? -30.219 26.453 -10.055 1 93.69 550 PRO B C 1
ATOM 9408 O O . PRO B 1 550 ? -30.281 25.891 -8.969 1 93.69 550 PRO B O 1
ATOM 9411 N N . TYR B 1 551 ? -30.875 26.141 -11.203 1 91.06 551 TYR B N 1
ATOM 9412 C CA . TYR B 1 551 ? -31.859 25.078 -11.148 1 91.06 551 TYR B CA 1
ATOM 9413 C C . TYR B 1 551 ? -31.203 23.75 -10.75 1 91.06 551 TYR B C 1
ATOM 9415 O O . TYR B 1 551 ? -30.156 23.391 -11.266 1 91.06 551 TYR B O 1
ATOM 9423 N N . SER B 1 552 ? -31.766 23.062 -9.797 1 92.62 552 SER B N 1
ATOM 9424 C CA . SER B 1 552 ? -31.359 21.75 -9.328 1 92.62 552 SER B CA 1
ATOM 9425 C C . SER B 1 552 ? -30.156 21.828 -8.406 1 92.62 552 SER B C 1
ATOM 9427 O O . SER B 1 552 ? -29.609 20.797 -7.984 1 92.62 552 SER B O 1
ATOM 9429 N N . ALA B 1 553 ? -29.688 23.031 -8.203 1 96.56 553 ALA B N 1
ATOM 9430 C CA . ALA B 1 553 ? -28.578 23.203 -7.262 1 96.56 553 ALA B CA 1
ATOM 9431 C C . ALA B 1 553 ? -29.094 23.578 -5.875 1 96.56 553 ALA B C 1
ATOM 9433 O O . ALA B 1 553 ? -30.266 23.938 -5.715 1 96.56 553 ALA B O 1
ATOM 9434 N N . TYR B 1 554 ? -28.344 23.391 -4.875 1 97.5 554 TYR B N 1
ATOM 9435 C CA . TYR B 1 554 ? -28.609 23.766 -3.488 1 97.5 554 TYR B CA 1
ATOM 9436 C C . TYR B 1 554 ? -27.312 24.047 -2.744 1 97.5 554 TYR B C 1
ATOM 9438 O O . TYR B 1 554 ? -26.219 23.75 -3.248 1 97.5 554 TYR B O 1
ATOM 9446 N N . MET B 1 555 ? -27.453 24.672 -1.648 1 98 555 MET B N 1
ATOM 9447 C CA . MET B 1 555 ? -26.297 24.938 -0.802 1 98 555 MET B CA 1
ATOM 9448 C C . MET B 1 555 ? -26.141 23.875 0.271 1 98 555 MET B C 1
ATOM 9450 O O . MET B 1 555 ? -27.125 23.406 0.828 1 98 555 MET B O 1
ATOM 9454 N N . VAL B 1 556 ? -24.922 23.422 0.513 1 98.5 556 VAL B N 1
ATOM 9455 C CA . VAL B 1 556 ? -24.656 22.453 1.574 1 98.5 556 VAL B CA 1
ATOM 9456 C C . VAL B 1 556 ? -23.828 23.125 2.672 1 98.5 556 VAL B C 1
ATOM 9458 O O . VAL B 1 556 ? -22.781 23.734 2.395 1 98.5 556 VAL B O 1
ATOM 9461 N N . LEU B 1 557 ? -24.281 23.047 3.902 1 98.69 557 LEU B N 1
ATOM 9462 C CA . LEU B 1 557 ? -23.578 23.547 5.082 1 98.69 557 LEU B CA 1
ATOM 9463 C C . LEU B 1 557 ? -23.297 22.422 6.066 1 98.69 557 LEU B C 1
ATOM 9465 O O . LEU B 1 557 ? -24.141 22.125 6.926 1 98.69 557 LEU B O 1
ATOM 9469 N N . PRO B 1 558 ? -22.109 21.781 6.004 1 98.56 558 PRO B N 1
ATOM 9470 C CA . PRO B 1 558 ? -21.75 20.719 6.945 1 98.56 558 PRO B CA 1
ATOM 9471 C C . PRO B 1 558 ? -21.375 21.266 8.328 1 98.56 558 PRO B C 1
ATOM 9473 O O . PRO B 1 558 ? -20.203 21.453 8.625 1 98.56 558 PRO B O 1
ATOM 9476 N N . VAL B 1 559 ? -22.281 21.422 9.18 1 98.56 559 VAL B N 1
ATOM 9477 C CA . VAL B 1 559 ? -22.078 22.094 10.461 1 98.56 559 VAL B CA 1
ATOM 9478 C C . VAL B 1 559 ? -21.484 21.109 11.469 1 98.56 559 VAL B C 1
ATOM 9480 O O . VAL B 1 559 ? -22.125 20.125 11.836 1 98.56 559 VAL B O 1
ATOM 9483 N N . ILE B 1 560 ? -20.312 21.391 11.945 1 97.56 560 ILE B N 1
ATOM 9484 C CA . ILE B 1 560 ? -19.594 20.516 12.859 1 97.56 560 ILE B CA 1
ATOM 9485 C C . ILE B 1 560 ? -20.359 20.422 14.18 1 97.56 560 ILE B C 1
ATOM 9487 O O . ILE B 1 560 ? -20.656 21.438 14.812 1 97.56 560 ILE B O 1
ATOM 9491 N N . THR B 1 561 ? -20.734 19.266 14.516 1 94.38 561 THR B N 1
ATOM 9492 C CA . THR B 1 561 ? -21.469 18.953 15.734 1 94.38 561 THR B CA 1
ATOM 9493 C C . THR B 1 561 ? -21.047 17.578 16.266 1 94.38 561 THR B C 1
ATOM 9495 O O . THR B 1 561 ? -21.188 16.562 15.578 1 94.38 561 THR B O 1
ATOM 9498 N N . SER B 1 562 ? -20.578 17.594 17.469 1 88.62 562 SER B N 1
ATOM 9499 C CA . SER B 1 562 ? -20.219 16.312 18.078 1 88.62 562 SER B CA 1
ATOM 9500 C C . SER B 1 562 ? -21.469 15.516 18.438 1 88.62 562 SER B C 1
ATOM 9502 O O . SER B 1 562 ? -22.578 16.062 18.469 1 88.62 562 SER B O 1
ATOM 9504 N N . LEU B 1 563 ? -21.281 14.25 18.734 1 86.75 563 LEU B N 1
ATOM 9505 C CA . LEU B 1 563 ? -22.391 13.398 19.156 1 86.75 563 LEU B CA 1
ATOM 9506 C C . LEU B 1 563 ? -22.953 13.844 20.5 1 86.75 563 LEU B C 1
ATOM 9508 O O . LEU B 1 563 ? -24.094 13.555 20.828 1 86.75 563 LEU B O 1
ATOM 9512 N N . LEU B 1 564 ? -22.172 14.57 21.203 1 83 564 LEU B N 1
ATOM 9513 C CA . LEU B 1 564 ? -22.547 14.984 22.547 1 83 564 LEU B CA 1
ATOM 9514 C C . LEU B 1 564 ? -23.359 16.281 22.516 1 83 564 LEU B C 1
ATOM 9516 O O . LEU B 1 564 ? -24 16.641 23.5 1 83 564 LEU B O 1
ATOM 9520 N N . ASP B 1 565 ? -23.344 16.922 21.359 1 88.69 565 ASP B N 1
ATOM 9521 C CA . ASP B 1 565 ? -24.062 18.188 21.234 1 88.69 565 ASP B CA 1
ATOM 9522 C C . ASP B 1 565 ? -25.562 17.938 21.078 1 88.69 565 ASP B C 1
ATOM 9524 O O . ASP B 1 565 ? -25.984 17.078 20.312 1 88.69 565 ASP B O 1
ATOM 9528 N N . VAL B 1 566 ? -26.312 18.672 21.828 1 91.88 566 VAL B N 1
ATOM 9529 C CA . VAL B 1 566 ? -27.766 18.656 21.625 1 91.88 566 VAL B CA 1
ATOM 9530 C C . VAL B 1 566 ? -28.141 19.562 20.453 1 91.88 566 VAL B C 1
ATOM 9532 O O . VAL B 1 566 ? -27.781 20.75 20.438 1 91.88 566 VAL B O 1
ATOM 9535 N N . THR B 1 567 ? -28.781 18.984 19.484 1 95.12 567 THR B N 1
ATOM 9536 C CA . THR B 1 567 ? -29.078 19.734 18.266 1 95.12 567 THR B CA 1
ATOM 9537 C C . THR B 1 567 ? -30.562 19.656 17.938 1 95.12 567 THR B C 1
ATOM 9539 O O . THR B 1 567 ? -31.203 18.625 18.125 1 95.12 567 THR B O 1
ATOM 9542 N N . GLU B 1 568 ? -31.156 20.812 17.531 1 96.19 568 GLU B N 1
ATOM 9543 C CA . GLU B 1 568 ? -32.5 20.922 17 1 96.19 568 GLU B CA 1
ATOM 9544 C C . GLU B 1 568 ? -32.5 21.5 15.586 1 96.19 568 GLU B C 1
ATOM 9546 O O . GLU B 1 568 ? -31.891 22.547 15.336 1 96.19 568 GLU B O 1
ATOM 9551 N N . VAL B 1 569 ? -33.156 20.781 14.664 1 96.88 569 VAL B N 1
ATOM 9552 C CA . VAL B 1 569 ? -33.219 21.266 13.289 1 96.88 569 VAL B CA 1
ATOM 9553 C C . VAL B 1 569 ? -34.656 21.297 12.82 1 96.88 569 VAL B C 1
ATOM 9555 O O . VAL B 1 569 ? -35.406 20.328 13.016 1 96.88 569 VAL B O 1
ATOM 9558 N N . ASP B 1 570 ? -35.125 22.328 12.305 1 96.19 570 ASP B N 1
ATOM 9559 C CA . ASP B 1 570 ? -36.406 22.406 11.594 1 96.19 570 ASP B CA 1
ATOM 9560 C C . ASP B 1 570 ? -36.219 23.016 10.203 1 96.19 570 ASP B C 1
ATOM 9562 O O . ASP B 1 570 ? -35.094 23.031 9.672 1 96.19 570 ASP B O 1
ATOM 9566 N N . SER B 1 571 ? -37.281 23.453 9.523 1 96.06 571 SER B N 1
ATOM 9567 C CA . SER B 1 571 ? -37.219 23.859 8.125 1 96.06 571 SER B CA 1
ATOM 9568 C C . SER B 1 571 ? -36.562 25.234 7.984 1 96.06 571 SER B C 1
ATOM 9570 O O . SER B 1 571 ? -36.156 25.625 6.883 1 96.06 571 SER B O 1
ATOM 9572 N N . LYS B 1 572 ? -36.344 25.938 9.102 1 96.88 572 LYS B N 1
ATOM 9573 C CA . LYS B 1 572 ? -35.812 27.297 8.969 1 96.88 572 LYS B CA 1
ATOM 9574 C C . LYS B 1 572 ? -34.594 27.5 9.852 1 96.88 572 LYS B C 1
ATOM 9576 O O . LYS B 1 572 ? -33.781 28.391 9.594 1 96.88 572 LYS B O 1
ATOM 9581 N N . ASN B 1 573 ? -34.531 26.641 10.883 1 97.31 573 ASN B N 1
ATOM 9582 C CA . ASN B 1 573 ? -33.469 26.906 11.852 1 97.31 573 ASN B CA 1
ATOM 9583 C C . ASN B 1 573 ? -32.781 25.625 12.305 1 97.31 573 ASN B C 1
ATOM 9585 O O . ASN B 1 573 ? -33.406 24.562 12.352 1 97.31 573 ASN B O 1
ATOM 9589 N N . MET B 1 574 ? -31.531 25.719 12.523 1 98 574 MET B N 1
ATOM 9590 C CA . MET B 1 574 ? -30.766 24.734 13.297 1 98 574 MET B CA 1
ATOM 9591 C C . MET B 1 574 ? -30.156 25.391 14.531 1 98 574 MET B C 1
ATOM 9593 O O . MET B 1 574 ? -29.547 26.453 14.438 1 98 574 MET B O 1
ATOM 9597 N N . ARG B 1 575 ? -30.344 24.766 15.664 1 97.62 575 ARG B N 1
ATOM 9598 C CA . ARG B 1 575 ? -29.766 25.25 16.922 1 97.62 575 ARG B CA 1
ATOM 9599 C C . ARG B 1 575 ? -28.922 24.172 17.578 1 97.62 575 ARG B C 1
ATOM 9601 O O . ARG B 1 575 ? -29.359 23.016 17.688 1 97.62 575 ARG B O 1
ATOM 9608 N N . ILE B 1 576 ? -27.734 24.547 17.922 1 97.06 576 ILE B N 1
ATOM 9609 C CA . ILE B 1 576 ? -26.828 23.672 18.641 1 97.06 576 ILE B CA 1
ATOM 9610 C C . ILE B 1 576 ? -26.484 24.281 20.016 1 97.06 576 ILE B C 1
ATOM 9612 O O . ILE B 1 576 ? -25.906 25.359 20.078 1 97.06 576 ILE B O 1
ATOM 9616 N N . ARG B 1 577 ? -26.75 23.562 21.031 1 95.62 577 ARG B N 1
ATOM 9617 C CA . ARG B 1 577 ? -26.453 24.031 22.375 1 95.62 577 ARG B CA 1
ATOM 9618 C C . ARG B 1 577 ? -25 23.766 22.75 1 95.62 577 ARG B C 1
ATOM 9620 O O . ARG B 1 577 ? -24.531 22.625 22.703 1 95.62 577 ARG B O 1
ATOM 9627 N N . LYS B 1 578 ? -24.359 24.828 23.031 1 92.62 578 LYS B N 1
ATOM 9628 C CA . LYS B 1 578 ? -22.984 24.75 23.516 1 92.62 578 LYS B CA 1
ATOM 9629 C C . LYS B 1 578 ? -22.891 25.078 25 1 92.62 578 LYS B C 1
ATOM 9631 O O . LYS B 1 578 ? -23.922 25.344 25.641 1 92.62 578 LYS B O 1
ATOM 9636 N N . GLU B 1 579 ? -21.797 24.969 25.594 1 87.44 579 GLU B N 1
ATOM 9637 C CA . GLU B 1 579 ? -21.625 25.188 27.031 1 87.44 579 GLU B CA 1
ATOM 9638 C C . GLU B 1 579 ? -22.078 26.594 27.438 1 87.44 579 GLU B C 1
ATOM 9640 O O . GLU B 1 579 ? -22.719 26.766 28.469 1 87.44 579 GLU B O 1
ATOM 9645 N N . ASN B 1 580 ? -21.703 27.609 26.609 1 89.81 580 ASN B N 1
ATOM 9646 C CA . ASN B 1 580 ? -21.969 28.984 27 1 89.81 580 ASN B CA 1
ATOM 9647 C C . ASN B 1 580 ? -22.812 29.719 25.984 1 89.81 580 ASN B C 1
ATOM 9649 O O . ASN B 1 580 ? -22.672 30.922 25.797 1 89.81 580 ASN B O 1
ATOM 9653 N N . GLY B 1 581 ? -23.562 28.984 25.25 1 94.5 581 GLY B N 1
ATOM 9654 C CA . GLY B 1 581 ? -24.406 29.656 24.266 1 94.5 581 GLY B CA 1
ATOM 9655 C C . GLY B 1 581 ? -24.984 28.703 23.234 1 94.5 581 GLY B C 1
ATOM 9656 O O . GLY B 1 581 ? -25.031 27.5 23.453 1 94.5 581 GLY B O 1
ATOM 9657 N N . ILE B 1 582 ? -25.578 29.328 22.219 1 97.12 582 ILE B N 1
ATOM 9658 C CA . ILE B 1 582 ? -26.25 28.562 21.172 1 97.12 582 ILE B CA 1
ATOM 9659 C C . ILE B 1 582 ? -25.719 29 19.797 1 97.12 582 ILE B C 1
ATOM 9661 O O . ILE B 1 582 ? -25.719 30.203 19.484 1 97.12 582 ILE B O 1
ATOM 9665 N N . LEU B 1 583 ? -25.203 28.078 19.109 1 97.88 583 LEU B N 1
ATOM 9666 C CA . LEU B 1 583 ? -24.922 28.312 17.703 1 97.88 583 LEU B CA 1
ATOM 9667 C C . LEU B 1 583 ? -26.188 28.156 16.859 1 97.88 583 LEU B C 1
ATOM 9669 O O . LEU B 1 583 ? -26.844 27.109 16.922 1 97.88 583 LEU B O 1
ATOM 9673 N N . GLU B 1 584 ? -26.531 29.172 16.109 1 98.06 584 GLU B N 1
ATOM 9674 C CA . GLU B 1 584 ? -27.781 29.172 15.359 1 98.06 584 GLU B CA 1
ATOM 9675 C C . GLU B 1 584 ? -27.531 29.391 13.875 1 98.06 584 GLU B C 1
ATOM 9677 O O . GLU B 1 584 ? -26.828 30.344 13.492 1 98.06 584 GLU B O 1
ATOM 9682 N N . ILE B 1 585 ? -28.047 28.531 13.07 1 98.31 585 ILE B N 1
ATOM 9683 C CA . ILE B 1 585 ? -28.125 28.688 11.625 1 98.31 585 ILE B CA 1
ATOM 9684 C C . ILE B 1 585 ? -29.562 28.938 11.203 1 98.31 585 ILE B C 1
ATOM 9686 O O . ILE B 1 585 ? -30.438 28.094 11.406 1 98.31 585 ILE B O 1
ATOM 9690 N N . SER B 1 586 ? -29.781 30.109 10.633 1 97.81 586 SER B N 1
ATOM 9691 C CA . SER B 1 586 ? -31.141 30.5 10.273 1 97.81 586 SER B CA 1
ATOM 9692 C C . SER B 1 586 ? -31.25 30.766 8.781 1 97.81 586 SER B C 1
ATOM 9694 O O . SER B 1 586 ? -30.484 31.531 8.219 1 97.81 586 SER B O 1
ATOM 9696 N N . CYS B 1 587 ? -32.188 30.141 8.242 1 96 587 CYS B N 1
ATOM 9697 C CA . CYS B 1 587 ? -32.5 30.391 6.84 1 96 587 CYS B CA 1
ATOM 9698 C C . CYS B 1 587 ? -33.5 31.531 6.703 1 96 587 CYS B C 1
ATOM 9700 O O . CYS B 1 587 ? -34.719 31.312 6.859 1 96 587 CYS B O 1
ATOM 9702 N N . VAL B 1 588 ? -33.031 32.688 6.293 1 94.94 588 VAL B N 1
ATOM 9703 C CA . VAL B 1 588 ? -33.906 33.844 6.078 1 94.94 588 VAL B CA 1
ATOM 9704 C C . VAL B 1 588 ? -34.719 33.656 4.789 1 94.94 588 VAL B C 1
ATOM 9706 O O . VAL B 1 588 ? -35.906 33.938 4.754 1 94.94 588 VAL B O 1
ATOM 9709 N N . ASN B 1 589 ? -34.094 33.344 3.77 1 95.19 589 ASN B N 1
ATOM 9710 C CA . ASN B 1 589 ? -34.688 32.938 2.504 1 95.19 589 ASN B CA 1
ATOM 9711 C C . ASN B 1 589 ? -34.312 31.516 2.123 1 95.19 589 ASN B C 1
ATOM 9713 O O . ASN B 1 589 ? -33.125 31.172 2.076 1 95.19 589 ASN B O 1
ATOM 9717 N N . GLY B 1 590 ? -35.25 30.703 1.863 1 95.56 590 GLY B N 1
ATOM 9718 C CA . GLY B 1 590 ? -35.031 29.297 1.566 1 95.56 590 GLY B CA 1
ATOM 9719 C C . GLY B 1 590 ? -35.5 28.375 2.68 1 95.56 590 GLY B C 1
ATOM 9720 O O . GLY B 1 590 ? -36.219 28.797 3.584 1 95.56 590 GLY B O 1
ATOM 9721 N N . TYR B 1 591 ? -35.156 27.031 2.605 1 96.31 591 TYR B N 1
ATOM 9722 C CA . TYR B 1 591 ? -35.5 26.094 3.662 1 96.31 591 TYR B CA 1
ATOM 9723 C C . TYR B 1 591 ? -34.406 25.031 3.826 1 96.31 591 TYR B C 1
ATOM 9725 O O . TYR B 1 591 ? -33.656 24.766 2.896 1 96.31 591 TYR B O 1
ATOM 9733 N N . LEU B 1 592 ? -34.438 24.5 5.012 1 97.19 592 LEU B N 1
ATOM 9734 C CA . LEU B 1 592 ? -33.406 23.562 5.414 1 97.19 592 LEU B CA 1
ATOM 9735 C C . LEU B 1 592 ? -33.875 22.125 5.344 1 97.19 592 LEU B C 1
ATOM 9737 O O . LEU B 1 592 ? -35.031 21.844 5.668 1 97.19 592 LEU B O 1
ATOM 9741 N N . LYS B 1 593 ? -33.031 21.281 4.891 1 97.06 593 LYS B N 1
ATOM 9742 C CA . LYS B 1 593 ? -33.156 19.828 5.039 1 97.06 593 LYS B CA 1
ATOM 9743 C C . LYS B 1 593 ? -31.828 19.219 5.516 1 97.06 593 LYS B C 1
ATOM 9745 O O . LYS B 1 593 ? -30.781 19.859 5.441 1 97.06 593 LYS B O 1
ATOM 9750 N N . VAL B 1 594 ? -31.891 18.109 6.125 1 97.94 594 VAL B N 1
ATOM 9751 C CA . VAL B 1 594 ? -30.703 17.359 6.516 1 97.94 594 VAL B CA 1
ATOM 9752 C C . VAL B 1 594 ? -30.469 16.203 5.543 1 97.94 594 VAL B C 1
ATOM 9754 O O . VAL B 1 594 ? -31.359 15.391 5.32 1 97.94 594 VAL B O 1
ATOM 9757 N N . ALA B 1 595 ? -29.328 16.172 4.906 1 97.62 595 ALA B N 1
ATOM 9758 C CA . ALA B 1 595 ? -28.969 15.055 4.043 1 97.62 595 ALA B CA 1
ATOM 9759 C C . ALA B 1 595 ? -28.875 13.758 4.84 1 97.62 595 ALA B C 1
ATOM 9761 O O . ALA B 1 595 ? -28.812 13.781 6.07 1 97.62 595 ALA B O 1
ATOM 9762 N N . PRO B 1 596 ? -28.859 12.594 4.195 1 96.75 596 PRO B N 1
ATOM 9763 C CA . PRO B 1 596 ? -28.75 11.312 4.898 1 96.75 596 PRO B CA 1
ATOM 9764 C C . PRO B 1 596 ? -27.484 11.211 5.746 1 96.75 596 PRO B C 1
ATOM 9766 O O . PRO B 1 596 ? -26.406 11.656 5.32 1 96.75 596 PRO B O 1
ATOM 9769 N N . THR B 1 597 ? -27.641 10.727 6.922 1 97 597 THR B N 1
ATOM 9770 C CA . THR B 1 597 ? -26.562 10.555 7.879 1 97 597 THR B CA 1
ATOM 9771 C C . THR B 1 597 ? -26.516 9.117 8.383 1 97 597 THR B C 1
ATOM 9773 O O . THR B 1 597 ? -27.375 8.305 8.047 1 97 597 THR B O 1
ATOM 9776 N N . ASP B 1 598 ? -25.469 8.773 9.094 1 95.5 598 ASP B N 1
ATOM 9777 C CA . ASP B 1 598 ? -25.422 7.504 9.812 1 95.5 598 ASP B CA 1
ATOM 9778 C C . ASP B 1 598 ? -26.422 7.488 10.961 1 95.5 598 ASP B C 1
ATOM 9780 O O . ASP B 1 598 ? -27.109 8.484 11.211 1 95.5 598 ASP B O 1
ATOM 9784 N N . ALA B 1 599 ? -26.547 6.391 11.703 1 93.38 599 ALA B N 1
ATOM 9785 C CA . ALA B 1 599 ? -27.578 6.156 12.711 1 93.38 599 ALA B CA 1
ATOM 9786 C C . ALA B 1 599 ? -27.484 7.18 13.836 1 93.38 599 ALA B C 1
ATOM 9788 O O . ALA B 1 599 ? -28.5 7.543 14.438 1 93.38 599 ALA B O 1
ATOM 9789 N N . ASP B 1 600 ? -26.328 7.695 14.062 1 93.5 600 ASP B N 1
ATOM 9790 C CA . ASP B 1 600 ? -26.156 8.648 15.156 1 93.5 600 ASP B CA 1
ATOM 9791 C C . ASP B 1 600 ? -26.5 10.07 14.703 1 93.5 600 ASP B C 1
ATOM 9793 O O . ASP B 1 600 ? -26.297 11.023 15.453 1 93.5 600 ASP B O 1
ATOM 9797 N N . GLY B 1 601 ? -26.906 10.234 13.484 1 95 601 GLY B N 1
ATOM 9798 C CA . GLY B 1 601 ? -27.359 11.516 12.961 1 95 601 GLY B CA 1
ATOM 9799 C C . GLY B 1 601 ? -26.219 12.383 12.445 1 95 601 GLY B C 1
ATOM 9800 O O . GLY B 1 601 ? -26.406 13.578 12.195 1 95 601 GLY B O 1
ATOM 9801 N N . ARG B 1 602 ? -25.031 11.766 12.281 1 96.5 602 ARG B N 1
ATOM 9802 C 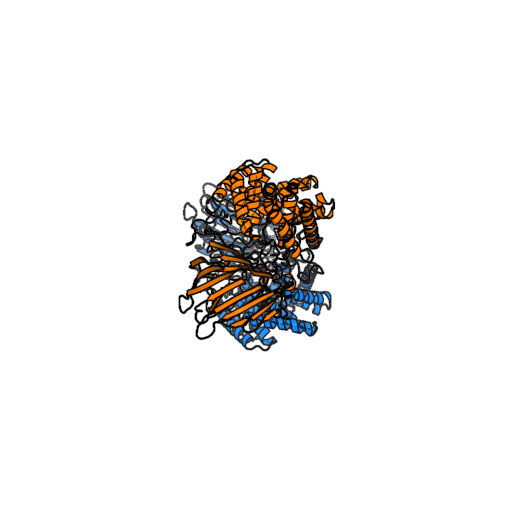CA . ARG B 1 602 ? -23.859 12.539 11.867 1 96.5 602 ARG B CA 1
ATOM 9803 C C . ARG B 1 602 ? -23.172 11.891 10.664 1 96.5 602 ARG B C 1
ATOM 9805 O O . ARG B 1 602 ? -23.406 10.711 10.375 1 96.5 602 ARG B O 1
ATOM 9812 N N . ILE B 1 603 ? -22.422 12.68 9.93 1 96.56 603 ILE B N 1
ATOM 9813 C CA . ILE B 1 603 ? -21.406 12.211 9 1 96.56 603 ILE B CA 1
ATOM 9814 C C . ILE B 1 603 ? -20.016 12.516 9.57 1 96.56 603 ILE B C 1
ATOM 9816 O O . ILE B 1 603 ? -19.781 13.609 10.086 1 96.56 603 ILE B O 1
ATOM 9820 N N . PHE B 1 604 ? -19.219 11.508 9.602 1 95.5 604 PHE B N 1
ATOM 9821 C CA . PHE B 1 604 ? -17.828 11.672 10.047 1 95.5 604 PHE B CA 1
ATOM 9822 C C . PHE B 1 604 ? -16.875 11.711 8.859 1 95.5 604 PHE B C 1
ATOM 9824 O O . PHE B 1 604 ? -17.047 10.953 7.902 1 95.5 604 PHE B O 1
ATOM 9831 N N . ASN B 1 605 ? -15.984 12.633 8.867 1 95.38 605 ASN B N 1
ATOM 9832 C CA . ASN B 1 605 ? -14.883 12.656 7.902 1 95.38 605 ASN B CA 1
ATOM 9833 C C . ASN B 1 605 ? -13.531 12.578 8.594 1 95.38 605 ASN B C 1
ATOM 9835 O O . ASN B 1 605 ? -13.219 13.391 9.461 1 95.38 605 ASN B O 1
ATOM 9839 N N . PRO B 1 606 ? -12.641 11.648 8.219 1 93.19 606 PRO B N 1
ATOM 9840 C CA . PRO B 1 606 ? -11.359 11.453 8.898 1 93.19 606 PRO B CA 1
ATOM 9841 C C . PRO B 1 606 ? -10.438 12.664 8.773 1 93.19 606 PRO B C 1
ATOM 9843 O O . PRO B 1 606 ? -9.484 12.805 9.547 1 93.19 606 PRO B O 1
ATOM 9846 N N . VAL B 1 607 ? -10.734 13.57 7.848 1 93.75 607 VAL B N 1
ATOM 9847 C CA . VAL B 1 607 ? -9.945 14.773 7.625 1 93.75 607 VAL B CA 1
ATOM 9848 C C . VAL B 1 607 ? -10.828 16.016 7.754 1 93.75 607 VAL B C 1
ATOM 9850 O O . VAL B 1 607 ? -11.766 16.188 6.973 1 93.75 607 VAL B O 1
ATOM 9853 N N . PRO B 1 608 ? -10.602 16.781 8.719 1 95.19 608 PRO B N 1
ATOM 9854 C CA . PRO B 1 608 ? -9.539 16.719 9.719 1 95.19 608 PRO B CA 1
ATOM 9855 C C . PRO B 1 608 ? -9.977 16.031 11.008 1 95.19 608 PRO B C 1
ATOM 9857 O O . PRO B 1 608 ? -9.406 16.281 12.078 1 95.19 608 PRO B O 1
ATOM 9860 N N . GLY B 1 609 ? -11.117 15.297 10.953 1 93.94 609 GLY B N 1
ATOM 9861 C CA . GLY B 1 609 ? -11.484 14.453 12.078 1 93.94 609 GLY B CA 1
ATOM 9862 C C . GLY B 1 609 ? -12.703 14.953 12.828 1 93.94 609 GLY B C 1
ATOM 9863 O O . GLY B 1 609 ? -12.773 14.844 14.055 1 93.94 609 GLY B O 1
ATOM 9864 N N . PHE B 1 610 ? -13.734 15.508 12.094 1 95.69 610 PHE B N 1
ATOM 9865 C CA . PHE B 1 610 ? -14.938 16.047 12.719 1 95.69 610 PHE B CA 1
ATOM 9866 C C . PHE B 1 610 ? -16.172 15.312 12.227 1 95.69 610 PHE B C 1
ATOM 9868 O O . PHE B 1 610 ? -16.188 14.766 11.125 1 95.69 610 PHE B O 1
ATOM 9875 N N . SER B 1 611 ? -17.156 15.281 13.086 1 95.88 611 SER B N 1
ATOM 9876 C CA . SER B 1 611 ? -18.531 14.906 12.719 1 95.88 611 SER B CA 1
ATOM 9877 C C . SER B 1 611 ? -19.391 16.141 12.469 1 95.88 611 SER B C 1
ATOM 9879 O O . SER B 1 611 ? -19.172 17.188 13.086 1 95.88 611 SER B O 1
ATOM 9881 N N . PHE B 1 612 ? -20.297 15.984 11.555 1 97.5 612 PHE B N 1
ATOM 9882 C CA . PHE B 1 612 ? -21.141 17.141 11.273 1 97.5 612 PHE B CA 1
ATOM 9883 C C . PHE B 1 612 ? -22.531 16.703 10.828 1 97.5 612 PHE B C 1
ATOM 9885 O O . PHE B 1 612 ? -22.75 15.539 10.5 1 97.5 612 PHE B O 1
ATOM 9892 N N . ILE B 1 613 ? -23.484 17.609 10.953 1 97.88 613 ILE B N 1
ATOM 9893 C CA . ILE B 1 613 ? -24.797 17.5 10.344 1 97.88 613 ILE B CA 1
ATOM 9894 C C . ILE B 1 613 ? -24.781 18.172 8.969 1 97.88 613 ILE B C 1
ATOM 9896 O O . ILE B 1 613 ? -24.484 19.359 8.859 1 97.88 613 ILE B O 1
ATOM 9900 N N . PRO B 1 614 ? -25.047 17.406 7.922 1 97.94 614 PRO B N 1
ATOM 9901 C CA . PRO B 1 614 ? -25 17.953 6.566 1 97.94 614 PRO B CA 1
ATOM 9902 C C . PRO B 1 614 ? -26.281 18.703 6.199 1 97.94 614 PRO B C 1
ATOM 9904 O O . PRO B 1 614 ? -27.172 18.141 5.555 1 97.94 614 PRO B O 1
ATOM 9907 N N . LEU B 1 615 ? -26.344 19.984 6.441 1 98 615 LEU B N 1
ATOM 9908 C CA . LEU B 1 615 ? -27.516 20.797 6.117 1 98 615 LEU B CA 1
ATOM 9909 C C . LEU B 1 615 ? -27.547 21.125 4.629 1 98 615 LEU B C 1
ATOM 9911 O O . LEU B 1 615 ? -26.516 21.453 4.043 1 98 615 LEU B O 1
ATOM 9915 N N . GLN B 1 616 ? -28.688 20.953 4.105 1 98 616 GLN B N 1
ATOM 9916 C CA . GLN B 1 616 ? -28.953 21.422 2.748 1 98 616 GLN B CA 1
ATOM 9917 C C . GLN B 1 616 ? -29.922 22.594 2.752 1 98 616 GLN B C 1
ATOM 9919 O O . GLN B 1 616 ? -30.906 22.594 3.486 1 98 616 GLN B O 1
ATOM 9924 N N . VAL B 1 617 ? -29.578 23.609 2 1 98 617 VAL B N 1
ATOM 9925 C CA . VAL B 1 617 ? -30.422 24.781 1.892 1 98 617 VAL B CA 1
ATOM 9926 C C . VAL B 1 617 ? -30.969 24.891 0.474 1 98 617 VAL B C 1
ATOM 9928 O O . VAL B 1 617 ? -30.219 25.062 -0.486 1 98 617 VAL B O 1
ATOM 9931 N N . PHE B 1 618 ? -32.281 24.891 0.416 1 97.06 618 PHE B N 1
ATOM 9932 C CA . PHE B 1 618 ? -32.969 24.984 -0.873 1 97.06 618 PHE B CA 1
ATOM 9933 C C . PHE B 1 618 ? -33.594 26.359 -1.044 1 97.06 618 PHE B C 1
ATOM 9935 O O . PHE B 1 618 ? -34.094 26.953 -0.074 1 97.06 618 PHE B O 1
ATOM 9942 N N . PRO B 1 619 ? -33.562 26.812 -2.312 1 94.12 619 PRO B N 1
ATOM 9943 C CA . PRO B 1 619 ? -34.156 28.125 -2.533 1 94.12 619 PRO B CA 1
ATOM 9944 C C . PRO B 1 619 ? -35.688 28.109 -2.428 1 94.12 619 PRO B C 1
ATOM 9946 O O . PRO B 1 619 ? -36.312 27.078 -2.684 1 94.12 619 PRO B O 1
ATOM 9949 N N . GLU B 1 620 ? -36.188 29.266 -1.94 1 81.19 620 GLU B N 1
ATOM 9950 C CA . GLU B 1 620 ? -37.625 29.453 -1.944 1 81.19 620 GLU B CA 1
ATOM 9951 C C . GLU B 1 620 ? -38.125 29.828 -3.338 1 81.19 620 GLU B C 1
ATOM 9953 O O . GLU B 1 620 ? -37.469 30.562 -4.07 1 81.19 620 GLU B O 1
ATOM 9958 N N . SER B 1 621 ? -39.188 29.109 -3.838 1 77.56 621 SER B N 1
ATOM 9959 C CA . SER B 1 621 ? -39.812 29.484 -5.102 1 77.56 621 SER B CA 1
ATOM 9960 C C . SER B 1 621 ? -40.719 30.719 -4.941 1 77.56 621 SER B C 1
ATOM 9962 O O . SER B 1 621 ? -41.375 30.875 -3.92 1 77.56 621 SER B O 1
ATOM 9964 N N . PRO B 1 622 ? -40.625 31.672 -5.895 1 76.31 622 PRO B N 1
ATOM 9965 C CA . PRO B 1 622 ? -39.969 31.609 -7.207 1 76.31 622 PRO B CA 1
ATOM 9966 C C . PRO B 1 622 ? -38.594 32.312 -7.223 1 76.31 622 PRO B C 1
ATOM 9968 O O . PRO B 1 622 ? -37.875 32.188 -8.211 1 76.31 622 PRO B O 1
ATOM 9971 N N . SER B 1 623 ? -38.25 33.031 -6.219 1 75.94 623 SER B N 1
ATOM 9972 C CA . SER B 1 623 ? -37.125 33.938 -6.242 1 75.94 623 SER B CA 1
ATOM 9973 C C . SER B 1 623 ? -35.812 33.156 -6.426 1 75.94 623 SER B C 1
ATOM 9975 O O . SER B 1 623 ? -34.812 33.719 -6.922 1 75.94 623 SER B O 1
ATOM 9977 N N . LYS B 1 624 ? -35.719 32.031 -6.125 1 89.69 624 LYS B N 1
ATOM 9978 C CA . LYS B 1 624 ? -34.531 31.172 -6.195 1 89.69 624 LYS B CA 1
ATOM 9979 C C . LYS B 1 624 ? -33.406 31.734 -5.328 1 89.69 624 LYS B C 1
ATOM 9981 O O . LYS B 1 624 ? -32.219 31.469 -5.578 1 89.69 624 LYS B O 1
ATOM 9986 N N . LYS B 1 625 ? -33.812 32.594 -4.367 1 93.81 625 LYS B N 1
ATOM 9987 C CA . LYS B 1 625 ? -32.875 33.281 -3.473 1 93.81 625 LYS B CA 1
ATOM 9988 C C . LYS B 1 625 ? -32.594 32.406 -2.24 1 93.81 625 LYS B C 1
ATOM 9990 O O . LYS B 1 625 ? -33.5 31.734 -1.729 1 93.81 625 LYS B O 1
ATOM 9995 N N . ILE B 1 626 ? -31.312 32.406 -1.808 1 97.31 626 ILE B N 1
ATOM 9996 C CA . ILE B 1 626 ? -30.906 31.797 -0.556 1 97.31 626 ILE B CA 1
ATOM 9997 C C . ILE B 1 626 ? -30.188 32.812 0.325 1 97.31 626 ILE B C 1
ATOM 9999 O O . ILE B 1 626 ? -29.25 33.469 -0.123 1 97.31 626 ILE B O 1
ATOM 10003 N N . ILE B 1 627 ? -30.688 33.031 1.526 1 97.44 627 ILE B N 1
ATOM 10004 C CA . ILE B 1 627 ? -30 33.812 2.537 1 97.44 627 ILE B CA 1
ATOM 10005 C C . ILE B 1 627 ? -29.953 33.062 3.855 1 97.44 627 ILE B C 1
ATOM 10007 O O . ILE B 1 627 ? -31 32.719 4.426 1 97.44 627 ILE B O 1
ATOM 10011 N N . VAL B 1 628 ? -28.812 32.781 4.309 1 98.25 628 VAL B N 1
ATOM 10012 C CA . VAL B 1 628 ? -28.609 32.031 5.555 1 98.25 628 VAL B CA 1
ATOM 10013 C C . VAL B 1 628 ? -27.75 32.875 6.508 1 98.25 628 VAL B C 1
ATOM 10015 O O . VAL B 1 628 ? -26.75 33.469 6.094 1 98.25 628 VAL B O 1
ATOM 10018 N N . LYS B 1 629 ? -28.094 32.875 7.789 1 98.38 629 LYS B N 1
ATOM 10019 C CA . LYS B 1 629 ? -27.344 33.562 8.836 1 98.38 629 LYS B CA 1
ATOM 10020 C C . LYS B 1 629 ? -26.797 32.562 9.852 1 98.38 629 LYS B C 1
ATOM 10022 O O . LYS B 1 629 ? -27.516 31.672 10.297 1 98.38 629 LYS B O 1
ATOM 10027 N N . ILE B 1 630 ? -25.578 32.688 10.188 1 98.75 630 ILE B N 1
ATOM 10028 C CA . ILE B 1 630 ? -24.922 31.891 11.211 1 98.75 630 ILE B CA 1
ATOM 10029 C C . ILE B 1 630 ? -24.469 32.781 12.352 1 98.75 630 ILE B C 1
ATOM 10031 O O . ILE B 1 630 ? -23.609 33.656 12.164 1 98.75 630 ILE B O 1
ATOM 10035 N N . ILE B 1 631 ? -25 32.625 13.508 1 98.19 631 ILE B N 1
ATOM 10036 C CA . ILE B 1 631 ? -24.719 33.531 14.625 1 98.19 631 ILE B CA 1
ATOM 10037 C C . ILE B 1 631 ? -24.531 32.688 15.906 1 98.19 631 ILE B C 1
ATOM 10039 O O . ILE B 1 631 ? -24.922 31.531 15.961 1 98.19 631 ILE B O 1
ATOM 10043 N N . TYR B 1 632 ? -23.859 33.25 16.766 1 96.81 632 TYR B N 1
ATOM 10044 C CA . TYR B 1 632 ? -23.719 32.688 18.109 1 96.81 632 TYR B CA 1
ATOM 10045 C C . TYR B 1 632 ? -24.344 33.562 19.156 1 96.81 632 TYR B C 1
ATOM 10047 O O . TYR B 1 632 ? -24 34.75 19.266 1 96.81 632 TYR B O 1
ATOM 10055 N N . ASN B 1 633 ? -25.328 33.062 19.922 1 92.19 633 ASN B N 1
ATOM 10056 C CA . ASN B 1 633 ? -26.047 33.781 20.953 1 92.19 633 ASN B CA 1
ATOM 10057 C C . ASN B 1 633 ? -25.766 33.219 22.344 1 92.19 633 ASN B C 1
ATOM 10059 O O . ASN B 1 633 ? -25.641 32.031 22.531 1 92.19 633 ASN B O 1
#